Protein AF-A0AAX2A6X1-F1 (afdb_monomer)

Solvent-accessible surface area (backbone atoms only — not comparable to full-atom values): 42634 Å² total; per-residue (Å²): 133,91,47,42,78,56,53,68,67,52,49,24,65,66,42,71,34,49,75,42,68,68,59,97,81,62,62,57,66,35,48,38,71,53,71,90,78,57,49,64,35,18,26,42,40,56,68,47,89,37,85,92,40,98,81,38,64,81,74,49,68,65,52,51,54,53,39,55,76,48,44,38,46,29,38,32,33,42,67,90,61,90,76,95,70,79,56,20,34,40,34,21,89,43,41,66,58,30,40,44,43,42,14,46,50,36,44,70,72,51,82,35,49,28,36,38,30,31,55,56,47,59,42,68,59,50,54,52,50,40,48,66,34,38,50,86,80,37,48,59,48,65,69,90,84,68,65,76,46,74,67,52,55,24,26,53,37,45,34,41,38,68,78,30,48,30,34,52,45,73,62,52,93,62,59,46,69,56,39,35,54,52,29,54,52,54,50,34,44,30,39,35,45,54,35,85,61,59,72,64,21,65,78,50,39,40,67,66,51,47,47,57,33,65,53,35,44,57,80,33,46,49,71,88,15,37,40,36,36,39,64,70,39,96,56,34,70,61,50,51,62,56,53,69,72,50,80,67,65,40,76,42,34,19,27,69,49,86,89,32,44,10,20,55,44,25,67,46,81,57,92,69,14,31,44,37,31,32,35,43,69,94,37,56,47,53,36,40,44,61,44,67,50,76,59,49,69,51,52,50,34,46,37,45,42,50,38,44,77,72,72,47,65,49,64,61,24,36,59,38,34,43,77,57,76,71,54,80,91,71,40,42,54,27,42,31,35,44,96,94,30,49,30,35,36,38,43,32,18,75,52,38,46,50,69,49,51,56,49,46,31,59,26,42,42,70,62,48,74,90,81,31,72,47,34,36,37,41,32,41,43,86,52,44,57,55,64,43,40,82,49,84,76,64,30,71,61,39,23,53,40,48,62,61,20,60,63,56,36,33,37,36,21,55,60,26,76,84,50,56,73,31,44,79,66,60,83,32,55,74,52,76,39,68,47,60,85,85,46,49,65,60,60,61,66,70,60,51,66,41,19,35,42,33,34,42,15,22,65,86,44,68,48,49,54,54,59,53,49,54,64,67,37,87,78,42,46,79,41,75,64,65,66,44,71,79,68,44,61,57,56,45,50,51,51,85,43,36,53,69,54,76,83,49,47,64,66,50,37,53,35,35,47,73,69,65,63,75,58,57,89,64,27,58,67,57,53,53,30,58,30,72,45,97,55,37,40,44,30,33,41,77,58,100,81,38,37,40,41,31,31,40,27,66,63,35,72,87,51,72,53,48,70,32,32,41,38,67,34,36,53,85,41,71,72,61,41,50,52,52,45,51,32,42,23,52,57,73,67,42,59,61,39,38,28,64,40,39,46,59,67,55,52,54,54,44,56,76,75,40,83,65,56,45,79,43,83,75,54,45,30,38,28,30,53,24,67,70,60,77,77,52,68,66,76,79,32,50,65,56,51,53,38,42,55,62,50,66,73,42,86,50,60,46,80,45,75,57,54,81,84,47,38,63,55,53,50,55,42,47,53,54,42,48,57,62,46,34,77,74,67,47,84,69,90,59,58,62,32,54,52,39,44,64,75,52,47,86,75,48,56,60,65,55,42,31,46,34,32,31,26,48,77,88,37,74,44,29,38,35,33,33,24,49,40,36,93,48,30,32,32,48,73,44,78,50,45,36,76,95,48,70,50,53,53,60,44,54,53,50,50,51,36,61,76,45,38,90,26,66,30,36,24,52,38,56,58,91,40,78,67,48,41,49,56,55,52,58,68,60,52,76,46,72,53,48,29,29,27,39,38,34,55,73,120

Radius of gyration: 33.26 Å; Cα contacts (8 Å, |Δi|>4): 1577; chains: 1; bounding box: 74×71×96 Å

Nearest PDB structures (foldseek):
  4qf5-assembly2_B  TM=7.900E-01  e=6.917E-26  Acinetobacter baumannii AB307-0294
  4qdi-assembly1_A  TM=7.976E-01  e=9.636E-25  Acinetobacter baumannii AB307-0294
  3zl8-assembly1_A  TM=7.901E-01  e=6.325E-24  Thermotoga maritima
  1gg4-assembly2_B  TM=7.270E-01  e=3.144E-24  Escherichia coli
  3zm6-assembly1_A  TM=5.874E-01  e=5.101E-24  Streptococcus pneumoniae R6

Structure (mmCIF, N/CA/C/O backbone):
data_AF-A0AAX2A6X1-F1
#
_entry.id   AF-A0AAX2A6X1-F1
#
loop_
_atom_site.group_PDB
_atom_site.id
_atom_site.type_symbol
_atom_site.label_atom_id
_atom_site.label_alt_id
_atom_site.label_comp_id
_atom_site.label_asym_id
_atom_site.label_entity_id
_atom_site.label_seq_id
_atom_site.pdbx_PDB_ins_code
_atom_site.Cartn_x
_atom_site.Cartn_y
_atom_site.Cartn_z
_atom_site.occupancy
_atom_site.B_iso_or_equiv
_atom_site.auth_seq_id
_atom_site.auth_comp_id
_atom_site.auth_asym_id
_atom_site.auth_atom_id
_atom_site.pdbx_PDB_model_num
ATOM 1 N N . MET A 1 1 ? -4.797 24.936 -20.608 1.00 48.25 1 MET A N 1
ATOM 2 C CA . MET A 1 1 ? -3.598 24.442 -21.325 1.00 48.25 1 MET A CA 1
ATOM 3 C C . MET A 1 1 ? -2.477 24.290 -20.318 1.00 48.25 1 MET A C 1
ATOM 5 O O . MET A 1 1 ? -2.311 25.159 -19.477 1.00 48.25 1 MET A O 1
ATOM 9 N N . GLU A 1 2 ? -1.766 23.172 -20.358 1.00 63.31 2 GLU A N 1
ATOM 10 C CA . GLU A 1 2 ? -0.660 22.887 -19.448 1.00 63.31 2 GLU A CA 1
ATOM 11 C C . GLU A 1 2 ? 0.577 23.736 -19.800 1.00 63.31 2 GLU A C 1
ATOM 13 O O . GLU A 1 2 ? 1.133 23.542 -20.876 1.00 63.31 2 GLU A O 1
ATOM 18 N N . GLN A 1 3 ? 1.019 24.649 -18.926 1.00 70.19 3 GLN A N 1
ATOM 19 C CA . GLN A 1 3 ? 2.129 25.573 -19.218 1.00 70.19 3 GLN A CA 1
ATOM 20 C C . GLN A 1 3 ? 3.390 25.220 -18.415 1.00 70.19 3 GLN A C 1
ATOM 22 O O . GLN A 1 3 ? 3.310 24.885 -17.227 1.00 70.19 3 GLN A O 1
ATOM 27 N N . LEU A 1 4 ? 4.560 25.308 -19.059 1.00 81.75 4 LEU A N 1
ATOM 28 C CA . LEU A 1 4 ? 5.859 25.231 -18.383 1.00 81.75 4 LEU A CA 1
ATOM 29 C C . LEU A 1 4 ? 6.010 26.341 -17.327 1.00 81.75 4 LEU A C 1
ATOM 31 O O . LEU A 1 4 ? 5.259 27.317 -17.297 1.00 81.75 4 LEU A O 1
ATOM 35 N N . PHE A 1 5 ? 7.016 26.208 -16.461 1.00 77.75 5 PHE A N 1
ATOM 36 C CA . PHE A 1 5 ? 7.350 27.249 -15.479 1.00 77.75 5 PHE A CA 1
ATOM 37 C C . PHE A 1 5 ? 7.811 28.571 -16.092 1.00 77.75 5 PHE A C 1
ATOM 39 O O . PHE A 1 5 ? 7.823 29.571 -15.382 1.00 77.75 5 PHE A O 1
ATOM 46 N N . PHE A 1 6 ? 8.148 28.561 -17.378 1.00 84.69 6 PHE A N 1
ATOM 47 C CA . PHE A 1 6 ? 8.815 29.649 -18.063 1.00 84.69 6 PHE A CA 1
ATOM 48 C C . PHE A 1 6 ? 7.976 30.151 -19.236 1.00 84.69 6 PHE A C 1
ATOM 50 O O . PHE A 1 6 ? 7.383 29.362 -19.978 1.00 84.69 6 PHE A O 1
ATOM 57 N N . THR A 1 7 ? 7.996 31.455 -19.440 1.00 87.38 7 THR A N 1
ATOM 58 C CA . THR A 1 7 ? 7.742 32.104 -20.727 1.00 87.38 7 THR A CA 1
ATOM 59 C C . THR A 1 7 ? 8.997 32.029 -21.606 1.00 87.38 7 THR A C 1
ATOM 61 O O . THR A 1 7 ? 10.097 31.862 -21.076 1.00 87.38 7 THR A O 1
ATOM 64 N N . PRO A 1 8 ? 8.887 32.172 -22.939 1.00 88.50 8 PRO A N 1
ATOM 65 C CA . PRO A 1 8 ? 10.060 32.272 -23.811 1.00 88.50 8 PRO A CA 1
ATOM 66 C C . PRO A 1 8 ? 11.072 33.322 -23.327 1.00 88.50 8 PRO A C 1
ATOM 68 O O . PRO A 1 8 ? 12.269 33.040 -23.264 1.00 88.50 8 PRO A O 1
ATOM 71 N N . LYS A 1 9 ? 10.593 34.487 -22.879 1.00 89.56 9 LYS A N 1
ATOM 72 C CA . LYS A 1 9 ? 11.430 35.550 -22.313 1.00 89.56 9 LYS A CA 1
ATOM 73 C C . LYS A 1 9 ? 12.191 35.103 -21.059 1.00 89.56 9 LYS A C 1
ATOM 75 O O . LYS A 1 9 ? 13.412 35.212 -21.025 1.00 89.56 9 LYS A O 1
ATOM 80 N N . GLU A 1 10 ? 11.503 34.514 -20.079 1.00 91.12 10 GLU A N 1
ATOM 81 C CA . GLU A 1 10 ? 12.151 33.982 -18.868 1.00 91.12 10 GLU A CA 1
ATOM 82 C C . GLU A 1 10 ? 13.166 32.878 -19.199 1.00 91.12 10 GLU A C 1
ATOM 84 O O . GLU A 1 10 ? 14.199 32.784 -18.542 1.00 91.12 10 GLU A O 1
ATOM 89 N N . ILE A 1 11 ? 12.909 32.044 -20.219 1.00 92.38 11 ILE A N 1
ATOM 90 C CA . ILE A 1 11 ? 13.881 31.033 -20.664 1.00 92.38 11 ILE A CA 1
ATOM 91 C C . ILE A 1 11 ? 15.187 31.712 -21.078 1.00 92.38 11 ILE A C 1
ATOM 93 O O . ILE A 1 11 ? 16.239 31.270 -20.626 1.00 92.38 11 ILE A O 1
ATOM 97 N N . ALA A 1 12 ? 15.123 32.756 -21.910 1.00 93.44 12 ALA A N 1
ATOM 98 C CA . ALA A 1 12 ? 16.301 33.484 -22.382 1.00 93.44 12 ALA A CA 1
ATOM 99 C C . ALA A 1 12 ? 17.060 34.155 -21.226 1.00 93.44 12 ALA A C 1
ATOM 101 O O . ALA A 1 12 ? 18.274 33.986 -21.123 1.00 93.44 12 ALA A O 1
ATOM 102 N N . GLU A 1 13 ? 16.343 34.811 -20.311 1.00 93.69 13 GLU A N 1
ATOM 103 C CA . GLU A 1 13 ? 16.922 35.448 -19.121 1.00 93.69 13 GLU A CA 1
ATOM 104 C C . GLU A 1 13 ? 17.618 34.434 -18.200 1.00 93.69 13 GLU A C 1
ATOM 106 O O . GLU A 1 13 ? 18.743 34.654 -17.769 1.00 93.69 13 GLU A O 1
ATOM 111 N N . ILE A 1 14 ? 16.995 33.281 -17.928 1.00 94.25 14 ILE A N 1
ATOM 112 C CA . ILE A 1 14 ? 17.565 32.260 -17.030 1.00 94.25 14 ILE A CA 1
ATOM 113 C C . ILE A 1 14 ? 18.850 31.658 -17.594 1.00 94.25 14 ILE A C 1
ATOM 115 O O . ILE A 1 14 ? 19.725 31.248 -16.828 1.00 94.25 14 ILE A O 1
ATOM 119 N N . VAL A 1 15 ? 18.951 31.520 -18.916 1.00 94.62 15 VAL A N 1
ATOM 120 C CA . VAL A 1 15 ? 20.101 30.860 -19.547 1.00 94.62 15 VAL A CA 1
ATOM 121 C C . VAL A 1 15 ? 21.175 31.826 -20.029 1.00 94.62 15 VAL A C 1
ATOM 123 O O . VAL A 1 15 ? 22.205 31.339 -20.496 1.00 94.62 15 VAL A O 1
ATOM 126 N N . ASP A 1 16 ? 20.963 33.136 -19.877 1.00 94.50 16 ASP A N 1
ATOM 127 C CA . ASP A 1 16 ? 21.779 34.202 -20.471 1.00 94.50 16 ASP A CA 1
ATOM 128 C C . ASP A 1 16 ? 21.896 34.036 -22.001 1.00 94.50 16 ASP A C 1
ATOM 130 O O . ASP A 1 16 ? 22.985 34.038 -22.576 1.00 94.50 16 ASP A O 1
ATOM 134 N N . GLY A 1 17 ? 20.757 33.788 -22.655 1.00 94.62 17 GLY A N 1
ATOM 135 C CA . GLY A 1 17 ? 20.650 33.554 -24.097 1.00 94.62 17 GLY A CA 1
ATOM 136 C C . GLY A 1 17 ? 19.747 34.562 -24.801 1.00 94.62 17 GLY A C 1
ATOM 137 O O . GLY A 1 17 ? 19.173 35.448 -24.173 1.00 94.62 17 GLY A O 1
ATOM 138 N N . TYR A 1 18 ? 19.584 34.403 -26.114 1.00 94.75 18 TYR A N 1
ATOM 139 C CA . TYR A 1 18 ? 18.661 35.214 -26.916 1.00 94.75 18 TYR A CA 1
ATOM 140 C C . TYR A 1 18 ? 17.913 34.357 -27.941 1.00 94.75 18 TYR A C 1
ATOM 142 O O . TYR A 1 18 ? 18.422 33.334 -28.405 1.00 94.75 18 TYR A O 1
ATOM 150 N N . TRP A 1 19 ? 16.681 34.750 -28.264 1.00 95.38 19 TRP A N 1
ATOM 151 C CA . TRP A 1 19 ? 15.848 34.056 -29.245 1.00 95.38 19 TRP A CA 1
ATOM 152 C C . TRP A 1 19 ? 15.995 34.667 -30.642 1.00 95.38 19 TRP A C 1
ATOM 154 O O . TRP A 1 19 ? 15.968 35.884 -30.802 1.00 95.38 19 TRP A O 1
ATOM 164 N N . GLU A 1 20 ? 16.062 33.810 -31.653 1.00 93.81 20 GLU A N 1
ATOM 165 C CA . GLU A 1 20 ? 15.882 34.125 -33.071 1.00 93.81 20 GLU A CA 1
ATOM 166 C C . GLU A 1 20 ? 14.541 33.539 -33.534 1.00 93.81 20 GLU A C 1
ATOM 168 O O . GLU A 1 20 ? 14.147 32.460 -33.083 1.00 93.81 20 GLU A O 1
ATOM 173 N N . ASN A 1 21 ? 13.857 34.214 -34.462 1.00 88.75 21 ASN A N 1
ATOM 174 C CA . ASN A 1 21 ? 12.646 33.711 -35.126 1.00 88.75 21 ASN A CA 1
ATOM 175 C C . ASN A 1 21 ? 11.506 33.288 -34.169 1.00 88.75 21 ASN A C 1
ATOM 177 O O . ASN A 1 21 ? 10.798 32.328 -34.467 1.00 88.75 21 ASN A O 1
ATOM 181 N N . TYR A 1 22 ? 11.338 33.957 -33.019 1.00 90.44 22 TYR A N 1
ATOM 182 C CA . TYR A 1 22 ? 10.286 33.642 -32.039 1.00 90.44 22 TYR A CA 1
ATOM 183 C C . TYR A 1 22 ? 9.209 34.730 -31.946 1.00 90.44 22 TYR A C 1
ATOM 185 O O . TYR A 1 22 ? 9.465 35.896 -32.240 1.00 90.44 22 TYR A O 1
ATOM 193 N N . ASP A 1 23 ? 8.023 34.329 -31.488 1.00 86.81 23 ASP A N 1
ATOM 194 C CA . ASP A 1 23 ? 6.936 35.214 -31.074 1.00 86.81 23 ASP A CA 1
ATOM 195 C C . ASP A 1 23 ? 6.573 34.979 -29.594 1.00 86.81 23 ASP A C 1
ATOM 197 O O . ASP A 1 23 ? 6.829 33.905 -29.039 1.00 86.81 23 ASP A O 1
ATOM 201 N N . ASP A 1 24 ? 5.945 35.966 -28.950 1.00 80.94 24 ASP A N 1
ATOM 202 C CA . ASP A 1 24 ? 5.570 35.894 -27.527 1.00 80.94 24 ASP A CA 1
ATOM 203 C C . ASP A 1 24 ? 4.568 34.767 -27.200 1.00 80.94 24 ASP A C 1
ATOM 205 O O . ASP A 1 24 ? 4.448 34.349 -26.045 1.00 80.94 24 ASP A O 1
ATOM 209 N N . ASN A 1 25 ? 3.871 34.231 -28.206 1.00 83.94 25 ASN A N 1
ATOM 210 C CA . ASN A 1 25 ? 2.951 33.104 -28.075 1.00 83.94 25 ASN A CA 1
ATOM 211 C C . ASN A 1 25 ? 3.639 31.740 -28.252 1.00 83.94 25 ASN A C 1
ATOM 213 O O . ASN A 1 25 ? 2.941 30.717 -28.219 1.00 83.94 25 ASN A O 1
ATOM 217 N N . LEU A 1 26 ? 4.971 31.684 -28.398 1.00 87.75 26 LEU A N 1
ATOM 218 C CA . LEU A 1 26 ? 5.728 30.438 -28.488 1.00 87.75 26 LEU A CA 1
ATOM 219 C C . LEU A 1 26 ? 5.409 29.520 -27.300 1.00 87.75 26 LEU A C 1
ATOM 221 O O . LEU A 1 26 ? 5.718 29.799 -26.139 1.00 87.75 26 LEU A O 1
ATOM 225 N N . LYS A 1 27 ? 4.824 28.361 -27.610 1.00 87.69 27 LYS A N 1
ATOM 226 C CA . LYS A 1 27 ? 4.513 27.308 -26.641 1.00 87.69 27 LYS A CA 1
ATOM 227 C C . LYS A 1 27 ? 5.497 26.161 -26.778 1.00 87.69 27 LYS A C 1
ATOM 229 O O . LYS A 1 27 ? 5.580 25.521 -27.821 1.00 87.69 27 LYS A O 1
ATOM 234 N N . ILE A 1 28 ? 6.196 25.868 -25.687 1.00 90.31 28 ILE A N 1
ATOM 235 C CA . ILE A 1 28 ? 7.059 24.695 -25.561 1.00 90.31 28 ILE A CA 1
ATOM 236 C C . ILE A 1 28 ? 6.387 23.728 -24.588 1.00 90.31 28 ILE A C 1
ATOM 238 O O . ILE A 1 28 ? 6.059 24.096 -23.462 1.00 90.31 28 ILE A O 1
ATOM 242 N N . ASN A 1 29 ? 6.189 22.482 -25.015 1.00 88.62 29 ASN A N 1
ATOM 243 C CA . ASN A 1 29 ? 5.563 21.452 -24.184 1.00 88.62 29 ASN A CA 1
ATOM 244 C C . ASN A 1 29 ? 6.567 20.780 -23.238 1.00 88.62 29 ASN A C 1
ATOM 246 O O . ASN A 1 29 ? 6.258 20.558 -22.070 1.00 88.62 29 ASN A O 1
ATOM 250 N N . GLU A 1 30 ? 7.747 20.425 -23.757 1.00 90.88 30 GLU A N 1
ATOM 251 C CA . GLU A 1 30 ? 8.823 19.729 -23.043 1.00 90.88 30 GLU A CA 1
ATOM 252 C C . GLU A 1 30 ? 10.182 19.971 -23.718 1.00 90.88 30 GLU A C 1
ATOM 254 O O . GLU A 1 30 ? 10.246 20.228 -24.919 1.00 90.88 30 GLU A O 1
ATOM 259 N N . PHE A 1 31 ? 11.273 19.779 -22.976 1.00 91.69 31 PHE A N 1
ATOM 260 C CA . PHE A 1 31 ? 12.648 19.807 -23.482 1.00 91.69 31 PHE A CA 1
ATOM 261 C C . PHE A 1 31 ? 13.186 18.395 -23.727 1.00 91.69 31 PHE A C 1
ATOM 263 O O . PHE A 1 31 ? 13.058 17.514 -22.875 1.00 91.69 31 PHE A O 1
ATOM 270 N N . HIS A 1 32 ? 13.859 18.162 -24.851 1.00 89.56 32 HIS A N 1
ATOM 271 C CA . HIS A 1 32 ? 14.439 16.858 -25.197 1.00 89.56 32 HIS A CA 1
ATOM 272 C C . HIS A 1 32 ? 15.771 17.018 -25.917 1.00 89.56 32 HIS A C 1
ATOM 274 O O . HIS A 1 32 ? 15.915 17.904 -26.739 1.00 89.56 32 HIS A O 1
ATOM 280 N N . HIS A 1 33 ? 16.724 16.122 -25.666 1.00 86.25 33 HIS A N 1
ATOM 281 C CA . HIS A 1 33 ? 18.008 16.089 -26.387 1.00 86.25 33 HIS A CA 1
ATOM 282 C C . HIS A 1 33 ? 18.195 14.807 -27.216 1.00 86.25 33 HIS A C 1
ATOM 284 O O . HIS A 1 33 ? 19.184 14.647 -27.923 1.00 86.25 33 HIS A O 1
ATOM 290 N N . THR A 1 34 ? 17.251 13.861 -27.137 1.00 80.69 34 THR A N 1
ATOM 291 C CA . THR A 1 34 ? 17.288 12.596 -27.881 1.00 80.69 34 THR A CA 1
ATOM 292 C C . THR A 1 34 ? 16.151 12.561 -28.894 1.00 80.69 34 THR A C 1
ATOM 294 O O . THR A 1 34 ? 14.979 12.560 -28.519 1.00 80.69 34 THR A O 1
ATOM 297 N N . TYR A 1 35 ? 16.486 12.477 -30.182 1.00 76.94 35 TYR A N 1
ATOM 298 C CA . TYR A 1 35 ? 15.504 12.579 -31.265 1.00 76.94 35 TYR A CA 1
ATOM 299 C C . TYR A 1 35 ? 14.436 11.466 -31.255 1.00 76.94 35 TYR A C 1
ATOM 301 O O . TYR A 1 35 ? 13.302 11.706 -31.667 1.00 76.94 35 TYR A O 1
ATOM 309 N N . HIS A 1 36 ? 14.753 10.256 -30.771 1.00 76.69 36 HIS A N 1
ATOM 310 C CA . HIS A 1 36 ? 13.796 9.141 -30.704 1.00 76.69 36 HIS A CA 1
ATOM 311 C C . HIS A 1 36 ? 12.583 9.446 -29.815 1.00 76.69 36 HIS A C 1
ATOM 313 O O . HIS A 1 36 ? 11.477 9.019 -30.135 1.00 76.69 36 HIS A O 1
ATOM 319 N N . TYR A 1 37 ? 12.774 10.228 -28.749 1.00 79.00 37 TYR A N 1
ATOM 320 C CA . TYR A 1 37 ? 11.728 10.562 -27.773 1.00 79.00 37 TYR A CA 1
ATOM 321 C C . TYR A 1 37 ? 11.013 11.884 -28.058 1.00 79.00 37 TYR A C 1
ATOM 323 O O . TYR A 1 37 ? 10.051 12.222 -27.372 1.00 79.00 37 TYR A O 1
ATOM 331 N N . LEU A 1 38 ? 11.484 12.610 -29.068 1.00 84.88 38 LEU A N 1
ATOM 332 C CA . LEU A 1 38 ? 10.957 13.896 -29.484 1.00 84.88 38 LEU A CA 1
ATOM 333 C C . LEU A 1 38 ? 9.549 13.755 -30.076 1.00 84.88 38 LEU A C 1
ATOM 335 O O . LEU A 1 38 ? 9.321 12.876 -30.921 1.00 84.88 38 LEU A O 1
ATOM 339 N N . LYS A 1 39 ? 8.654 14.651 -29.659 1.00 88.31 39 LYS A N 1
ATOM 340 C CA . LYS A 1 39 ? 7.290 14.814 -30.171 1.00 88.31 39 LYS A CA 1
ATOM 341 C C . LYS A 1 39 ? 7.079 16.235 -30.692 1.00 88.31 39 LYS A C 1
ATOM 343 O O . LYS A 1 39 ? 7.840 17.143 -30.350 1.00 88.31 39 LYS A O 1
ATOM 348 N N . GLU A 1 40 ? 6.012 16.413 -31.459 1.00 91.56 40 GLU A N 1
ATOM 349 C CA . GLU A 1 40 ? 5.533 17.729 -31.869 1.00 91.56 40 GLU A CA 1
ATOM 350 C C . GLU A 1 40 ? 5.319 18.644 -30.647 1.00 91.56 40 GLU A C 1
ATOM 352 O O . GLU A 1 40 ? 4.914 18.199 -29.563 1.00 91.56 40 GLU A O 1
ATOM 357 N N . GLY A 1 41 ? 5.656 19.924 -30.788 1.00 90.19 41 GLY A N 1
ATOM 358 C CA . GLY A 1 41 ? 5.520 20.901 -29.708 1.00 90.19 41 GLY A CA 1
ATOM 359 C C . GLY A 1 41 ? 6.679 20.926 -28.700 1.00 90.19 41 GLY A C 1
ATOM 360 O O . GLY A 1 41 ? 6.646 21.668 -27.720 1.00 90.19 41 GLY A O 1
ATOM 361 N N . ASN A 1 42 ? 7.686 20.058 -28.844 1.00 92.81 42 ASN A N 1
ATOM 362 C CA . ASN A 1 42 ? 8.847 20.015 -27.942 1.00 92.81 42 ASN A CA 1
ATOM 363 C C . ASN A 1 42 ? 9.924 21.029 -28.353 1.00 92.81 42 ASN A C 1
ATOM 365 O O . ASN A 1 42 ? 9.988 21.439 -29.508 1.00 92.81 42 ASN A O 1
ATOM 369 N N . ALA A 1 43 ? 10.815 21.370 -27.422 1.00 93.56 43 ALA A N 1
ATOM 370 C CA . ALA A 1 43 ? 12.080 22.035 -27.711 1.00 93.56 43 ALA A CA 1
ATOM 371 C C . ALA A 1 43 ? 13.213 21.002 -27.797 1.00 93.56 43 ALA A C 1
ATOM 373 O O . ALA A 1 43 ? 13.406 20.200 -26.872 1.00 93.56 43 ALA A O 1
ATOM 374 N N . PHE A 1 44 ? 13.976 21.024 -28.892 1.00 93.50 44 PHE A N 1
ATOM 375 C CA . PHE A 1 44 ? 15.138 20.154 -29.070 1.00 93.50 44 PHE A CA 1
ATOM 376 C C . PHE A 1 44 ? 16.425 20.842 -28.607 1.00 93.50 44 PHE A C 1
ATOM 378 O O . PHE A 1 44 ? 16.817 21.875 -29.141 1.00 93.50 44 PHE A O 1
ATOM 385 N N . VAL A 1 45 ? 17.096 20.250 -27.622 1.00 91.56 45 VAL A N 1
ATOM 386 C CA . VAL A 1 45 ? 18.365 20.719 -27.060 1.00 91.56 45 VAL A CA 1
ATOM 387 C C . VAL A 1 45 ? 19.513 19.987 -27.741 1.00 91.56 45 VAL A C 1
ATOM 389 O O . VAL A 1 45 ? 19.668 18.774 -27.574 1.00 91.56 45 VAL A O 1
ATOM 392 N N . VAL A 1 46 ? 20.345 20.718 -28.477 1.00 88.69 46 VAL A N 1
ATOM 393 C CA . VAL A 1 46 ? 21.512 20.152 -29.162 1.00 88.69 46 VAL A CA 1
ATOM 394 C C . VAL A 1 46 ? 22.662 20.023 -28.167 1.00 88.69 46 VAL A C 1
ATOM 396 O O . VAL A 1 46 ? 23.220 21.016 -27.707 1.00 88.69 46 VAL A O 1
ATOM 399 N N . ILE A 1 47 ? 23.018 18.790 -27.810 1.00 78.44 47 ILE A N 1
ATOM 400 C CA . ILE A 1 47 ? 24.118 18.482 -26.883 1.00 78.44 47 ILE A CA 1
ATOM 401 C C . ILE A 1 47 ? 25.233 17.784 -27.669 1.00 78.44 47 ILE A C 1
ATOM 403 O O . ILE A 1 47 ? 24.945 16.900 -28.473 1.00 78.44 47 ILE A O 1
ATOM 407 N N . SER A 1 48 ? 26.495 18.171 -27.450 1.00 67.94 48 SER A N 1
ATOM 408 C CA . SER A 1 48 ? 27.643 17.500 -28.073 1.00 67.94 48 SER A CA 1
ATOM 409 C C . SER A 1 48 ? 27.775 16.052 -27.583 1.00 67.94 48 SER A C 1
ATOM 411 O O . SER A 1 48 ? 27.582 15.763 -26.399 1.00 67.94 48 SER A O 1
ATOM 413 N N . ASP A 1 49 ? 28.155 15.134 -28.480 1.00 54.56 49 ASP A N 1
ATOM 414 C CA . ASP A 1 49 ? 28.330 13.707 -28.148 1.00 54.56 49 ASP A CA 1
ATOM 415 C C . ASP A 1 49 ? 29.481 13.486 -27.143 1.00 54.56 49 ASP A C 1
ATOM 417 O O . ASP A 1 49 ? 29.553 12.468 -26.458 1.00 54.56 49 ASP A O 1
ATOM 421 N N . ASN A 1 50 ? 30.342 14.494 -26.982 1.00 51.84 50 ASN A N 1
ATOM 422 C CA . ASN A 1 50 ? 31.399 14.539 -25.988 1.00 51.84 50 ASN A CA 1
ATOM 423 C C . ASN A 1 50 ? 31.188 15.773 -25.093 1.00 51.84 50 ASN A C 1
ATOM 425 O O . ASN A 1 50 ? 31.753 16.838 -25.314 1.00 51.84 50 ASN A O 1
ATOM 429 N N . TRP A 1 51 ? 30.330 15.646 -24.081 1.00 51.56 51 TRP A N 1
ATOM 430 C CA . TRP A 1 51 ? 29.897 16.740 -23.192 1.00 51.56 51 TRP A CA 1
ATOM 431 C C . TRP A 1 51 ? 31.028 17.419 -22.389 1.00 51.56 51 TRP A C 1
ATOM 433 O O . TRP A 1 51 ? 30.826 18.492 -21.825 1.00 51.56 51 TRP A O 1
ATOM 443 N N . HIS A 1 52 ? 32.211 16.798 -22.334 1.00 44.44 52 HIS A N 1
ATOM 444 C CA . HIS A 1 52 ? 33.444 17.369 -21.781 1.00 44.44 52 HIS A CA 1
ATOM 445 C C . HIS A 1 52 ? 34.340 18.047 -22.828 1.00 44.44 52 HIS A C 1
ATOM 447 O O . HIS A 1 52 ? 35.284 18.737 -22.457 1.00 44.44 52 HIS A O 1
ATOM 453 N N . ASN A 1 53 ? 34.061 17.858 -24.118 1.00 45.97 53 ASN A N 1
ATOM 454 C CA . ASN A 1 53 ? 34.818 18.437 -25.218 1.00 45.97 53 ASN A CA 1
ATOM 455 C C . ASN A 1 53 ? 33.891 19.296 -26.107 1.00 45.97 53 ASN A C 1
ATOM 457 O O . ASN A 1 53 ? 33.210 18.769 -26.993 1.00 45.97 53 ASN A O 1
ATOM 461 N N . PRO A 1 54 ? 33.880 20.628 -25.915 1.00 45.22 54 PRO A N 1
ATOM 462 C CA . PRO A 1 54 ? 33.061 21.558 -26.694 1.00 45.22 54 PRO A CA 1
ATOM 463 C C . PRO A 1 54 ? 33.423 21.637 -28.190 1.00 45.22 54 PRO A C 1
ATOM 465 O O . PRO A 1 54 ? 32.794 22.404 -28.909 1.00 45.22 54 PRO A O 1
ATOM 468 N N . LYS A 1 55 ? 34.392 20.851 -28.688 1.00 41.72 55 LYS A N 1
ATOM 469 C CA . LYS A 1 55 ? 34.734 20.741 -30.119 1.00 41.72 55 LYS A CA 1
ATOM 470 C C . LYS A 1 55 ? 34.121 19.513 -30.821 1.00 41.72 55 LYS A C 1
ATOM 472 O O . LYS A 1 55 ? 34.319 19.331 -32.017 1.00 41.72 55 LYS A O 1
ATOM 477 N N . ALA A 1 56 ? 33.362 18.664 -30.121 1.00 47.22 56 ALA A N 1
ATOM 478 C CA . ALA A 1 56 ? 32.792 17.425 -30.671 1.00 47.22 56 ALA A CA 1
ATOM 479 C C . ALA A 1 56 ? 31.317 17.566 -31.118 1.00 47.22 56 ALA A C 1
ATOM 481 O O . ALA A 1 56 ? 30.442 16.862 -30.614 1.00 47.22 56 ALA A O 1
ATOM 482 N N . TYR A 1 57 ? 31.028 18.471 -32.060 1.00 53.47 57 TYR A N 1
ATOM 483 C CA . TYR A 1 57 ? 29.687 18.654 -32.653 1.00 53.47 57 TYR A CA 1
ATOM 484 C C . TYR A 1 57 ? 29.488 17.901 -33.993 1.00 53.47 57 TYR A C 1
ATOM 486 O O . TYR A 1 57 ? 28.615 18.269 -34.777 1.00 53.47 57 TYR A O 1
ATOM 494 N N . ARG A 1 58 ? 30.267 16.844 -34.281 1.00 48.78 58 ARG A N 1
ATOM 495 C CA . ARG A 1 58 ? 30.098 16.039 -35.512 1.00 48.78 58 ARG A CA 1
ATOM 496 C C . ARG A 1 58 ? 28.694 15.389 -35.543 1.00 48.78 58 ARG A C 1
ATOM 498 O O . ARG A 1 58 ? 28.248 14.867 -34.529 1.00 48.78 58 ARG A O 1
ATOM 505 N N . ASN A 1 59 ? 28.013 15.411 -36.699 1.00 56.69 59 ASN A N 1
ATOM 506 C CA . ASN A 1 59 ? 26.674 14.835 -36.980 1.00 56.69 59 ASN A CA 1
ATOM 507 C C . ASN A 1 59 ? 25.413 15.537 -36.407 1.00 56.69 59 ASN A C 1
ATOM 509 O O . ASN A 1 59 ? 24.329 14.941 -36.432 1.00 56.69 59 ASN A O 1
ATOM 513 N N . ASN A 1 60 ? 25.476 16.788 -35.931 1.00 66.88 60 ASN A N 1
ATOM 514 C CA . ASN A 1 60 ? 24.280 17.464 -35.389 1.00 66.88 60 ASN A CA 1
ATOM 515 C C . ASN A 1 60 ? 23.275 17.949 -36.438 1.00 66.88 60 ASN A C 1
ATOM 517 O O . ASN A 1 60 ? 22.080 17.927 -36.155 1.00 66.88 60 ASN A O 1
ATOM 521 N N . GLU A 1 61 ? 23.707 18.297 -37.649 1.00 72.31 61 GLU A N 1
ATOM 522 C CA . GLU A 1 61 ? 22.809 18.748 -38.727 1.00 72.31 61 GLU A CA 1
ATOM 523 C C . GLU A 1 61 ? 21.732 17.708 -39.059 1.00 72.31 61 GLU A C 1
ATOM 525 O O . GLU A 1 61 ? 20.547 18.031 -39.152 1.00 72.31 61 GLU A O 1
ATOM 530 N N . ASN A 1 62 ? 22.109 16.426 -39.119 1.00 77.25 62 ASN A N 1
ATOM 531 C CA . ASN A 1 62 ? 21.170 15.321 -39.318 1.00 77.25 62 ASN A CA 1
ATOM 532 C C . ASN A 1 62 ? 20.175 15.184 -38.155 1.00 77.25 62 ASN A C 1
ATOM 534 O O . ASN A 1 62 ? 18.990 14.920 -38.375 1.00 77.25 62 ASN A O 1
ATOM 538 N N . LYS A 1 63 ? 20.630 15.369 -36.907 1.00 81.19 63 LYS A N 1
ATOM 539 C CA . LYS A 1 63 ? 19.764 15.318 -35.715 1.00 81.19 63 LYS A CA 1
ATOM 540 C C . LYS A 1 63 ? 18.787 16.499 -35.697 1.00 81.19 63 LYS A C 1
ATOM 542 O O . LYS A 1 63 ? 17.603 16.287 -35.443 1.00 81.19 63 LYS A O 1
ATOM 547 N N . ILE A 1 64 ? 19.261 17.703 -36.016 1.00 86.25 64 ILE A N 1
ATOM 548 C CA . ILE A 1 64 ? 18.460 18.932 -36.102 1.00 86.25 64 ILE A CA 1
ATOM 549 C C . ILE A 1 64 ? 17.424 18.807 -37.219 1.00 86.25 64 ILE A C 1
ATOM 551 O O . ILE A 1 64 ? 16.239 18.985 -36.967 1.00 86.25 64 ILE A O 1
ATOM 555 N N . THR A 1 65 ? 17.830 18.389 -38.417 1.00 87.31 65 THR A N 1
ATOM 556 C CA . THR A 1 65 ? 16.920 18.186 -39.557 1.00 87.31 65 THR A CA 1
ATOM 557 C C . THR A 1 65 ? 15.813 17.190 -39.220 1.00 87.31 65 THR A C 1
ATOM 559 O O . THR A 1 65 ? 14.639 17.423 -39.507 1.00 87.31 65 THR A O 1
ATOM 562 N N . ARG A 1 66 ? 16.154 16.078 -38.556 1.00 86.69 66 ARG A N 1
ATOM 563 C CA . ARG A 1 66 ? 15.160 15.104 -38.077 1.00 86.69 66 ARG A CA 1
ATOM 564 C C . ARG A 1 66 ? 14.248 15.684 -36.996 1.00 86.69 66 ARG A C 1
ATOM 566 O O . ARG A 1 66 ? 13.067 15.357 -36.985 1.00 86.69 66 ARG A O 1
ATOM 573 N N . ALA A 1 67 ? 14.773 16.517 -36.097 1.00 89.44 67 ALA A N 1
ATOM 574 C CA . ALA A 1 67 ? 13.979 17.185 -35.071 1.00 89.44 67 ALA A CA 1
ATOM 575 C C . ALA A 1 67 ? 12.969 18.165 -35.686 1.00 89.44 67 ALA A C 1
ATOM 577 O O . ALA A 1 67 ? 11.794 18.126 -35.334 1.00 89.44 67 ALA A O 1
ATOM 578 N N . ILE A 1 68 ? 13.403 18.959 -36.667 1.00 90.50 68 ILE A N 1
ATOM 579 C CA . ILE A 1 68 ? 12.552 19.864 -37.450 1.00 90.50 68 ILE A CA 1
ATOM 580 C C . ILE A 1 68 ? 11.433 19.081 -38.146 1.00 90.50 68 ILE A C 1
ATOM 582 O O . ILE A 1 68 ? 10.263 19.409 -37.977 1.00 90.50 68 ILE A O 1
ATOM 586 N N . LYS A 1 69 ? 11.767 17.982 -38.839 1.00 90.31 69 LYS A N 1
ATOM 587 C CA . LYS A 1 69 ? 10.776 17.096 -39.486 1.00 90.31 69 LYS A CA 1
ATOM 588 C C . LYS A 1 69 ? 9.758 16.490 -38.512 1.00 90.31 69 LYS A C 1
ATOM 590 O O . LYS A 1 69 ? 8.683 16.089 -38.937 1.00 90.31 69 LYS A O 1
ATOM 595 N N . LYS A 1 70 ? 10.086 16.409 -37.220 1.00 91.06 70 LYS A N 1
ATOM 596 C CA . LYS A 1 70 ? 9.193 15.933 -36.153 1.00 91.06 70 LYS A CA 1
ATOM 597 C C . LYS A 1 70 ? 8.308 17.032 -35.538 1.00 91.06 70 LYS A C 1
ATOM 599 O O . LYS A 1 70 ? 7.575 16.733 -34.598 1.00 91.06 70 LYS A O 1
ATOM 604 N N . GLY A 1 71 ? 8.379 18.271 -36.030 1.00 92.00 71 GLY A N 1
ATOM 605 C CA . GLY A 1 71 ? 7.500 19.364 -35.601 1.00 92.00 71 GLY A CA 1
ATOM 606 C C . GLY A 1 71 ? 7.872 19.982 -34.251 1.00 92.00 71 GLY A C 1
ATOM 607 O O . GLY A 1 71 ? 7.000 20.279 -33.435 1.00 92.00 71 GLY A O 1
ATOM 608 N N . VAL A 1 72 ? 9.166 20.139 -33.959 1.00 94.25 72 VAL A N 1
ATOM 609 C CA . VAL A 1 72 ? 9.592 20.877 -32.755 1.00 94.25 72 VAL A CA 1
ATOM 610 C C . VAL A 1 72 ? 9.193 22.344 -32.825 1.00 94.25 72 VAL A C 1
ATOM 612 O O . VAL A 1 72 ? 9.310 22.975 -33.870 1.00 94.25 72 VAL A O 1
ATOM 615 N N . SER A 1 73 ? 8.790 22.895 -31.683 1.00 93.88 73 SER A N 1
ATOM 616 C CA . SER A 1 73 ? 8.460 24.318 -31.556 1.00 93.88 73 SER A CA 1
ATOM 617 C C . SER A 1 73 ? 9.690 25.198 -31.390 1.00 93.88 73 SER A C 1
ATOM 619 O O . SER A 1 73 ? 9.607 26.392 -31.636 1.00 93.88 73 SER A O 1
ATOM 621 N N . ALA A 1 74 ? 10.816 24.634 -30.944 1.00 94.75 74 ALA A N 1
ATOM 622 C CA . ALA A 1 74 ? 12.036 25.396 -30.720 1.00 94.75 74 ALA A CA 1
ATOM 623 C C . ALA A 1 74 ? 13.299 24.530 -30.797 1.00 94.75 74 ALA A C 1
ATOM 625 O O . ALA A 1 74 ? 13.275 23.326 -30.512 1.00 94.75 74 ALA A O 1
ATOM 626 N N . LEU A 1 75 ? 14.423 25.169 -31.108 1.00 94.50 75 LEU A N 1
ATOM 627 C CA . LEU A 1 75 ? 15.770 24.612 -31.006 1.00 94.50 75 LEU A CA 1
ATOM 628 C C . LEU A 1 75 ? 16.558 25.361 -29.926 1.00 94.50 75 LEU A C 1
ATOM 630 O O . LEU A 1 75 ? 16.455 26.575 -29.825 1.00 94.50 75 LEU A O 1
ATOM 634 N N . ILE A 1 76 ? 17.363 24.654 -29.134 1.00 93.94 76 ILE A N 1
ATOM 635 C CA . ILE A 1 76 ? 18.319 25.256 -28.192 1.00 93.94 76 ILE A CA 1
ATOM 636 C C . ILE A 1 76 ? 19.717 24.833 -28.614 1.00 93.94 76 ILE A C 1
ATOM 638 O O . ILE A 1 76 ? 20.044 23.639 -28.585 1.00 93.94 76 ILE A O 1
ATOM 642 N N . VAL A 1 77 ? 20.525 25.805 -29.028 1.00 92.56 77 VAL A N 1
ATOM 643 C CA . VAL A 1 77 ? 21.772 25.563 -29.764 1.00 92.56 77 VAL A CA 1
ATOM 644 C C . VAL A 1 77 ? 22.881 26.491 -29.294 1.00 92.56 77 VAL A C 1
ATOM 646 O O . VAL A 1 77 ? 22.633 27.526 -28.677 1.00 92.56 77 VAL A O 1
ATOM 649 N N . LYS A 1 78 ? 24.124 26.101 -29.577 1.00 90.56 78 LYS A N 1
ATOM 650 C CA . LYS A 1 78 ? 25.277 26.943 -29.276 1.00 90.56 78 LYS A CA 1
ATOM 651 C C . LYS A 1 78 ? 25.314 28.158 -30.216 1.00 90.56 78 LYS A C 1
ATOM 653 O O . LYS A 1 78 ? 24.925 28.034 -31.378 1.00 90.56 78 LYS A O 1
ATOM 658 N N . ASN A 1 79 ? 25.785 29.306 -29.725 1.00 86.81 79 ASN A N 1
ATOM 659 C CA . ASN A 1 79 ? 25.854 30.563 -30.485 1.00 86.81 79 ASN A CA 1
ATOM 660 C C . ASN A 1 79 ? 26.514 30.418 -31.868 1.00 86.81 79 ASN A C 1
ATOM 662 O O . ASN A 1 79 ? 26.007 30.963 -32.837 1.00 86.81 79 ASN A O 1
ATOM 666 N N . ASP A 1 80 ? 27.593 29.641 -31.971 1.00 83.12 80 ASP A N 1
ATOM 667 C CA . ASP A 1 80 ? 28.411 29.476 -33.181 1.00 83.12 80 ASP A CA 1
ATOM 668 C C . ASP A 1 80 ? 27.915 28.392 -34.158 1.00 83.12 80 ASP A C 1
ATOM 670 O O . ASP A 1 80 ? 28.586 28.110 -35.147 1.00 83.12 80 ASP A O 1
ATOM 674 N N . LEU A 1 81 ? 26.770 27.750 -33.896 1.00 83.06 81 LEU A N 1
ATOM 675 C CA . LEU A 1 81 ? 26.240 26.699 -34.770 1.00 83.06 81 LEU A CA 1
ATOM 676 C C . LEU A 1 81 ? 25.328 27.287 -35.853 1.00 83.06 81 LEU A C 1
ATOM 678 O O . LEU A 1 81 ? 24.189 27.647 -35.568 1.00 83.06 81 LEU A O 1
ATOM 682 N N . GLU A 1 82 ? 25.777 27.358 -37.100 1.00 81.88 82 GLU A N 1
ATOM 683 C CA . GLU A 1 82 ? 24.946 27.869 -38.198 1.00 81.88 82 GLU A CA 1
ATOM 684 C C . GLU A 1 82 ? 23.749 26.947 -38.486 1.00 81.88 82 GLU A C 1
ATOM 686 O O . GLU A 1 82 ? 23.893 25.740 -38.679 1.00 81.88 82 GLU A O 1
ATOM 691 N N . ILE A 1 83 ? 22.535 27.510 -38.478 1.00 84.38 83 ILE A N 1
ATOM 692 C CA . ILE A 1 83 ? 21.284 26.784 -38.728 1.00 84.38 83 ILE A CA 1
ATOM 693 C C . ILE A 1 83 ? 20.347 27.702 -39.505 1.00 84.38 83 ILE A C 1
ATOM 695 O O . ILE A 1 83 ? 19.965 28.757 -39.007 1.00 84.38 83 ILE A O 1
ATOM 699 N N . ASN A 1 84 ? 19.928 27.271 -40.693 1.00 85.31 84 ASN A N 1
ATOM 700 C CA . ASN A 1 84 ? 18.943 27.985 -41.498 1.00 85.31 84 ASN A CA 1
ATOM 701 C C . ASN A 1 84 ? 17.551 27.354 -41.321 1.00 85.31 84 ASN A C 1
ATOM 703 O O . ASN A 1 84 ? 17.268 26.287 -41.867 1.00 85.31 84 ASN A O 1
ATOM 707 N N . THR A 1 85 ? 16.688 27.976 -40.513 1.00 88.06 85 THR A N 1
ATOM 708 C CA . THR A 1 85 ? 15.301 27.533 -40.297 1.00 88.06 85 THR A CA 1
ATOM 709 C C . THR A 1 85 ? 14.412 28.685 -39.832 1.00 88.06 85 THR A C 1
ATOM 711 O O . THR A 1 85 ? 14.889 29.630 -39.214 1.00 88.06 85 THR A O 1
ATOM 714 N N . LYS A 1 86 ? 13.102 28.578 -40.088 1.00 89.44 86 LYS A N 1
ATOM 715 C CA . LYS A 1 86 ? 12.080 29.504 -39.563 1.00 89.44 86 LYS A CA 1
ATOM 716 C C . LYS A 1 86 ? 11.601 29.143 -38.152 1.00 89.44 86 LYS A C 1
ATOM 718 O O . LYS A 1 86 ? 10.823 29.886 -37.570 1.00 89.44 86 LYS A O 1
ATOM 723 N N . ILE A 1 87 ? 12.014 27.988 -37.624 1.00 93.31 87 ILE A N 1
ATOM 724 C CA . ILE A 1 87 ? 11.664 27.561 -36.264 1.00 93.31 87 ILE A CA 1
ATOM 725 C C . ILE A 1 87 ? 12.407 28.446 -35.251 1.00 93.31 87 ILE A C 1
ATOM 727 O O . ILE A 1 87 ? 13.592 28.701 -35.470 1.00 93.31 87 ILE A O 1
ATOM 731 N N . PRO A 1 88 ? 11.767 28.851 -34.139 1.00 95.12 88 PRO A N 1
ATOM 732 C CA . PRO A 1 88 ? 12.420 29.585 -33.061 1.00 95.12 88 PRO A CA 1
ATOM 733 C C . PRO A 1 88 ? 13.717 28.929 -32.571 1.00 95.12 88 PRO A C 1
ATOM 735 O O . PRO A 1 88 ? 13.751 27.728 -32.275 1.00 95.12 88 PRO A O 1
ATOM 738 N N . ILE A 1 89 ? 14.781 29.719 -32.434 1.00 95.06 89 ILE A N 1
ATOM 739 C CA . ILE A 1 89 ? 16.100 29.249 -31.990 1.00 95.06 89 ILE A CA 1
ATOM 740 C C . ILE A 1 89 ? 16.527 30.029 -30.754 1.00 95.06 89 ILE A C 1
ATOM 742 O O . ILE A 1 89 ? 16.680 31.241 -30.808 1.00 95.06 89 ILE A O 1
ATOM 746 N N . LEU A 1 90 ? 16.775 29.337 -29.648 1.00 95.69 90 LEU A N 1
ATOM 747 C CA . LEU A 1 90 ? 17.429 29.909 -28.479 1.00 95.69 90 LEU A CA 1
ATOM 748 C C . LEU A 1 90 ? 18.936 29.678 -28.572 1.00 95.69 90 LEU A C 1
ATOM 750 O O . LEU A 1 90 ? 19.413 28.537 -28.522 1.00 95.69 90 LEU A O 1
ATOM 754 N N . ARG A 1 91 ? 19.671 30.780 -28.669 1.00 94.50 91 ARG A N 1
ATOM 755 C CA . ARG A 1 91 ? 21.129 30.837 -28.736 1.00 94.50 91 ARG A CA 1
ATOM 756 C C . ARG A 1 91 ? 21.707 30.948 -27.335 1.00 94.50 91 ARG A C 1
ATOM 758 O O . ARG A 1 91 ? 21.307 31.819 -26.563 1.00 94.50 91 ARG A O 1
ATOM 765 N N . VAL A 1 92 ? 22.618 30.038 -26.999 1.00 94.31 92 VAL A N 1
ATOM 766 C CA . VAL A 1 92 ? 23.315 30.016 -25.706 1.00 94.31 92 VAL A CA 1
ATOM 767 C C . VAL A 1 92 ? 24.802 29.718 -25.867 1.00 94.31 92 VAL A C 1
ATOM 769 O O . VAL A 1 92 ? 25.225 29.026 -26.790 1.00 94.31 92 VAL A O 1
ATOM 772 N N . GLU A 1 93 ? 25.617 30.153 -24.909 1.00 90.94 93 GLU A N 1
ATOM 773 C CA . GLU A 1 93 ? 27.050 29.828 -24.886 1.00 90.94 93 GLU A CA 1
ATOM 774 C C . GLU A 1 93 ? 27.297 28.317 -24.701 1.00 90.94 93 GLU A C 1
ATOM 776 O O . GLU A 1 93 ? 28.191 27.721 -25.308 1.00 90.94 93 GLU A O 1
ATOM 781 N N . ASN A 1 94 ? 26.480 27.669 -23.860 1.00 90.00 94 ASN A N 1
ATOM 782 C CA . ASN A 1 94 ? 26.597 26.248 -23.551 1.00 90.00 94 ASN A CA 1
ATOM 783 C C . ASN A 1 94 ? 25.225 25.616 -23.278 1.00 90.00 94 ASN A C 1
ATOM 785 O O . ASN A 1 94 ? 24.612 25.843 -22.233 1.00 90.00 94 ASN A O 1
ATOM 789 N N . THR A 1 95 ? 24.773 24.751 -24.187 1.00 90.31 95 THR A N 1
ATOM 790 C CA . THR A 1 95 ? 23.445 24.117 -24.126 1.00 90.31 95 THR A CA 1
ATOM 791 C C . THR A 1 95 ? 23.250 23.219 -22.905 1.00 90.31 95 THR A C 1
ATOM 793 O O . THR A 1 95 ? 22.149 23.142 -22.358 1.00 90.31 95 THR A O 1
ATOM 796 N N . TYR A 1 96 ? 24.312 22.578 -22.409 1.00 87.31 96 TYR A N 1
ATOM 797 C CA . TYR A 1 96 ? 24.247 21.760 -21.198 1.00 87.31 96 TYR A CA 1
ATOM 798 C C . TYR A 1 96 ? 24.092 22.616 -19.935 1.00 87.31 96 TYR A C 1
ATOM 800 O O . TYR A 1 96 ? 23.306 22.266 -19.050 1.00 87.31 96 TYR A O 1
ATOM 808 N N . GLN A 1 97 ? 24.815 23.737 -19.841 1.00 89.62 97 GLN A N 1
ATOM 809 C CA . GLN A 1 97 ? 24.674 24.667 -18.716 1.00 89.62 97 GLN A CA 1
ATOM 810 C C . GLN A 1 97 ? 23.323 25.379 -18.749 1.00 89.62 97 GLN A C 1
ATOM 812 O O . GLN A 1 97 ? 22.677 25.464 -17.709 1.00 89.62 97 GLN A O 1
ATOM 817 N N . ALA A 1 98 ? 22.854 25.792 -19.929 1.00 92.50 98 ALA A N 1
ATOM 818 C CA . ALA A 1 98 ? 21.515 26.343 -20.117 1.00 92.50 98 ALA A CA 1
ATOM 819 C C . ALA A 1 98 ? 20.441 25.374 -19.597 1.00 92.50 98 ALA A C 1
ATOM 821 O O . ALA A 1 98 ? 19.628 25.723 -18.742 1.00 92.50 98 ALA A O 1
ATOM 822 N N . LEU A 1 99 ? 20.506 24.105 -20.014 1.00 91.38 99 LEU A N 1
ATOM 823 C CA . LEU A 1 99 ? 19.569 23.080 -19.561 1.00 91.38 99 LEU A CA 1
ATOM 824 C C . LEU A 1 99 ? 19.651 22.832 -18.043 1.00 91.38 99 LEU A C 1
ATOM 826 O O . LEU A 1 99 ? 18.627 22.613 -17.394 1.00 91.38 99 LEU A O 1
ATOM 830 N N . LYS A 1 100 ? 20.855 22.884 -17.459 1.00 91.12 100 LYS A N 1
ATOM 831 C CA . LYS A 1 100 ? 21.051 22.797 -16.005 1.00 91.12 100 LYS A CA 1
ATOM 832 C C . LYS A 1 100 ? 20.398 23.976 -15.275 1.00 91.12 100 LYS A C 1
ATOM 834 O O . LYS A 1 100 ? 19.700 23.726 -14.297 1.00 91.12 100 LYS A O 1
ATOM 839 N N . LYS A 1 101 ? 20.594 25.217 -15.740 1.00 92.94 101 LYS A N 1
ATOM 840 C CA . LYS A 1 101 ? 19.994 26.423 -15.140 1.00 92.94 101 LYS A CA 1
ATOM 841 C C . LYS A 1 101 ? 18.464 26.347 -15.162 1.00 92.94 101 LYS A C 1
ATOM 843 O O . LYS A 1 101 ? 17.831 26.544 -14.128 1.00 92.94 101 LYS A O 1
ATOM 848 N N . LEU A 1 102 ? 17.878 25.936 -16.291 1.00 93.44 102 LEU A N 1
ATOM 849 C CA . LEU A 1 102 ? 16.430 25.704 -16.400 1.00 93.44 102 LEU A CA 1
ATOM 850 C C . LEU A 1 102 ? 15.948 24.630 -15.413 1.00 93.44 102 LEU A C 1
ATOM 852 O O . LEU A 1 102 ? 14.963 24.827 -14.706 1.00 93.44 102 LEU A O 1
ATOM 856 N N . ALA A 1 103 ? 16.657 23.505 -15.307 1.00 92.44 103 ALA A N 1
ATOM 857 C CA . ALA A 1 103 ? 16.309 22.445 -14.361 1.00 92.44 103 ALA A CA 1
ATOM 858 C C . ALA A 1 103 ? 16.395 22.896 -12.891 1.00 92.44 103 ALA A C 1
ATOM 860 O O . ALA A 1 103 ? 15.535 22.532 -12.087 1.00 92.44 103 ALA A O 1
ATOM 861 N N . GLU A 1 104 ? 17.417 23.680 -12.534 1.00 91.94 104 GLU A N 1
ATOM 862 C CA . GLU A 1 104 ? 17.589 24.256 -11.194 1.00 91.94 104 GLU A CA 1
ATOM 863 C C . GLU A 1 104 ? 16.451 25.224 -10.863 1.00 91.94 104 GLU A C 1
ATOM 865 O O . GLU A 1 104 ? 15.840 25.105 -9.800 1.00 91.94 104 GLU A O 1
ATOM 870 N N . PHE A 1 105 ? 16.098 26.109 -11.796 1.00 91.69 105 PHE A N 1
ATOM 871 C CA . PHE A 1 105 ? 14.983 27.036 -11.628 1.00 91.69 105 PHE A CA 1
ATOM 872 C C . PHE A 1 105 ? 13.644 26.305 -11.463 1.00 91.69 105 PHE A C 1
ATOM 874 O O . PHE A 1 105 ? 12.930 26.552 -10.490 1.00 91.69 105 PHE A O 1
ATOM 881 N N . ALA A 1 106 ? 13.319 25.354 -12.349 1.00 92.88 106 ALA A N 1
ATOM 882 C CA . ALA A 1 106 ? 12.082 24.575 -12.248 1.00 92.88 106 ALA A CA 1
ATOM 883 C C . ALA A 1 106 ? 11.997 23.798 -10.924 1.00 92.88 106 ALA A C 1
ATOM 885 O O . ALA A 1 106 ? 10.948 23.773 -10.282 1.00 92.88 106 ALA A O 1
ATOM 886 N N . SER A 1 107 ? 13.107 23.202 -10.476 1.00 91.38 107 SER A N 1
ATOM 887 C CA . SER A 1 107 ? 13.166 22.462 -9.209 1.00 91.38 107 SER A CA 1
ATOM 888 C C . SER A 1 107 ? 12.932 23.348 -7.979 1.00 91.38 107 SER A C 1
ATOM 890 O O . SER A 1 107 ? 12.373 22.867 -6.988 1.00 91.38 107 SER A O 1
ATOM 892 N N . LEU A 1 108 ? 13.353 24.618 -8.033 1.00 89.62 108 LEU A N 1
ATOM 893 C CA . LEU A 1 108 ? 13.154 25.601 -6.964 1.00 89.62 108 LEU A CA 1
ATOM 894 C C . LEU A 1 108 ? 11.748 26.207 -6.964 1.00 89.62 108 LEU A C 1
ATOM 896 O O . LEU A 1 108 ? 11.214 26.471 -5.892 1.00 89.62 108 LEU A O 1
ATOM 900 N N . LYS A 1 109 ? 11.158 26.443 -8.140 1.00 90.38 109 LYS A N 1
ATOM 901 C CA . LYS A 1 109 ? 9.844 27.095 -8.276 1.00 90.38 109 LYS A CA 1
ATOM 902 C C . LYS A 1 109 ? 8.658 26.140 -8.162 1.00 90.38 109 LYS A C 1
ATOM 904 O O . LYS A 1 109 ? 7.547 26.593 -7.916 1.00 90.38 109 LYS A O 1
ATOM 909 N N . THR A 1 110 ? 8.863 24.844 -8.382 1.00 91.81 110 THR A N 1
ATOM 910 C CA . THR A 1 110 ? 7.769 23.871 -8.356 1.00 91.81 110 THR A CA 1
ATOM 911 C C . THR A 1 110 ? 7.250 23.604 -6.942 1.00 91.81 110 THR A C 1
ATOM 913 O O . THR A 1 110 ? 8.022 23.381 -6.011 1.00 9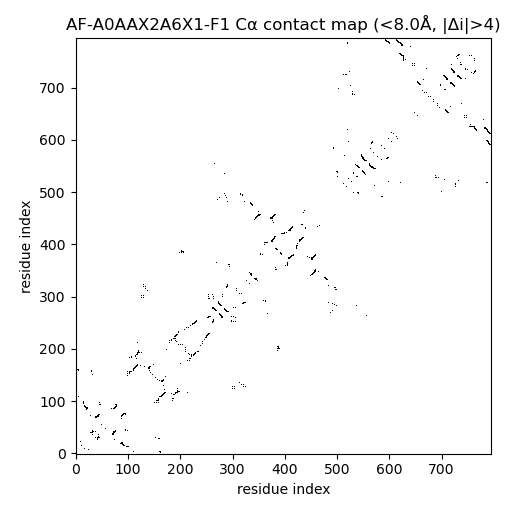1.81 110 THR A O 1
ATOM 916 N N . GLU A 1 111 ? 5.926 23.536 -6.805 1.00 91.69 111 GLU A N 1
ATOM 917 C CA . GLU A 1 111 ? 5.247 23.028 -5.606 1.00 91.69 111 GLU A CA 1
ATOM 918 C C . GLU A 1 111 ? 5.020 21.507 -5.657 1.00 91.69 111 GLU A C 1
ATOM 920 O O . GLU A 1 111 ? 4.520 20.911 -4.698 1.00 91.69 111 GLU A O 1
ATOM 925 N N . ALA A 1 112 ? 5.365 20.859 -6.778 1.00 94.38 112 ALA A N 1
ATOM 926 C CA . ALA A 1 112 ? 5.178 19.429 -6.950 1.00 94.38 112 ALA A CA 1
ATOM 927 C C . ALA A 1 112 ? 5.961 18.652 -5.887 1.00 94.38 112 ALA A C 1
ATOM 929 O O . ALA A 1 112 ? 7.145 18.906 -5.645 1.00 94.38 112 ALA A O 1
ATOM 930 N N . LYS A 1 113 ? 5.330 17.632 -5.300 1.00 95.50 113 LYS A N 1
ATOM 931 C CA . LYS A 1 113 ? 6.033 16.677 -4.446 1.00 95.50 113 LYS A CA 1
ATOM 932 C C . LYS A 1 113 ? 6.945 15.802 -5.306 1.00 95.50 113 LYS A C 1
ATOM 934 O O . LYS A 1 113 ? 6.494 15.112 -6.221 1.00 95.50 113 LYS A O 1
ATOM 939 N N . LYS A 1 114 ? 8.243 15.838 -5.020 1.00 95.00 114 LYS A N 1
ATOM 940 C CA . LYS A 1 114 ? 9.294 15.188 -5.813 1.00 95.00 114 LYS A CA 1
ATOM 941 C C . LYS A 1 114 ? 9.657 13.832 -5.212 1.00 95.00 114 LYS A C 1
ATOM 943 O O . LYS A 1 114 ? 10.060 13.758 -4.050 1.00 95.00 114 LYS A O 1
ATOM 948 N N . VAL A 1 115 ? 9.551 12.775 -6.014 1.00 96.19 115 VAL A N 1
ATOM 949 C CA . VAL A 1 115 ? 9.911 11.399 -5.650 1.00 96.19 115 VAL A CA 1
ATOM 950 C C . VAL A 1 115 ? 11.108 10.945 -6.466 1.00 96.19 115 VAL A C 1
ATOM 952 O O . VAL A 1 115 ? 11.095 11.006 -7.698 1.00 96.19 115 VAL A O 1
ATOM 955 N N . LEU A 1 116 ? 12.125 10.446 -5.770 1.00 94.19 116 LEU A N 1
ATOM 956 C CA . LEU A 1 116 ? 13.377 10.019 -6.372 1.00 94.19 116 LEU A CA 1
ATOM 957 C C . LEU A 1 116 ? 13.669 8.557 -6.051 1.00 94.19 116 LEU A C 1
ATOM 959 O O . LEU A 1 116 ? 13.824 8.169 -4.897 1.00 94.19 116 LEU A O 1
ATOM 963 N N . ILE A 1 117 ? 13.720 7.733 -7.092 1.00 93.56 117 ILE A N 1
ATOM 964 C CA . ILE A 1 117 ? 13.741 6.275 -6.981 1.00 93.56 117 ILE A CA 1
ATOM 965 C C . ILE A 1 117 ? 15.133 5.760 -7.341 1.00 93.56 117 ILE A C 1
ATOM 967 O O . ILE A 1 117 ? 15.691 6.092 -8.388 1.00 93.56 117 ILE A O 1
ATOM 971 N N . THR A 1 118 ? 15.692 4.917 -6.479 1.00 91.75 118 THR A N 1
ATOM 972 C CA . THR A 1 118 ? 16.973 4.238 -6.674 1.00 91.75 118 THR A CA 1
ATOM 973 C C . THR A 1 118 ? 16.860 2.754 -6.320 1.00 91.75 118 THR A C 1
ATOM 975 O O . THR A 1 118 ? 15.864 2.278 -5.769 1.00 91.75 118 THR A O 1
ATOM 978 N N . GLY A 1 119 ? 17.884 1.994 -6.686 1.00 89.56 119 GLY A N 1
ATOM 979 C CA . GLY A 1 119 ? 17.968 0.554 -6.464 1.00 89.56 119 GLY A CA 1
ATOM 980 C C . GLY A 1 119 ? 18.744 -0.154 -7.560 1.00 89.56 119 GLY A C 1
ATOM 981 O O . GLY A 1 119 ? 19.193 0.461 -8.532 1.00 89.56 119 GLY A O 1
ATOM 982 N N . SER A 1 120 ? 18.952 -1.446 -7.374 1.00 85.31 120 SER A N 1
ATOM 983 C CA . SER A 1 120 ? 19.550 -2.329 -8.378 1.00 85.31 120 SER A CA 1
ATOM 984 C C . SER A 1 120 ? 18.453 -2.810 -9.327 1.00 85.31 120 SER A C 1
ATOM 986 O O . SER A 1 120 ? 18.495 -2.588 -10.529 1.00 85.31 120 SER A O 1
ATOM 988 N N . TYR A 1 121 ? 17.332 -3.268 -8.778 1.00 82.38 121 TYR A N 1
ATOM 989 C CA . TYR A 1 121 ? 16.203 -3.770 -9.563 1.00 82.38 121 TYR A CA 1
ATOM 990 C C . TYR A 1 121 ? 14.907 -3.050 -9.190 1.00 82.38 121 TYR A C 1
ATOM 992 O O . TYR A 1 121 ? 14.829 -2.410 -8.149 1.00 82.38 121 TYR A O 1
ATOM 1000 N N . GLY A 1 122 ? 13.891 -3.112 -10.053 1.00 83.38 122 GLY A N 1
ATOM 1001 C CA . GLY A 1 122 ? 12.545 -2.611 -9.737 1.00 83.38 122 GLY A CA 1
ATOM 1002 C C . GLY A 1 122 ? 12.322 -1.095 -9.851 1.00 83.38 122 GLY A C 1
ATOM 1003 O O . GLY A 1 122 ? 11.180 -0.664 -9.735 1.00 83.38 122 GLY A O 1
ATOM 1004 N N . LYS A 1 123 ? 13.350 -0.285 -10.150 1.00 88.31 123 LYS A N 1
ATOM 1005 C CA . LYS A 1 123 ? 13.260 1.190 -10.288 1.00 88.31 123 LYS A CA 1
ATOM 1006 C C . LYS A 1 123 ? 12.145 1.646 -11.246 1.00 88.31 123 LYS A C 1
ATOM 1008 O O . LYS A 1 123 ? 11.223 2.360 -10.855 1.00 88.31 123 LYS A O 1
ATOM 1013 N N . THR A 1 124 ? 12.217 1.185 -12.495 1.00 85.31 124 THR A N 1
ATOM 1014 C CA . THR A 1 124 ? 11.292 1.570 -13.569 1.00 85.31 124 THR A CA 1
ATOM 1015 C C . THR A 1 124 ? 9.874 1.062 -13.301 1.00 85.31 124 THR A C 1
ATOM 1017 O O . THR A 1 124 ? 8.917 1.815 -13.473 1.00 85.31 124 THR A O 1
ATOM 1020 N N . GLY A 1 125 ? 9.748 -0.171 -12.793 1.00 87.44 125 GLY A N 1
ATOM 1021 C CA . GLY A 1 125 ? 8.471 -0.752 -12.369 1.00 87.44 125 GLY A CA 1
ATOM 1022 C C . GLY A 1 125 ? 7.819 0.084 -11.270 1.00 87.44 125 GLY A C 1
ATOM 1023 O O . GLY A 1 125 ? 6.704 0.561 -11.450 1.00 87.44 125 GLY A O 1
ATOM 1024 N N . PHE A 1 126 ? 8.548 0.380 -10.189 1.00 92.31 126 PHE A N 1
ATOM 1025 C CA . PHE A 1 126 ? 8.070 1.227 -9.092 1.00 92.31 126 PHE A CA 1
ATOM 1026 C C . PHE A 1 126 ? 7.597 2.601 -9.585 1.00 92.31 126 PHE A C 1
ATOM 1028 O O . PHE A 1 126 ? 6.488 3.018 -9.263 1.00 92.31 126 PHE A O 1
ATOM 1035 N N . LYS A 1 127 ? 8.404 3.287 -10.408 1.00 92.62 127 LYS A N 1
ATOM 1036 C CA . LYS A 1 127 ? 8.062 4.592 -11.004 1.00 92.62 127 LYS A CA 1
ATOM 1037 C C . LYS A 1 127 ? 6.769 4.515 -11.818 1.00 92.62 127 LYS A C 1
ATOM 1039 O O . LYS A 1 127 ? 5.893 5.360 -11.656 1.00 92.62 127 LYS A O 1
ATOM 1044 N N . SER A 1 128 ? 6.649 3.502 -12.676 1.00 90.56 128 SER A N 1
ATOM 1045 C CA . SER A 1 128 ? 5.478 3.313 -13.537 1.00 90.56 128 SER A CA 1
ATOM 1046 C C . SER A 1 128 ? 4.215 2.989 -12.741 1.00 90.56 128 SER A C 1
ATOM 1048 O O . SER A 1 128 ? 3.154 3.539 -13.028 1.00 90.56 128 SER A O 1
ATOM 1050 N N . HIS A 1 129 ? 4.340 2.172 -11.692 1.00 92.88 129 HIS A N 1
ATOM 1051 C CA . HIS A 1 129 ? 3.221 1.807 -10.838 1.00 92.88 129 HIS A CA 1
ATOM 1052 C C . HIS A 1 129 ? 2.759 2.987 -9.999 1.00 92.88 129 HIS A C 1
ATOM 1054 O O . HIS A 1 129 ? 1.565 3.261 -9.944 1.00 92.88 129 HIS A O 1
ATOM 1060 N N . LEU A 1 130 ? 3.702 3.728 -9.413 1.00 95.56 130 LEU A N 1
ATOM 1061 C CA . LEU A 1 130 ? 3.396 4.946 -8.677 1.00 95.56 130 LEU A CA 1
ATOM 1062 C C . LEU A 1 130 ? 2.693 5.964 -9.574 1.00 95.56 130 LEU A C 1
ATOM 1064 O O . LEU A 1 130 ? 1.645 6.468 -9.193 1.00 95.56 130 LEU A O 1
ATOM 1068 N N . TYR A 1 131 ? 3.200 6.201 -10.787 1.00 94.31 131 TYR A N 1
ATOM 1069 C CA . TYR A 1 131 ? 2.529 7.063 -11.760 1.00 94.31 131 TYR A CA 1
ATOM 1070 C C . TYR A 1 131 ? 1.100 6.595 -12.060 1.00 94.31 131 TYR A C 1
ATOM 1072 O O . TYR A 1 131 ? 0.170 7.397 -12.022 1.00 94.31 131 TYR A O 1
ATOM 1080 N N . HIS A 1 132 ? 0.914 5.299 -12.331 1.00 93.06 132 HIS A N 1
ATOM 1081 C CA . HIS A 1 132 ? -0.389 4.739 -12.681 1.00 93.06 132 HIS A CA 1
ATOM 1082 C C . HIS A 1 132 ? -1.439 4.969 -11.591 1.00 93.06 132 HIS A C 1
ATOM 1084 O O . HIS A 1 132 ? -2.575 5.305 -11.920 1.00 93.06 132 HIS A O 1
ATOM 1090 N N . VAL A 1 133 ? -1.072 4.804 -10.317 1.00 93.75 133 VAL A N 1
ATOM 1091 C CA . VAL A 1 133 ? -2.036 4.880 -9.210 1.00 93.75 133 VAL A CA 1
ATOM 1092 C C . VAL A 1 133 ? -2.339 6.304 -8.739 1.00 93.75 133 VAL A C 1
ATOM 1094 O O . VAL A 1 133 ? -3.362 6.505 -8.089 1.00 93.75 133 VAL A O 1
ATOM 1097 N N . ILE A 1 134 ? -1.493 7.289 -9.075 1.00 95.25 134 ILE A N 1
ATOM 1098 C CA . ILE A 1 134 ? -1.687 8.691 -8.654 1.00 95.25 134 ILE A CA 1
ATOM 1099 C C . ILE A 1 134 ? -2.128 9.630 -9.782 1.00 95.25 134 ILE A C 1
ATOM 1101 O O . ILE A 1 134 ? -2.671 10.693 -9.495 1.00 95.25 134 ILE A O 1
ATOM 1105 N N . LYS A 1 135 ? -1.936 9.274 -11.061 1.00 92.81 135 LYS A N 1
ATOM 1106 C CA . LYS A 1 135 ? -2.217 10.180 -12.197 1.00 92.81 135 LYS A CA 1
ATOM 1107 C C . LYS A 1 135 ? -3.672 10.667 -12.285 1.00 92.81 135 LYS A C 1
ATOM 1109 O O . LYS A 1 135 ? -3.901 11.736 -12.837 1.00 92.81 135 LYS A O 1
ATOM 1114 N N . ASN A 1 136 ? -4.631 9.895 -11.764 1.00 90.31 136 ASN A N 1
ATOM 1115 C CA . ASN A 1 136 ? -6.049 10.274 -11.735 1.00 90.31 136 ASN A CA 1
ATOM 1116 C C . ASN A 1 136 ? -6.400 11.150 -10.521 1.00 90.31 136 ASN A C 1
ATOM 1118 O O . ASN A 1 136 ? -7.402 11.852 -10.550 1.00 90.31 136 ASN A O 1
ATOM 1122 N N . GLN A 1 137 ? -5.553 11.137 -9.490 1.00 93.94 137 GLN A N 1
ATOM 1123 C CA . GLN A 1 137 ? -5.727 11.922 -8.269 1.00 93.94 137 GLN A CA 1
ATOM 1124 C C . GLN A 1 137 ? -5.069 13.296 -8.384 1.00 93.94 137 GLN A C 1
ATOM 1126 O O . GLN A 1 137 ? -5.526 14.271 -7.792 1.00 93.94 137 GLN A O 1
ATOM 1131 N N . ALA A 1 138 ? -3.960 13.379 -9.125 1.00 93.44 138 ALA A N 1
ATOM 1132 C CA . ALA A 1 138 ? -3.187 14.602 -9.233 1.00 93.44 138 ALA A CA 1
ATOM 1133 C C . ALA A 1 138 ? -2.369 14.666 -10.530 1.00 93.44 138 ALA A C 1
ATOM 1135 O O . ALA A 1 138 ? -1.781 13.671 -10.968 1.00 93.44 138 ALA A O 1
ATOM 1136 N N . SER A 1 139 ? -2.251 15.872 -11.103 1.00 93.44 139 SER A N 1
ATOM 1137 C CA . SER A 1 139 ? -1.369 16.118 -12.251 1.00 93.44 139 SER A CA 1
ATOM 1138 C C . SER A 1 139 ? 0.060 15.710 -11.888 1.00 93.44 139 SER A C 1
ATOM 1140 O O . SER A 1 139 ? 0.686 16.294 -11.004 1.00 93.44 139 SER A O 1
ATOM 1142 N N . THR A 1 140 ? 0.570 14.679 -12.552 1.00 93.25 140 THR A N 1
ATOM 1143 C CA . THR A 1 140 ? 1.855 14.062 -12.222 1.00 93.25 140 THR A CA 1
ATOM 1144 C C . THR A 1 140 ? 2.736 14.053 -13.453 1.00 93.25 140 THR A C 1
ATOM 1146 O O . THR A 1 140 ? 2.327 13.551 -14.500 1.00 93.25 140 THR A O 1
ATOM 1149 N N . TYR A 1 141 ? 3.961 14.555 -13.326 1.00 91.88 141 TYR A N 1
ATOM 1150 C CA . TYR A 1 141 ? 4.938 14.510 -14.405 1.00 91.88 141 TYR A CA 1
ATOM 1151 C C . TYR A 1 141 ? 5.984 13.422 -14.163 1.00 91.88 141 TYR A C 1
ATOM 1153 O O . TYR A 1 141 ? 6.606 13.329 -13.102 1.00 91.88 141 TYR A O 1
ATOM 1161 N N . THR A 1 142 ? 6.190 12.579 -15.169 1.00 88.88 142 THR A N 1
ATOM 1162 C CA . THR A 1 142 ? 7.286 11.614 -15.219 1.00 88.88 142 THR A CA 1
ATOM 1163 C C . THR A 1 142 ? 7.541 11.202 -16.661 1.00 88.88 142 THR A C 1
ATOM 1165 O O . THR A 1 142 ? 6.630 11.208 -17.489 1.00 88.88 142 THR A O 1
ATOM 1168 N N . ARG A 1 143 ? 8.767 10.773 -16.962 1.00 83.19 143 ARG A N 1
ATOM 1169 C CA . ARG A 1 143 ? 9.069 10.100 -18.227 1.00 83.19 143 ARG A CA 1
ATOM 1170 C C . ARG A 1 143 ? 9.158 8.607 -18.005 1.00 83.19 143 ARG A C 1
ATOM 1172 O O . ARG A 1 143 ? 10.030 8.139 -17.276 1.00 83.19 143 ARG A O 1
ATOM 1179 N N . LEU A 1 144 ? 8.279 7.859 -18.664 1.00 68.81 144 LEU A N 1
ATOM 1180 C CA . LEU A 1 144 ? 8.235 6.403 -18.536 1.00 68.81 144 LEU A CA 1
ATOM 1181 C C . LEU A 1 144 ? 9.465 5.739 -19.184 1.00 68.81 144 LEU A C 1
ATOM 1183 O O . LEU A 1 144 ? 10.060 4.864 -18.562 1.00 68.81 144 LEU A O 1
ATOM 1187 N N . ASN A 1 145 ? 9.934 6.257 -20.328 1.00 65.44 145 ASN A N 1
ATOM 1188 C CA . ASN A 1 145 ? 11.032 5.690 -21.132 1.00 65.44 145 ASN A CA 1
ATOM 1189 C C . ASN A 1 145 ? 12.377 6.431 -20.962 1.00 65.44 145 ASN A C 1
ATOM 1191 O O . ASN A 1 145 ? 13.045 6.748 -21.945 1.00 65.44 145 ASN A O 1
ATOM 1195 N N . SER A 1 146 ? 12.768 6.805 -19.742 1.00 57.09 146 SER A N 1
ATOM 1196 C CA . SER A 1 146 ? 13.970 7.631 -19.561 1.00 57.09 146 SER A CA 1
ATOM 1197 C C . SER A 1 146 ? 15.273 6.858 -19.773 1.00 57.09 146 SER A C 1
ATOM 1199 O O . SER A 1 146 ? 15.550 5.879 -19.088 1.00 57.09 146 SER A O 1
ATOM 1201 N N . ALA A 1 147 ? 16.117 7.376 -20.667 1.00 52.88 147 ALA A N 1
ATOM 1202 C CA . ALA A 1 147 ? 17.523 7.009 -20.750 1.00 52.88 147 ALA A CA 1
ATOM 1203 C C . ALA A 1 147 ? 18.297 7.537 -19.529 1.00 52.88 147 ALA A C 1
ATOM 1205 O O . ALA A 1 147 ? 18.080 8.664 -19.074 1.00 52.88 147 ALA A O 1
ATOM 1206 N N . ASN A 1 148 ? 19.244 6.739 -19.045 1.00 58.25 148 ASN A N 1
ATOM 1207 C CA . ASN A 1 148 ? 19.962 6.884 -17.776 1.00 58.25 148 ASN A CA 1
ATOM 1208 C C . ASN A 1 148 ? 21.063 7.983 -17.755 1.00 58.25 148 ASN A C 1
ATOM 1210 O O . ASN A 1 148 ? 22.061 7.873 -17.037 1.00 58.25 148 ASN A O 1
ATOM 1214 N N . TYR A 1 149 ? 20.897 9.075 -18.508 1.00 68.50 149 TYR A N 1
ATOM 1215 C CA . TYR A 1 149 ? 21.919 10.119 -18.681 1.00 68.50 149 TYR A CA 1
ATOM 1216 C C . TYR A 1 149 ? 21.603 11.423 -17.933 1.00 68.50 149 TYR A C 1
ATOM 1218 O O . TYR A 1 149 ? 20.452 11.769 -17.678 1.00 68.50 149 TYR A O 1
ATOM 1226 N N . THR A 1 150 ? 22.645 12.194 -17.589 1.00 70.88 150 THR A N 1
ATOM 1227 C CA . THR A 1 150 ? 22.494 13.467 -16.853 1.00 70.88 150 THR A CA 1
ATOM 1228 C C . THR A 1 150 ? 21.690 14.507 -17.636 1.00 70.88 150 THR A C 1
ATOM 1230 O O . THR A 1 150 ? 20.910 15.237 -17.038 1.00 70.88 150 THR A O 1
ATOM 1233 N N . ALA A 1 151 ? 21.838 14.563 -18.961 1.00 78.12 151 ALA A N 1
ATOM 1234 C CA . ALA A 1 151 ? 21.060 15.476 -19.792 1.00 78.12 151 ALA A CA 1
ATOM 1235 C C . ALA A 1 151 ? 19.555 15.159 -19.739 1.00 78.12 151 ALA A C 1
ATOM 1237 O O . ALA A 1 151 ? 18.744 16.069 -19.587 1.00 78.12 151 ALA A O 1
ATOM 1238 N N . SER A 1 152 ? 19.175 13.873 -19.755 1.00 80.81 152 SER A N 1
ATOM 1239 C CA . SER A 1 152 ? 17.776 13.440 -19.592 1.00 80.81 152 SER A CA 1
ATOM 1240 C C . SER A 1 152 ? 17.175 13.943 -18.285 1.00 80.81 152 SER A C 1
ATOM 1242 O O . SER A 1 152 ? 16.022 14.361 -18.243 1.00 80.81 152 SER A O 1
ATOM 1244 N N . ASN A 1 153 ? 17.972 13.929 -17.218 1.00 82.50 153 ASN A N 1
ATOM 1245 C CA . ASN A 1 153 ? 17.550 14.363 -15.894 1.00 82.50 153 ASN A CA 1
ATOM 1246 C C . ASN A 1 153 ? 17.200 15.853 -15.860 1.00 82.50 153 ASN A C 1
ATOM 1248 O O . ASN A 1 153 ? 16.184 16.231 -15.279 1.00 82.50 153 ASN A O 1
ATOM 1252 N N . TYR A 1 154 ? 18.015 16.686 -16.507 1.00 88.31 154 TYR A N 1
ATOM 1253 C CA . TYR A 1 154 ? 17.736 18.114 -16.601 1.00 88.31 154 TYR A CA 1
ATOM 1254 C C . TYR A 1 154 ? 16.568 18.404 -17.544 1.00 88.31 154 TYR A C 1
ATOM 1256 O O . TYR A 1 154 ? 15.702 19.191 -17.182 1.00 88.31 154 TYR A O 1
ATOM 1264 N N . CYS A 1 155 ? 16.463 17.701 -18.679 1.00 88.88 155 CYS A N 1
ATOM 1265 C CA . CYS A 1 155 ? 15.278 17.764 -19.541 1.00 88.88 155 CYS A CA 1
ATOM 1266 C C . CYS A 1 155 ? 13.991 17.472 -18.761 1.00 88.88 155 CYS A C 1
ATOM 1268 O O . CYS A 1 155 ? 13.016 18.203 -18.905 1.00 88.88 155 CYS A O 1
ATOM 1270 N N . ASN A 1 156 ? 13.984 16.436 -17.916 1.00 88.81 156 ASN A N 1
ATOM 1271 C CA . ASN A 1 156 ? 12.809 16.080 -17.122 1.00 88.81 156 ASN A CA 1
ATOM 1272 C C . ASN A 1 156 ? 12.403 17.215 -16.180 1.00 88.81 156 ASN A C 1
ATOM 1274 O O . ASN A 1 156 ? 11.245 17.611 -16.178 1.00 88.81 156 ASN A O 1
ATOM 1278 N N . LEU A 1 157 ? 13.345 17.758 -15.414 1.00 89.81 157 LEU A N 1
ATOM 1279 C CA . LEU A 1 157 ? 13.050 18.846 -14.482 1.00 89.81 157 LEU A CA 1
ATOM 1280 C C . LEU A 1 157 ? 12.646 20.136 -15.193 1.00 89.81 157 LEU A C 1
ATOM 1282 O O . LEU A 1 157 ? 11.667 20.755 -14.799 1.00 89.81 157 LEU A O 1
ATOM 1286 N N . ALA A 1 158 ? 13.349 20.513 -16.262 1.00 92.00 158 ALA A N 1
ATOM 1287 C CA . ALA A 1 158 ? 13.008 21.690 -17.057 1.00 92.00 158 ALA A CA 1
ATOM 1288 C C . ALA A 1 158 ? 11.633 21.553 -17.736 1.00 92.00 158 ALA A C 1
ATOM 1290 O O . ALA A 1 158 ? 10.995 22.547 -18.043 1.00 92.00 158 ALA A O 1
ATOM 1291 N N . SER A 1 159 ? 11.146 20.329 -17.953 1.00 91.94 159 SER A N 1
ATOM 1292 C CA . SER A 1 159 ? 9.824 20.078 -18.547 1.00 91.94 159 SER A CA 1
ATOM 1293 C C . SER A 1 159 ? 8.683 20.048 -17.523 1.00 91.94 159 SER A C 1
ATOM 1295 O O . SER A 1 159 ? 7.551 19.723 -17.881 1.00 91.94 159 SER A O 1
ATOM 1297 N N . LEU A 1 160 ? 8.962 20.338 -16.248 1.00 91.00 160 LEU A N 1
ATOM 1298 C CA . LEU A 1 160 ? 7.922 20.453 -15.235 1.00 91.00 160 LEU A CA 1
ATOM 1299 C C . LEU A 1 160 ? 6.967 21.607 -15.558 1.00 91.00 160 LEU A C 1
ATOM 1301 O O . LEU A 1 160 ? 7.362 22.657 -16.068 1.00 91.00 160 LEU A O 1
ATOM 1305 N N . LYS A 1 161 ? 5.696 21.410 -15.222 1.00 90.44 161 LYS A N 1
ATOM 1306 C CA . LYS A 1 161 ? 4.613 22.361 -15.472 1.00 90.44 161 LYS A CA 1
ATOM 1307 C C . LYS A 1 161 ? 4.061 22.896 -14.158 1.00 90.44 161 LYS A C 1
ATOM 1309 O O . LYS A 1 161 ? 4.071 22.185 -13.149 1.00 90.44 161 LYS A O 1
ATOM 1314 N N . LYS A 1 162 ? 3.539 24.126 -14.173 1.00 88.69 162 LYS A N 1
ATOM 1315 C CA . LYS A 1 162 ? 3.068 24.825 -12.958 1.00 88.69 162 LYS A CA 1
ATOM 1316 C C . LYS A 1 162 ? 2.003 24.034 -12.192 1.00 88.69 162 LYS A C 1
ATOM 1318 O O . LYS A 1 162 ? 2.030 23.984 -10.970 1.00 88.69 162 LYS A O 1
ATOM 1323 N N . GLN A 1 163 ? 1.098 23.367 -12.904 1.00 90.75 163 GLN A N 1
ATOM 1324 C CA . GLN A 1 163 ? -0.003 22.605 -12.312 1.00 90.75 163 GLN A CA 1
ATOM 1325 C C . GLN A 1 163 ? 0.380 21.208 -11.799 1.00 90.75 163 GLN A C 1
ATOM 1327 O O . GLN A 1 163 ? -0.458 20.550 -11.178 1.00 90.75 163 GLN A O 1
ATOM 1332 N N . ASN A 1 164 ? 1.601 20.723 -12.059 1.00 93.44 164 ASN A N 1
ATOM 1333 C CA . ASN A 1 164 ? 2.004 19.410 -11.566 1.00 93.44 164 ASN A CA 1
ATOM 1334 C C . ASN A 1 164 ? 2.041 19.411 -10.031 1.00 93.44 164 ASN A C 1
ATOM 1336 O O . ASN A 1 164 ? 2.650 20.268 -9.400 1.00 93.44 164 ASN A O 1
ATOM 1340 N N . LYS A 1 165 ? 1.402 18.411 -9.433 1.00 95.12 165 LYS A N 1
ATOM 1341 C CA . LYS A 1 165 ? 1.364 18.159 -7.990 1.00 95.12 165 LYS A CA 1
ATOM 1342 C C . LYS A 1 165 ? 2.358 17.086 -7.561 1.00 95.12 165 LYS A C 1
ATOM 1344 O O . LYS A 1 165 ? 2.749 17.057 -6.398 1.00 95.12 165 LYS A O 1
ATOM 1349 N N . ALA A 1 166 ? 2.811 16.245 -8.490 1.00 95.81 166 ALA A N 1
ATOM 1350 C CA . ALA A 1 166 ? 3.869 15.274 -8.244 1.00 95.81 166 ALA A CA 1
ATOM 1351 C C . ALA A 1 166 ? 4.863 15.190 -9.411 1.00 95.81 166 ALA A C 1
ATOM 1353 O O . ALA A 1 166 ? 4.504 15.347 -10.580 1.00 95.81 166 ALA A O 1
ATOM 1354 N N . PHE A 1 167 ? 6.120 14.905 -9.078 1.00 94.75 167 PHE A N 1
ATOM 1355 C CA . PHE A 1 167 ? 7.198 14.644 -10.027 1.00 94.75 167 PHE A CA 1
ATOM 1356 C C . PHE A 1 167 ? 7.909 13.350 -9.657 1.00 94.75 167 PHE A C 1
ATOM 1358 O O . PHE A 1 167 ? 8.417 13.227 -8.542 1.00 94.75 167 PHE A O 1
ATOM 1365 N N . LEU A 1 168 ? 7.970 12.394 -10.584 1.00 93.88 168 LEU A N 1
ATOM 1366 C CA . LEU A 1 168 ? 8.581 11.088 -10.334 1.00 93.88 168 LEU A CA 1
ATOM 1367 C C . LEU A 1 168 ? 9.801 10.887 -11.221 1.00 93.88 168 LEU A C 1
ATOM 1369 O O . LEU A 1 168 ? 9.726 11.036 -12.446 1.00 93.88 168 LEU A O 1
ATOM 1373 N N . MET A 1 169 ? 10.905 10.467 -10.615 1.00 90.31 169 MET A N 1
ATOM 1374 C CA . MET A 1 169 ? 12.162 10.303 -11.325 1.00 90.31 169 MET A CA 1
ATOM 1375 C C . MET A 1 169 ? 12.983 9.141 -10.777 1.00 90.31 169 MET A C 1
ATOM 1377 O O . MET A 1 169 ? 13.072 8.941 -9.570 1.00 90.31 169 MET A O 1
ATOM 1381 N N . GLU A 1 170 ? 13.620 8.384 -11.668 1.00 87.56 170 GLU A N 1
ATOM 1382 C CA . GLU A 1 170 ? 14.617 7.382 -11.287 1.00 87.56 170 GLU A CA 1
ATOM 1383 C C . GLU A 1 170 ? 16.034 7.955 -11.429 1.00 87.56 170 GLU A C 1
ATOM 1385 O O . GLU A 1 170 ? 16.318 8.709 -12.363 1.00 87.56 170 GLU A O 1
ATOM 1390 N N . ILE A 1 171 ? 16.928 7.617 -10.496 1.00 79.00 171 ILE A N 1
ATOM 1391 C CA . ILE A 1 171 ? 18.349 7.955 -10.616 1.00 79.00 171 ILE A CA 1
ATOM 1392 C C . ILE A 1 171 ? 19.085 6.814 -11.319 1.00 79.00 171 ILE A C 1
ATOM 1394 O O . ILE A 1 171 ? 19.055 5.675 -10.843 1.00 79.00 171 ILE A O 1
ATOM 1398 N N . PRO A 1 172 ? 19.835 7.120 -12.389 1.00 69.88 172 PRO A N 1
ATOM 1399 C CA . PRO A 1 172 ? 20.690 6.141 -13.026 1.00 69.88 172 PRO A CA 1
ATOM 1400 C C . PRO A 1 172 ? 21.979 5.916 -12.246 1.00 69.88 172 PRO A C 1
ATOM 1402 O O . PRO A 1 172 ? 22.477 6.821 -11.566 1.00 69.88 172 PRO A O 1
ATOM 1405 N N . VAL A 1 173 ? 22.561 4.727 -12.406 1.00 68.06 173 VAL A N 1
ATOM 1406 C CA . VAL A 1 173 ? 23.794 4.352 -11.711 1.00 68.06 173 VAL A CA 1
ATOM 1407 C C . VAL A 1 173 ? 24.929 5.304 -12.078 1.00 68.06 173 VAL A C 1
ATOM 1409 O O . VAL A 1 173 ? 25.264 5.525 -13.241 1.00 68.06 173 VAL A O 1
ATOM 1412 N N . ALA A 1 174 ? 25.526 5.901 -11.054 1.00 67.38 174 ALA A N 1
ATOM 1413 C CA . ALA A 1 174 ? 26.620 6.845 -11.186 1.00 67.38 174 ALA A CA 1
ATOM 1414 C C . ALA A 1 174 ? 27.533 6.757 -9.963 1.00 67.38 174 ALA A C 1
ATOM 1416 O O . ALA A 1 174 ? 27.186 6.148 -8.957 1.00 67.38 174 ALA A O 1
ATOM 1417 N N . ASN A 1 175 ? 28.708 7.383 -10.027 1.00 76.94 175 ASN A N 1
ATOM 1418 C CA . ASN A 1 175 ? 29.548 7.513 -8.839 1.00 76.94 175 ASN A CA 1
ATOM 1419 C C . ASN A 1 175 ? 28.851 8.372 -7.762 1.00 76.94 175 ASN A C 1
ATOM 1421 O O . ASN A 1 175 ? 27.883 9.092 -8.030 1.00 76.94 175 ASN A O 1
ATOM 1425 N N . LYS A 1 176 ? 29.355 8.281 -6.528 1.00 80.88 176 LYS A N 1
ATOM 1426 C CA . LYS A 1 176 ? 28.718 8.868 -5.340 1.00 80.88 176 LYS A CA 1
ATOM 1427 C C . LYS A 1 176 ? 28.511 10.380 -5.489 1.00 80.88 176 LYS A C 1
ATOM 1429 O O . LYS A 1 176 ? 27.412 10.877 -5.264 1.00 80.88 176 LYS A O 1
ATOM 1434 N N . SER A 1 177 ? 29.527 11.094 -5.973 1.00 81.69 177 SER A N 1
ATOM 1435 C CA . SER A 1 177 ? 29.469 12.547 -6.173 1.00 81.69 177 SER A CA 1
ATOM 1436 C C . SER A 1 177 ? 28.399 12.975 -7.187 1.00 81.69 177 SER A C 1
ATOM 1438 O O . SER A 1 177 ? 27.698 13.963 -6.964 1.00 81.69 177 SER A O 1
ATOM 1440 N N . LYS A 1 178 ? 28.198 12.218 -8.277 1.00 80.88 178 LYS A N 1
ATOM 1441 C CA . LYS A 1 178 ? 27.133 12.500 -9.255 1.00 80.88 178 LYS A CA 1
ATOM 1442 C C . LYS A 1 178 ? 25.739 12.264 -8.676 1.00 80.88 178 LYS A C 1
ATOM 1444 O O . LYS A 1 178 ? 24.850 13.065 -8.959 1.00 80.88 178 LYS A O 1
ATOM 1449 N N . ILE A 1 179 ? 25.535 11.209 -7.880 1.00 83.00 179 ILE A N 1
ATOM 1450 C CA . ILE A 1 179 ? 24.245 10.963 -7.208 1.00 83.00 179 ILE A CA 1
ATOM 1451 C C . ILE A 1 179 ? 23.935 12.109 -6.249 1.00 83.00 179 ILE A C 1
ATOM 1453 O O . ILE A 1 179 ? 22.864 12.701 -6.352 1.00 83.00 179 ILE A O 1
ATOM 1457 N N . GLN A 1 180 ? 24.893 12.497 -5.405 1.00 85.75 180 GLN A N 1
ATOM 1458 C CA . GLN A 1 180 ? 24.738 13.620 -4.478 1.00 85.75 180 GLN A CA 1
ATOM 1459 C C . GLN A 1 180 ? 24.390 14.921 -5.207 1.00 85.75 180 GLN A C 1
ATOM 1461 O O . GLN A 1 180 ? 23.428 15.592 -4.843 1.00 85.75 180 GLN A O 1
ATOM 1466 N N . ARG A 1 181 ? 25.117 15.264 -6.279 1.00 84.81 181 ARG A N 1
ATOM 1467 C CA . ARG A 1 181 ? 24.847 16.477 -7.068 1.00 84.81 181 ARG A CA 1
ATOM 1468 C C . ARG A 1 181 ? 23.451 16.461 -7.693 1.00 84.81 181 ARG A C 1
ATOM 1470 O O . ARG A 1 181 ? 22.741 17.458 -7.613 1.00 84.81 181 ARG A O 1
ATOM 1477 N N . ARG A 1 182 ? 23.043 15.339 -8.296 1.00 84.94 182 ARG A N 1
ATOM 1478 C CA . ARG A 1 182 ? 21.704 15.188 -8.894 1.00 84.94 182 ARG A CA 1
ATOM 1479 C C . ARG A 1 182 ? 20.606 15.277 -7.838 1.00 84.94 182 ARG A C 1
ATOM 1481 O O . ARG A 1 182 ? 19.617 15.964 -8.051 1.00 84.94 182 ARG A O 1
ATOM 1488 N N . SER A 1 183 ? 20.803 14.625 -6.697 1.00 86.00 183 SER A N 1
ATOM 1489 C CA . SER A 1 183 ? 19.837 14.620 -5.601 1.00 86.00 183 SER A CA 1
ATOM 1490 C C . SER A 1 183 ? 19.675 16.010 -4.982 1.00 86.00 183 SER A C 1
ATOM 1492 O O . SER A 1 183 ? 18.552 16.462 -4.784 1.00 86.00 183 SER A O 1
ATOM 1494 N N . LYS A 1 184 ? 20.778 16.746 -4.781 1.00 87.94 184 LYS A N 1
ATOM 1495 C CA . LYS A 1 184 ? 20.762 18.147 -4.321 1.00 87.94 184 LYS A CA 1
ATOM 1496 C C . LYS A 1 184 ? 20.046 19.091 -5.284 1.00 87.94 184 LYS A C 1
ATOM 1498 O O . LYS A 1 184 ? 19.402 20.029 -4.832 1.00 87.94 184 LYS A O 1
ATOM 1503 N N . LEU A 1 185 ? 20.154 18.845 -6.589 1.00 88.31 185 LEU A N 1
ATOM 1504 C CA . LEU A 1 185 ? 19.441 19.619 -7.602 1.00 88.31 185 LEU A CA 1
ATOM 1505 C C . LEU A 1 185 ? 17.936 19.313 -7.577 1.00 88.31 185 LEU A C 1
ATOM 1507 O O . LEU A 1 185 ? 17.122 20.225 -7.676 1.00 88.31 185 LEU A O 1
ATOM 1511 N N . ILE A 1 186 ? 17.555 18.045 -7.402 1.00 88.62 186 ILE A N 1
ATOM 1512 C CA . ILE A 1 186 ? 16.145 17.628 -7.354 1.00 88.62 186 ILE A CA 1
ATOM 1513 C C . ILE A 1 186 ? 15.475 18.049 -6.039 1.00 88.62 186 ILE A C 1
ATOM 1515 O O . ILE A 1 186 ? 14.322 18.461 -6.070 1.00 88.62 186 ILE A O 1
ATOM 1519 N N . LYS A 1 187 ? 16.167 17.977 -4.894 1.00 90.00 187 LYS A N 1
ATOM 1520 C CA . LYS A 1 187 ? 15.595 18.173 -3.544 1.00 90.00 187 LYS A CA 1
ATOM 1521 C C . LYS A 1 187 ? 14.309 17.345 -3.344 1.00 90.00 187 LYS A C 1
ATOM 1523 O O . LYS A 1 187 ? 13.216 17.912 -3.280 1.00 90.00 187 LYS A O 1
ATOM 1528 N N . PRO A 1 188 ? 14.406 16.004 -3.368 1.00 93.62 188 PRO A N 1
ATOM 1529 C CA . PRO A 1 188 ? 13.235 15.140 -3.279 1.00 93.62 188 PRO A CA 1
ATOM 1530 C C . PRO A 1 188 ? 12.562 15.229 -1.909 1.00 93.62 188 PRO A C 1
ATOM 1532 O O . PRO A 1 188 ? 13.240 15.254 -0.891 1.00 93.62 188 PRO A O 1
ATOM 1535 N N . ASN A 1 189 ? 11.230 15.187 -1.888 1.00 95.94 189 ASN A N 1
ATOM 1536 C CA . ASN A 1 189 ? 10.454 15.032 -0.654 1.00 95.94 189 ASN A CA 1
ATOM 1537 C C . ASN A 1 189 ? 10.411 13.567 -0.202 1.00 95.94 189 ASN A C 1
ATOM 1539 O O . ASN A 1 189 ? 10.240 13.272 0.980 1.00 95.94 189 ASN A O 1
ATOM 1543 N N . ILE A 1 190 ? 10.525 12.638 -1.154 1.00 97.25 190 ILE A N 1
ATOM 1544 C CA . ILE A 1 190 ? 10.583 11.204 -0.886 1.00 97.25 190 ILE A CA 1
ATOM 1545 C C . ILE A 1 190 ? 11.704 10.584 -1.717 1.00 97.25 190 ILE A C 1
ATOM 1547 O O . ILE A 1 190 ? 11.713 10.698 -2.943 1.00 97.25 190 ILE A O 1
ATOM 1551 N N . ALA A 1 191 ? 12.623 9.881 -1.061 1.00 96.44 191 ALA A N 1
ATOM 1552 C CA . ALA A 1 191 ? 13.538 8.955 -1.715 1.00 96.44 191 ALA A CA 1
ATOM 1553 C C . ALA A 1 191 ? 13.053 7.518 -1.515 1.00 96.44 191 ALA A C 1
ATOM 1555 O O . ALA A 1 191 ? 12.575 7.167 -0.439 1.00 96.44 191 ALA A O 1
ATOM 1556 N N . VAL A 1 192 ? 13.200 6.675 -2.533 1.00 97.00 192 VAL A N 1
ATOM 1557 C CA . VAL A 1 192 ? 12.821 5.260 -2.471 1.00 97.00 192 VAL A CA 1
ATOM 1558 C C . VAL A 1 192 ? 14.017 4.398 -2.838 1.00 97.00 192 VAL A C 1
ATOM 1560 O O . VAL A 1 192 ? 14.557 4.527 -3.937 1.00 97.00 192 VAL A O 1
ATOM 1563 N N . LEU A 1 193 ? 14.386 3.471 -1.958 1.00 95.62 193 LEU A N 1
ATOM 1564 C CA . LEU A 1 193 ? 15.231 2.334 -2.292 1.00 95.62 193 LEU A CA 1
ATOM 1565 C C . LEU A 1 193 ? 14.349 1.107 -2.548 1.00 95.62 193 LEU A C 1
ATOM 1567 O O . LEU A 1 193 ? 13.645 0.629 -1.658 1.00 95.62 193 LEU A O 1
ATOM 1571 N N . THR A 1 194 ? 14.393 0.613 -3.782 1.00 92.31 194 THR A N 1
ATOM 1572 C CA . THR A 1 194 ? 13.622 -0.559 -4.231 1.00 92.31 194 THR A CA 1
ATOM 1573 C C . THR A 1 194 ? 14.266 -1.870 -3.774 1.00 92.31 194 THR A C 1
ATOM 1575 O O . THR A 1 194 ? 13.668 -2.608 -2.997 1.00 92.31 194 THR A O 1
ATOM 1578 N N . SER A 1 195 ? 15.498 -2.149 -4.211 1.00 89.06 195 SER A N 1
ATOM 1579 C CA . SER A 1 195 ? 16.285 -3.308 -3.757 1.00 89.06 195 SER A CA 1
ATOM 1580 C C . SER A 1 195 ? 17.790 -3.131 -4.007 1.00 89.06 195 SER A C 1
ATOM 1582 O O . SER A 1 195 ? 18.197 -2.330 -4.859 1.00 89.06 195 SER A O 1
ATOM 1584 N N . ILE A 1 196 ? 18.625 -3.880 -3.286 1.00 90.00 196 ILE A N 1
ATOM 1585 C CA . ILE A 1 196 ? 20.073 -4.000 -3.487 1.00 90.00 196 ILE A CA 1
ATOM 1586 C C . ILE A 1 196 ? 20.420 -5.381 -4.055 1.00 90.00 196 ILE A C 1
ATOM 1588 O O . ILE A 1 196 ? 19.939 -6.407 -3.589 1.00 90.00 196 ILE A O 1
ATOM 1592 N N . GLY A 1 197 ? 21.308 -5.400 -5.045 1.00 84.50 197 GLY A N 1
ATOM 1593 C CA . GLY A 1 197 ? 21.886 -6.615 -5.599 1.00 84.50 197 GLY A CA 1
ATOM 1594 C C . GLY A 1 197 ? 23.194 -6.315 -6.320 1.00 84.50 197 GLY A C 1
ATOM 1595 O O . GLY A 1 197 ? 23.787 -5.257 -6.117 1.00 84.50 197 GLY A O 1
ATOM 1596 N N . HIS A 1 198 ? 23.622 -7.247 -7.166 1.00 78.38 198 HIS A N 1
ATOM 1597 C CA . HIS A 1 198 ? 24.948 -7.248 -7.791 1.00 78.38 198 HIS A CA 1
ATOM 1598 C C . HIS A 1 198 ? 25.031 -6.412 -9.084 1.00 78.38 198 HIS A C 1
ATOM 1600 O O . HIS A 1 198 ? 26.066 -6.390 -9.740 1.00 78.38 198 HIS A O 1
ATOM 1606 N N . GLU A 1 199 ? 23.966 -5.691 -9.456 1.00 73.44 199 GLU A N 1
ATOM 1607 C CA . GLU A 1 199 ? 23.993 -4.766 -10.599 1.00 73.44 199 GLU A CA 1
ATOM 1608 C C . GLU A 1 199 ? 25.120 -3.727 -10.415 1.00 73.44 199 GLU A C 1
ATOM 1610 O O . GLU A 1 199 ? 25.122 -2.966 -9.441 1.00 73.44 199 GLU A O 1
ATOM 1615 N N . HIS A 1 200 ? 26.049 -3.669 -11.373 1.00 75.44 200 HIS A N 1
ATOM 1616 C CA . HIS A 1 200 ? 27.242 -2.815 -11.373 1.00 75.44 200 HIS A CA 1
ATOM 1617 C C . HIS A 1 200 ? 28.345 -3.176 -10.369 1.00 75.44 200 HIS A C 1
ATOM 1619 O O . HIS A 1 200 ? 29.199 -2.336 -10.050 1.00 75.44 200 HIS A O 1
ATOM 1625 N N . ILE A 1 201 ? 28.354 -4.402 -9.848 1.00 80.19 201 ILE A N 1
ATOM 1626 C CA . ILE A 1 201 ? 29.387 -4.839 -8.906 1.00 80.19 201 ILE A CA 1
ATOM 1627 C C . ILE A 1 201 ? 30.787 -4.863 -9.532 1.00 80.19 201 ILE A C 1
ATOM 1629 O O . ILE A 1 201 ? 31.752 -4.558 -8.842 1.00 80.19 201 ILE A O 1
ATOM 1633 N N . GLU A 1 202 ? 30.911 -5.058 -10.844 1.00 74.44 202 GLU A N 1
ATOM 1634 C CA . GLU A 1 202 ? 32.162 -4.926 -11.603 1.00 74.44 202 GLU A CA 1
ATOM 1635 C C . GLU A 1 202 ? 32.829 -3.561 -11.429 1.00 74.44 202 GLU A C 1
ATOM 1637 O O . GLU A 1 202 ? 34.058 -3.454 -11.308 1.00 74.44 202 GLU A O 1
ATOM 1642 N N . ARG A 1 203 ? 32.001 -2.520 -11.304 1.00 79.44 203 ARG A N 1
ATOM 1643 C CA . ARG A 1 203 ? 32.425 -1.139 -11.090 1.00 79.44 203 ARG A CA 1
ATOM 1644 C C . ARG A 1 203 ? 32.660 -0.814 -9.618 1.00 79.44 203 ARG A C 1
ATOM 1646 O O . ARG A 1 203 ? 33.615 -0.110 -9.298 1.00 79.44 203 ARG A O 1
ATOM 1653 N N . PHE A 1 204 ? 31.759 -1.238 -8.731 1.00 82.56 204 PHE A N 1
ATOM 1654 C CA . PHE A 1 204 ? 31.788 -0.846 -7.314 1.00 82.56 204 PHE A CA 1
ATOM 1655 C C . PHE A 1 204 ? 32.561 -1.810 -6.416 1.00 82.56 204 PHE A C 1
ATOM 1657 O O . PHE A 1 204 ? 32.862 -1.452 -5.280 1.00 82.56 204 PHE A O 1
ATOM 1664 N N . LYS A 1 205 ? 32.924 -2.985 -6.925 1.00 82.44 205 LYS A N 1
ATOM 1665 C CA . LYS A 1 205 ? 33.674 -4.062 -6.272 1.00 82.44 205 LYS A CA 1
ATOM 1666 C C . LYS A 1 205 ? 32.979 -4.755 -5.108 1.00 82.44 205 LYS A C 1
ATOM 1668 O O . LYS A 1 205 ? 33.198 -5.935 -4.961 1.00 82.44 205 LYS A O 1
ATOM 1673 N N . THR A 1 206 ? 32.162 -4.088 -4.292 1.00 87.56 206 THR A N 1
ATOM 1674 C CA . THR A 1 206 ? 31.463 -4.747 -3.170 1.00 87.56 206 THR A CA 1
ATOM 1675 C C . THR A 1 206 ? 30.032 -4.244 -2.997 1.00 87.56 206 THR A C 1
ATOM 1677 O O . THR A 1 206 ? 29.698 -3.114 -3.371 1.00 87.56 206 THR A O 1
ATOM 1680 N N . ILE A 1 207 ? 29.180 -5.062 -2.371 1.00 89.38 207 ILE A N 1
ATOM 1681 C CA . ILE A 1 207 ? 27.793 -4.696 -2.042 1.00 89.38 207 ILE A CA 1
ATOM 1682 C C . ILE A 1 207 ? 27.741 -3.492 -1.092 1.00 89.38 207 ILE A C 1
ATOM 1684 O O . ILE A 1 207 ? 26.891 -2.620 -1.255 1.00 89.38 207 ILE A O 1
ATOM 1688 N N . GLU A 1 208 ? 28.661 -3.385 -0.134 1.00 91.69 208 GLU A N 1
ATOM 1689 C CA . GLU A 1 208 ? 28.763 -2.245 0.786 1.00 91.69 208 GLU A CA 1
ATOM 1690 C C . GLU A 1 208 ? 28.969 -0.942 0.016 1.00 91.69 208 GLU A C 1
ATOM 1692 O O . GLU A 1 208 ? 28.258 0.032 0.254 1.00 91.69 208 GLU A O 1
ATOM 1697 N N . LYS A 1 209 ? 29.873 -0.937 -0.969 1.00 90.75 209 LYS A N 1
ATOM 1698 C CA . LYS A 1 209 ? 30.122 0.238 -1.814 1.00 90.75 209 LYS A CA 1
ATOM 1699 C C . LYS A 1 209 ? 28.911 0.584 -2.681 1.00 90.75 209 LYS A C 1
ATOM 1701 O O . LYS A 1 209 ? 28.634 1.767 -2.887 1.00 90.75 209 LYS A O 1
ATOM 1706 N N . ILE A 1 210 ? 28.156 -0.413 -3.153 1.00 90.44 210 ILE A N 1
ATOM 1707 C CA . ILE A 1 210 ? 26.880 -0.195 -3.858 1.00 90.44 210 ILE A CA 1
ATOM 1708 C C . ILE A 1 210 ? 25.850 0.454 -2.923 1.00 90.44 210 ILE A C 1
ATOM 1710 O O . ILE A 1 210 ? 25.185 1.416 -3.317 1.00 90.44 210 ILE A O 1
ATOM 1714 N N . ILE A 1 211 ? 25.732 -0.038 -1.687 1.00 93.31 211 ILE A N 1
ATOM 1715 C CA . ILE A 1 211 ? 24.838 0.508 -0.659 1.00 93.31 211 ILE A CA 1
ATOM 1716 C C . ILE A 1 211 ? 25.221 1.959 -0.348 1.00 93.31 211 ILE A C 1
ATOM 1718 O O . ILE A 1 211 ? 24.383 2.845 -0.502 1.00 93.31 211 ILE A O 1
ATOM 1722 N N . GLU A 1 212 ? 26.483 2.235 -0.014 1.00 92.38 212 GLU A N 1
ATOM 1723 C CA . GLU A 1 212 ? 26.987 3.593 0.250 1.00 92.38 212 GLU A CA 1
ATOM 1724 C C . GLU A 1 212 ? 26.743 4.547 -0.926 1.00 92.38 212 GLU A C 1
ATOM 1726 O O . GLU A 1 212 ? 26.395 5.719 -0.749 1.00 92.38 212 GLU A O 1
ATOM 1731 N N . ASN A 1 213 ? 26.924 4.056 -2.154 1.00 90.69 213 ASN A N 1
ATOM 1732 C CA . ASN A 1 213 ? 26.683 4.828 -3.362 1.00 90.69 213 ASN A CA 1
ATOM 1733 C C . ASN A 1 213 ? 25.197 5.177 -3.523 1.00 90.69 213 ASN A C 1
ATOM 1735 O O . ASN A 1 213 ? 24.862 6.357 -3.653 1.00 90.69 213 ASN A O 1
ATOM 1739 N N . LYS A 1 214 ? 24.300 4.185 -3.485 1.00 90.88 214 LYS A N 1
ATOM 1740 C CA . LYS A 1 214 ? 22.857 4.397 -3.690 1.00 90.88 214 LYS A CA 1
ATOM 1741 C C . LYS A 1 214 ? 22.224 5.185 -2.546 1.00 90.88 214 LYS A C 1
ATOM 1743 O O . LYS A 1 214 ? 21.372 6.032 -2.809 1.00 90.88 214 LYS A O 1
ATOM 1748 N N . LEU A 1 215 ? 22.665 4.965 -1.307 1.00 93.00 215 LEU A N 1
ATOM 1749 C CA . LEU A 1 215 ? 22.167 5.676 -0.128 1.00 93.00 215 LEU A CA 1
ATOM 1750 C C . LEU A 1 215 ? 22.679 7.112 -0.018 1.00 93.00 215 LEU A C 1
ATOM 1752 O O . LEU A 1 215 ? 22.078 7.906 0.697 1.00 93.00 215 LEU A O 1
ATOM 1756 N N . SER A 1 216 ? 23.686 7.507 -0.803 1.00 92.19 216 SER A N 1
ATOM 1757 C CA . SER A 1 216 ? 24.125 8.909 -0.859 1.00 92.19 216 SER A CA 1
ATOM 1758 C C . SER A 1 216 ? 23.036 9.890 -1.326 1.00 92.19 216 SER A C 1
ATOM 1760 O O . SER A 1 216 ? 23.146 11.090 -1.066 1.00 92.19 216 SER A O 1
ATOM 1762 N N . ILE A 1 217 ? 21.952 9.398 -1.940 1.00 91.38 217 ILE A N 1
ATOM 1763 C CA . ILE A 1 217 ? 20.722 10.162 -2.208 1.00 91.38 217 ILE A CA 1
ATOM 1764 C C . ILE A 1 217 ? 20.136 10.788 -0.927 1.00 91.38 217 ILE A C 1
ATOM 1766 O O . ILE A 1 217 ? 19.559 11.869 -0.978 1.00 91.38 217 ILE A O 1
ATOM 1770 N N . ALA A 1 218 ? 20.345 10.156 0.234 1.00 91.62 218 ALA A N 1
ATOM 1771 C CA . ALA A 1 218 ? 19.851 10.642 1.515 1.00 91.62 218 ALA A CA 1
ATOM 1772 C C . ALA A 1 218 ? 20.502 11.966 1.948 1.00 91.62 218 ALA A C 1
ATOM 1774 O O . ALA A 1 218 ? 19.912 12.702 2.727 1.00 91.62 218 ALA A O 1
ATOM 1775 N N . THR A 1 219 ? 21.670 12.326 1.396 1.00 90.12 219 THR A N 1
ATOM 1776 C CA . THR A 1 219 ? 22.344 13.606 1.701 1.00 90.12 219 THR A CA 1
ATOM 1777 C C . THR A 1 219 ? 21.564 14.853 1.284 1.00 90.12 219 THR A C 1
ATOM 1779 O O . THR A 1 219 ? 21.932 15.953 1.687 1.00 90.12 219 THR A O 1
ATOM 1782 N N . SER A 1 220 ? 20.543 14.714 0.436 1.00 87.94 220 SER A N 1
ATOM 1783 C CA . SER A 1 220 ? 19.716 15.836 -0.017 1.00 87.94 220 SER A CA 1
ATOM 1784 C C . SER A 1 220 ? 18.323 15.859 0.611 1.00 87.94 220 SER A C 1
ATOM 1786 O O . SER A 1 220 ? 17.484 16.620 0.136 1.00 87.94 220 SER A O 1
ATOM 1788 N N . LEU A 1 221 ? 18.044 14.967 1.562 1.00 91.44 221 LEU A N 1
ATOM 1789 C CA . LEU A 1 221 ? 16.763 14.908 2.258 1.00 91.44 221 LEU A CA 1
ATOM 1790 C C . LEU A 1 221 ? 16.816 15.837 3.468 1.00 91.44 221 LEU A C 1
ATOM 1792 O O . LEU A 1 221 ? 17.805 15.844 4.200 1.00 91.44 221 LEU A O 1
ATOM 1796 N N . ASP A 1 222 ? 15.761 16.621 3.652 1.00 88.00 222 ASP A N 1
ATOM 1797 C CA . ASP A 1 222 ? 15.550 17.421 4.858 1.00 88.00 222 ASP A CA 1
ATOM 1798 C C . ASP A 1 222 ? 14.753 16.633 5.916 1.00 88.00 222 ASP A C 1
ATOM 1800 O O . ASP A 1 222 ? 14.327 15.499 5.687 1.00 88.00 222 ASP A O 1
ATOM 1804 N N . GLU A 1 223 ? 14.533 17.241 7.081 1.00 87.94 223 GLU A N 1
ATOM 1805 C CA . GLU A 1 223 ? 13.784 16.649 8.202 1.00 87.94 223 GLU A CA 1
ATOM 1806 C C . GLU A 1 223 ? 12.325 16.294 7.859 1.00 87.94 223 GLU A C 1
ATOM 1808 O O . GLU A 1 223 ? 11.739 15.381 8.444 1.00 87.94 223 GLU A O 1
ATOM 1813 N N . ASN A 1 224 ? 11.749 16.979 6.867 1.00 90.56 224 ASN A N 1
ATOM 1814 C CA . ASN A 1 224 ? 10.386 16.760 6.394 1.00 90.56 224 ASN A CA 1
ATOM 1815 C C . ASN A 1 224 ? 10.314 15.695 5.295 1.00 90.56 224 ASN A C 1
ATOM 1817 O O . ASN A 1 224 ? 9.216 15.276 4.903 1.00 90.56 224 ASN A O 1
ATOM 1821 N N . SER A 1 225 ? 11.458 15.248 4.789 1.00 94.25 225 SER A N 1
ATOM 1822 C CA . SER A 1 225 ? 11.565 14.272 3.720 1.00 94.25 225 SER A CA 1
ATOM 1823 C C . SER A 1 225 ? 11.592 12.844 4.261 1.00 94.25 225 SER A C 1
ATOM 1825 O O . SER A 1 225 ? 11.965 12.579 5.403 1.00 94.25 225 SER A O 1
ATOM 1827 N N . LYS A 1 226 ? 11.152 11.892 3.434 1.00 96.69 226 LYS A N 1
ATOM 1828 C CA . LYS A 1 226 ? 11.041 10.478 3.819 1.00 96.69 226 LYS A CA 1
ATOM 1829 C C . LYS A 1 226 ? 11.970 9.617 2.979 1.00 96.69 226 LYS A C 1
ATOM 1831 O O . LYS A 1 226 ? 12.080 9.811 1.769 1.00 96.69 226 LYS A O 1
ATOM 1836 N N . PHE A 1 227 ? 12.583 8.621 3.609 1.00 97.38 227 PHE A N 1
ATOM 1837 C CA . PHE A 1 227 ? 13.318 7.566 2.920 1.00 97.38 227 PHE A CA 1
ATOM 1838 C C . PHE A 1 227 ? 12.562 6.247 3.032 1.00 97.38 227 PHE A C 1
ATOM 1840 O O . PHE A 1 227 ? 12.456 5.679 4.118 1.00 97.38 227 PHE A O 1
ATOM 1847 N N . LEU A 1 228 ? 12.037 5.752 1.915 1.00 98.06 228 LEU A N 1
ATOM 1848 C CA . LEU A 1 228 ? 11.320 4.485 1.845 1.00 98.06 228 LEU A CA 1
ATOM 1849 C C . LEU A 1 228 ? 12.273 3.345 1.491 1.00 98.06 228 LEU A C 1
ATOM 1851 O O . LEU A 1 228 ? 13.036 3.447 0.531 1.00 98.06 228 LEU A O 1
ATOM 1855 N N . VAL A 1 229 ? 12.197 2.239 2.228 1.00 97.25 229 VAL A N 1
ATOM 1856 C CA . VAL A 1 229 ? 13.080 1.080 2.037 1.00 97.25 229 VAL A CA 1
ATOM 1857 C C . VAL A 1 229 ? 12.342 -0.248 2.202 1.00 97.25 229 VAL A C 1
ATOM 1859 O O . VAL A 1 229 ? 11.513 -0.409 3.101 1.00 97.25 229 VAL A O 1
ATOM 1862 N N . ASN A 1 230 ? 12.670 -1.207 1.334 1.00 95.81 230 ASN A N 1
ATOM 1863 C CA . ASN A 1 230 ? 12.212 -2.587 1.452 1.00 95.81 230 ASN A CA 1
ATOM 1864 C C . ASN A 1 230 ? 12.933 -3.287 2.616 1.00 95.81 230 ASN A C 1
ATOM 1866 O O . ASN A 1 230 ? 14.132 -3.554 2.542 1.00 95.81 230 ASN A O 1
ATOM 1870 N N . ALA A 1 231 ? 12.199 -3.602 3.680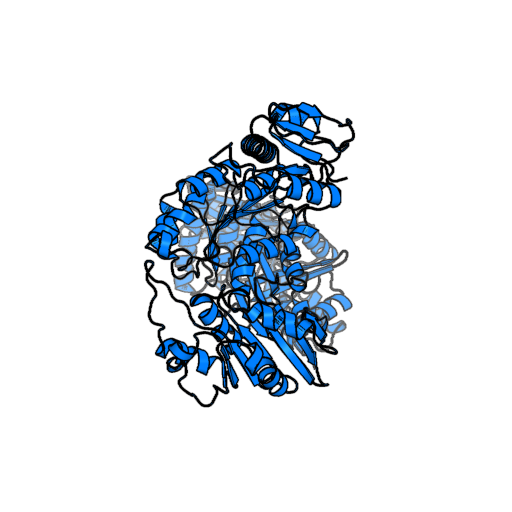 1.00 96.00 231 ALA A N 1
ATOM 1871 C CA . ALA A 1 231 ? 12.721 -4.285 4.860 1.00 96.00 231 ALA A CA 1
ATOM 1872 C C . ALA A 1 231 ? 12.852 -5.809 4.695 1.00 96.00 231 ALA A C 1
ATOM 1874 O O . ALA A 1 231 ? 13.430 -6.466 5.560 1.00 96.00 231 ALA A O 1
ATOM 1875 N N . ASP A 1 232 ? 12.333 -6.373 3.600 1.00 93.69 232 ASP A N 1
ATOM 1876 C CA . ASP A 1 232 ? 12.557 -7.775 3.229 1.00 93.69 232 ASP A CA 1
ATOM 1877 C C . ASP A 1 232 ? 13.812 -7.959 2.352 1.00 93.69 232 ASP A C 1
ATOM 1879 O O . ASP A 1 232 ? 14.125 -9.084 1.963 1.00 93.69 232 ASP A O 1
ATOM 1883 N N . ASP A 1 233 ? 14.534 -6.883 2.012 1.00 92.56 233 ASP A N 1
ATOM 1884 C CA . ASP A 1 233 ? 15.770 -6.980 1.229 1.00 92.56 233 ASP A CA 1
ATOM 1885 C C . ASP A 1 233 ? 16.840 -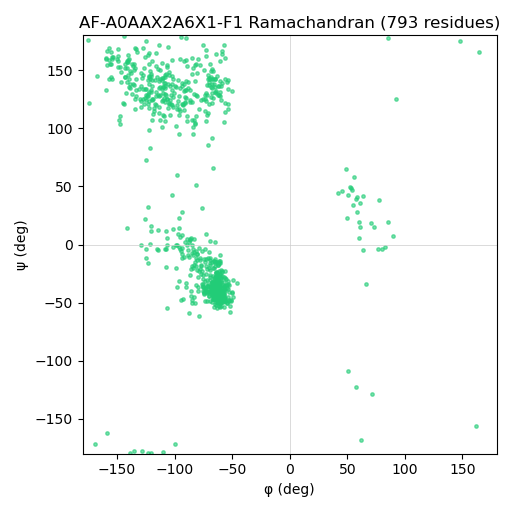7.791 1.986 1.00 92.56 233 ASP A C 1
ATOM 1887 O O . ASP A 1 233 ? 17.066 -7.591 3.184 1.00 92.56 233 ASP A O 1
ATOM 1891 N N . LYS A 1 234 ? 17.542 -8.694 1.286 1.00 91.25 234 LYS A N 1
ATOM 1892 C CA . LYS A 1 234 ? 18.569 -9.566 1.889 1.00 91.25 234 LYS A CA 1
ATOM 1893 C C . LYS A 1 234 ? 19.721 -8.782 2.530 1.00 91.25 234 LYS A C 1
ATOM 1895 O O . LYS A 1 234 ? 20.398 -9.295 3.419 1.00 91.25 234 LYS A O 1
ATOM 1900 N N . HIS A 1 235 ? 19.933 -7.534 2.114 1.00 94.31 235 HIS A N 1
ATOM 1901 C CA . HIS A 1 235 ? 20.951 -6.634 2.650 1.00 94.31 235 HIS A CA 1
ATOM 1902 C C . HIS A 1 235 ? 20.396 -5.588 3.627 1.00 94.31 235 HIS A C 1
ATOM 1904 O O . HIS A 1 235 ? 21.109 -4.643 3.972 1.00 94.31 235 HIS A O 1
ATOM 1910 N N . TYR A 1 236 ? 19.158 -5.740 4.112 1.00 95.38 236 TYR A N 1
ATOM 1911 C CA . TYR A 1 236 ? 18.493 -4.741 4.954 1.00 95.38 236 TYR A CA 1
ATOM 1912 C C . TYR A 1 236 ? 19.293 -4.335 6.201 1.00 95.38 236 TYR A C 1
ATOM 1914 O O . TYR A 1 236 ? 19.346 -3.153 6.527 1.00 95.38 236 TYR A O 1
ATOM 1922 N N . SER A 1 237 ? 20.000 -5.262 6.857 1.00 95.56 237 SER A N 1
ATOM 1923 C CA . SER A 1 237 ? 20.853 -4.936 8.013 1.00 95.56 237 SER A CA 1
ATOM 1924 C C . SER A 1 237 ? 22.002 -3.980 7.658 1.00 95.56 237 SER A C 1
ATOM 1926 O O . SER A 1 237 ? 22.268 -3.023 8.388 1.00 95.56 237 SER A O 1
ATOM 1928 N N . LYS A 1 238 ? 22.656 -4.190 6.508 1.00 96.25 238 LYS A N 1
ATOM 1929 C CA . LYS A 1 238 ? 23.719 -3.312 5.989 1.00 96.25 238 LYS A CA 1
ATOM 1930 C C . LYS A 1 238 ? 23.148 -1.958 5.559 1.00 96.25 238 LYS A C 1
ATOM 1932 O O . LYS A 1 238 ? 23.738 -0.924 5.861 1.00 96.25 238 LYS A O 1
ATOM 1937 N N . ILE A 1 239 ? 21.976 -1.964 4.920 1.00 96.12 239 ILE A N 1
ATOM 1938 C CA . ILE A 1 239 ? 21.237 -0.750 4.543 1.00 96.12 239 ILE A CA 1
ATOM 1939 C C . ILE A 1 239 ? 20.898 0.076 5.789 1.00 96.12 239 ILE A C 1
ATOM 1941 O O . ILE A 1 239 ? 21.158 1.274 5.811 1.00 96.12 239 ILE A O 1
ATOM 1945 N N . GLN A 1 240 ? 20.380 -0.553 6.846 1.00 95.06 240 GLN A N 1
ATOM 1946 C CA . GLN A 1 240 ? 20.034 0.114 8.101 1.00 95.06 240 GLN A CA 1
ATOM 1947 C C . GLN A 1 240 ? 21.265 0.743 8.770 1.00 95.06 240 GLN A C 1
ATOM 1949 O O . GLN A 1 240 ? 21.201 1.898 9.190 1.00 95.06 240 GLN A O 1
ATOM 1954 N N . LYS A 1 241 ? 22.393 0.019 8.813 1.00 95.56 241 LYS A N 1
ATOM 1955 C CA . LYS A 1 241 ? 23.672 0.524 9.345 1.00 95.56 241 LYS A CA 1
ATOM 1956 C C . LYS A 1 241 ? 24.203 1.730 8.562 1.00 95.56 241 LYS A C 1
ATOM 1958 O O . LYS A 1 241 ? 24.793 2.637 9.143 1.00 95.56 241 LYS A O 1
ATOM 1963 N N . GLU A 1 242 ? 24.027 1.749 7.246 1.00 95.25 242 GLU A N 1
ATOM 1964 C CA . GLU A 1 242 ? 24.434 2.895 6.430 1.00 95.25 242 GLU A CA 1
ATOM 1965 C C . GLU A 1 242 ? 23.469 4.076 6.604 1.00 95.25 242 GLU A C 1
ATOM 1967 O O . GLU A 1 242 ? 23.914 5.206 6.786 1.00 95.25 242 GLU A O 1
ATOM 1972 N N . LEU A 1 243 ? 22.155 3.827 6.635 1.00 93.56 243 LEU A N 1
ATOM 1973 C CA . LEU A 1 243 ? 21.145 4.866 6.861 1.00 93.56 243 LEU A CA 1
ATOM 1974 C C . LEU A 1 243 ? 21.304 5.557 8.225 1.00 93.56 243 LEU A C 1
ATOM 1976 O O . LEU A 1 243 ? 21.085 6.763 8.310 1.00 93.56 243 LEU A O 1
ATOM 1980 N N . SER A 1 244 ? 21.756 4.848 9.267 1.00 93.00 244 SER A N 1
ATOM 1981 C CA . SER A 1 244 ? 22.004 5.452 10.587 1.00 93.00 244 SER A CA 1
ATOM 1982 C C . SER A 1 244 ? 23.129 6.494 10.605 1.00 93.00 244 SER A C 1
ATOM 1984 O O . SER A 1 244 ? 23.257 7.226 11.582 1.00 93.00 244 SER A O 1
ATOM 1986 N N . LYS A 1 245 ? 23.943 6.592 9.543 1.00 93.38 245 LYS A N 1
ATOM 1987 C CA . LYS A 1 245 ? 24.975 7.636 9.410 1.00 93.38 245 LYS A CA 1
ATOM 1988 C C . LYS A 1 245 ? 24.393 9.001 9.018 1.00 93.38 245 LYS A C 1
ATOM 1990 O O . LYS A 1 245 ? 25.071 10.015 9.173 1.00 93.38 245 LYS A O 1
ATOM 1995 N N . TYR A 1 246 ? 23.163 9.043 8.506 1.00 89.69 246 TYR A N 1
ATOM 1996 C CA . TYR A 1 246 ? 22.493 10.275 8.092 1.00 89.69 246 TYR A CA 1
ATOM 1997 C C . TYR A 1 246 ? 21.636 10.809 9.247 1.00 89.69 246 TYR A C 1
ATOM 1999 O O . TYR A 1 246 ? 20.745 10.122 9.745 1.00 89.69 246 TYR A O 1
ATOM 2007 N N . LYS A 1 247 ? 21.913 12.039 9.693 1.00 83.38 247 LYS A N 1
ATOM 2008 C CA . LYS A 1 247 ? 21.152 12.700 10.766 1.00 83.38 247 LYS A CA 1
ATOM 2009 C C . LYS A 1 247 ? 19.782 13.164 10.254 1.00 83.38 247 LYS A C 1
ATOM 2011 O O . LYS A 1 247 ? 19.657 13.511 9.085 1.00 83.38 247 LYS A O 1
ATOM 2016 N N . ASN A 1 248 ? 18.789 13.207 11.146 1.00 79.81 248 ASN A N 1
ATOM 2017 C CA . ASN A 1 248 ? 17.442 13.753 10.904 1.00 79.81 248 ASN A CA 1
ATOM 2018 C C . ASN A 1 248 ? 16.664 13.096 9.748 1.00 79.81 248 ASN A C 1
ATOM 2020 O O . ASN A 1 248 ? 15.806 13.722 9.133 1.00 79.81 248 ASN A O 1
ATOM 2024 N N . LEU A 1 249 ? 16.949 11.825 9.454 1.00 89.44 249 LEU A N 1
ATOM 2025 C CA . LEU A 1 249 ? 16.284 11.099 8.381 1.00 89.44 249 LEU A CA 1
ATOM 2026 C C . LEU A 1 249 ? 15.043 10.351 8.886 1.00 89.44 249 LEU A C 1
ATOM 2028 O O . LEU A 1 249 ? 15.148 9.447 9.715 1.00 89.44 249 LEU A O 1
ATOM 2032 N N . THR A 1 250 ? 13.873 10.647 8.316 1.00 95.19 250 THR A N 1
ATOM 2033 C CA . THR A 1 250 ? 12.656 9.863 8.578 1.00 95.19 250 THR A CA 1
ATOM 2034 C C . THR A 1 250 ? 12.615 8.630 7.674 1.00 95.19 250 THR A C 1
ATOM 2036 O O . THR A 1 250 ? 12.265 8.711 6.493 1.00 95.19 250 THR A O 1
ATOM 2039 N N . ILE A 1 251 ? 12.963 7.466 8.225 1.00 96.31 251 ILE A N 1
ATOM 2040 C CA . ILE A 1 251 ? 12.941 6.184 7.506 1.00 96.31 251 ILE A CA 1
ATOM 2041 C C . ILE A 1 251 ? 11.547 5.558 7.606 1.00 96.31 251 ILE A C 1
ATOM 2043 O O . ILE A 1 251 ? 10.965 5.473 8.688 1.00 96.31 251 ILE A O 1
ATOM 2047 N N . LYS A 1 252 ? 11.023 5.091 6.472 1.00 97.81 252 LYS A N 1
ATOM 2048 C CA . LYS A 1 252 ? 9.754 4.370 6.366 1.00 97.81 252 LYS A CA 1
ATOM 2049 C C . LYS A 1 252 ? 9.973 3.026 5.691 1.00 97.81 252 LYS A C 1
ATOM 2051 O O . LYS A 1 252 ? 10.556 2.941 4.613 1.00 97.81 252 LYS A O 1
ATOM 2056 N N . THR A 1 253 ? 9.512 1.960 6.322 1.00 98.06 253 THR A N 1
ATOM 2057 C CA . THR A 1 253 ? 9.801 0.593 5.879 1.00 98.06 253 THR A CA 1
ATOM 2058 C C . THR A 1 253 ? 8.571 -0.064 5.273 1.00 98.06 253 THR A C 1
ATOM 2060 O O . THR A 1 253 ? 7.447 0.134 5.738 1.00 98.06 253 THR A O 1
ATOM 2063 N N . TYR A 1 254 ? 8.770 -0.884 4.245 1.00 98.06 254 TYR A N 1
ATOM 2064 C CA . TYR A 1 254 ? 7.728 -1.751 3.698 1.00 98.06 254 TYR A CA 1
ATOM 2065 C C . TYR A 1 254 ? 8.228 -3.191 3.570 1.00 98.06 254 TYR A C 1
ATOM 2067 O O . TYR A 1 254 ? 9.416 -3.411 3.358 1.00 98.06 254 TYR A O 1
ATOM 2075 N N . GLY A 1 255 ? 7.347 -4.179 3.737 1.00 95.19 255 GLY A N 1
ATOM 2076 C CA . GLY A 1 255 ? 7.713 -5.596 3.626 1.00 95.19 255 GLY A CA 1
ATOM 2077 C C . GLY A 1 255 ? 6.699 -6.536 4.274 1.00 95.19 255 GLY A C 1
ATOM 2078 O O . GLY A 1 255 ? 5.546 -6.186 4.479 1.00 95.19 255 GLY A O 1
ATOM 2079 N N . THR A 1 256 ? 7.103 -7.736 4.660 1.00 90.44 256 THR A N 1
ATOM 2080 C CA . THR A 1 256 ? 6.174 -8.754 5.180 1.00 90.44 256 THR A CA 1
ATOM 2081 C C . THR A 1 256 ? 5.870 -8.622 6.672 1.00 90.44 256 THR A C 1
ATOM 2083 O O . THR A 1 256 ? 4.887 -9.194 7.151 1.00 90.44 256 THR A O 1
ATOM 2086 N N . LYS A 1 257 ? 6.713 -7.934 7.450 1.00 91.19 257 LYS A N 1
ATOM 2087 C CA . LYS A 1 257 ? 6.654 -7.924 8.923 1.00 91.19 257 LYS A CA 1
ATOM 2088 C C . LYS A 1 257 ? 5.729 -6.820 9.469 1.00 91.19 257 LYS A C 1
ATOM 2090 O O . LYS A 1 257 ? 5.829 -5.692 9.000 1.00 91.19 257 LYS A O 1
ATOM 2095 N N . PRO A 1 258 ? 4.928 -7.086 10.526 1.00 89.88 258 PRO A N 1
ATOM 2096 C CA . PRO A 1 258 ? 4.083 -6.069 11.170 1.00 89.88 258 PRO A CA 1
ATOM 2097 C C . PRO A 1 258 ? 4.824 -4.877 11.792 1.00 89.88 258 PRO A C 1
ATOM 2099 O O . PRO A 1 258 ? 4.194 -3.886 12.137 1.00 89.88 258 PRO A O 1
ATOM 2102 N N . SER A 1 259 ? 6.146 -4.977 11.967 1.00 92.31 259 SER A N 1
ATOM 2103 C CA . SER A 1 259 ? 7.008 -3.873 12.404 1.00 92.31 259 SER A CA 1
ATOM 2104 C C . SER A 1 259 ? 7.228 -2.810 11.324 1.00 92.31 259 SER A C 1
ATOM 2106 O O . SER A 1 259 ? 7.791 -1.760 11.618 1.00 92.31 259 SER A O 1
ATOM 2108 N N . ASN A 1 260 ? 6.856 -3.094 10.074 1.00 96.19 260 ASN A N 1
ATOM 2109 C CA . ASN A 1 260 ? 7.035 -2.168 8.966 1.00 96.19 260 ASN A CA 1
ATOM 2110 C C . ASN A 1 260 ? 5.901 -1.136 8.915 1.00 96.19 260 ASN A C 1
ATOM 2112 O O . ASN A 1 260 ? 4.780 -1.425 9.327 1.00 96.19 260 ASN A O 1
ATOM 2116 N N . ASN A 1 261 ? 6.162 0.042 8.342 1.00 97.62 261 ASN A N 1
ATOM 2117 C CA . ASN A 1 261 ? 5.111 1.037 8.094 1.00 97.62 261 ASN A CA 1
ATOM 2118 C C . ASN A 1 261 ? 4.080 0.538 7.080 1.00 97.62 261 ASN A C 1
ATOM 2120 O O . ASN A 1 261 ? 2.902 0.839 7.218 1.00 97.62 261 ASN A O 1
ATOM 2124 N N . ALA A 1 262 ? 4.498 -0.239 6.083 1.00 98.06 262 ALA A N 1
ATOM 2125 C CA . ALA A 1 262 ? 3.589 -0.944 5.188 1.00 98.06 262 ALA A CA 1
ATOM 2126 C C . ALA A 1 262 ? 3.861 -2.448 5.207 1.00 98.06 262 ALA A C 1
ATOM 2128 O O . ALA A 1 262 ? 4.999 -2.877 4.999 1.00 98.06 262 ALA A O 1
ATOM 2129 N N . TYR A 1 263 ? 2.829 -3.261 5.428 1.00 95.62 263 TYR A N 1
ATOM 2130 C CA . TYR A 1 263 ? 2.991 -4.710 5.444 1.00 95.62 263 TYR A CA 1
ATOM 2131 C C . TYR A 1 263 ? 1.789 -5.515 4.975 1.00 95.62 263 TYR A C 1
ATOM 2133 O O . TYR A 1 263 ? 0.636 -5.100 5.085 1.00 95.62 263 TYR A O 1
ATOM 2141 N N . ILE A 1 264 ? 2.081 -6.710 4.457 1.00 92.25 264 ILE A N 1
ATOM 2142 C CA . ILE A 1 264 ? 1.071 -7.679 4.024 1.00 92.25 264 ILE A CA 1
ATOM 2143 C C . ILE A 1 264 ? 0.399 -8.299 5.253 1.00 92.25 264 ILE A C 1
ATOM 2145 O O . ILE A 1 264 ? 1.053 -8.920 6.093 1.00 92.25 264 ILE A O 1
ATOM 2149 N N . LEU A 1 265 ? -0.926 -8.185 5.311 1.00 88.81 265 LEU A N 1
ATOM 2150 C CA . LEU A 1 265 ? -1.786 -8.935 6.225 1.00 88.81 265 LEU A CA 1
ATOM 2151 C C . LEU A 1 265 ? -2.150 -10.297 5.627 1.00 88.81 265 LEU A C 1
ATOM 2153 O O . LEU A 1 265 ? -2.163 -11.297 6.338 1.00 88.81 265 LEU A O 1
ATOM 2157 N N . TYR A 1 266 ? -2.418 -10.333 4.320 1.00 87.38 266 TYR A N 1
ATOM 2158 C CA . TYR A 1 266 ? -2.740 -11.541 3.567 1.00 87.38 266 TYR A CA 1
ATOM 2159 C C . TYR A 1 266 ? -2.367 -11.370 2.091 1.00 87.38 266 TYR A C 1
ATOM 2161 O O . TYR A 1 266 ? -2.565 -10.292 1.531 1.00 87.38 266 TYR A O 1
ATOM 2169 N N . LYS A 1 267 ? -1.858 -12.428 1.451 1.00 89.44 267 LYS A N 1
ATOM 2170 C CA . LYS A 1 267 ? -1.711 -12.482 -0.007 1.00 89.44 267 LYS A CA 1
ATOM 2171 C C . LYS A 1 267 ? -2.052 -13.867 -0.544 1.00 89.44 267 LYS A C 1
ATOM 2173 O O . LYS A 1 267 ? -1.742 -14.865 0.105 1.00 89.44 267 LYS A O 1
ATOM 2178 N N . LYS A 1 268 ? -2.637 -13.937 -1.738 1.00 86.06 268 LYS A N 1
ATOM 2179 C CA . LYS A 1 268 ? -2.873 -15.197 -2.452 1.00 86.06 268 LYS A CA 1
ATOM 2180 C C . LYS A 1 268 ? -2.661 -15.022 -3.946 1.00 86.06 268 LYS A C 1
ATOM 2182 O O . LYS A 1 268 ? -3.223 -14.105 -4.535 1.00 86.06 268 LYS A O 1
ATOM 2187 N N . PHE A 1 269 ? -1.885 -15.923 -4.536 1.00 87.00 269 PHE A N 1
ATOM 2188 C CA . PHE A 1 269 ? -1.761 -16.028 -5.983 1.00 87.00 269 PHE A CA 1
ATOM 2189 C C . PHE A 1 269 ? -2.923 -16.851 -6.546 1.00 87.00 269 PHE A C 1
ATOM 2191 O O . PHE A 1 269 ? -3.233 -17.920 -6.012 1.00 87.00 269 PHE A O 1
ATOM 2198 N N . LYS A 1 270 ? -3.606 -16.326 -7.566 1.00 83.25 270 LYS A N 1
ATOM 2199 C CA . LYS A 1 270 ? -4.674 -17.012 -8.305 1.00 83.25 270 LYS A CA 1
ATOM 2200 C C . LYS A 1 270 ? -5.023 -16.261 -9.588 1.00 83.25 270 LYS A C 1
ATOM 2202 O O . LYS A 1 270 ? -5.111 -15.029 -9.567 1.00 83.25 270 LYS A O 1
ATOM 2207 N N . ASN A 1 271 ? -5.365 -16.993 -10.648 1.00 81.94 271 ASN A N 1
ATOM 2208 C CA . ASN A 1 271 ? -5.732 -16.458 -11.957 1.00 81.94 271 ASN A CA 1
ATOM 2209 C C . ASN A 1 271 ? -4.644 -15.493 -12.448 1.00 81.94 271 ASN A C 1
ATOM 2211 O O . ASN A 1 271 ? -4.944 -14.337 -12.751 1.00 81.94 271 ASN A O 1
ATOM 2215 N N . PHE A 1 272 ? -3.378 -15.910 -12.406 1.00 86.31 272 PHE A N 1
ATOM 2216 C CA . PHE A 1 272 ? -2.254 -15.089 -12.884 1.00 86.31 272 PHE A CA 1
ATOM 2217 C C . PHE A 1 272 ? -2.124 -13.708 -12.203 1.00 86.31 272 PHE A C 1
ATOM 2219 O O . PHE A 1 272 ? -1.858 -12.695 -12.845 1.00 86.31 272 PHE A O 1
ATOM 2226 N N . GLY A 1 273 ? -2.362 -13.632 -10.893 1.00 87.25 273 GLY A N 1
ATOM 2227 C CA . GLY A 1 273 ? -2.196 -12.391 -10.135 1.00 87.25 273 GLY A CA 1
ATOM 2228 C C . GLY A 1 273 ? -2.416 -12.562 -8.638 1.00 87.25 273 GLY A C 1
ATOM 2229 O O . GLY A 1 273 ? -2.802 -13.633 -8.168 1.00 87.25 273 GLY A O 1
ATOM 2230 N N . TRP A 1 274 ? -2.192 -11.487 -7.888 1.00 88.38 274 TRP A N 1
ATOM 2231 C CA . TRP A 1 274 ? -2.196 -11.494 -6.429 1.00 88.38 274 TRP A CA 1
ATOM 2232 C C . TRP A 1 274 ? -3.386 -10.751 -5.848 1.00 88.38 274 TRP A C 1
ATOM 2234 O O . TRP A 1 274 ? -3.551 -9.558 -6.085 1.00 88.38 274 TRP A O 1
ATOM 2244 N N . ASP A 1 275 ? -4.152 -11.427 -5.003 1.00 86.31 275 ASP A N 1
ATOM 2245 C CA . ASP A 1 275 ? -5.097 -10.781 -4.098 1.00 86.31 275 ASP A CA 1
ATOM 2246 C C . ASP A 1 275 ? -4.345 -10.405 -2.821 1.00 86.31 275 ASP A C 1
ATOM 2248 O O . ASP A 1 275 ? -3.729 -11.271 -2.194 1.00 86.31 275 ASP A O 1
ATOM 2252 N N . VAL A 1 276 ? -4.353 -9.123 -2.454 1.00 89.06 276 VAL A N 1
ATOM 2253 C CA . VAL A 1 276 ? -3.535 -8.567 -1.369 1.00 89.06 276 VAL A CA 1
ATOM 2254 C C . VAL A 1 276 ? -4.412 -7.803 -0.387 1.00 89.06 276 VAL A C 1
ATOM 2256 O O . VAL A 1 276 ? -5.231 -6.973 -0.771 1.00 89.06 276 VAL A O 1
ATOM 2259 N N . ILE A 1 277 ? -4.195 -8.052 0.902 1.00 89.00 277 ILE A N 1
ATOM 2260 C CA . ILE A 1 277 ? -4.667 -7.209 1.998 1.00 89.00 277 ILE A CA 1
ATOM 2261 C C . ILE A 1 277 ? -3.430 -6.723 2.732 1.00 89.00 277 ILE A C 1
ATOM 2263 O O . ILE A 1 277 ? -2.598 -7.527 3.164 1.00 89.00 277 ILE A O 1
ATOM 2267 N N . ALA A 1 278 ? -3.302 -5.412 2.868 1.00 92.00 278 ALA A N 1
ATOM 2268 C CA . ALA A 1 278 ? -2.139 -4.775 3.458 1.00 92.00 278 ALA A CA 1
ATOM 2269 C C . ALA A 1 278 ? -2.549 -3.696 4.453 1.00 92.00 278 ALA A C 1
ATOM 2271 O O . ALA A 1 278 ? -3.596 -3.068 4.297 1.00 92.00 278 ALA A O 1
ATOM 2272 N N . LYS A 1 279 ? -1.694 -3.460 5.447 1.00 92.00 279 LYS A N 1
ATOM 2273 C CA . LYS A 1 279 ? -1.756 -2.272 6.296 1.00 92.00 279 LYS A CA 1
ATOM 2274 C C . LYS A 1 279 ? -0.690 -1.286 5.828 1.00 92.00 279 LYS A C 1
ATOM 2276 O O . LYS A 1 279 ? 0.466 -1.677 5.699 1.00 92.00 279 LYS A O 1
ATOM 2281 N N . ILE A 1 280 ? -1.085 -0.049 5.548 1.00 95.38 280 ILE A N 1
ATOM 2282 C CA . ILE A 1 280 ? -0.239 1.073 5.132 1.00 95.38 280 ILE A CA 1
ATOM 2283 C C . ILE A 1 280 ? -0.405 2.166 6.190 1.00 95.38 280 ILE A C 1
ATOM 2285 O O . ILE A 1 280 ? -1.462 2.785 6.292 1.00 95.38 280 ILE A O 1
ATOM 2289 N N . GLU A 1 281 ? 0.624 2.358 7.009 1.00 93.69 281 GLU A N 1
ATOM 2290 C CA . GLU A 1 281 ? 0.592 3.152 8.239 1.00 93.69 281 GLU A CA 1
ATOM 2291 C C . GLU A 1 281 ? -0.587 2.728 9.135 1.00 93.69 281 GLU A C 1
ATOM 2293 O O . GLU A 1 281 ? -0.595 1.631 9.703 1.00 93.69 281 GLU A O 1
ATOM 2298 N N . ASN A 1 282 ? -1.609 3.570 9.252 1.00 85.69 282 ASN A N 1
ATOM 2299 C CA . ASN A 1 282 ? -2.803 3.325 10.052 1.00 85.69 282 ASN A CA 1
ATOM 2300 C C . ASN A 1 282 ? -3.995 2.791 9.245 1.00 85.69 282 ASN A C 1
ATOM 2302 O O . ASN A 1 282 ? -5.032 2.529 9.844 1.00 85.69 282 ASN A O 1
ATOM 2306 N N . LYS A 1 283 ? -3.870 2.597 7.928 1.00 88.06 283 LYS A N 1
ATOM 2307 C CA . LYS A 1 283 ? -4.991 2.226 7.055 1.00 88.06 283 LYS A CA 1
ATOM 2308 C C . LYS A 1 283 ? -4.847 0.816 6.495 1.00 88.06 283 LYS A C 1
ATOM 2310 O O . LYS A 1 283 ? -3.752 0.393 6.131 1.00 88.06 283 LYS A O 1
ATOM 2315 N N . VAL A 1 284 ? -5.954 0.092 6.374 1.00 87.12 284 VAL A N 1
ATOM 2316 C CA . VAL A 1 284 ? -6.010 -1.209 5.693 1.00 87.12 284 VAL A CA 1
ATOM 2317 C C . VAL A 1 284 ? -6.607 -1.051 4.307 1.00 87.12 284 VAL A C 1
ATOM 2319 O O . VAL A 1 284 ? -7.654 -0.433 4.131 1.00 87.12 284 VAL A O 1
ATOM 2322 N N . VAL A 1 285 ? -5.948 -1.660 3.328 1.00 87.75 285 VAL A N 1
ATOM 2323 C CA . VAL A 1 285 ? -6.361 -1.674 1.925 1.00 87.75 285 VAL A CA 1
ATOM 2324 C C . VAL A 1 285 ? -6.393 -3.103 1.406 1.00 87.75 285 VAL A C 1
ATOM 2326 O O . VAL A 1 285 ? -5.542 -3.928 1.748 1.00 87.75 285 VAL A O 1
ATOM 2329 N N . ALA A 1 286 ? -7.374 -3.387 0.557 1.00 84.69 286 ALA A N 1
ATOM 2330 C CA . ALA A 1 286 ? -7.507 -4.649 -0.150 1.00 84.69 286 ALA A CA 1
ATOM 2331 C C . ALA A 1 286 ? -7.555 -4.384 -1.652 1.00 84.69 286 ALA A C 1
ATOM 2333 O O . ALA A 1 286 ? -8.306 -3.525 -2.114 1.00 84.69 286 ALA A O 1
ATOM 2334 N N . TYR A 1 287 ? -6.731 -5.091 -2.413 1.00 87.12 287 TYR A N 1
ATOM 2335 C CA . TYR A 1 287 ? -6.553 -4.831 -3.834 1.00 87.12 287 TYR A CA 1
ATOM 2336 C C . TYR A 1 287 ? -5.999 -6.047 -4.566 1.00 87.12 287 TYR A C 1
ATOM 2338 O O . TYR A 1 287 ? -5.528 -7.006 -3.952 1.00 87.12 287 TYR A O 1
ATOM 2346 N N . ARG A 1 288 ? -6.058 -5.996 -5.898 1.00 86.69 288 ARG A N 1
ATOM 2347 C CA . ARG A 1 288 ? -5.446 -6.993 -6.770 1.00 86.69 288 ARG A CA 1
ATOM 2348 C C . ARG A 1 288 ? -4.234 -6.405 -7.469 1.00 86.69 288 ARG A C 1
ATOM 2350 O O . ARG A 1 288 ? -4.328 -5.318 -8.024 1.00 86.69 288 ARG A O 1
ATOM 2357 N N . VAL A 1 289 ? -3.143 -7.159 -7.503 1.00 89.31 289 VAL A N 1
ATOM 2358 C CA . VAL A 1 289 ? -1.960 -6.867 -8.315 1.00 89.31 289 VAL A CA 1
ATOM 2359 C C . VAL A 1 289 ? -1.915 -7.880 -9.467 1.00 89.31 289 VAL A C 1
ATOM 2361 O O . VAL A 1 289 ? -1.634 -9.054 -9.215 1.00 89.31 289 VAL A O 1
ATOM 2364 N N . PRO A 1 290 ? -2.233 -7.488 -10.714 1.00 86.62 290 PRO A N 1
ATOM 2365 C CA . PRO A 1 290 ? -2.356 -8.394 -11.861 1.00 86.62 290 PRO A CA 1
ATOM 2366 C C . PRO A 1 290 ? -0.999 -8.735 -12.488 1.00 86.62 290 PRO A C 1
ATOM 2368 O O . PRO A 1 290 ? -0.792 -8.582 -13.686 1.00 86.62 290 PRO A O 1
ATOM 2371 N N . PHE A 1 291 ? -0.067 -9.171 -11.650 1.00 87.75 291 PHE A N 1
ATOM 2372 C CA . PHE A 1 291 ? 1.302 -9.498 -12.024 1.00 87.75 291 PHE A CA 1
ATOM 2373 C C . PHE A 1 291 ? 1.652 -10.903 -11.550 1.00 87.75 291 PHE A C 1
ATOM 2375 O O . PHE A 1 291 ? 1.178 -11.340 -10.498 1.00 87.75 291 PHE A O 1
ATOM 2382 N N . LEU A 1 292 ? 2.481 -11.604 -12.322 1.00 88.31 292 LEU A N 1
ATOM 2383 C CA . LEU A 1 292 ? 2.908 -12.962 -11.990 1.00 88.31 292 LEU A CA 1
ATOM 2384 C C . LEU A 1 292 ? 3.950 -12.954 -10.869 1.00 88.31 292 LEU A C 1
ATOM 2386 O O . LEU A 1 292 ? 3.962 -13.831 -10.008 1.00 88.31 292 LEU A O 1
ATOM 2390 N N . GLU A 1 293 ? 4.810 -11.941 -10.867 1.00 87.69 293 GLU A N 1
ATOM 2391 C CA . GLU A 1 293 ? 6.057 -11.943 -10.124 1.00 87.69 293 GLU A CA 1
ATOM 2392 C C . GLU A 1 293 ? 5.836 -11.995 -8.608 1.00 87.69 293 GLU A C 1
ATOM 2394 O O . GLU A 1 293 ? 5.034 -11.250 -8.040 1.00 87.69 293 GLU A O 1
ATOM 2399 N N . GLU A 1 294 ? 6.604 -12.844 -7.920 1.00 87.19 294 GLU A N 1
ATOM 2400 C CA . GLU A 1 294 ? 6.465 -13.063 -6.472 1.00 87.19 294 GLU A CA 1
ATOM 2401 C C . GLU A 1 294 ? 6.677 -11.791 -5.635 1.00 87.19 294 GLU A C 1
ATOM 2403 O O . GLU A 1 294 ? 6.067 -11.611 -4.574 1.00 87.19 294 GLU A O 1
ATOM 2408 N N . TYR A 1 295 ? 7.522 -10.882 -6.125 1.00 87.44 295 TYR A N 1
ATOM 2409 C CA . TYR A 1 295 ? 7.811 -9.607 -5.475 1.00 87.44 295 TYR A CA 1
ATOM 2410 C C . TYR A 1 295 ? 6.716 -8.552 -5.688 1.00 87.44 295 TYR A C 1
ATOM 2412 O O . TYR A 1 295 ? 6.749 -7.511 -5.024 1.00 87.44 295 TYR A O 1
ATOM 2420 N N . ALA A 1 296 ? 5.756 -8.774 -6.595 1.00 91.19 296 ALA A N 1
ATOM 2421 C CA . ALA A 1 296 ? 4.772 -7.765 -6.977 1.00 91.19 296 ALA A CA 1
ATOM 2422 C C . ALA A 1 296 ? 3.938 -7.240 -5.788 1.00 91.19 296 ALA A C 1
ATOM 2424 O O . ALA A 1 296 ? 3.823 -6.016 -5.672 1.00 91.19 296 ALA A O 1
ATOM 2425 N N . PRO A 1 297 ? 3.458 -8.082 -4.843 1.00 93.44 297 PRO A N 1
ATOM 2426 C CA . PRO A 1 297 ? 2.794 -7.607 -3.626 1.00 93.44 297 PRO A CA 1
ATOM 2427 C C . PRO A 1 297 ? 3.678 -6.732 -2.730 1.00 93.44 297 PRO A C 1
ATOM 2429 O O . PRO A 1 297 ? 3.196 -5.784 -2.124 1.00 93.44 297 PRO A O 1
ATOM 2432 N N . THR A 1 298 ? 4.976 -7.028 -2.615 1.00 94.00 298 THR A N 1
ATOM 2433 C CA . THR A 1 298 ? 5.887 -6.216 -1.790 1.00 94.00 298 THR A CA 1
ATOM 2434 C C . THR A 1 298 ? 6.188 -4.881 -2.468 1.00 94.00 298 THR A C 1
ATOM 2436 O O . THR A 1 298 ? 6.201 -3.840 -1.813 1.00 94.00 298 THR A O 1
ATOM 2439 N N . ASN A 1 299 ? 6.364 -4.879 -3.791 1.00 94.12 299 ASN A N 1
ATOM 2440 C CA . ASN A 1 299 ? 6.540 -3.652 -4.566 1.00 94.12 299 ASN A CA 1
ATOM 2441 C C . ASN A 1 299 ? 5.301 -2.741 -4.475 1.00 94.12 299 ASN A C 1
ATOM 2443 O O . ASN A 1 299 ? 5.440 -1.530 -4.298 1.00 94.12 299 ASN A O 1
ATOM 2447 N N . SER A 1 300 ? 4.088 -3.309 -4.519 1.00 96.06 300 SER A N 1
ATOM 2448 C CA . SER A 1 300 ? 2.856 -2.528 -4.361 1.00 96.06 300 SER A CA 1
ATOM 2449 C C . SER A 1 300 ? 2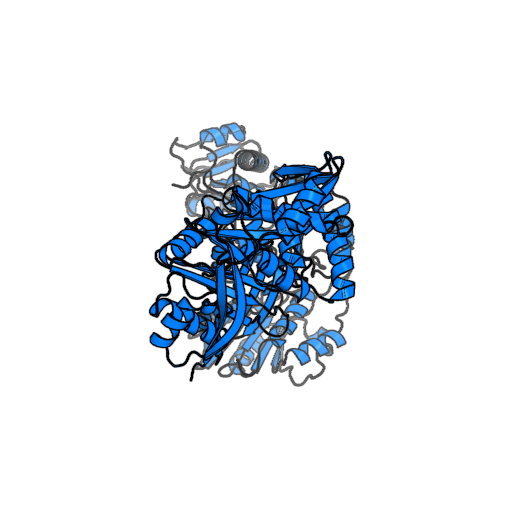.719 -1.905 -2.969 1.00 96.06 300 SER A C 1
ATOM 2451 O O . SER A 1 300 ? 2.207 -0.792 -2.872 1.00 96.06 300 SER A O 1
ATOM 2453 N N . LEU A 1 301 ? 3.239 -2.536 -1.903 1.00 97.50 301 LEU A N 1
ATOM 2454 C CA . LEU A 1 301 ? 3.314 -1.898 -0.580 1.00 97.50 301 LEU A CA 1
ATOM 2455 C C . LEU A 1 301 ? 4.136 -0.612 -0.614 1.00 97.50 301 LEU A C 1
ATOM 2457 O O . LEU A 1 301 ? 3.698 0.403 -0.080 1.00 97.50 301 LEU A O 1
ATOM 2461 N N . GLY A 1 302 ? 5.322 -0.651 -1.227 1.00 97.75 302 GLY A N 1
ATOM 2462 C CA . GLY A 1 302 ? 6.189 0.520 -1.319 1.00 97.75 302 GLY A CA 1
ATOM 2463 C C . GLY A 1 302 ? 5.537 1.648 -2.122 1.00 97.75 302 GLY A C 1
ATOM 2464 O O . GLY A 1 302 ? 5.601 2.807 -1.713 1.00 97.75 302 GLY A O 1
ATOM 2465 N N . VAL A 1 303 ? 4.840 1.312 -3.213 1.00 97.81 303 VAL A N 1
ATOM 2466 C CA . VAL A 1 303 ? 4.074 2.273 -4.027 1.00 97.81 303 VAL A CA 1
ATOM 2467 C C . VAL A 1 303 ? 2.933 2.910 -3.226 1.00 97.81 303 VAL A C 1
ATOM 2469 O O . VAL A 1 303 ? 2.791 4.134 -3.232 1.00 97.81 303 VAL A O 1
ATOM 2472 N N . LEU A 1 304 ? 2.143 2.116 -2.499 1.00 98.00 304 LEU A N 1
ATOM 2473 C CA . LEU A 1 304 ? 1.040 2.626 -1.674 1.00 98.00 304 LEU A CA 1
ATOM 2474 C C . LEU A 1 304 ? 1.541 3.429 -0.470 1.00 98.00 304 LEU A C 1
ATOM 2476 O O . LEU A 1 304 ? 0.957 4.457 -0.138 1.00 98.00 304 LEU A O 1
ATOM 2480 N N . LEU A 1 305 ? 2.652 3.021 0.146 1.00 98.50 305 LEU A N 1
ATOM 2481 C CA . LEU A 1 305 ? 3.303 3.788 1.208 1.00 98.50 305 LEU A CA 1
ATOM 2482 C C . LEU A 1 305 ? 3.820 5.131 0.684 1.00 98.50 305 LEU A C 1
ATOM 2484 O O . LEU A 1 305 ? 3.656 6.154 1.343 1.00 98.50 305 LEU A O 1
ATOM 2488 N N . CYS A 1 306 ? 4.407 5.153 -0.514 1.00 98.25 306 CYS A N 1
ATOM 2489 C CA . CYS A 1 306 ? 4.829 6.396 -1.154 1.00 98.25 306 CYS A CA 1
ATOM 2490 C C . CYS A 1 306 ? 3.623 7.301 -1.432 1.00 98.25 306 CYS A C 1
ATOM 2492 O O . CYS A 1 306 ? 3.661 8.476 -1.086 1.00 98.25 306 CYS A O 1
ATOM 2494 N N . THR A 1 307 ? 2.533 6.734 -1.953 1.00 97.94 307 THR A N 1
ATOM 2495 C CA . THR A 1 307 ? 1.263 7.438 -2.192 1.00 97.94 307 THR A CA 1
ATOM 2496 C C . THR A 1 307 ? 0.710 8.071 -0.910 1.00 97.94 307 THR A C 1
ATOM 2498 O O . THR A 1 307 ? 0.378 9.254 -0.912 1.00 97.94 307 THR A O 1
ATOM 2501 N N . TYR A 1 308 ? 0.701 7.326 0.203 1.00 96.94 308 TYR A N 1
ATOM 2502 C CA . TYR A 1 308 ? 0.287 7.833 1.516 1.00 96.94 308 TYR A CA 1
ATOM 2503 C C . TYR A 1 308 ? 1.107 9.062 1.934 1.00 96.94 308 TYR A C 1
ATOM 2505 O O . TYR A 1 308 ? 0.555 10.092 2.310 1.00 96.94 308 TYR A O 1
ATOM 2513 N N . HIS A 1 309 ? 2.439 8.980 1.831 1.00 97.19 309 HIS A N 1
ATOM 2514 C CA . HIS A 1 309 ? 3.343 10.069 2.231 1.00 97.19 309 HIS A CA 1
ATOM 2515 C C . HIS A 1 309 ? 3.354 11.258 1.263 1.00 97.19 309 HIS A C 1
ATOM 2517 O O . HIS A 1 309 ? 3.819 12.335 1.638 1.00 97.19 309 HIS A O 1
ATOM 2523 N N . LEU A 1 310 ? 2.831 11.090 0.044 1.00 96.31 310 LEU A N 1
ATOM 2524 C CA . LEU A 1 310 ? 2.536 12.193 -0.876 1.00 96.31 310 LEU A CA 1
ATOM 2525 C C . LEU A 1 310 ? 1.245 12.941 -0.508 1.00 96.31 310 LEU A C 1
ATOM 2527 O O . LEU A 1 310 ? 1.043 14.046 -1.005 1.00 96.31 310 LEU A O 1
ATOM 2531 N N . GLY A 1 311 ? 0.414 12.379 0.379 1.00 94.75 311 GLY A N 1
ATOM 2532 C CA . GLY A 1 311 ? -0.872 12.952 0.786 1.00 94.75 311 GLY A CA 1
ATOM 2533 C C . GLY A 1 311 ? -2.034 12.595 -0.143 1.00 94.75 311 GLY A C 1
ATOM 2534 O O . GLY A 1 311 ? -3.045 13.289 -0.136 1.00 94.75 311 GLY A O 1
ATOM 2535 N N . PHE A 1 312 ? -1.889 11.542 -0.951 1.00 95.06 312 PHE A N 1
ATOM 2536 C CA . PHE A 1 312 ? -2.919 11.069 -1.878 1.00 95.06 312 PHE A CA 1
ATOM 2537 C C . PHE A 1 312 ? -3.769 9.942 -1.265 1.00 95.06 312 PHE A C 1
ATOM 2539 O O . PHE A 1 312 ? -3.354 9.276 -0.310 1.00 95.06 312 PHE A O 1
ATOM 2546 N N . ASP A 1 313 ? -4.962 9.713 -1.817 1.00 91.75 313 ASP A N 1
ATOM 2547 C CA . ASP A 1 313 ? -5.893 8.687 -1.354 1.00 91.75 313 ASP A CA 1
ATOM 2548 C C . ASP A 1 313 ? -5.369 7.284 -1.700 1.00 91.75 313 ASP A C 1
ATOM 2550 O O . ASP A 1 313 ? -5.272 6.854 -2.858 1.00 91.75 313 ASP A O 1
ATOM 2554 N N . ILE A 1 314 ? -5.023 6.536 -0.653 1.00 92.44 314 ILE A N 1
ATOM 2555 C CA . ILE A 1 314 ? -4.493 5.183 -0.795 1.00 92.44 314 ILE A CA 1
ATOM 2556 C C . ILE A 1 314 ? -5.548 4.150 -1.202 1.00 92.44 314 ILE A C 1
ATOM 2558 O O . ILE A 1 314 ? -5.180 3.121 -1.762 1.00 92.44 314 ILE A O 1
ATOM 2562 N N . HIS A 1 315 ? -6.831 4.373 -0.909 1.00 87.00 315 HIS A N 1
ATOM 2563 C CA . HIS A 1 315 ? -7.915 3.474 -1.295 1.00 87.00 315 HIS A CA 1
ATOM 2564 C C . HIS A 1 315 ? -8.183 3.620 -2.791 1.00 87.00 315 HIS A C 1
ATOM 2566 O O . HIS A 1 315 ? -8.322 2.614 -3.488 1.00 87.00 315 HIS A O 1
ATOM 2572 N N . GLU A 1 316 ? -8.168 4.848 -3.314 1.00 88.69 316 GLU A N 1
ATOM 2573 C CA . GLU A 1 316 ? -8.219 5.092 -4.758 1.00 88.69 316 GLU A CA 1
ATOM 2574 C C . GLU A 1 316 ? -6.987 4.516 -5.474 1.00 88.69 316 GLU A C 1
ATOM 2576 O O . GLU A 1 316 ? -7.113 3.832 -6.496 1.00 88.69 316 GLU A O 1
ATOM 2581 N N . ALA A 1 317 ? -5.793 4.692 -4.903 1.00 92.62 317 ALA A N 1
ATOM 2582 C CA . ALA A 1 317 ? -4.569 4.114 -5.454 1.00 92.62 317 ALA A CA 1
ATOM 2583 C C . ALA A 1 317 ? -4.586 2.576 -5.443 1.00 92.62 317 ALA A C 1
ATOM 2585 O O . ALA A 1 317 ? -4.244 1.938 -6.440 1.00 92.62 317 ALA A O 1
ATOM 2586 N N . ALA A 1 318 ? -5.041 1.965 -4.345 1.00 90.06 318 ALA A N 1
ATOM 2587 C CA . ALA A 1 318 ? -5.224 0.520 -4.232 1.00 90.06 318 ALA A CA 1
ATOM 2588 C C . ALA A 1 318 ? -6.249 0.001 -5.258 1.00 90.06 318 ALA A C 1
ATOM 2590 O O . ALA A 1 318 ? -6.015 -1.018 -5.906 1.00 90.06 318 ALA A O 1
ATOM 2591 N N . ASN A 1 319 ? -7.346 0.728 -5.485 1.00 84.50 319 ASN A N 1
ATOM 2592 C CA . ASN A 1 319 ? -8.317 0.407 -6.537 1.00 84.50 319 ASN A CA 1
ATOM 2593 C C . ASN A 1 319 ? -7.730 0.549 -7.952 1.00 84.50 319 ASN A C 1
ATOM 2595 O O . ASN A 1 319 ? -8.122 -0.186 -8.859 1.00 84.50 319 ASN A O 1
ATOM 2599 N N . SER A 1 320 ? -6.777 1.456 -8.155 1.00 89.06 320 SER A N 1
ATOM 2600 C CA . SER A 1 320 ? -6.137 1.659 -9.459 1.00 89.06 320 SER A CA 1
ATOM 2601 C C . SER A 1 320 ? -5.238 0.485 -9.863 1.00 89.06 320 SER A C 1
ATOM 2603 O O . SER A 1 320 ? -5.149 0.172 -11.048 1.00 89.06 320 SER A O 1
ATOM 2605 N N . PHE A 1 321 ? -4.661 -0.252 -8.902 1.00 88.19 321 PHE A N 1
ATOM 2606 C CA . PHE A 1 321 ? -3.850 -1.448 -9.186 1.00 88.19 321 PHE A CA 1
ATOM 2607 C C . PHE A 1 321 ? -4.580 -2.522 -10.007 1.00 88.19 321 PHE A C 1
ATOM 2609 O O . PHE A 1 321 ? -3.928 -3.296 -10.693 1.00 88.19 321 PHE A O 1
ATOM 2616 N N . TYR A 1 322 ? -5.914 -2.569 -10.012 1.00 82.69 322 TYR A N 1
ATOM 2617 C CA . TYR A 1 322 ? -6.646 -3.564 -10.806 1.00 82.69 322 TYR A CA 1
ATOM 2618 C C . TYR A 1 322 ? -6.430 -3.417 -12.317 1.00 82.69 322 TYR A C 1
ATOM 2620 O O . TYR A 1 322 ? -6.518 -4.413 -13.039 1.00 82.69 322 TYR A O 1
ATOM 2628 N N . ASN A 1 323 ? -6.179 -2.194 -12.788 1.00 82.69 323 ASN A N 1
ATOM 2629 C CA . ASN A 1 323 ? -6.030 -1.861 -14.207 1.00 82.69 323 ASN A CA 1
ATOM 2630 C C . ASN A 1 323 ? -4.579 -1.553 -14.589 1.00 82.69 323 ASN A C 1
ATOM 2632 O O . ASN A 1 323 ? -4.329 -1.006 -15.663 1.00 82.69 323 ASN A O 1
ATOM 2636 N N . ILE A 1 324 ? -3.636 -1.852 -13.699 1.00 85.31 324 ILE A N 1
ATOM 2637 C CA . ILE A 1 324 ? -2.226 -1.613 -13.954 1.00 85.31 324 ILE A CA 1
ATOM 2638 C C . ILE A 1 324 ? -1.711 -2.580 -15.022 1.00 85.31 324 ILE A C 1
ATOM 2640 O O . ILE A 1 324 ? -2.100 -3.746 -15.068 1.00 85.31 324 ILE A O 1
ATOM 2644 N N . GLU A 1 325 ? -0.821 -2.083 -15.871 1.00 78.50 325 GLU A N 1
ATOM 2645 C CA . GLU A 1 325 ? -0.155 -2.860 -16.911 1.00 78.50 325 GLU A CA 1
ATOM 2646 C C . GLU A 1 325 ? 1.357 -2.741 -16.711 1.00 78.50 325 GLU A C 1
ATOM 2648 O O . GLU A 1 325 ? 1.861 -1.672 -16.348 1.00 78.50 325 GLU A O 1
ATOM 2653 N N . ASN A 1 326 ? 2.082 -3.838 -16.940 1.00 72.44 326 ASN A N 1
ATOM 2654 C CA . ASN A 1 326 ? 3.539 -3.820 -16.911 1.00 72.44 326 ASN A CA 1
ATOM 2655 C C . ASN A 1 326 ? 4.065 -3.053 -18.128 1.00 72.44 326 ASN A C 1
ATOM 2657 O O . ASN A 1 326 ? 3.562 -3.186 -19.245 1.00 72.44 326 ASN A O 1
ATOM 2661 N N . LEU A 1 327 ? 5.137 -2.287 -17.930 1.00 68.62 327 LEU A N 1
ATOM 2662 C CA . LEU A 1 327 ? 5.931 -1.798 -19.055 1.00 68.62 327 LEU A CA 1
ATOM 2663 C C . LEU A 1 327 ? 6.652 -2.980 -19.718 1.00 68.62 327 LEU A C 1
ATOM 2665 O O . LEU A 1 327 ? 7.068 -3.909 -19.026 1.00 68.62 327 LEU A O 1
ATOM 2669 N N . LYS A 1 328 ? 6.894 -2.902 -21.038 1.00 63.16 328 LYS A N 1
ATOM 2670 C CA . LYS A 1 328 ? 7.621 -3.934 -21.815 1.00 63.16 328 LYS A CA 1
ATOM 2671 C C . LYS A 1 328 ? 8.914 -4.417 -21.136 1.00 63.16 328 LYS A C 1
ATOM 2673 O O . LYS A 1 328 ? 9.278 -5.578 -21.230 1.00 63.16 328 LYS A O 1
ATOM 2678 N N . SER A 1 329 ? 9.593 -3.534 -20.405 1.00 59.31 329 SER A N 1
ATOM 2679 C CA . SER A 1 329 ? 10.852 -3.819 -19.712 1.00 59.31 329 SER A CA 1
ATOM 2680 C C . SER A 1 329 ? 10.745 -4.680 -18.442 1.00 59.31 329 SER A C 1
ATOM 2682 O O . SER A 1 329 ? 11.773 -4.926 -17.813 1.00 59.31 329 SER A O 1
ATOM 2684 N N . SER A 1 330 ? 9.543 -5.045 -17.991 1.00 63.69 330 SER A N 1
ATOM 2685 C CA . SER A 1 330 ? 9.302 -5.668 -16.676 1.00 63.69 330 SER A CA 1
ATOM 2686 C C . SER A 1 330 ? 8.659 -7.052 -16.743 1.00 63.69 330 SER A C 1
ATOM 2688 O O . SER A 1 330 ? 8.275 -7.571 -15.702 1.00 63.69 330 SER A O 1
ATOM 2690 N N . GLY A 1 331 ? 8.596 -7.647 -17.935 1.00 77.94 331 GLY A N 1
ATOM 2691 C CA . GLY A 1 331 ? 7.891 -8.897 -18.183 1.00 77.94 331 GLY A CA 1
ATOM 2692 C C . GLY A 1 331 ? 6.458 -8.635 -18.639 1.00 77.94 331 GLY A C 1
ATOM 2693 O O . GLY A 1 331 ? 5.715 -7.932 -17.949 1.00 77.94 331 GLY A O 1
ATOM 2694 N N . VAL A 1 332 ? 6.053 -9.171 -19.792 1.00 84.69 332 VAL A N 1
ATOM 2695 C CA . VAL A 1 332 ? 4.677 -9.018 -20.293 1.00 84.69 332 VAL A CA 1
ATOM 2696 C C . VAL A 1 332 ? 4.025 -10.375 -20.474 1.00 84.69 332 VAL A C 1
ATOM 2698 O O . VAL A 1 332 ? 4.606 -11.287 -21.056 1.00 84.69 332 VAL A O 1
ATOM 2701 N N . PHE A 1 333 ? 2.809 -10.499 -19.949 1.00 88.38 333 PHE A N 1
ATOM 2702 C CA . PHE A 1 333 ? 2.035 -11.726 -19.995 1.00 88.38 333 PHE A CA 1
ATOM 2703 C C . PHE A 1 333 ? 0.861 -11.580 -20.963 1.00 88.38 333 PHE A C 1
ATOM 2705 O O . PHE A 1 333 ? 0.021 -10.684 -20.820 1.00 88.38 333 PHE A O 1
ATOM 2712 N N . TYR A 1 334 ? 0.817 -12.461 -21.953 1.00 90.31 334 TYR A N 1
ATOM 2713 C CA . TYR A 1 334 ? -0.136 -12.432 -23.049 1.00 90.31 334 TYR A CA 1
ATOM 2714 C C . TYR A 1 334 ? -0.956 -13.717 -23.110 1.00 90.31 334 TYR A C 1
ATOM 2716 O O . TYR A 1 334 ? -0.468 -14.810 -22.816 1.00 90.31 334 TYR A O 1
ATOM 2724 N N . LYS A 1 335 ? -2.193 -13.579 -23.581 1.00 92.69 335 LYS A N 1
ATOM 2725 C CA . LYS A 1 335 ? -2.943 -14.650 -24.225 1.00 92.69 335 LYS A CA 1
ATOM 2726 C C . LYS A 1 335 ? -2.556 -14.615 -25.703 1.00 92.69 335 LYS A C 1
ATOM 2728 O O . LYS A 1 335 ? -2.654 -13.563 -26.336 1.00 92.69 335 LYS A O 1
ATOM 2733 N N . ALA A 1 336 ? -2.081 -15.734 -26.227 1.00 94.75 336 ALA A N 1
ATOM 2734 C CA . ALA A 1 336 ? -1.660 -15.871 -27.611 1.00 94.75 336 ALA A CA 1
ATOM 2735 C C . ALA A 1 336 ? -2.594 -16.823 -28.367 1.00 94.75 336 ALA A C 1
ATOM 2737 O O . ALA A 1 336 ? -3.164 -17.749 -27.779 1.00 94.75 336 ALA A O 1
ATOM 2738 N N . SER A 1 337 ? -2.745 -16.605 -29.672 1.00 94.88 337 SER A N 1
ATOM 2739 C CA . SER A 1 337 ? -3.385 -17.569 -30.567 1.00 94.88 337 SER A CA 1
ATOM 2740 C C . SER A 1 337 ? -2.616 -17.699 -31.874 1.00 94.88 337 SER A C 1
ATOM 2742 O O . SER A 1 337 ? -2.336 -16.681 -32.510 1.00 94.88 337 SER A O 1
ATOM 2744 N N . TYR A 1 338 ? -2.315 -18.931 -32.280 1.00 94.81 338 TYR A N 1
ATOM 2745 C CA . TYR A 1 338 ? -1.592 -19.241 -33.515 1.00 94.81 338 TYR A CA 1
ATOM 2746 C C . TYR A 1 338 ? -1.897 -20.671 -33.976 1.00 94.81 338 TYR A C 1
ATOM 2748 O O . TYR A 1 338 ? -2.049 -21.553 -33.134 1.00 94.81 338 TYR A O 1
ATOM 2756 N N . LYS A 1 339 ? -2.010 -20.912 -35.294 1.00 91.12 339 LYS A N 1
ATOM 2757 C CA . LYS A 1 339 ? -2.348 -22.229 -35.885 1.00 91.12 339 LYS A CA 1
ATOM 2758 C C . LYS A 1 339 ? -3.521 -22.944 -35.169 1.00 91.12 339 LYS A C 1
ATOM 2760 O O . LYS A 1 339 ? -3.430 -24.125 -34.852 1.00 91.12 339 LYS A O 1
ATOM 2765 N N . ASN A 1 340 ? -4.610 -22.219 -34.881 1.00 89.25 340 ASN A N 1
ATOM 2766 C CA . ASN A 1 340 ? -5.797 -22.700 -34.142 1.00 89.25 340 ASN A CA 1
ATOM 2767 C C . ASN A 1 340 ? -5.554 -23.174 -32.695 1.00 89.25 340 ASN A C 1
ATOM 2769 O O . ASN A 1 340 ? -6.428 -23.809 -32.113 1.00 89.25 340 ASN A O 1
ATOM 2773 N N . LYS A 1 341 ? -4.404 -22.843 -32.100 1.00 93.62 341 LYS A N 1
ATOM 2774 C CA . LYS A 1 341 ? -4.086 -23.100 -30.692 1.00 93.62 341 LYS A CA 1
ATOM 2775 C C . LYS A 1 341 ? -4.193 -21.801 -29.897 1.00 93.62 341 LYS A C 1
ATOM 2777 O O . LYS A 1 341 ? -3.687 -20.772 -30.350 1.00 93.62 341 LYS A O 1
ATOM 2782 N N . SER A 1 342 ? -4.794 -21.830 -28.713 1.00 95.19 342 SER A N 1
ATOM 2783 C CA . SER A 1 342 ? -4.757 -20.746 -27.731 1.00 95.19 342 SER A CA 1
ATOM 2784 C C . SER A 1 342 ? -3.852 -21.118 -26.562 1.00 95.19 342 SER A C 1
ATOM 2786 O O . SER A 1 342 ? -4.041 -22.139 -25.912 1.00 95.19 342 SER A O 1
ATOM 2788 N N . PHE A 1 343 ? -2.868 -20.277 -26.261 1.00 95.50 343 PHE A N 1
ATOM 2789 C CA . PHE A 1 343 ? -1.860 -20.538 -25.231 1.00 95.50 343 PHE A CA 1
ATOM 2790 C C . PHE A 1 343 ? -1.473 -19.241 -24.510 1.00 95.50 343 PHE A C 1
ATOM 2792 O O . PHE A 1 343 ? -2.021 -18.167 -24.779 1.00 95.50 343 PHE A O 1
ATOM 2799 N N . PHE A 1 344 ? -0.567 -19.332 -23.545 1.00 95.19 344 PHE A N 1
ATOM 2800 C CA . PHE A 1 344 ? -0.042 -18.196 -22.799 1.00 95.19 344 PHE A CA 1
ATOM 2801 C C . PHE A 1 344 ? 1.404 -17.913 -23.195 1.00 95.19 344 PHE A C 1
ATOM 2803 O O . PHE A 1 344 ? 2.201 -18.837 -23.330 1.00 95.19 344 PHE A O 1
ATOM 2810 N N . LEU A 1 345 ? 1.755 -16.637 -23.336 1.00 94.44 345 LEU A N 1
ATOM 2811 C CA . LEU A 1 345 ? 3.125 -16.193 -23.590 1.00 94.44 345 LEU A CA 1
ATOM 2812 C C . LEU A 1 345 ? 3.584 -15.281 -22.454 1.00 94.44 345 LEU A C 1
ATOM 2814 O O . LEU A 1 345 ? 2.956 -14.256 -22.189 1.00 94.44 345 LEU A O 1
ATOM 2818 N N . TYR A 1 346 ? 4.701 -15.620 -21.818 1.00 92.81 346 TYR A N 1
ATOM 2819 C CA . TYR A 1 346 ? 5.379 -14.763 -20.856 1.00 92.81 346 TYR A CA 1
ATOM 2820 C C . TYR A 1 346 ? 6.714 -14.270 -21.419 1.00 92.81 346 TYR A C 1
ATOM 2822 O O . TYR A 1 346 ? 7.714 -14.990 -21.428 1.00 92.81 346 TYR A O 1
ATOM 2830 N N . ASP A 1 347 ? 6.719 -13.028 -21.900 1.00 91.38 347 ASP A N 1
ATOM 2831 C CA . ASP A 1 347 ? 7.898 -12.364 -22.453 1.00 91.38 347 ASP A CA 1
ATOM 2832 C C . ASP A 1 347 ? 8.728 -11.711 -21.341 1.00 91.38 347 ASP A C 1
ATOM 2834 O O . ASP A 1 347 ? 8.347 -10.676 -20.795 1.00 91.38 347 ASP A O 1
ATOM 2838 N N . GLN A 1 348 ? 9.883 -12.302 -21.036 1.00 89.94 348 GLN A N 1
ATOM 2839 C CA . GLN A 1 348 ? 10.973 -11.737 -20.236 1.00 89.94 348 GLN A CA 1
ATOM 2840 C C . GLN A 1 348 ? 12.308 -11.727 -21.016 1.00 89.94 348 GLN A C 1
ATOM 2842 O O . GLN A 1 348 ? 13.391 -11.874 -20.434 1.00 89.94 348 GLN A O 1
ATOM 2847 N N . SER A 1 349 ? 12.240 -11.552 -22.335 1.00 89.38 349 SER A N 1
ATOM 2848 C CA . SER A 1 349 ? 13.401 -11.606 -23.236 1.00 89.38 349 SER A CA 1
ATOM 2849 C C . SER A 1 349 ? 14.418 -10.485 -22.994 1.00 89.38 349 SER A C 1
ATOM 2851 O O . SER A 1 349 ? 15.615 -10.693 -23.119 1.00 89.38 349 SER A O 1
ATOM 2853 N N . ASN A 1 350 ? 13.956 -9.300 -22.588 1.00 75.75 350 ASN A N 1
ATOM 2854 C CA . ASN A 1 350 ? 14.760 -8.074 -22.603 1.00 75.75 350 ASN A CA 1
ATOM 2855 C C . ASN A 1 350 ? 15.667 -7.834 -21.374 1.00 75.75 350 ASN A C 1
ATOM 2857 O O . ASN A 1 350 ? 16.289 -6.771 -21.302 1.00 75.75 350 ASN A O 1
ATOM 2861 N N . ARG A 1 351 ? 15.698 -8.717 -20.357 1.00 68.56 351 ARG A N 1
ATOM 2862 C CA . ARG A 1 351 ? 16.478 -8.505 -19.112 1.00 68.56 351 ARG A CA 1
ATOM 2863 C C . ARG A 1 351 ? 16.753 -9.795 -18.342 1.00 68.56 351 ARG A C 1
ATOM 2865 O O . ARG A 1 351 ? 15.805 -10.474 -17.953 1.00 68.56 351 ARG A O 1
ATOM 2872 N N . GLY A 1 352 ? 17.992 -10.016 -17.899 1.00 69.50 352 GLY A N 1
ATOM 2873 C CA . GLY A 1 352 ? 18.281 -11.069 -16.919 1.00 69.50 352 GLY A CA 1
ATOM 2874 C C . GLY A 1 352 ? 19.721 -11.085 -16.419 1.00 69.50 352 GLY A C 1
ATOM 2875 O O . GLY A 1 352 ? 20.638 -11.252 -17.201 1.00 69.50 352 GLY A O 1
ATOM 2876 N N . GLY A 1 353 ? 19.907 -10.947 -15.107 1.00 79.25 353 GLY A N 1
ATOM 2877 C CA . GLY A 1 353 ? 21.071 -11.497 -14.402 1.00 79.25 353 GLY A CA 1
ATOM 2878 C C . GLY A 1 353 ? 20.611 -12.658 -13.519 1.00 79.25 353 GLY A C 1
ATOM 2879 O O . GLY A 1 353 ? 19.411 -12.956 -13.481 1.00 79.25 353 GLY A O 1
ATOM 2880 N N . ILE A 1 354 ? 21.517 -13.278 -12.764 1.00 86.25 354 ILE A N 1
ATOM 2881 C CA . ILE A 1 354 ? 21.194 -14.473 -11.968 1.00 86.25 354 ILE A CA 1
ATOM 2882 C C . ILE A 1 354 ? 19.973 -14.306 -11.044 1.00 86.25 354 ILE A C 1
ATOM 2884 O O . ILE A 1 354 ? 19.097 -15.165 -11.000 1.00 86.25 354 ILE A O 1
ATOM 2888 N N . GLU A 1 355 ? 19.833 -13.151 -10.386 1.00 84.12 355 GLU A N 1
ATOM 2889 C CA . GLU A 1 355 ? 18.691 -12.837 -9.510 1.00 84.12 355 GLU A CA 1
ATOM 2890 C C . GLU A 1 355 ? 17.361 -12.768 -10.278 1.00 84.12 355 GLU A C 1
ATOM 2892 O O . GLU A 1 355 ? 16.307 -13.150 -9.764 1.00 84.12 355 GLU A O 1
ATOM 2897 N N . GLY A 1 356 ? 17.403 -12.326 -11.539 1.00 86.25 356 GLY A N 1
ATOM 2898 C CA . GLY A 1 356 ? 16.243 -12.313 -12.427 1.00 86.25 356 GLY A CA 1
ATOM 2899 C C . GLY A 1 356 ? 15.778 -13.725 -12.779 1.00 86.25 356 GLY A C 1
ATOM 2900 O O . GLY A 1 356 ? 14.580 -13.997 -12.742 1.00 86.25 356 GLY A O 1
ATOM 2901 N N . TYR A 1 357 ? 16.712 -14.642 -13.045 1.00 90.75 357 TYR A N 1
ATOM 2902 C CA . TYR A 1 357 ? 16.398 -16.056 -13.266 1.00 90.75 357 TYR A CA 1
ATOM 2903 C C . TYR A 1 357 ? 15.861 -16.740 -12.005 1.00 90.75 357 TYR A C 1
ATOM 2905 O O . TYR A 1 357 ? 14.862 -17.456 -12.071 1.00 90.75 357 TYR A O 1
ATOM 2913 N N . ILE A 1 358 ? 16.452 -16.463 -10.838 1.00 90.69 358 ILE A N 1
ATOM 2914 C CA . ILE A 1 358 ? 15.949 -16.968 -9.551 1.00 90.69 358 ILE A CA 1
ATOM 2915 C C . ILE A 1 358 ? 14.497 -16.523 -9.336 1.00 90.69 358 ILE A C 1
ATOM 2917 O O . ILE A 1 358 ? 13.636 -17.340 -9.003 1.00 90.69 358 ILE A O 1
ATOM 2921 N N . SER A 1 359 ? 14.204 -15.235 -9.545 1.00 88.88 359 SER A N 1
ATOM 2922 C CA . SER A 1 359 ? 12.842 -14.697 -9.438 1.00 88.88 359 SER A CA 1
ATOM 2923 C C . SER A 1 359 ? 11.886 -15.318 -10.460 1.00 88.88 359 SER A C 1
ATOM 2925 O O . SER A 1 359 ? 10.715 -15.543 -10.150 1.00 88.88 359 SER A O 1
ATOM 2927 N N . PHE A 1 360 ? 12.364 -15.596 -11.671 1.00 91.81 360 PHE A N 1
ATOM 2928 C CA . PHE A 1 360 ? 11.575 -16.210 -12.732 1.00 91.81 360 PHE A CA 1
ATOM 2929 C C . PHE A 1 360 ? 11.151 -17.643 -12.381 1.00 91.81 360 PHE A C 1
ATOM 2931 O O . PHE A 1 360 ? 9.957 -17.933 -12.387 1.00 91.81 360 PHE A O 1
ATOM 2938 N N . PHE A 1 361 ? 12.075 -18.514 -11.965 1.00 94.00 361 PHE A N 1
ATOM 2939 C CA . PHE A 1 361 ? 11.721 -19.891 -11.588 1.00 94.00 361 PHE A CA 1
ATOM 2940 C C . PHE A 1 361 ? 10.813 -19.950 -10.353 1.00 94.00 361 PHE A C 1
ATOM 2942 O O . PHE A 1 361 ? 9.875 -20.748 -10.306 1.00 94.00 361 PHE A O 1
ATOM 2949 N N . LYS A 1 362 ? 11.014 -19.051 -9.378 1.00 92.50 362 LYS A N 1
ATOM 2950 C CA . LYS A 1 362 ? 10.078 -18.888 -8.251 1.00 92.50 362 LYS A CA 1
ATOM 2951 C C . LYS A 1 362 ? 8.684 -18.462 -8.708 1.00 92.50 362 LYS A C 1
ATOM 2953 O O . LYS A 1 362 ? 7.701 -18.939 -8.155 1.00 92.50 362 LYS A O 1
ATOM 2958 N N . THR A 1 363 ? 8.596 -17.606 -9.724 1.00 91.06 363 THR A N 1
ATOM 2959 C CA . THR A 1 363 ? 7.321 -17.185 -10.322 1.00 91.06 363 THR A CA 1
ATOM 2960 C C . THR A 1 363 ? 6.632 -18.354 -11.023 1.00 91.06 363 THR A C 1
ATOM 2962 O O . THR A 1 363 ? 5.454 -18.599 -10.781 1.00 91.06 363 THR A O 1
ATOM 2965 N N . LEU A 1 364 ? 7.368 -19.140 -11.815 1.00 92.69 364 LEU A N 1
ATOM 2966 C CA . LEU A 1 364 ? 6.824 -20.324 -12.484 1.00 92.69 364 LEU A CA 1
ATOM 2967 C C . LEU A 1 364 ? 6.275 -21.360 -11.503 1.00 92.69 364 LEU A C 1
ATOM 2969 O O . LEU A 1 364 ? 5.224 -21.939 -11.768 1.00 92.69 364 LEU A O 1
ATOM 2973 N N . LYS A 1 365 ? 6.922 -21.552 -10.349 1.00 93.69 365 LYS A N 1
ATOM 2974 C CA . LYS A 1 365 ? 6.430 -22.439 -9.281 1.00 93.69 365 LYS A CA 1
ATOM 2975 C C . LYS A 1 365 ? 5.015 -22.084 -8.799 1.00 93.69 365 LYS A C 1
ATOM 2977 O O . LYS A 1 365 ? 4.299 -22.961 -8.325 1.00 93.69 365 LYS A O 1
ATOM 2982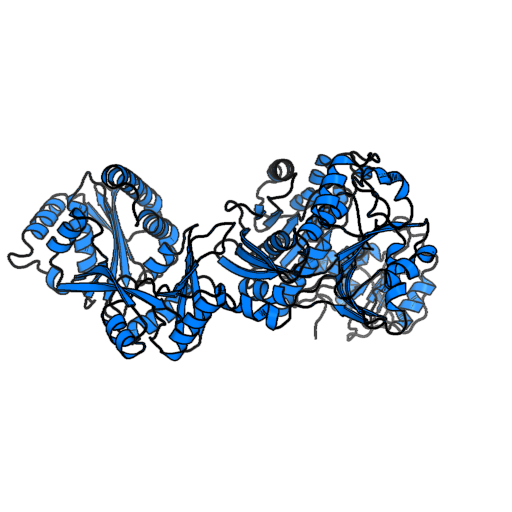 N N . LEU A 1 366 ? 4.612 -20.815 -8.880 1.00 90.50 366 LEU A N 1
ATOM 2983 C CA . LEU A 1 366 ? 3.290 -20.363 -8.431 1.00 90.50 366 LEU A CA 1
ATOM 2984 C C . LEU A 1 366 ? 2.174 -20.713 -9.414 1.00 90.50 366 LEU A C 1
ATOM 2986 O O . LEU A 1 366 ? 1.018 -20.809 -9.005 1.00 90.50 366 LEU A O 1
ATOM 2990 N N . ILE A 1 367 ? 2.517 -20.869 -10.692 1.00 89.81 367 ILE A N 1
ATOM 2991 C CA . ILE A 1 367 ? 1.566 -21.175 -11.755 1.00 89.81 367 ILE A CA 1
ATOM 2992 C C . ILE A 1 367 ? 1.245 -22.665 -11.679 1.00 89.81 367 ILE A C 1
ATOM 2994 O O . ILE A 1 367 ? 2.130 -23.513 -11.824 1.00 89.81 367 ILE A O 1
ATOM 2998 N N . SER A 1 368 ? -0.018 -22.974 -11.404 1.00 79.94 368 SER A N 1
ATOM 2999 C CA . SER A 1 368 ? -0.473 -24.347 -11.169 1.00 79.94 368 SER A CA 1
ATOM 3000 C C . SER A 1 368 ? -0.927 -25.043 -12.452 1.00 79.94 368 SER A C 1
ATOM 3002 O O . SER A 1 368 ? -1.357 -24.388 -13.400 1.00 79.94 368 SER A O 1
ATOM 3004 N N . ASN A 1 369 ? -0.938 -26.377 -12.433 1.00 75.00 369 ASN A N 1
ATOM 3005 C CA . ASN A 1 369 ? -1.470 -27.193 -13.530 1.00 75.00 369 ASN A CA 1
ATOM 3006 C C . ASN A 1 369 ? -3.009 -27.107 -13.651 1.00 75.00 369 ASN A C 1
ATOM 3008 O O . ASN A 1 369 ? -3.587 -27.637 -14.589 1.00 75.00 369 ASN A O 1
ATOM 3012 N N . GLU A 1 370 ? -3.699 -26.446 -12.709 1.00 74.69 370 GLU A N 1
ATOM 3013 C CA . GLU A 1 370 ? -5.120 -26.101 -12.873 1.00 74.69 370 GLU A CA 1
ATOM 3014 C C . GLU A 1 370 ? -5.315 -24.908 -13.827 1.00 74.69 370 GLU A C 1
ATOM 3016 O O . GLU A 1 370 ? -6.404 -24.717 -14.366 1.00 74.69 370 GLU A O 1
ATOM 3021 N N . GLU A 1 371 ? -4.288 -24.069 -14.003 1.00 78.12 371 GLU A N 1
ATOM 3022 C CA . GLU A 1 371 ? -4.346 -22.859 -14.832 1.00 78.12 371 GLU A CA 1
ATOM 3023 C C . GLU A 1 371 ? -3.802 -23.095 -16.249 1.00 78.12 371 GLU A C 1
ATOM 3025 O O . GLU A 1 371 ? -4.274 -22.465 -17.199 1.00 78.12 371 GLU A O 1
ATOM 3030 N N . ILE A 1 372 ? -2.826 -23.996 -16.392 1.00 91.00 372 ILE A N 1
ATOM 3031 C CA . ILE A 1 372 ? -2.108 -24.300 -17.639 1.00 91.00 372 ILE A CA 1
ATOM 3032 C C . ILE A 1 372 ? -1.842 -25.804 -17.773 1.00 91.00 372 ILE A C 1
ATOM 3034 O O . ILE A 1 372 ? -1.856 -26.518 -16.774 1.00 91.00 372 ILE A O 1
ATOM 3038 N N . ASN A 1 373 ? -1.525 -26.264 -18.985 1.00 93.69 373 ASN A N 1
ATOM 3039 C CA . ASN A 1 373 ? -1.187 -27.668 -19.238 1.00 93.69 373 ASN A CA 1
ATOM 3040 C C . ASN A 1 373 ? 0.304 -27.962 -19.033 1.00 93.69 373 ASN A C 1
ATOM 3042 O O . ASN A 1 373 ? 0.647 -28.806 -18.208 1.00 93.69 373 ASN A O 1
ATOM 3046 N N . ARG A 1 374 ? 1.182 -27.271 -19.773 1.00 95.62 374 ARG A N 1
ATOM 3047 C CA . ARG A 1 374 ? 2.643 -27.434 -19.691 1.00 95.62 374 ARG A CA 1
ATOM 3048 C C . ARG A 1 374 ? 3.371 -26.098 -19.672 1.00 95.62 374 ARG A C 1
ATOM 3050 O O . ARG A 1 374 ? 2.873 -25.102 -20.199 1.00 95.62 374 ARG A O 1
ATOM 3057 N N . LYS A 1 375 ? 4.578 -26.085 -19.111 1.00 97.06 375 LYS A N 1
ATOM 3058 C CA . LYS A 1 375 ? 5.513 -24.953 -19.105 1.00 97.06 375 LYS A CA 1
ATOM 3059 C C . LYS A 1 375 ? 6.653 -25.232 -20.079 1.00 97.06 375 LYS A C 1
ATOM 3061 O O . LYS A 1 375 ? 7.434 -26.161 -19.880 1.00 97.06 375 LYS A O 1
ATOM 3066 N N . ILE A 1 376 ? 6.755 -24.391 -21.100 1.00 97.94 376 ILE A N 1
ATOM 3067 C CA . ILE A 1 376 ? 7.801 -24.414 -22.123 1.00 97.94 376 ILE A CA 1
ATOM 3068 C C . ILE A 1 376 ? 8.687 -23.185 -21.907 1.00 97.94 376 ILE A C 1
ATOM 3070 O O . ILE A 1 376 ? 8.175 -22.073 -21.782 1.00 97.94 376 ILE A O 1
ATOM 3074 N N . LEU A 1 377 ? 10.005 -23.355 -21.856 1.00 97.75 377 LEU A N 1
ATOM 3075 C CA . LEU A 1 377 ? 10.965 -22.262 -21.697 1.00 97.75 377 LEU A CA 1
ATOM 3076 C C . LEU A 1 377 ? 11.910 -22.203 -22.896 1.00 97.75 377 LEU A C 1
ATOM 3078 O O . LEU A 1 377 ? 12.588 -23.181 -23.177 1.00 97.75 377 LEU A O 1
ATOM 3082 N N . LEU A 1 378 ? 11.995 -21.041 -23.541 1.00 97.56 378 LEU A N 1
ATOM 3083 C CA . LEU A 1 378 ? 13.077 -20.670 -24.451 1.00 97.56 378 LEU A CA 1
ATOM 3084 C C . LEU A 1 378 ? 14.019 -19.701 -23.728 1.00 97.56 378 LEU A C 1
ATOM 3086 O O . LEU A 1 378 ? 13.581 -18.636 -23.275 1.00 97.56 378 LEU A O 1
ATOM 3090 N N . THR A 1 379 ? 15.298 -20.059 -23.592 1.00 95.94 379 THR A N 1
ATOM 3091 C CA . THR A 1 379 ? 16.232 -19.274 -22.772 1.00 95.94 379 THR A CA 1
ATOM 3092 C C . THR A 1 379 ? 17.657 -19.177 -23.310 1.00 95.94 379 THR A C 1
ATOM 3094 O O . THR A 1 379 ? 18.092 -20.042 -24.060 1.00 95.94 379 THR A O 1
ATOM 3097 N N . SER A 1 380 ? 18.379 -18.121 -22.930 1.00 94.06 380 SER A N 1
ATOM 3098 C CA . SER A 1 380 ? 19.818 -17.967 -23.185 1.00 94.06 380 SER A CA 1
ATOM 3099 C C . SER A 1 380 ? 20.644 -18.338 -21.948 1.00 94.06 380 SER A C 1
ATOM 3101 O O . SER A 1 380 ? 20.100 -18.842 -20.966 1.00 94.06 380 SER A O 1
ATOM 3103 N N . GLU A 1 381 ? 21.953 -18.089 -21.965 1.00 92.12 381 GLU A N 1
ATOM 3104 C CA . GLU A 1 381 ? 22.862 -18.362 -20.849 1.00 92.12 381 GLU A CA 1
ATOM 3105 C C . GLU A 1 381 ? 22.508 -17.677 -19.513 1.00 92.12 381 GLU A C 1
ATOM 3107 O O . GLU A 1 381 ? 21.632 -16.810 -19.401 1.00 92.12 381 GLU A O 1
ATOM 3112 N N . PHE A 1 382 ? 23.245 -18.069 -18.469 1.00 91.19 382 PHE A N 1
ATOM 3113 C CA . PHE A 1 382 ? 23.203 -17.443 -17.155 1.00 91.19 382 PHE A CA 1
ATOM 3114 C C . PHE A 1 382 ? 24.453 -16.599 -16.933 1.00 91.19 382 PHE A C 1
ATOM 3116 O O . PHE A 1 382 ? 25.572 -17.027 -17.196 1.00 91.19 382 PHE A O 1
ATOM 3123 N N . VAL A 1 383 ? 24.269 -15.419 -16.345 1.00 86.88 383 VAL A N 1
ATOM 3124 C CA . VAL A 1 383 ? 25.376 -14.529 -15.990 1.00 86.88 383 VAL A CA 1
ATOM 3125 C C . VAL A 1 383 ? 25.272 -14.149 -14.511 1.00 86.88 383 VAL A C 1
ATOM 3127 O O . VAL A 1 383 ? 24.264 -13.577 -14.073 1.00 86.88 383 VAL A O 1
ATOM 3130 N N . ASP A 1 384 ? 26.313 -14.482 -13.741 1.00 85.19 384 ASP A N 1
ATOM 3131 C CA . ASP A 1 384 ? 26.494 -14.092 -12.336 1.00 85.19 384 ASP A CA 1
ATOM 3132 C C . ASP A 1 384 ? 27.842 -13.384 -12.145 1.00 85.19 384 ASP A C 1
ATOM 3134 O O . ASP A 1 384 ? 28.881 -13.859 -12.602 1.00 85.19 384 ASP A O 1
ATOM 3138 N N . TYR A 1 385 ? 27.820 -12.259 -11.433 1.00 76.50 385 TYR A N 1
ATOM 3139 C CA . TYR A 1 385 ? 29.006 -11.490 -11.072 1.00 76.50 385 TYR A CA 1
ATOM 3140 C C . TYR A 1 385 ? 29.036 -11.275 -9.554 1.00 76.50 385 TYR A C 1
ATOM 3142 O O . TYR A 1 385 ? 28.107 -10.705 -8.969 1.00 76.50 385 TYR A O 1
ATOM 3150 N N . LYS A 1 386 ? 30.142 -11.653 -8.904 1.00 72.69 386 LYS A N 1
ATOM 3151 C CA . LYS A 1 386 ? 30.424 -11.332 -7.493 1.00 72.69 386 LYS A CA 1
ATOM 3152 C C . LYS A 1 386 ? 31.775 -10.655 -7.392 1.00 72.69 386 LYS A C 1
ATOM 3154 O O . LYS A 1 386 ? 32.719 -11.031 -8.069 1.00 72.69 386 LYS A O 1
ATOM 3159 N N . ASP A 1 387 ? 31.795 -9.574 -6.627 1.00 71.44 387 ASP A N 1
ATOM 3160 C CA . ASP A 1 387 ? 32.929 -8.666 -6.455 1.00 71.44 387 ASP A CA 1
ATOM 3161 C C . ASP A 1 387 ? 33.599 -8.174 -7.755 1.00 71.44 387 ASP A C 1
ATOM 3163 O O . ASP A 1 387 ? 34.724 -7.676 -7.784 1.00 71.44 387 ASP A O 1
ATOM 3167 N N . GLY A 1 388 ? 32.830 -8.218 -8.844 1.00 69.25 388 GLY A N 1
ATOM 3168 C CA . GLY A 1 388 ? 33.239 -7.801 -10.174 1.00 69.25 388 GLY A CA 1
ATOM 3169 C C . GLY A 1 388 ? 33.880 -8.874 -11.038 1.00 69.25 388 GLY A C 1
ATOM 3170 O O . GLY A 1 388 ? 34.333 -8.552 -12.132 1.00 69.25 388 GLY A O 1
ATOM 3171 N N . GLU A 1 389 ? 33.875 -10.117 -10.575 1.00 74.38 389 GLU A N 1
ATOM 3172 C CA . GLU A 1 389 ? 34.360 -11.282 -11.303 1.00 74.38 389 GLU A CA 1
ATOM 3173 C C . GLU A 1 389 ? 33.190 -12.192 -11.674 1.00 74.38 389 GLU A C 1
ATOM 3175 O O . GLU A 1 389 ? 32.243 -12.352 -10.893 1.00 74.38 389 GLU A O 1
ATOM 3180 N N . MET A 1 390 ? 33.248 -12.774 -12.875 1.00 80.88 390 MET A N 1
ATOM 3181 C CA . MET A 1 390 ? 32.258 -13.750 -13.327 1.00 80.88 390 MET A CA 1
ATOM 3182 C C . MET A 1 390 ? 32.351 -14.994 -12.448 1.00 80.88 390 MET A C 1
ATOM 3184 O O . MET A 1 390 ? 33.439 -15.508 -12.200 1.00 80.88 390 MET A O 1
ATOM 3188 N N . GLN A 1 391 ? 31.211 -15.456 -11.954 1.00 83.19 391 GLN A N 1
ATOM 3189 C CA . GLN A 1 391 ? 31.142 -16.587 -11.039 1.00 83.19 391 GLN A CA 1
ATOM 3190 C C . GLN A 1 391 ? 30.595 -17.819 -11.739 1.00 83.19 391 GLN A C 1
ATOM 3192 O O . GLN A 1 391 ? 29.779 -17.728 -12.657 1.00 83.19 391 GLN A O 1
ATOM 3197 N N . LEU A 1 392 ? 30.993 -18.984 -11.234 1.00 85.56 392 LEU A N 1
ATOM 3198 C CA . LEU A 1 392 ? 30.329 -20.227 -11.589 1.00 85.56 392 LEU A CA 1
ATOM 3199 C C . LEU A 1 392 ? 28.896 -20.226 -11.053 1.00 85.56 392 LEU A C 1
ATOM 3201 O O . LEU A 1 392 ? 28.630 -19.833 -9.914 1.00 85.56 392 LEU A O 1
ATOM 3205 N N . ILE A 1 393 ? 27.980 -20.713 -11.884 1.00 90.38 393 ILE A N 1
ATOM 3206 C CA . ILE A 1 393 ? 26.579 -20.874 -11.512 1.00 90.38 393 ILE A CA 1
ATOM 3207 C C . ILE A 1 393 ? 26.453 -22.028 -10.518 1.00 90.38 393 ILE A C 1
ATOM 3209 O O . ILE A 1 393 ? 26.914 -23.143 -10.776 1.00 90.38 393 ILE A O 1
ATOM 3213 N N . ASP A 1 394 ? 25.780 -21.776 -9.394 1.00 91.50 394 ASP A N 1
ATOM 3214 C CA . ASP A 1 394 ? 25.438 -22.816 -8.425 1.00 91.50 394 ASP A CA 1
ATOM 3215 C C . ASP A 1 394 ? 24.417 -23.787 -9.037 1.00 91.50 394 ASP A C 1
ATOM 3217 O O . ASP A 1 394 ? 23.199 -23.588 -8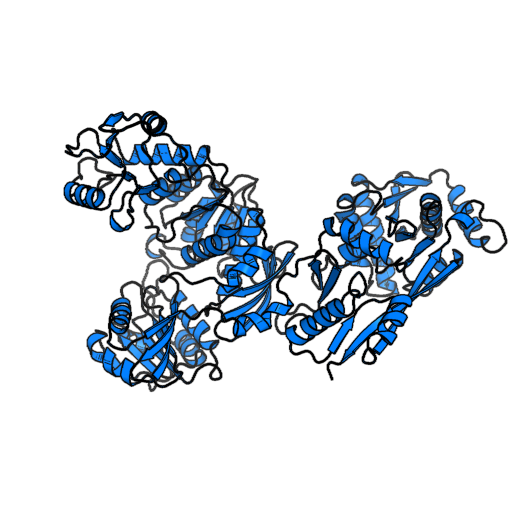.984 1.00 91.50 394 ASP A O 1
ATOM 3221 N N . SER A 1 395 ? 24.941 -24.846 -9.653 1.00 92.81 395 SER A N 1
ATOM 3222 C CA . SER A 1 395 ? 24.145 -25.811 -10.406 1.00 92.81 395 SER A CA 1
ATOM 3223 C C . SER A 1 395 ? 23.133 -26.531 -9.515 1.00 92.81 395 SER A C 1
ATOM 3225 O O . SER A 1 395 ? 21.985 -26.679 -9.918 1.00 92.81 395 SER A O 1
ATOM 3227 N N . LYS A 1 396 ? 23.492 -26.901 -8.276 1.00 94.00 396 LYS A N 1
ATOM 3228 C CA . LYS A 1 396 ? 22.579 -27.605 -7.350 1.00 94.00 396 LYS A CA 1
ATOM 3229 C C . LYS A 1 396 ? 21.400 -26.729 -6.939 1.00 94.00 396 LYS A C 1
ATOM 3231 O O . LYS A 1 396 ? 20.257 -27.193 -6.852 1.00 94.00 396 LYS A O 1
ATOM 3236 N N . TYR A 1 397 ? 21.665 -25.449 -6.695 1.00 94.88 397 TYR A N 1
ATOM 3237 C CA . TYR A 1 397 ? 20.605 -24.501 -6.389 1.00 94.88 397 TYR A CA 1
ATOM 3238 C C . TYR A 1 397 ? 19.651 -24.323 -7.579 1.00 94.88 397 TYR A C 1
ATOM 3240 O O . TYR A 1 397 ? 18.431 -24.376 -7.399 1.00 94.88 397 TYR A O 1
ATOM 3248 N N . PHE A 1 398 ? 20.177 -24.197 -8.801 1.00 95.19 398 PHE A N 1
ATOM 3249 C CA . PHE A 1 398 ? 19.345 -24.076 -10.002 1.00 95.19 398 PHE A CA 1
ATOM 3250 C C . PHE A 1 398 ? 18.580 -25.353 -10.354 1.00 95.19 398 PHE A C 1
ATOM 3252 O O . PHE A 1 398 ? 17.406 -25.249 -10.699 1.00 95.19 398 PHE A O 1
ATOM 3259 N N . GLN A 1 399 ? 19.165 -26.536 -10.164 1.00 96.50 399 GLN A N 1
ATOM 3260 C CA . GLN A 1 399 ? 18.460 -27.819 -10.278 1.00 96.50 399 GLN A CA 1
ATOM 3261 C C . GLN A 1 399 ? 17.206 -27.830 -9.396 1.00 96.50 399 GLN A C 1
ATOM 3263 O O . GLN A 1 399 ? 16.100 -28.114 -9.862 1.00 96.50 399 GLN A O 1
ATOM 3268 N N . THR A 1 400 ? 17.358 -27.412 -8.135 1.00 96.25 400 THR A N 1
ATOM 3269 C CA . THR A 1 400 ? 16.246 -27.318 -7.179 1.00 96.25 400 THR A CA 1
ATOM 3270 C C . THR A 1 400 ? 15.177 -26.327 -7.646 1.00 96.25 400 THR A C 1
ATOM 3272 O O . THR A 1 400 ? 13.982 -26.612 -7.548 1.00 96.25 400 THR A O 1
ATOM 3275 N N . LEU A 1 401 ? 15.581 -25.159 -8.158 1.00 95.50 401 LEU A N 1
ATOM 3276 C CA . LEU A 1 401 ? 14.654 -24.136 -8.650 1.00 95.50 401 LEU A CA 1
ATOM 3277 C C . LEU A 1 401 ? 13.892 -24.586 -9.902 1.00 95.50 401 LEU A C 1
ATOM 3279 O O . LEU A 1 401 ? 12.674 -24.420 -9.950 1.00 95.50 401 LEU A O 1
ATOM 3283 N N . ILE A 1 402 ? 14.586 -25.159 -10.887 1.00 95.75 402 ILE A N 1
ATOM 3284 C CA . ILE A 1 402 ? 14.006 -25.617 -12.156 1.00 95.75 402 ILE A CA 1
ATOM 3285 C C . ILE A 1 402 ? 13.025 -26.758 -11.891 1.00 95.75 402 ILE A C 1
ATOM 3287 O O . ILE A 1 402 ? 11.872 -26.678 -12.317 1.00 95.75 402 ILE A O 1
ATOM 3291 N N . LYS A 1 403 ? 13.410 -27.751 -11.083 1.00 94.81 403 LYS A N 1
ATOM 3292 C CA . LYS A 1 403 ? 12.513 -28.839 -10.670 1.00 94.81 403 LYS A CA 1
ATOM 3293 C C . LYS A 1 403 ? 11.278 -28.318 -9.944 1.00 94.81 403 LYS A C 1
ATOM 3295 O O . LYS A 1 403 ? 10.154 -28.661 -10.295 1.00 94.81 403 LYS A O 1
ATOM 3300 N N . ALA A 1 404 ? 11.465 -27.433 -8.962 1.00 94.62 404 ALA A N 1
ATOM 3301 C CA . ALA A 1 404 ? 10.353 -26.854 -8.210 1.00 94.62 404 ALA A CA 1
ATOM 3302 C C . ALA A 1 404 ? 9.454 -25.941 -9.059 1.00 94.62 404 ALA A C 1
ATOM 3304 O O . ALA A 1 404 ? 8.318 -25.682 -8.662 1.00 94.62 404 ALA A O 1
ATOM 3305 N N . SER A 1 405 ? 9.945 -25.440 -10.196 1.00 94.62 405 SER A N 1
ATOM 3306 C CA . SER A 1 405 ? 9.149 -24.650 -11.133 1.00 94.62 405 SER A CA 1
ATOM 3307 C C . SER A 1 405 ? 8.142 -25.491 -11.920 1.00 94.62 405 SER A C 1
ATOM 3309 O O . SER A 1 405 ? 7.170 -24.929 -12.425 1.00 94.62 405 SER A O 1
ATOM 3311 N N . GLY A 1 406 ? 8.327 -26.816 -11.976 1.00 93.94 406 GLY A N 1
ATOM 3312 C CA . GLY A 1 406 ? 7.507 -27.717 -12.785 1.00 93.94 406 GLY A CA 1
ATOM 3313 C C . GLY A 1 406 ? 7.647 -27.427 -14.278 1.00 93.94 406 GLY A C 1
ATOM 3314 O O . GLY A 1 406 ? 6.638 -27.327 -14.962 1.00 93.94 406 GLY A O 1
ATOM 3315 N N . LEU A 1 407 ? 8.874 -27.165 -14.739 1.00 95.69 407 LEU A N 1
ATOM 3316 C CA . LEU A 1 407 ? 9.169 -26.947 -16.152 1.00 95.69 407 LEU A CA 1
ATOM 3317 C C . LEU A 1 407 ? 9.116 -28.284 -16.903 1.00 95.69 407 LEU A C 1
ATOM 3319 O O . LEU A 1 407 ? 9.783 -29.228 -16.488 1.00 95.69 407 LEU A O 1
ATOM 3323 N N . ASP A 1 408 ? 8.364 -28.342 -18.002 1.00 96.25 408 ASP A N 1
ATOM 3324 C CA . ASP A 1 408 ? 8.167 -29.573 -18.778 1.00 96.25 408 ASP A CA 1
ATOM 3325 C C . ASP A 1 408 ? 9.097 -29.650 -19.992 1.00 96.25 408 ASP A C 1
ATOM 3327 O O . ASP A 1 408 ? 9.558 -30.726 -20.368 1.00 96.25 408 ASP A O 1
ATOM 3331 N N . VAL A 1 409 ? 9.347 -28.505 -20.634 1.00 97.62 409 VAL A N 1
ATOM 3332 C CA . VAL A 1 409 ? 10.099 -28.424 -21.890 1.00 97.62 409 VAL A CA 1
ATOM 3333 C C . VAL A 1 409 ? 11.045 -27.230 -21.863 1.00 97.62 409 VAL A C 1
ATOM 3335 O O . VAL A 1 409 ? 10.654 -26.117 -21.507 1.00 97.62 409 VAL A O 1
ATOM 3338 N N . LEU A 1 410 ? 12.285 -27.454 -22.285 1.00 98.00 410 LEU A N 1
ATOM 3339 C CA . LEU A 1 410 ? 13.327 -26.447 -22.392 1.00 98.00 410 LEU A CA 1
ATOM 3340 C C . LEU A 1 410 ? 13.944 -26.457 -23.793 1.00 98.00 410 LEU A C 1
ATOM 3342 O O . LEU A 1 410 ? 14.490 -27.464 -24.242 1.00 98.00 410 LEU A O 1
ATOM 3346 N N . TYR A 1 411 ? 13.934 -25.287 -24.413 1.00 98.25 411 TYR A N 1
ATOM 3347 C CA . TYR A 1 411 ? 14.754 -24.911 -25.553 1.00 98.25 411 TYR A CA 1
ATOM 3348 C C . TYR A 1 411 ? 15.773 -23.879 -25.101 1.00 98.25 411 TYR A C 1
ATOM 3350 O O . TYR A 1 411 ? 15.471 -23.009 -24.275 1.00 98.25 411 TYR A O 1
ATOM 3358 N N . SER A 1 412 ? 16.982 -23.949 -25.643 1.00 97.12 412 SER A N 1
ATOM 3359 C CA . SER A 1 412 ? 18.008 -22.980 -25.285 1.00 97.12 412 SER A CA 1
ATOM 3360 C C . SER A 1 412 ? 18.790 -22.457 -26.472 1.00 97.12 412 SER A C 1
ATOM 3362 O O . SER A 1 412 ? 18.930 -23.135 -27.488 1.00 97.12 412 SER A O 1
ATOM 3364 N N . VAL A 1 413 ? 19.314 -21.245 -26.321 1.00 96.56 413 VAL A N 1
ATOM 3365 C CA . VAL A 1 413 ? 20.131 -20.590 -27.337 1.00 96.56 413 VAL A CA 1
ATOM 3366 C C . VAL A 1 413 ? 21.494 -20.146 -26.810 1.00 96.56 413 VAL A C 1
ATOM 3368 O O . VAL A 1 413 ? 21.772 -20.271 -25.612 1.00 96.56 413 VAL A O 1
ATOM 3371 N N . GLU A 1 414 ? 22.333 -19.625 -27.705 1.00 94.25 414 GLU A N 1
ATOM 3372 C CA . GLU A 1 414 ? 23.573 -18.917 -27.377 1.00 94.25 414 GLU A CA 1
ATOM 3373 C C . GLU A 1 414 ? 24.531 -19.786 -26.544 1.00 94.25 414 GLU A C 1
ATOM 3375 O O . GLU A 1 414 ? 24.907 -20.872 -26.987 1.00 94.25 414 GLU A O 1
ATOM 3380 N N . LYS A 1 415 ? 24.949 -19.346 -25.351 1.00 93.81 415 LYS A N 1
ATOM 3381 C CA . LYS A 1 415 ? 25.944 -20.068 -24.534 1.00 93.81 415 LYS A CA 1
ATOM 3382 C C . LYS A 1 415 ? 25.333 -20.964 -23.464 1.00 93.81 415 LYS A C 1
ATOM 3384 O O . LYS A 1 415 ? 26.028 -21.427 -22.563 1.00 93.81 415 LYS A O 1
ATOM 3389 N N . PHE A 1 416 ? 24.033 -21.254 -23.537 1.00 94.56 416 PHE A N 1
ATOM 3390 C CA . PHE A 1 416 ? 23.380 -22.069 -22.510 1.00 94.56 416 PHE A CA 1
ATOM 3391 C C . PHE A 1 416 ? 23.983 -23.474 -22.358 1.00 94.56 416 PHE A C 1
ATOM 3393 O O . PHE A 1 416 ? 23.944 -24.036 -21.264 1.00 94.56 416 PHE A O 1
ATOM 3400 N N . SER A 1 417 ? 24.553 -24.052 -23.420 1.00 93.50 417 SER A N 1
ATOM 3401 C CA . SER A 1 417 ? 25.208 -25.367 -23.367 1.00 93.50 417 SER A CA 1
ATOM 3402 C C . SER A 1 417 ? 26.336 -25.441 -22.325 1.00 93.50 417 SER A C 1
ATOM 3404 O O . SER A 1 417 ? 26.525 -26.496 -21.717 1.00 93.50 417 SER A O 1
ATOM 3406 N N . GLU A 1 418 ? 26.994 -24.319 -22.007 1.00 93.06 418 GLU A N 1
ATOM 3407 C CA . GLU A 1 418 ? 27.986 -24.202 -20.922 1.00 93.06 418 GLU A CA 1
ATOM 3408 C C . GLU A 1 418 ? 27.370 -24.394 -19.517 1.00 93.06 418 GLU A C 1
ATOM 3410 O O . GLU A 1 418 ? 28.078 -24.615 -18.532 1.00 93.06 418 GLU A O 1
ATOM 3415 N N . HIS A 1 419 ? 26.040 -24.351 -19.404 1.00 93.06 419 HIS A N 1
ATOM 3416 C CA . HIS A 1 419 ? 25.289 -24.438 -18.153 1.00 93.06 419 HIS A CA 1
ATOM 3417 C C . HIS A 1 419 ? 24.425 -25.693 -18.034 1.00 93.06 419 HIS A C 1
ATOM 3419 O O . HIS A 1 419 ? 23.613 -25.772 -17.117 1.00 93.06 419 HIS A O 1
ATOM 3425 N N . ILE A 1 420 ? 24.600 -26.701 -18.892 1.00 92.94 420 ILE A N 1
ATOM 3426 C CA . ILE A 1 420 ? 23.778 -27.927 -18.895 1.00 92.94 420 ILE A CA 1
ATOM 3427 C C . ILE A 1 420 ? 23.631 -28.588 -17.509 1.00 92.94 420 ILE A C 1
ATOM 3429 O O . ILE A 1 420 ? 22.600 -29.179 -17.197 1.00 92.94 420 ILE A O 1
ATOM 3433 N N . ASN A 1 421 ? 24.638 -28.450 -16.642 1.00 93.62 421 ASN A N 1
ATOM 3434 C CA . ASN A 1 421 ? 24.648 -29.028 -15.297 1.00 93.62 421 ASN A CA 1
ATOM 3435 C C . ASN A 1 421 ? 23.586 -28.441 -14.353 1.00 93.62 421 ASN A C 1
ATOM 3437 O O . ASN A 1 421 ? 23.307 -29.040 -13.316 1.00 93.62 421 ASN A O 1
ATOM 3441 N N . VAL A 1 422 ? 22.957 -27.312 -14.693 1.00 94.44 422 VAL A N 1
ATOM 3442 C CA . VAL A 1 422 ? 21.812 -26.776 -13.937 1.00 94.44 422 VAL A CA 1
ATOM 3443 C C . VAL A 1 422 ? 20.553 -27.639 -14.076 1.00 94.44 422 VAL A C 1
ATOM 3445 O O . VAL A 1 422 ? 19.606 -27.451 -13.315 1.00 94.44 422 VAL A O 1
ATOM 3448 N N . LEU A 1 423 ? 20.529 -28.578 -15.026 1.00 94.50 423 LEU A N 1
ATOM 3449 C CA . LEU A 1 423 ? 19.429 -29.513 -15.243 1.00 94.50 423 LEU A CA 1
ATOM 3450 C C . LEU A 1 423 ? 19.722 -30.839 -14.539 1.00 94.50 423 LEU A C 1
ATOM 3452 O O . LEU A 1 423 ? 20.687 -31.528 -14.867 1.00 94.50 423 LEU A O 1
ATOM 3456 N N . GLU A 1 424 ? 18.882 -31.189 -13.564 1.00 93.38 424 GLU A N 1
ATOM 3457 C CA . GLU A 1 424 ? 18.924 -32.504 -12.906 1.00 93.38 424 GLU A CA 1
ATOM 3458 C C . GLU A 1 424 ? 18.362 -33.567 -13.857 1.00 93.38 424 GLU A C 1
ATOM 3460 O O . GLU A 1 424 ? 18.999 -34.586 -14.108 1.00 93.38 424 GLU A O 1
ATOM 3465 N N . ASP A 1 425 ? 17.194 -33.282 -14.437 1.00 93.38 425 ASP A N 1
ATOM 3466 C CA . ASP A 1 425 ? 16.589 -34.069 -15.502 1.00 93.38 425 ASP A CA 1
ATOM 3467 C C . ASP A 1 425 ? 16.942 -33.446 -16.855 1.00 93.38 425 ASP A C 1
ATOM 3469 O O . ASP A 1 425 ? 16.497 -32.347 -17.181 1.00 93.38 425 ASP A O 1
ATOM 3473 N N . LYS A 1 426 ? 17.763 -34.137 -17.646 1.00 94.19 426 LYS A N 1
ATOM 3474 C CA . LYS A 1 426 ? 18.160 -33.670 -18.981 1.00 94.19 426 LYS A CA 1
ATOM 3475 C C . LYS A 1 426 ? 17.100 -33.951 -20.047 1.00 94.19 426 LYS A C 1
ATOM 3477 O O . LYS A 1 426 ? 17.190 -33.383 -21.127 1.00 94.19 426 LYS A O 1
ATOM 3482 N N . SER A 1 427 ? 16.095 -34.784 -19.764 1.00 94.81 427 SER A N 1
ATOM 3483 C CA . SER A 1 427 ? 15.068 -35.166 -20.744 1.00 94.81 427 SER A CA 1
ATOM 3484 C C . SER A 1 427 ? 14.120 -34.020 -21.116 1.00 94.81 427 SER A C 1
ATOM 3486 O O . SER A 1 427 ? 13.533 -34.032 -22.202 1.00 94.81 427 SER A O 1
ATOM 3488 N N . ILE A 1 428 ? 14.009 -33.002 -20.252 1.00 95.94 428 ILE A N 1
ATOM 3489 C CA . ILE A 1 428 ? 13.239 -31.787 -20.544 1.00 95.94 428 ILE A CA 1
ATOM 3490 C C . ILE A 1 428 ? 13.933 -30.893 -21.580 1.00 95.94 428 ILE A C 1
ATOM 3492 O O . ILE A 1 428 ? 13.269 -30.066 -22.203 1.00 95.94 428 ILE A O 1
ATOM 3496 N N . TRP A 1 429 ? 15.252 -31.028 -21.771 1.00 97.19 429 TRP A N 1
ATOM 3497 C CA . TRP A 1 429 ? 16.013 -30.233 -22.734 1.00 97.19 429 TRP A CA 1
ATOM 3498 C C . TRP A 1 429 ? 15.875 -30.833 -24.129 1.00 97.19 429 TRP A C 1
ATOM 3500 O O . TRP A 1 429 ? 16.454 -31.875 -24.426 1.00 97.19 429 TRP A O 1
ATOM 3510 N N . LYS A 1 430 ? 15.063 -30.190 -24.971 1.00 97.06 430 LYS A N 1
ATOM 3511 C CA . LYS A 1 430 ? 14.710 -30.709 -26.296 1.00 97.06 430 LYS A CA 1
ATOM 3512 C C . LYS A 1 430 ? 15.763 -30.409 -27.341 1.00 97.06 430 LYS A C 1
ATOM 3514 O O . LYS A 1 430 ? 16.182 -31.318 -28.048 1.00 97.06 430 LYS A O 1
ATOM 3519 N N . ASN A 1 431 ? 16.178 -29.150 -27.431 1.00 96.81 431 ASN A N 1
ATOM 3520 C CA . ASN A 1 431 ? 17.129 -28.718 -28.441 1.00 96.81 431 ASN A CA 1
ATOM 3521 C C . ASN A 1 431 ? 17.918 -27.479 -27.987 1.00 96.81 431 ASN A C 1
ATOM 3523 O O . ASN A 1 431 ? 17.491 -26.727 -27.099 1.00 96.81 431 ASN A O 1
ATOM 3527 N N . HIS A 1 432 ? 19.068 -27.274 -28.622 1.00 96.81 432 HIS A N 1
ATOM 3528 C CA . HIS A 1 432 ? 19.943 -26.127 -28.445 1.00 96.81 432 HIS A CA 1
ATOM 3529 C C . HIS A 1 432 ? 20.497 -25.652 -29.786 1.00 96.81 432 HIS A C 1
ATOM 3531 O O . HIS A 1 432 ? 20.932 -26.457 -30.605 1.00 96.81 432 HIS A O 1
ATOM 3537 N N . SER A 1 433 ? 20.547 -24.338 -29.985 1.00 96.31 433 SER A N 1
ATOM 3538 C CA . SER A 1 433 ? 21.255 -23.735 -31.115 1.00 96.31 433 SER A CA 1
ATOM 3539 C C . SER A 1 433 ? 21.961 -22.457 -30.693 1.00 96.31 433 SER A C 1
ATOM 3541 O O . SER A 1 433 ? 21.575 -21.830 -29.724 1.00 96.31 433 SER A O 1
ATOM 3543 N N . ILE A 1 434 ? 22.980 -22.019 -31.423 1.00 93.94 434 ILE A N 1
ATOM 3544 C CA . ILE A 1 434 ? 23.605 -20.720 -31.139 1.00 93.94 434 ILE A CA 1
ATOM 3545 C C . ILE A 1 434 ? 22.626 -19.578 -31.462 1.00 93.94 434 ILE A C 1
ATOM 3547 O O . ILE A 1 434 ? 22.586 -18.590 -30.734 1.00 93.94 434 ILE A O 1
ATOM 3551 N N . ASP A 1 435 ? 21.802 -19.747 -32.500 1.00 93.12 435 ASP A N 1
ATOM 3552 C CA . ASP A 1 435 ? 20.821 -18.763 -32.962 1.00 93.12 435 ASP A CA 1
ATOM 3553 C C . ASP A 1 435 ? 19.399 -19.339 -32.897 1.00 93.12 435 ASP A C 1
ATOM 3555 O O . ASP A 1 435 ? 19.157 -20.480 -33.306 1.00 93.12 435 ASP A O 1
ATOM 3559 N N . PHE A 1 436 ? 18.446 -18.540 -32.408 1.00 93.56 436 PHE A N 1
ATOM 3560 C CA . PHE A 1 436 ? 17.042 -18.939 -32.320 1.00 93.56 436 PHE A CA 1
ATOM 3561 C C . PHE A 1 436 ? 16.440 -19.219 -33.702 1.00 93.56 436 PHE A C 1
ATOM 3563 O O . PHE A 1 436 ? 15.488 -19.993 -33.796 1.00 93.56 436 PHE A O 1
ATOM 3570 N N . GLU A 1 437 ? 16.997 -18.629 -34.766 1.00 95.00 437 GLU A N 1
ATOM 3571 C CA . GLU A 1 437 ? 16.539 -18.818 -36.145 1.00 95.00 437 GLU A CA 1
ATOM 3572 C C . GLU A 1 437 ? 16.467 -20.297 -36.556 1.00 95.00 437 GLU A C 1
ATOM 3574 O O . GLU A 1 437 ? 15.565 -20.686 -37.295 1.00 95.00 437 GLU A O 1
ATOM 3579 N N . ASN A 1 438 ? 17.345 -21.142 -36.006 1.00 96.19 438 ASN A N 1
ATOM 3580 C CA . ASN A 1 438 ? 17.411 -22.568 -36.336 1.00 96.19 438 ASN A CA 1
ATOM 3581 C C . ASN A 1 438 ? 16.393 -23.438 -35.581 1.00 96.19 438 ASN A C 1
ATOM 3583 O O . ASN A 1 438 ? 16.204 -24.595 -35.943 1.00 96.19 438 ASN A O 1
ATOM 3587 N N . ILE A 1 439 ? 15.780 -22.921 -34.510 1.00 96.56 439 ILE A N 1
ATOM 3588 C CA . ILE A 1 439 ? 14.870 -23.689 -33.637 1.00 96.56 439 ILE A CA 1
ATOM 3589 C C . ILE A 1 439 ? 13.490 -23.040 -33.479 1.00 96.56 439 ILE A C 1
ATOM 3591 O O . ILE A 1 439 ? 12.615 -23.611 -32.833 1.00 96.56 439 ILE A O 1
ATOM 3595 N N . LYS A 1 440 ? 13.265 -21.851 -34.054 1.00 95.44 440 LYS A N 1
ATOM 3596 C CA . LYS A 1 440 ? 12.026 -21.074 -33.880 1.00 95.44 440 LYS A CA 1
ATOM 3597 C C . LYS A 1 440 ? 10.767 -21.840 -34.291 1.00 95.44 440 LYS A C 1
ATOM 3599 O O . LYS A 1 440 ? 9.770 -21.772 -33.577 1.00 95.44 440 LYS A O 1
ATOM 3604 N N . ASP A 1 441 ? 10.820 -22.577 -35.399 1.00 94.31 441 ASP A N 1
ATOM 3605 C CA . ASP A 1 441 ? 9.670 -23.322 -35.916 1.00 94.31 441 ASP A CA 1
ATOM 3606 C C . ASP A 1 441 ? 9.367 -24.533 -35.029 1.00 94.31 441 ASP A C 1
ATOM 3608 O O . ASP A 1 441 ? 8.215 -24.755 -34.664 1.00 94.31 441 ASP A O 1
ATOM 3612 N N . GLU A 1 442 ? 10.409 -25.236 -34.571 1.00 96.69 442 GLU A N 1
ATOM 3613 C CA . GLU A 1 442 ? 10.281 -26.353 -33.630 1.00 96.69 442 GLU A CA 1
ATOM 3614 C C . GLU A 1 442 ? 9.655 -25.898 -32.301 1.00 96.69 442 GLU A C 1
ATOM 3616 O O . GLU A 1 442 ? 8.712 -26.519 -31.809 1.00 96.69 442 GLU A O 1
ATOM 3621 N N . VAL A 1 443 ? 10.114 -24.760 -31.759 1.00 96.44 443 VAL A N 1
ATOM 3622 C CA . VAL A 1 443 ? 9.542 -24.156 -30.545 1.00 96.44 443 VAL A CA 1
ATOM 3623 C C . VAL A 1 443 ? 8.054 -23.862 -30.732 1.00 96.44 443 VAL A C 1
ATOM 3625 O O . VAL A 1 443 ? 7.267 -24.130 -29.827 1.00 96.44 443 VAL A O 1
ATOM 3628 N N . LEU A 1 444 ? 7.651 -23.301 -31.878 1.00 95.25 444 LEU A N 1
ATOM 3629 C CA . LEU A 1 444 ? 6.252 -22.955 -32.152 1.00 95.25 444 LEU A CA 1
ATOM 3630 C C . LEU A 1 444 ? 5.369 -24.187 -32.384 1.00 95.25 444 LEU A C 1
ATOM 3632 O O . LEU A 1 444 ? 4.201 -24.187 -31.982 1.00 95.25 444 LEU A O 1
ATOM 3636 N N . ASP A 1 445 ? 5.905 -25.228 -33.013 1.00 95.00 445 ASP A N 1
ATOM 3637 C CA . ASP A 1 445 ? 5.171 -26.460 -33.293 1.00 95.00 445 ASP A CA 1
ATOM 3638 C C . ASP A 1 445 ? 4.967 -27.316 -32.033 1.00 95.00 445 ASP A C 1
ATOM 3640 O O . ASP A 1 445 ? 3.897 -27.922 -31.884 1.00 95.00 445 ASP A O 1
ATOM 3644 N N . GLU A 1 446 ? 5.907 -27.273 -31.081 1.00 96.06 446 GLU A N 1
ATOM 3645 C CA . GLU A 1 446 ? 5.819 -27.954 -29.779 1.00 96.06 446 GLU A CA 1
ATOM 3646 C C . GLU A 1 446 ? 4.670 -27.431 -28.898 1.00 96.06 446 GLU A C 1
ATOM 3648 O O . GLU A 1 446 ? 4.136 -28.175 -28.069 1.00 96.06 446 GLU A O 1
ATOM 3653 N N . ILE A 1 447 ? 4.250 -26.172 -29.068 1.00 96.69 447 ILE A N 1
ATOM 3654 C CA . ILE A 1 447 ? 3.188 -25.545 -28.262 1.00 96.69 447 ILE A CA 1
ATOM 3655 C C . ILE A 1 447 ? 1.856 -26.264 -28.490 1.00 96.69 447 ILE A C 1
ATOM 3657 O O . ILE A 1 447 ? 1.434 -26.475 -29.628 1.00 96.69 447 ILE A O 1
ATOM 3661 N N . LYS A 1 448 ? 1.143 -26.594 -27.411 1.00 95.81 448 LYS A N 1
ATOM 3662 C CA . LYS A 1 448 ? -0.219 -27.154 -27.431 1.00 95.81 448 LYS A CA 1
ATOM 3663 C C . LYS A 1 448 ? -1.224 -26.174 -26.824 1.00 95.81 448 LYS A C 1
ATOM 3665 O O . LYS A 1 448 ? -0.864 -25.134 -26.273 1.00 95.81 448 LYS A O 1
ATOM 3670 N N . GLU A 1 449 ? -2.507 -26.508 -26.952 1.00 95.12 449 GLU A N 1
ATOM 3671 C CA . GLU A 1 449 ? -3.593 -25.747 -26.332 1.00 95.12 449 GLU A CA 1
ATOM 3672 C C . GLU A 1 449 ? -3.340 -25.578 -24.826 1.00 95.12 449 GLU A C 1
ATOM 3674 O O . GLU A 1 449 ? -3.014 -26.537 -24.125 1.00 95.12 449 GLU A O 1
ATOM 3679 N N . ASN A 1 450 ? -3.517 -24.354 -24.337 1.00 94.31 450 ASN A N 1
ATOM 3680 C CA . ASN A 1 450 ? -3.380 -23.953 -22.939 1.00 94.31 450 ASN A CA 1
ATOM 3681 C C . ASN A 1 450 ? -1.983 -24.173 -22.313 1.00 94.31 450 ASN A C 1
ATOM 3683 O O . ASN A 1 450 ? -1.855 -24.184 -21.086 1.00 94.31 450 ASN A O 1
ATOM 3687 N N . ASP A 1 451 ? -0.935 -24.316 -23.130 1.00 96.75 451 ASP A N 1
ATOM 3688 C CA . ASP A 1 451 ? 0.455 -24.284 -22.662 1.00 96.75 451 ASP A CA 1
ATOM 3689 C C . ASP A 1 451 ? 0.891 -22.862 -22.266 1.00 96.75 451 ASP A C 1
ATOM 3691 O O . ASP A 1 451 ? 0.282 -21.858 -22.648 1.00 96.75 451 ASP A O 1
ATOM 3695 N N . LEU A 1 452 ? 1.978 -22.772 -21.502 1.00 96.44 452 LEU A N 1
ATOM 3696 C CA . LEU A 1 452 ? 2.682 -21.540 -21.171 1.00 96.44 452 LEU A CA 1
ATOM 3697 C C . LEU A 1 452 ? 4.064 -21.540 -21.825 1.00 96.44 452 LEU A C 1
ATOM 3699 O O . LEU A 1 452 ? 4.970 -22.218 -21.346 1.00 96.44 452 LEU A O 1
ATOM 3703 N N . LEU A 1 453 ? 4.242 -20.726 -22.865 1.00 97.06 453 LEU A N 1
ATOM 3704 C CA . LEU A 1 453 ? 5.550 -20.404 -23.423 1.00 97.06 453 LEU A CA 1
ATOM 3705 C C . LEU A 1 453 ? 6.171 -19.243 -22.643 1.00 97.06 453 LEU A C 1
ATOM 3707 O O . LEU A 1 453 ? 5.613 -18.150 -22.578 1.00 97.06 453 LEU A O 1
ATOM 3711 N N . CYS A 1 454 ? 7.355 -19.454 -22.091 1.00 95.75 454 CYS A N 1
ATOM 3712 C CA . CYS A 1 454 ? 8.171 -18.416 -21.484 1.00 95.75 454 CYS A CA 1
ATOM 3713 C C . CYS A 1 454 ? 9.398 -18.141 -22.347 1.00 95.75 454 CYS A C 1
ATOM 3715 O O . CYS A 1 454 ? 10.086 -19.074 -22.751 1.00 95.75 454 CYS A O 1
ATOM 3717 N N . VAL A 1 455 ? 9.722 -16.866 -22.554 1.00 95.50 455 VAL A N 1
ATOM 3718 C CA . VAL A 1 455 ? 10.962 -16.453 -23.224 1.00 95.50 455 VAL A CA 1
ATOM 3719 C C . VAL A 1 455 ? 11.783 -15.632 -22.242 1.00 95.50 455 VAL A C 1
ATOM 3721 O O . VAL A 1 455 ? 11.327 -14.585 -21.780 1.00 95.50 455 VAL A O 1
ATOM 3724 N N . LYS A 1 456 ? 12.977 -16.106 -21.882 1.00 93.94 456 LYS A N 1
ATOM 3725 C CA . LYS A 1 456 ? 13.813 -15.508 -20.832 1.00 93.94 456 LYS A CA 1
ATOM 3726 C C . LYS A 1 456 ? 15.261 -15.401 -21.298 1.00 93.94 456 LYS A C 1
ATOM 3728 O O . LYS A 1 456 ? 15.912 -16.419 -21.484 1.00 93.94 456 LYS A O 1
ATOM 3733 N N . GLY A 1 457 ? 15.776 -14.181 -21.402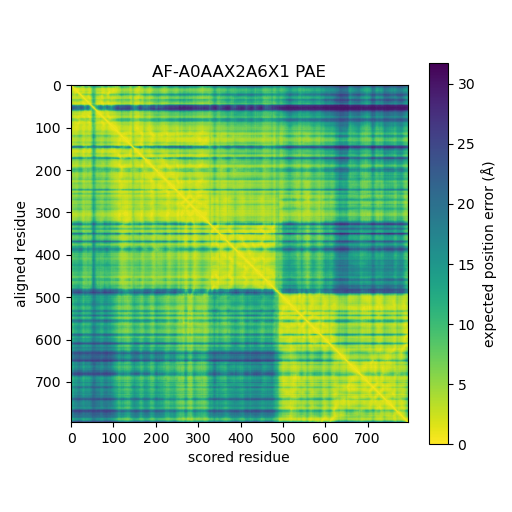 1.00 91.31 457 GLY A N 1
ATOM 3734 C CA . GLY A 1 457 ? 17.166 -13.942 -21.794 1.00 91.31 457 GLY A CA 1
ATOM 3735 C C . GLY A 1 457 ? 17.932 -13.048 -20.831 1.00 91.31 457 GLY A C 1
ATOM 3736 O O . GLY A 1 457 ? 17.343 -12.412 -19.941 1.00 91.31 457 GLY A O 1
ATOM 3737 N N . ILE A 1 458 ? 19.249 -12.999 -21.029 1.00 87.94 458 ILE A N 1
ATOM 3738 C CA . ILE A 1 458 ? 20.108 -11.919 -20.526 1.00 87.94 458 ILE A CA 1
ATOM 3739 C C . ILE A 1 458 ? 19.927 -10.653 -21.374 1.00 87.94 458 ILE A C 1
ATOM 3741 O O . ILE A 1 458 ? 19.236 -10.670 -22.392 1.00 87.94 458 ILE A O 1
ATOM 3745 N N . PHE A 1 459 ? 20.504 -9.529 -20.944 1.00 81.00 459 PHE A N 1
ATOM 3746 C CA . PHE A 1 459 ? 20.312 -8.248 -21.636 1.00 81.00 459 PHE A CA 1
ATOM 3747 C C . PHE A 1 459 ? 20.884 -8.248 -23.063 1.00 81.00 459 PHE A C 1
ATOM 3749 O O . PHE A 1 459 ? 20.318 -7.616 -23.948 1.00 81.00 459 PHE A O 1
ATOM 3756 N N . GLU A 1 460 ? 21.979 -8.970 -23.272 1.00 85.19 460 GLU A N 1
ATOM 3757 C CA . GLU A 1 460 ? 22.717 -9.080 -24.528 1.00 85.19 460 GLU A CA 1
ATOM 3758 C C . GLU A 1 460 ? 22.133 -10.128 -25.487 1.00 85.19 460 GLU A C 1
ATOM 3760 O O . GLU A 1 460 ? 22.554 -10.182 -26.639 1.00 85.19 460 GLU A O 1
ATOM 3765 N N . SER A 1 461 ? 21.172 -10.937 -25.025 1.00 88.62 461 SER A N 1
ATOM 3766 C CA . SER A 1 461 ? 20.609 -12.029 -25.822 1.00 88.62 461 SER A CA 1
ATOM 3767 C C . SER A 1 461 ? 19.795 -11.524 -27.013 1.00 88.62 461 SER A C 1
ATOM 3769 O O . SER A 1 461 ? 19.146 -10.475 -26.949 1.00 88.62 461 SER A O 1
ATOM 3771 N N . ASN A 1 462 ? 19.745 -12.320 -28.079 1.00 89.88 462 ASN A N 1
ATOM 3772 C CA . ASN A 1 462 ? 18.948 -12.048 -29.277 1.00 89.88 462 ASN A CA 1
ATOM 3773 C C . ASN A 1 462 ? 17.473 -12.488 -29.144 1.00 89.88 462 ASN A C 1
ATOM 3775 O O . ASN A 1 462 ? 16.679 -12.368 -30.074 1.00 89.88 462 ASN A O 1
ATOM 3779 N N . LEU A 1 463 ? 17.050 -12.967 -27.971 1.00 92.88 463 LEU A N 1
ATOM 3780 C CA . LEU A 1 463 ? 15.666 -13.388 -27.718 1.00 92.88 463 LEU A CA 1
ATOM 3781 C C . LEU A 1 463 ? 14.592 -12.292 -27.893 1.00 92.88 463 LEU A C 1
ATOM 3783 O O . LEU A 1 463 ? 13.451 -12.643 -28.207 1.00 92.88 463 LEU A O 1
ATOM 3787 N N . PRO A 1 464 ? 14.874 -10.981 -27.746 1.00 91.75 464 PRO A N 1
ATOM 3788 C CA . PRO A 1 464 ? 13.917 -9.950 -28.139 1.00 91.75 464 PRO A CA 1
ATOM 3789 C C . PRO A 1 464 ? 13.554 -10.009 -29.628 1.00 91.75 464 PRO A C 1
ATOM 3791 O O . PRO A 1 464 ? 12.410 -9.723 -29.982 1.00 91.75 464 PRO A O 1
ATOM 3794 N N . ALA A 1 465 ? 14.485 -10.420 -30.497 1.00 92.94 465 ALA A N 1
ATOM 3795 C CA . ALA A 1 465 ? 14.210 -10.590 -31.920 1.00 92.94 465 ALA A CA 1
ATOM 3796 C C . ALA A 1 465 ? 13.258 -11.767 -32.179 1.00 92.94 465 ALA A C 1
ATOM 3798 O O . ALA A 1 465 ? 12.362 -11.627 -33.006 1.00 92.94 465 ALA A O 1
ATOM 3799 N N . PHE A 1 466 ? 13.342 -12.859 -31.407 1.00 94.25 466 PHE A N 1
ATOM 3800 C CA . PHE A 1 466 ? 12.347 -13.940 -31.457 1.00 94.25 466 PHE A CA 1
ATOM 3801 C C . PHE A 1 466 ? 10.935 -13.431 -31.129 1.00 94.25 466 PHE A C 1
ATOM 3803 O O . PHE A 1 466 ? 9.969 -13.769 -31.812 1.00 94.25 466 PHE A O 1
ATOM 3810 N N . ILE A 1 467 ? 10.802 -12.567 -30.117 1.00 93.31 467 ILE A N 1
ATOM 3811 C CA . ILE A 1 467 ? 9.511 -11.966 -29.753 1.00 93.31 467 ILE A CA 1
ATOM 3812 C C . ILE A 1 467 ? 8.962 -11.066 -30.870 1.00 93.31 467 ILE A C 1
ATOM 3814 O O . ILE A 1 467 ? 7.753 -11.043 -31.107 1.00 93.31 467 ILE A O 1
ATOM 3818 N N . GLU A 1 468 ? 9.815 -10.305 -31.551 1.00 93.00 468 GLU A N 1
ATOM 3819 C CA . GLU A 1 468 ? 9.384 -9.497 -32.697 1.00 93.00 468 GLU A CA 1
ATOM 3820 C C . GLU A 1 468 ? 9.062 -10.369 -33.920 1.00 93.00 468 GLU A C 1
ATOM 3822 O O . GLU A 1 468 ? 8.080 -10.100 -34.608 1.00 93.00 468 GLU A O 1
ATOM 3827 N N . TYR A 1 469 ? 9.800 -11.459 -34.140 1.00 94.56 469 TYR A N 1
ATOM 3828 C CA . TYR A 1 469 ? 9.499 -12.453 -35.170 1.00 94.56 469 TYR A CA 1
ATOM 3829 C C . TYR A 1 469 ? 8.095 -13.043 -34.985 1.00 94.56 469 TYR A C 1
ATOM 3831 O O . TYR A 1 469 ? 7.273 -12.930 -35.892 1.00 94.56 469 TYR A O 1
ATOM 3839 N N . ILE A 1 470 ? 7.766 -13.577 -33.800 1.00 93.75 470 ILE A N 1
ATOM 3840 C CA . ILE A 1 470 ? 6.444 -14.188 -33.569 1.00 93.75 470 ILE A CA 1
ATOM 3841 C C . ILE A 1 470 ? 5.301 -13.175 -33.703 1.00 93.75 470 ILE A C 1
ATOM 3843 O O . ILE A 1 470 ? 4.224 -13.530 -34.167 1.00 93.75 470 ILE A O 1
ATOM 3847 N N . LYS A 1 471 ? 5.521 -11.902 -33.347 1.00 91.62 471 LYS A N 1
ATOM 3848 C CA . LYS A 1 471 ? 4.514 -10.838 -33.516 1.00 91.62 471 LYS A CA 1
ATOM 3849 C C . LYS A 1 471 ? 4.213 -10.522 -34.977 1.00 91.62 471 LYS A C 1
ATOM 3851 O O . LYS A 1 471 ? 3.119 -10.044 -35.260 1.00 91.62 471 LYS A O 1
ATOM 3856 N N . ASN A 1 472 ? 5.177 -10.751 -35.865 1.00 94.19 472 ASN A N 1
ATOM 3857 C CA . ASN A 1 472 ? 5.063 -10.470 -37.293 1.00 94.19 472 ASN A CA 1
ATOM 3858 C C . ASN A 1 472 ? 4.591 -11.686 -38.105 1.00 94.19 472 ASN A C 1
ATOM 3860 O O . ASN A 1 472 ? 4.403 -11.564 -39.314 1.00 94.19 472 ASN A O 1
ATOM 3864 N N . LEU A 1 473 ? 4.391 -12.846 -37.469 1.00 94.25 473 LEU A N 1
ATOM 3865 C CA . LEU A 1 473 ? 3.849 -14.027 -38.133 1.00 94.25 473 LEU A CA 1
ATOM 3866 C C . LEU A 1 473 ? 2.385 -13.825 -38.524 1.00 94.25 473 LEU A C 1
ATOM 3868 O O . LEU A 1 473 ? 1.554 -13.377 -37.728 1.00 94.25 473 LEU A O 1
ATOM 3872 N N . GLU A 1 474 ? 2.053 -14.229 -39.747 1.00 92.56 474 GLU A N 1
ATOM 3873 C CA . GLU A 1 474 ? 0.681 -14.194 -40.232 1.00 92.56 474 GLU A CA 1
ATOM 3874 C C . GLU A 1 474 ? -0.230 -15.072 -39.356 1.00 92.56 474 GLU A C 1
ATOM 3876 O O . GLU A 1 474 ? 0.086 -16.214 -39.018 1.00 92.56 474 GLU A O 1
ATOM 3881 N N . GLY A 1 475 ? -1.367 -14.513 -38.935 1.00 89.88 475 GLY A N 1
ATOM 3882 C CA . GLY A 1 475 ? -2.333 -15.199 -38.074 1.00 89.88 475 GLY A CA 1
ATOM 3883 C C . GLY A 1 475 ? -1.949 -15.291 -36.591 1.00 89.88 475 GLY A C 1
ATOM 3884 O O . GLY A 1 475 ? -2.777 -15.744 -35.796 1.00 89.88 475 GLY A O 1
ATOM 3885 N N . PHE A 1 476 ? -0.758 -14.838 -36.184 1.00 94.25 476 PHE A N 1
ATOM 3886 C CA . PHE A 1 476 ? -0.369 -14.775 -34.775 1.00 94.25 476 PHE A CA 1
ATOM 3887 C C . PHE A 1 476 ? -1.035 -13.575 -34.095 1.00 94.25 476 PHE A C 1
ATOM 3889 O O . PHE A 1 476 ? -0.907 -12.433 -34.536 1.00 94.25 476 PHE A O 1
ATOM 3896 N N . LYS A 1 477 ? -1.767 -13.812 -33.003 1.00 94.06 477 LYS A N 1
ATOM 3897 C CA . LYS A 1 477 ? -2.437 -12.744 -32.241 1.00 94.06 477 LYS A CA 1
ATOM 3898 C C . LYS A 1 477 ? -1.972 -12.749 -30.796 1.00 94.06 477 LYS A C 1
ATOM 3900 O O . LYS A 1 477 ? -1.883 -13.808 -30.178 1.00 94.06 477 LYS A O 1
ATOM 3905 N N . LEU A 1 478 ? -1.739 -11.554 -30.256 1.00 91.38 478 LEU A N 1
ATOM 3906 C CA . LEU A 1 478 ? -1.420 -11.327 -28.849 1.00 91.38 478 LEU A CA 1
ATOM 3907 C C . LEU A 1 478 ? -2.435 -10.387 -28.216 1.00 91.38 478 LEU A C 1
ATOM 3909 O O . LEU A 1 478 ? -2.671 -9.283 -28.705 1.00 91.38 478 LEU A O 1
ATOM 3913 N N . GLU A 1 479 ? -2.950 -10.793 -27.066 1.00 88.56 479 GLU A N 1
ATOM 3914 C CA . GLU A 1 479 ? -3.743 -9.949 -26.188 1.00 88.56 479 GLU A CA 1
ATOM 3915 C C . GLU A 1 479 ? -3.076 -9.897 -24.813 1.00 88.56 479 GLU A C 1
ATOM 3917 O O . GLU A 1 479 ? -2.833 -10.927 -24.184 1.00 88.56 479 GLU A O 1
ATOM 3922 N N . THR A 1 480 ? -2.754 -8.699 -24.322 1.00 82.00 480 THR A N 1
ATOM 3923 C CA . THR A 1 480 ? -2.243 -8.545 -22.953 1.00 82.00 480 THR A CA 1
ATOM 3924 C C . THR A 1 480 ? -3.306 -9.007 -21.966 1.00 82.00 480 THR A C 1
ATOM 3926 O O . THR A 1 480 ? -4.441 -8.530 -22.006 1.00 82.00 480 THR A O 1
ATOM 3929 N N . ILE A 1 481 ? -2.939 -9.886 -21.033 1.00 76.00 481 ILE A N 1
ATOM 3930 C CA . ILE A 1 481 ? -3.888 -10.367 -20.028 1.00 76.00 481 ILE A CA 1
ATOM 3931 C C . ILE A 1 481 ? -4.147 -9.251 -19.024 1.00 76.00 481 ILE A C 1
ATOM 3933 O O . ILE A 1 481 ? -3.315 -8.929 -18.178 1.00 76.00 481 ILE A O 1
ATOM 3937 N N . LYS A 1 482 ? -5.331 -8.651 -19.126 1.00 66.69 482 LYS A N 1
ATOM 3938 C CA . LYS A 1 482 ? -5.825 -7.666 -18.162 1.00 66.69 482 LYS A CA 1
ATOM 3939 C C . LYS A 1 482 ? -6.647 -8.361 -17.083 1.00 66.69 482 LYS A C 1
ATOM 3941 O O . LYS A 1 482 ? -7.236 -9.418 -17.306 1.00 66.69 482 LYS A O 1
ATOM 3946 N N . SER A 1 483 ? -6.784 -7.723 -15.920 1.00 58.97 483 SER A N 1
ATOM 3947 C CA . SER A 1 483 ? -7.793 -8.135 -14.937 1.00 58.97 483 SER A CA 1
ATOM 3948 C C . SER A 1 483 ? -9.188 -8.092 -15.569 1.00 58.97 483 SER A C 1
ATOM 3950 O O . SER A 1 483 ? -9.757 -7.008 -15.740 1.00 58.97 483 SER A O 1
ATOM 3952 N N . THR A 1 484 ? -9.768 -9.252 -15.882 1.00 53.50 484 THR A N 1
ATOM 3953 C CA . THR A 1 484 ? -11.136 -9.346 -16.420 1.00 53.50 484 THR A CA 1
ATOM 3954 C C . THR A 1 484 ? -12.176 -8.978 -15.353 1.00 53.50 484 THR A C 1
ATOM 3956 O O . THR A 1 484 ? -11.912 -9.164 -14.164 1.00 53.50 484 THR A O 1
ATOM 3959 N N . PRO A 1 485 ? -13.391 -8.517 -15.708 1.00 48.16 485 PRO A N 1
ATOM 3960 C CA . PRO A 1 485 ? -14.476 -8.303 -14.741 1.00 48.16 485 PRO A CA 1
ATOM 3961 C C . PRO A 1 485 ? -14.771 -9.528 -13.861 1.00 48.16 485 PRO A C 1
ATOM 3963 O O . PRO A 1 485 ? -15.018 -9.394 -12.666 1.00 48.16 485 PRO A O 1
ATOM 3966 N N . ARG A 1 486 ? -14.632 -10.742 -14.411 1.00 51.81 486 ARG A N 1
ATOM 3967 C CA . ARG A 1 486 ? -14.753 -12.005 -13.662 1.00 51.81 486 ARG A CA 1
ATOM 3968 C C . ARG A 1 486 ? -13.615 -12.215 -12.653 1.00 51.81 486 ARG A C 1
ATOM 3970 O O . ARG A 1 486 ? -13.836 -12.788 -11.589 1.00 51.81 486 ARG A O 1
ATOM 3977 N N . MET A 1 487 ? -12.407 -11.747 -12.966 1.00 50.34 487 MET A N 1
ATOM 3978 C CA . MET A 1 487 ? -11.278 -11.700 -12.027 1.00 50.34 487 MET A CA 1
ATOM 3979 C C . MET A 1 487 ? -11.433 -10.567 -11.000 1.00 50.34 487 MET A C 1
ATOM 3981 O O . MET A 1 487 ? -10.933 -10.695 -9.886 1.00 50.34 487 MET A O 1
ATOM 3985 N N . ARG A 1 488 ? -12.163 -9.492 -11.338 1.00 52.81 488 ARG A N 1
ATOM 3986 C CA . ARG A 1 488 ? -12.491 -8.374 -10.434 1.00 52.81 488 ARG A CA 1
ATOM 3987 C C . ARG A 1 488 ? -13.564 -8.754 -9.403 1.00 52.81 488 ARG A C 1
ATOM 3989 O O . ARG A 1 488 ? -13.395 -8.439 -8.229 1.00 52.81 488 ARG A O 1
ATOM 3996 N N . SER A 1 489 ? -14.614 -9.479 -9.801 1.00 49.91 489 SER A N 1
ATOM 3997 C CA . SER A 1 489 ? -15.819 -9.711 -8.980 1.00 49.91 489 SER A CA 1
ATOM 3998 C C . SER A 1 489 ? -15.602 -10.510 -7.688 1.00 49.91 489 SER A C 1
ATOM 4000 O O . SER A 1 489 ? -16.351 -10.344 -6.728 1.00 49.91 489 SER A O 1
ATOM 4002 N N . LYS A 1 490 ? -14.558 -11.348 -7.600 1.00 49.22 490 LYS A N 1
ATOM 4003 C CA . LYS A 1 490 ? -14.231 -12.086 -6.359 1.00 49.22 490 LYS A CA 1
ATOM 4004 C C . LYS A 1 490 ? -13.523 -11.233 -5.299 1.00 49.22 490 LYS A C 1
ATOM 4006 O O . LYS A 1 490 ? -13.593 -11.572 -4.124 1.00 49.22 490 LYS A O 1
ATOM 4011 N N . ASN A 1 491 ? -12.906 -10.121 -5.700 1.00 54.12 491 ASN A N 1
ATOM 4012 C CA . ASN A 1 491 ? -12.248 -9.164 -4.805 1.00 54.12 491 ASN A CA 1
ATOM 4013 C C . ASN A 1 491 ? -13.099 -7.910 -4.530 1.00 54.12 491 ASN A C 1
ATOM 4015 O O . ASN A 1 491 ? -12.705 -7.051 -3.739 1.00 54.12 491 ASN A O 1
ATOM 4019 N N . GLU A 1 492 ? -14.284 -7.801 -5.140 1.00 63.28 492 GLU A N 1
ATOM 4020 C CA . GLU A 1 492 ? -15.202 -6.681 -4.911 1.00 63.28 492 GLU A CA 1
ATOM 4021 C C . GLU A 1 492 ? -15.667 -6.577 -3.463 1.00 63.28 492 GLU A C 1
ATOM 4023 O O . GLU A 1 492 ? -16.018 -5.489 -3.019 1.00 63.28 492 GLU A O 1
ATOM 4028 N N . SER A 1 493 ? -15.625 -7.666 -2.693 1.00 75.69 493 SER A N 1
ATOM 4029 C CA . SER A 1 493 ? -16.188 -7.663 -1.347 1.00 75.69 493 SER A CA 1
ATOM 4030 C C . SER A 1 493 ? -15.483 -6.712 -0.380 1.00 75.69 493 SER A C 1
ATOM 4032 O O . SER A 1 493 ? -16.100 -6.280 0.587 1.00 75.69 493 SER A O 1
ATOM 4034 N N . LEU A 1 494 ? -14.218 -6.362 -0.629 1.00 76.19 494 LEU A N 1
ATOM 4035 C CA . LEU A 1 494 ? -13.501 -5.332 0.135 1.00 76.19 494 LEU A CA 1
ATOM 4036 C C . LEU A 1 494 ? -13.308 -4.027 -0.653 1.00 76.19 494 LEU A C 1
ATOM 4038 O O . LEU A 1 494 ? -12.746 -3.068 -0.132 1.00 76.19 494 LEU A O 1
ATOM 4042 N N . ARG A 1 495 ? -13.779 -3.971 -1.901 1.00 75.38 495 ARG A N 1
ATOM 4043 C CA . ARG A 1 495 ? -13.692 -2.779 -2.747 1.00 75.38 495 ARG A CA 1
ATOM 4044 C C . ARG A 1 495 ? -14.569 -1.668 -2.176 1.00 75.38 495 ARG A C 1
ATOM 4046 O O . ARG A 1 495 ? -15.652 -1.957 -1.670 1.00 75.38 495 ARG A O 1
ATOM 4053 N N . GLN A 1 496 ? -14.081 -0.428 -2.281 1.00 76.12 496 GLN A N 1
ATOM 4054 C CA . GLN A 1 496 ? -14.678 0.805 -1.729 1.00 76.12 496 GLN A CA 1
ATOM 4055 C C . GLN A 1 496 ? -14.776 0.860 -0.199 1.00 76.12 496 GLN A C 1
ATOM 4057 O O . GLN A 1 496 ? -15.115 1.908 0.343 1.00 76.12 496 GLN A O 1
ATOM 4062 N N . LEU A 1 497 ? -14.425 -0.218 0.506 1.00 85.94 497 LEU A N 1
ATOM 4063 C CA . LEU A 1 497 ? -14.313 -0.171 1.951 1.00 85.94 497 LEU A CA 1
ATOM 4064 C C . LEU A 1 497 ? -13.053 0.611 2.329 1.00 85.94 497 LEU A C 1
ATOM 4066 O O . LEU A 1 497 ? -11.959 0.328 1.824 1.00 85.94 497 LEU A O 1
ATOM 4070 N N . ARG A 1 498 ? -13.198 1.572 3.239 1.00 88.62 498 ARG A N 1
ATOM 4071 C CA . ARG A 1 498 ? -12.066 2.315 3.808 1.00 88.62 498 ARG A CA 1
ATOM 4072 C C . ARG A 1 498 ? -11.932 2.072 5.300 1.00 88.62 498 ARG A C 1
ATOM 4074 O O . ARG A 1 498 ? -12.840 1.536 5.916 1.00 88.62 498 ARG A O 1
ATOM 4081 N N . THR A 1 499 ? -10.790 2.418 5.882 1.00 89.19 499 THR A N 1
ATOM 4082 C CA . THR A 1 499 ? -10.625 2.327 7.345 1.00 89.19 499 THR A CA 1
ATOM 4083 C C . THR A 1 499 ? -11.508 3.372 8.034 1.00 89.19 499 THR A C 1
ATOM 4085 O O . THR A 1 499 ? -11.697 4.458 7.487 1.00 89.19 499 THR A O 1
ATOM 4088 N N . LEU A 1 500 ? -12.067 3.032 9.200 1.00 92.19 500 LEU A N 1
ATOM 4089 C CA . LEU A 1 500 ? -12.806 3.969 10.051 1.00 92.19 500 LEU A CA 1
ATOM 4090 C C . LEU A 1 500 ? -11.890 5.114 10.510 1.00 92.19 500 LEU A C 1
ATOM 4092 O O . LEU A 1 500 ? -10.817 4.865 11.062 1.00 92.19 500 LEU A O 1
ATOM 4096 N N . GLU A 1 501 ? -12.328 6.355 10.328 1.00 92.00 501 GLU A N 1
ATOM 4097 C CA . GLU A 1 501 ? -11.594 7.564 10.714 1.00 92.00 501 GLU A CA 1
ATOM 4098 C C . GLU A 1 501 ? -12.419 8.409 11.686 1.00 92.00 501 GLU A C 1
ATOM 4100 O O . GLU A 1 501 ? -13.642 8.351 11.669 1.00 92.00 501 GLU A O 1
ATOM 4105 N N . VAL A 1 502 ? -11.773 9.235 12.517 1.00 93.12 502 VAL A N 1
ATOM 4106 C CA . VAL A 1 502 ? -12.477 10.044 13.535 1.00 93.12 502 VAL A CA 1
ATOM 4107 C C . VAL A 1 502 ? -13.544 10.958 12.927 1.00 93.12 502 VAL A C 1
ATOM 4109 O O . VAL A 1 502 ? -14.630 11.085 13.483 1.00 93.12 502 VAL A O 1
ATOM 4112 N N . ASN A 1 503 ? -13.286 11.502 11.735 1.00 92.69 503 ASN A N 1
ATOM 4113 C CA . ASN A 1 503 ? -14.220 12.371 11.015 1.00 92.69 503 ASN A CA 1
ATOM 4114 C C . ASN A 1 503 ? -15.558 11.691 10.660 1.00 92.69 503 ASN A C 1
ATOM 4116 O O . ASN A 1 503 ? -16.530 12.388 10.372 1.00 92.69 503 ASN A O 1
ATOM 4120 N N . ASP A 1 504 ? -15.636 10.356 10.721 1.00 94.12 504 ASP A N 1
ATOM 4121 C CA . ASP A 1 504 ? -16.873 9.600 10.497 1.00 94.12 504 ASP A CA 1
ATOM 4122 C C . ASP A 1 504 ? -17.894 9.762 11.632 1.00 94.12 504 ASP A C 1
ATOM 4124 O O . ASP A 1 504 ? -19.057 9.383 11.466 1.00 94.12 504 ASP A O 1
ATOM 4128 N N . ILE A 1 505 ? -17.495 10.339 12.773 1.00 95.19 505 ILE A N 1
ATOM 4129 C CA . ILE A 1 505 ? -18.364 10.522 13.941 1.00 95.19 505 ILE A CA 1
ATOM 4130 C C . ILE A 1 505 ? -19.628 11.322 13.616 1.00 95.19 505 ILE A C 1
ATOM 4132 O O . ILE A 1 505 ? -20.697 10.993 14.128 1.00 95.19 505 ILE A O 1
ATOM 4136 N N . LYS A 1 506 ? -19.541 12.316 12.721 1.00 92.62 506 LYS A N 1
ATOM 4137 C CA . LYS A 1 506 ? -20.677 13.176 12.348 1.00 92.62 506 LYS A CA 1
ATOM 4138 C C . LYS A 1 506 ? -21.787 12.381 11.665 1.00 92.62 506 LYS A C 1
ATOM 4140 O O . LYS A 1 506 ? -22.942 12.431 12.088 1.00 92.62 506 LYS A O 1
ATOM 4145 N N . ASP A 1 507 ? -21.437 11.612 10.635 1.00 92.62 507 ASP A N 1
ATOM 4146 C CA . ASP A 1 507 ? -22.403 10.770 9.922 1.00 92.62 507 ASP A CA 1
ATOM 4147 C C . ASP A 1 507 ? -22.896 9.618 10.792 1.00 92.62 507 ASP A C 1
ATOM 4149 O O . ASP A 1 507 ? -24.069 9.257 10.738 1.00 92.62 507 ASP A O 1
ATOM 4153 N N . PHE A 1 508 ? -22.013 9.053 11.617 1.00 95.31 508 PHE A N 1
ATOM 4154 C CA . PHE A 1 508 ? -22.382 7.991 12.539 1.00 95.31 508 PHE A CA 1
ATOM 4155 C C . PHE A 1 508 ? -23.439 8.482 13.540 1.00 95.31 508 PHE A C 1
ATOM 4157 O O . PHE A 1 508 ? -24.520 7.898 13.618 1.00 95.31 508 PHE A O 1
ATOM 4164 N N . LYS A 1 509 ? -23.187 9.604 14.232 1.00 94.12 509 LYS A N 1
ATOM 4165 C CA . LYS A 1 509 ? -24.123 10.209 15.197 1.00 94.12 509 LYS A CA 1
ATOM 4166 C C . LYS A 1 509 ? -25.474 10.556 14.582 1.00 94.12 509 LYS A C 1
ATOM 4168 O O . LYS A 1 509 ? -26.497 10.313 15.217 1.00 94.12 509 LYS A O 1
ATOM 4173 N N . LYS A 1 510 ? -25.498 11.043 13.335 1.00 94.25 510 LYS A N 1
ATOM 4174 C CA . LYS A 1 510 ? -26.746 11.297 12.594 1.00 94.25 510 LYS A CA 1
ATOM 4175 C C . LYS A 1 510 ? -27.665 10.068 12.602 1.00 94.25 510 LYS A C 1
ATOM 4177 O O . LYS A 1 510 ? -28.851 10.205 12.896 1.00 94.25 510 LYS A O 1
ATOM 4182 N N . TYR A 1 511 ? -27.137 8.878 12.310 1.00 94.44 511 TYR A N 1
ATOM 4183 C CA . TYR A 1 511 ? -27.941 7.652 12.285 1.00 94.44 511 TYR A CA 1
ATOM 4184 C C . TYR A 1 511 ? -28.283 7.130 13.685 1.00 94.44 511 TYR A C 1
ATOM 4186 O O . TYR A 1 511 ? -29.408 6.688 13.903 1.00 94.44 511 TYR A O 1
ATOM 4194 N N . ILE A 1 512 ? -27.369 7.258 14.653 1.00 94.75 512 ILE A N 1
ATOM 4195 C CA . ILE A 1 512 ? -27.639 6.912 16.061 1.00 94.75 512 ILE A CA 1
ATOM 4196 C C . ILE A 1 512 ? -28.808 7.737 16.619 1.00 94.75 512 ILE A C 1
ATOM 4198 O O . ILE A 1 512 ? -29.687 7.168 17.268 1.00 94.75 512 ILE A O 1
ATOM 4202 N N . ASN A 1 513 ? -28.860 9.039 16.318 1.00 94.25 513 ASN A N 1
ATOM 4203 C CA . ASN A 1 513 ? -29.972 9.919 16.688 1.00 94.25 513 ASN A CA 1
ATOM 4204 C C . ASN A 1 513 ? -31.271 9.529 15.967 1.00 94.25 513 ASN A C 1
ATOM 4206 O O . ASN A 1 513 ? -32.313 9.394 16.610 1.00 94.25 513 ASN A O 1
ATOM 4210 N N . LEU A 1 514 ? -31.209 9.300 14.648 1.00 92.06 514 LEU A N 1
ATOM 4211 C CA . LEU A 1 514 ? -32.368 8.916 13.833 1.00 92.06 514 LEU A CA 1
ATOM 4212 C C . LEU A 1 514 ? -33.035 7.630 14.348 1.00 92.06 514 LEU A C 1
ATOM 4214 O O . LEU A 1 514 ? -34.257 7.560 14.454 1.00 92.06 514 LEU A O 1
ATOM 4218 N N . GLU A 1 515 ? -32.232 6.628 14.699 1.00 91.06 515 GLU A N 1
ATOM 4219 C CA . GLU A 1 515 ? -32.705 5.327 15.183 1.00 91.06 515 GLU A CA 1
ATOM 4220 C C . GLU A 1 515 ? -32.850 5.255 16.710 1.00 91.06 515 GLU A C 1
ATOM 4222 O O . GLU A 1 515 ? -33.198 4.202 17.248 1.00 91.06 515 GLU A O 1
ATOM 4227 N N . LYS A 1 516 ? -32.585 6.362 17.420 1.00 92.56 516 LYS A N 1
ATOM 4228 C CA . LYS A 1 516 ? -32.652 6.474 18.887 1.00 92.56 516 LYS A CA 1
ATOM 4229 C C . LYS A 1 516 ? -31.870 5.366 19.604 1.00 92.56 516 LYS A C 1
ATOM 4231 O O . LYS A 1 516 ? -32.345 4.783 20.584 1.00 92.56 516 LYS A O 1
ATOM 4236 N N . LYS A 1 517 ? -30.672 5.049 19.103 1.00 93.06 517 LYS A N 1
ATOM 4237 C CA . LYS A 1 517 ? -29.811 3.985 19.639 1.00 93.06 517 LYS A CA 1
ATOM 4238 C C . LYS A 1 517 ? -29.299 4.336 21.034 1.00 93.06 517 LYS A C 1
ATOM 4240 O O . LYS A 1 517 ? -28.891 5.464 21.290 1.00 93.06 517 LYS A O 1
ATOM 4245 N N . ARG A 1 518 ? -29.291 3.348 21.941 1.00 92.00 518 ARG A N 1
ATOM 4246 C CA . ARG A 1 518 ? -28.997 3.570 23.376 1.00 92.00 518 ARG A CA 1
ATOM 4247 C C . ARG A 1 518 ? -27.872 2.726 23.962 1.00 92.00 518 ARG A C 1
ATOM 4249 O O . ARG A 1 518 ? -27.437 2.999 25.079 1.00 92.00 518 ARG A O 1
ATOM 4256 N N . ALA A 1 519 ? -27.415 1.710 23.238 1.00 93.62 519 ALA A N 1
ATOM 4257 C CA . ALA A 1 519 ? -26.394 0.791 23.723 1.00 93.62 519 ALA A CA 1
ATOM 4258 C C . ALA A 1 519 ? -24.974 1.360 23.583 1.00 93.62 519 ALA A C 1
ATOM 4260 O O . ALA A 1 519 ? -24.653 2.005 22.588 1.00 93.62 519 ALA A O 1
ATOM 4261 N N . TRP A 1 520 ? -24.074 1.002 24.503 1.00 93.00 520 TRP A N 1
ATOM 4262 C CA . TRP A 1 520 ? -22.663 1.431 24.473 1.00 93.00 520 TRP A CA 1
ATOM 4263 C C . TRP A 1 520 ? -21.900 1.022 23.200 1.00 93.00 520 TRP A C 1
ATOM 4265 O O . TRP A 1 520 ? -20.905 1.649 22.845 1.00 93.00 520 TRP A O 1
ATOM 4275 N N . ILE A 1 521 ? -22.354 -0.026 22.502 1.00 93.69 521 ILE A N 1
ATOM 4276 C CA . ILE A 1 521 ? -21.785 -0.479 21.220 1.00 93.69 521 ILE A CA 1
ATOM 4277 C C . ILE A 1 521 ? -21.911 0.582 20.115 1.00 93.69 521 ILE A C 1
ATOM 4279 O O . ILE A 1 521 ? -21.219 0.476 19.108 1.00 93.69 521 ILE A O 1
ATOM 4283 N N . TYR A 1 522 ? -22.769 1.588 20.320 1.00 95.31 522 TYR A N 1
ATOM 4284 C CA . TYR A 1 522 ? -22.969 2.750 19.457 1.00 95.31 522 TYR A CA 1
ATOM 4285 C C . TYR A 1 522 ? -22.185 3.983 19.928 1.00 95.31 522 TYR A C 1
ATOM 4287 O O . TYR A 1 522 ? -22.366 5.071 19.394 1.00 95.31 522 TYR A O 1
ATOM 4295 N N . TYR A 1 523 ? -21.296 3.855 20.914 1.00 96.00 523 TYR A N 1
ATOM 4296 C CA . TYR A 1 523 ? -20.425 4.959 21.297 1.00 96.00 523 TYR A CA 1
ATOM 4297 C C . TYR A 1 523 ? -19.203 5.022 20.378 1.00 96.00 523 TYR A C 1
ATOM 4299 O O . TYR A 1 523 ? -18.304 4.182 20.451 1.00 96.00 523 TYR A O 1
ATOM 4307 N N . PHE A 1 524 ? -19.169 6.016 19.489 1.00 96.69 524 PHE A N 1
ATOM 4308 C CA . PHE A 1 524 ? -18.162 6.099 18.431 1.00 96.69 524 PHE A CA 1
ATOM 4309 C C . PHE A 1 524 ? -16.706 6.091 18.945 1.00 96.69 524 PHE A C 1
ATOM 4311 O O . PHE A 1 524 ? -15.919 5.295 18.420 1.00 96.69 524 PHE A O 1
ATOM 4318 N N . PRO A 1 525 ? -16.319 6.861 19.989 1.00 96.62 525 PRO A N 1
ATOM 4319 C CA . PRO A 1 525 ? -14.958 6.795 20.526 1.00 96.62 525 PRO A CA 1
ATOM 4320 C C . PRO A 1 525 ? -14.563 5.389 20.987 1.00 96.62 525 PRO A C 1
ATOM 4322 O O . PRO A 1 525 ? -13.434 4.958 20.746 1.00 96.62 525 PRO A O 1
ATOM 4325 N N . PHE A 1 526 ? -15.494 4.618 21.568 1.00 95.06 526 PHE A N 1
ATOM 4326 C CA . PHE A 1 526 ? -15.232 3.213 21.884 1.00 95.06 526 PHE A CA 1
ATOM 4327 C C . PHE A 1 526 ? -14.914 2.406 20.619 1.00 95.06 526 PHE A C 1
ATOM 4329 O O . PHE A 1 526 ? -13.892 1.717 20.592 1.00 95.06 526 PHE A O 1
ATOM 4336 N N . ILE A 1 527 ? -15.747 2.498 19.576 1.00 95.31 527 ILE A N 1
ATOM 4337 C CA . ILE A 1 527 ? -15.554 1.753 18.319 1.00 95.31 527 ILE A CA 1
ATOM 4338 C C . ILE A 1 527 ? -14.187 2.085 17.712 1.00 95.31 527 ILE A C 1
ATOM 4340 O O . ILE A 1 527 ? -13.437 1.171 17.360 1.00 95.31 527 ILE A O 1
ATOM 4344 N N . TYR A 1 528 ? -13.841 3.373 17.650 1.00 95.00 528 TYR A N 1
ATOM 4345 C CA . TYR A 1 528 ? -12.574 3.854 17.107 1.00 95.00 528 TYR A CA 1
ATOM 4346 C C . TYR A 1 528 ? -11.371 3.358 17.922 1.00 95.00 528 TYR A C 1
ATOM 4348 O O . TYR A 1 528 ? -10.490 2.681 17.397 1.00 95.00 528 TYR A O 1
ATOM 4356 N N . PHE A 1 529 ? -11.325 3.582 19.238 1.00 94.50 529 PHE A N 1
ATOM 4357 C CA . PHE A 1 529 ? -10.181 3.115 20.035 1.00 94.50 529 PHE A CA 1
ATOM 4358 C C . PHE A 1 529 ? -10.078 1.589 20.099 1.00 94.50 529 PHE A C 1
ATOM 4360 O O . PHE A 1 529 ? -8.978 1.043 20.244 1.00 94.50 529 PHE A O 1
ATOM 4367 N N . TRP A 1 530 ? -11.208 0.888 19.992 1.00 92.25 530 TRP A N 1
ATOM 4368 C CA . TRP A 1 530 ? -11.247 -0.564 19.900 1.00 92.25 530 TRP A CA 1
ATOM 4369 C C . TRP A 1 530 ? -10.732 -1.069 18.548 1.00 92.25 530 TRP A C 1
ATOM 4371 O O . TRP A 1 530 ? -10.088 -2.127 18.534 1.00 92.25 530 TRP A O 1
ATOM 4381 N N . SER A 1 531 ? -10.964 -0.344 17.447 1.00 89.75 531 SER A N 1
ATOM 4382 C CA . SER A 1 531 ? -10.473 -0.700 16.108 1.00 89.75 531 SER A CA 1
ATOM 4383 C C . SER A 1 531 ? -8.954 -0.563 15.983 1.00 89.75 531 SER A C 1
ATOM 4385 O O . SER A 1 531 ? -8.349 -1.387 15.303 1.00 89.75 531 SER A O 1
ATOM 4387 N N . LEU A 1 532 ? -8.328 0.363 16.725 1.00 86.00 532 LEU A N 1
ATOM 4388 C CA . LEU A 1 532 ? -6.871 0.568 16.805 1.00 86.00 532 LEU A CA 1
ATOM 4389 C C . LEU A 1 532 ? -6.128 -0.617 17.469 1.00 86.00 532 LEU A C 1
ATOM 4391 O O . LEU A 1 532 ? -5.550 -0.521 18.555 1.00 86.00 532 LEU A O 1
ATOM 4395 N N . SER A 1 533 ? -6.140 -1.779 16.818 1.00 80.62 533 SER A N 1
ATOM 4396 C CA . SER A 1 533 ? -5.486 -3.015 17.244 1.00 80.62 533 SER A CA 1
ATOM 4397 C C . SER A 1 533 ? -4.755 -3.661 16.069 1.00 80.62 533 SER A C 1
ATOM 4399 O O . SER A 1 533 ? -5.183 -3.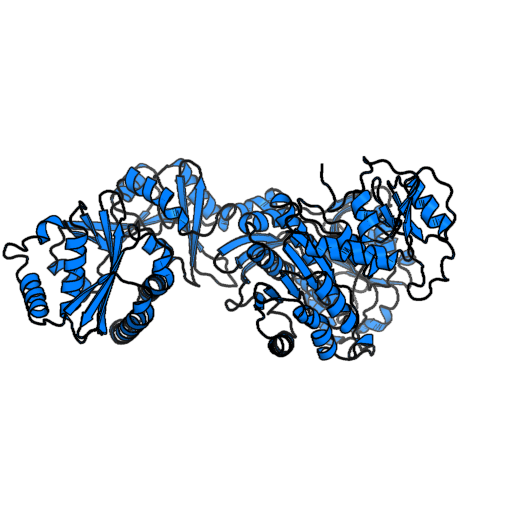603 14.926 1.00 80.62 533 SER A O 1
ATOM 4401 N N . SER A 1 534 ? -3.667 -4.375 16.353 1.00 73.56 534 SER A N 1
ATOM 4402 C CA . SER A 1 534 ? -2.947 -5.173 15.351 1.00 73.56 534 SER A CA 1
ATOM 4403 C C . SER A 1 534 ? -3.710 -6.414 14.863 1.00 73.56 534 SER A C 1
ATOM 4405 O O . SER A 1 534 ? -3.288 -7.059 13.911 1.00 73.56 534 SER A O 1
ATOM 4407 N N . SER A 1 535 ? -4.805 -6.791 15.529 1.00 81.31 535 SER A N 1
ATOM 4408 C CA . SER A 1 535 ? -5.517 -8.059 15.300 1.00 81.31 535 SER A CA 1
ATOM 4409 C C . SER A 1 535 ? -6.875 -7.918 14.610 1.00 81.31 535 SER A C 1
ATOM 4411 O O . SER A 1 535 ? -7.553 -8.928 14.407 1.00 81.31 535 SER A O 1
ATOM 4413 N N . ARG A 1 536 ? -7.316 -6.685 14.350 1.00 88.62 536 ARG A N 1
ATOM 4414 C CA . ARG A 1 536 ? -8.618 -6.368 13.755 1.00 88.62 536 ARG A CA 1
ATOM 4415 C C . ARG A 1 536 ? -8.605 -4.975 13.139 1.00 88.62 536 ARG A C 1
ATOM 4417 O O . ARG A 1 536 ? -7.772 -4.167 13.524 1.00 88.62 536 ARG A O 1
ATOM 4424 N N . GLU A 1 537 ? -9.544 -4.720 12.246 1.00 91.00 537 GLU A N 1
ATOM 4425 C CA . GLU A 1 537 ? -9.794 -3.416 11.644 1.00 91.00 537 GLU A CA 1
ATOM 4426 C C . GLU A 1 537 ? -11.301 -3.222 11.457 1.00 91.00 537 GLU A C 1
ATOM 4428 O O . GLU A 1 537 ? -12.012 -4.186 11.152 1.00 91.00 537 GLU A O 1
ATOM 4433 N N . ILE A 1 538 ? -11.784 -1.990 11.636 1.00 93.81 538 ILE A N 1
ATOM 4434 C CA . ILE A 1 538 ? -13.140 -1.619 11.221 1.00 93.81 538 ILE A CA 1
ATOM 4435 C C . ILE A 1 538 ? -13.047 -0.934 9.866 1.00 93.81 538 ILE A C 1
ATOM 4437 O O . ILE A 1 538 ? -12.387 0.094 9.714 1.00 93.81 538 ILE A O 1
ATOM 4441 N N . LEU A 1 539 ? -13.716 -1.531 8.889 1.00 92.88 539 LEU A N 1
ATOM 4442 C CA . LEU A 1 539 ? -13.871 -0.991 7.557 1.00 92.88 539 LEU A CA 1
ATOM 4443 C C . LEU A 1 539 ? -15.266 -0.390 7.406 1.00 92.88 539 LEU A C 1
ATOM 4445 O O . LEU A 1 539 ? -16.247 -0.988 7.838 1.00 92.88 539 LEU A O 1
ATOM 4449 N N . ILE A 1 540 ? -15.356 0.767 6.773 1.00 93.19 540 ILE A N 1
ATOM 4450 C CA . ILE A 1 540 ? -16.595 1.509 6.587 1.00 93.19 540 ILE A CA 1
ATOM 4451 C C . ILE A 1 540 ? -16.967 1.551 5.105 1.00 93.19 540 ILE A C 1
ATOM 4453 O O . ILE A 1 540 ? -16.122 1.787 4.236 1.00 93.19 540 ILE A O 1
ATOM 4457 N N . GLU A 1 541 ? -18.240 1.294 4.831 1.00 93.12 541 GLU A N 1
ATOM 4458 C CA . GLU A 1 541 ? -18.905 1.563 3.557 1.00 93.12 541 GLU A CA 1
ATOM 4459 C C . GLU A 1 541 ? -19.899 2.689 3.815 1.00 93.12 541 GLU A C 1
ATOM 4461 O O . GLU A 1 541 ? -20.743 2.574 4.706 1.00 93.12 541 GLU A O 1
ATOM 4466 N N . LYS A 1 542 ? -19.773 3.784 3.068 1.00 90.00 542 LYS A N 1
ATOM 4467 C CA . LYS A 1 542 ? -20.608 4.969 3.239 1.00 90.00 542 LYS A CA 1
ATOM 4468 C C . LYS A 1 542 ? -21.176 5.383 1.891 1.00 90.00 542 LYS A C 1
ATOM 4470 O O . LYS A 1 542 ? -20.417 5.666 0.967 1.00 90.00 542 LYS A O 1
ATOM 4475 N N . GLU A 1 543 ? -22.495 5.495 1.830 1.00 87.81 543 GLU A N 1
ATOM 4476 C CA . GLU A 1 543 ? -23.217 6.193 0.765 1.00 87.81 543 GLU A CA 1
ATOM 4477 C C . GLU A 1 543 ? -24.090 7.293 1.389 1.00 87.81 543 GLU A C 1
ATOM 4479 O O . GLU A 1 543 ? -24.078 7.498 2.604 1.00 87.81 543 GLU A O 1
ATOM 4484 N N . LYS A 1 544 ? -24.833 8.037 0.561 1.00 84.06 544 LYS A N 1
ATOM 4485 C CA . LYS A 1 544 ? -25.642 9.186 0.999 1.00 84.06 544 LYS A CA 1
ATOM 4486 C C . LYS A 1 544 ? -26.623 8.840 2.133 1.00 84.06 544 LYS A C 1
ATOM 4488 O O . LYS A 1 544 ? -26.818 9.660 3.029 1.00 84.06 544 LYS A O 1
ATOM 4493 N N . ASP A 1 545 ? -27.166 7.620 2.108 1.00 90.38 545 ASP A N 1
ATOM 4494 C CA . ASP A 1 545 ? -28.330 7.235 2.916 1.00 90.38 545 ASP A CA 1
ATOM 4495 C C . ASP A 1 545 ? -28.077 6.055 3.872 1.00 90.38 545 ASP A C 1
ATOM 4497 O O . ASP A 1 545 ? -28.994 5.638 4.577 1.00 90.38 545 ASP A O 1
ATOM 4501 N N . PHE A 1 546 ? -26.860 5.495 3.909 1.00 93.81 546 PHE A N 1
ATOM 4502 C CA . PHE A 1 546 ? -26.519 4.449 4.878 1.00 93.81 546 PHE A CA 1
ATOM 4503 C C . PHE A 1 546 ? -25.021 4.359 5.191 1.00 93.81 546 PHE A C 1
ATOM 4505 O O . PHE A 1 546 ? -24.160 4.866 4.465 1.00 93.81 546 PHE A O 1
ATOM 4512 N N . LEU A 1 547 ? -24.736 3.632 6.268 1.00 95.31 547 LEU A N 1
ATOM 4513 C CA . LEU A 1 547 ? -23.416 3.281 6.755 1.00 95.31 547 LEU A CA 1
ATOM 4514 C C . LEU A 1 547 ? -23.364 1.787 7.097 1.00 95.31 547 LEU A C 1
ATOM 4516 O O . LEU A 1 547 ? -24.175 1.298 7.884 1.00 95.31 547 LEU A O 1
ATOM 4520 N N . ASN A 1 548 ? -22.383 1.062 6.561 1.00 96.25 548 ASN A N 1
ATOM 4521 C CA . ASN A 1 548 ? -22.027 -0.270 7.057 1.00 96.25 548 ASN A CA 1
ATOM 4522 C C . ASN A 1 548 ? -20.669 -0.219 7.748 1.00 96.25 548 ASN A C 1
ATOM 4524 O O . ASN A 1 548 ? -19.705 0.329 7.213 1.00 96.25 548 ASN A O 1
ATOM 4528 N N . LEU A 1 549 ? -20.579 -0.860 8.913 1.00 96.88 549 LEU A N 1
ATOM 4529 C CA . LEU A 1 549 ? -19.322 -1.086 9.614 1.00 96.88 549 LEU A CA 1
ATOM 4530 C C . LEU A 1 549 ? -18.989 -2.571 9.520 1.00 96.88 549 LEU A C 1
ATOM 4532 O O . LEU A 1 549 ? -19.643 -3.403 10.144 1.00 96.88 549 LEU A O 1
ATOM 4536 N N . PHE A 1 550 ? -17.959 -2.916 8.761 1.00 95.62 550 PHE A N 1
ATOM 4537 C CA . PHE A 1 550 ? -17.434 -4.267 8.651 1.00 95.62 550 PHE A CA 1
ATOM 4538 C C . PHE A 1 550 ? -16.258 -4.471 9.608 1.00 95.62 550 PHE A C 1
ATOM 4540 O O . PHE A 1 550 ? -15.338 -3.665 9.674 1.00 95.62 550 PHE A O 1
ATOM 4547 N N . LEU A 1 551 ? -16.248 -5.591 10.323 1.00 94.81 551 LEU A N 1
ATOM 4548 C CA . LEU A 1 551 ? -15.105 -6.065 11.090 1.00 94.81 551 LEU A CA 1
ATOM 4549 C C . LEU A 1 551 ? -14.270 -7.008 10.227 1.00 94.81 551 LEU A C 1
ATOM 4551 O O . LEU A 1 551 ? -14.753 -8.065 9.813 1.00 94.81 551 LEU A O 1
ATOM 4555 N N . LEU A 1 552 ? -13.007 -6.647 10.023 1.00 91.31 552 LEU A N 1
ATOM 4556 C CA . LEU A 1 552 ? -11.986 -7.525 9.471 1.00 91.31 552 LEU A CA 1
ATOM 4557 C C . LEU A 1 552 ? -11.074 -7.992 10.611 1.00 91.31 552 LEU A C 1
ATOM 4559 O O . LEU A 1 552 ? -10.351 -7.183 11.183 1.00 91.31 552 LEU A O 1
ATOM 4563 N N . ASP A 1 553 ? -11.108 -9.270 10.984 1.00 89.44 553 ASP A N 1
ATOM 4564 C CA . ASP A 1 553 ? -10.327 -9.796 12.114 1.00 89.44 553 ASP A CA 1
ATOM 4565 C C . ASP A 1 553 ? -9.619 -11.125 11.806 1.00 89.44 553 ASP A C 1
ATOM 4567 O O . ASP A 1 553 ? -9.642 -11.628 10.681 1.00 89.44 553 ASP A O 1
ATOM 4571 N N . LYS A 1 554 ? -8.921 -11.684 12.805 1.00 83.62 554 LYS A N 1
ATOM 4572 C CA . LYS A 1 554 ? -8.144 -12.935 12.682 1.00 83.62 554 LYS A CA 1
ATOM 4573 C C . LYS A 1 554 ? -7.061 -12.872 11.597 1.00 83.62 554 LYS A C 1
ATOM 4575 O O . LYS A 1 554 ? -6.848 -13.843 10.863 1.00 83.62 554 LYS A O 1
ATOM 4580 N N . PHE A 1 555 ? -6.367 -11.735 11.510 1.00 80.50 555 PHE A N 1
ATOM 4581 C CA . PHE A 1 555 ? -5.234 -11.566 10.604 1.00 80.50 555 PHE A CA 1
ATOM 4582 C C . PHE A 1 555 ? -4.202 -12.674 10.812 1.00 80.50 555 PHE A C 1
ATOM 4584 O O . PHE A 1 555 ? -3.670 -12.854 11.907 1.00 80.50 555 PHE A O 1
ATOM 4591 N N . ASN A 1 556 ? -3.934 -13.421 9.748 1.00 76.81 556 ASN A N 1
ATOM 4592 C CA . ASN A 1 556 ? -2.860 -14.394 9.690 1.00 76.81 556 ASN A CA 1
ATOM 4593 C C . ASN A 1 556 ? -2.372 -14.496 8.235 1.00 76.81 556 ASN A C 1
ATOM 4595 O O . ASN A 1 556 ? -3.091 -14.134 7.305 1.00 76.81 556 ASN A O 1
ATOM 4599 N N . ARG A 1 557 ? -1.150 -14.998 8.044 1.00 71.50 557 ARG A N 1
ATOM 4600 C CA . ARG A 1 557 ? -0.514 -15.053 6.720 1.00 71.50 557 ARG A CA 1
ATOM 4601 C C . ARG A 1 557 ? -1.030 -16.184 5.820 1.00 71.50 557 ARG A C 1
ATOM 4603 O O . ARG A 1 557 ? -0.831 -16.113 4.614 1.00 71.50 557 ARG A O 1
ATOM 4610 N N . THR A 1 558 ? -1.670 -17.204 6.386 1.00 74.31 558 THR A N 1
ATOM 4611 C CA . THR A 1 558 ? -2.041 -18.457 5.704 1.00 74.31 558 THR A CA 1
ATOM 4612 C C . THR A 1 558 ? -3.471 -18.424 5.165 1.00 74.31 558 THR A C 1
ATOM 4614 O O . THR A 1 558 ? -3.736 -18.748 4.011 1.00 74.31 558 THR A O 1
ATOM 4617 N N . TYR A 1 559 ? -4.410 -17.997 5.999 1.00 77.50 559 TYR A N 1
ATOM 4618 C CA . TYR A 1 559 ? -5.824 -17.871 5.701 1.00 77.50 559 TYR A CA 1
ATOM 4619 C C . TYR A 1 559 ? -6.192 -16.395 5.656 1.00 77.50 559 TYR A C 1
ATOM 4621 O O . TYR A 1 559 ? -5.717 -15.632 6.499 1.00 77.50 559 TYR A O 1
ATOM 4629 N N . PRO A 1 560 ? -7.099 -15.983 4.757 1.00 76.50 560 PRO A N 1
ATOM 4630 C CA . PRO A 1 560 ? -7.515 -14.594 4.745 1.00 76.50 560 PRO A CA 1
ATOM 4631 C C . PRO A 1 560 ? -8.161 -14.228 6.093 1.00 76.50 560 PRO A C 1
ATOM 4633 O O . PRO A 1 560 ? -8.674 -15.121 6.783 1.00 76.50 560 PRO A O 1
ATOM 4636 N N . PRO A 1 561 ? -8.202 -12.946 6.473 1.00 86.44 561 PRO A N 1
ATOM 4637 C CA . PRO A 1 561 ? -8.948 -12.517 7.649 1.00 86.44 561 PRO A CA 1
ATOM 4638 C C . PRO A 1 561 ? -10.435 -12.884 7.535 1.00 86.44 561 PRO A C 1
ATOM 4640 O O . PRO A 1 561 ? -10.920 -13.269 6.468 1.00 86.44 561 PRO A O 1
ATOM 4643 N N . LYS A 1 562 ? -11.168 -12.853 8.646 1.00 89.19 562 LYS A N 1
ATOM 4644 C CA . LYS A 1 562 ? -12.620 -13.045 8.642 1.00 89.19 562 LYS A CA 1
ATOM 4645 C C . LYS A 1 562 ? -13.285 -11.680 8.477 1.00 89.19 562 LYS A C 1
ATOM 4647 O O . LYS A 1 562 ? -12.922 -10.737 9.165 1.00 89.19 562 LYS A O 1
ATOM 4652 N N . LEU A 1 563 ? -14.262 -11.610 7.575 1.00 92.12 563 LEU A N 1
ATOM 4653 C CA . LEU A 1 563 ? -15.132 -10.450 7.392 1.00 92.12 563 LEU A CA 1
ATOM 4654 C C . LEU A 1 563 ? -16.468 -10.697 8.106 1.00 92.12 563 LEU A C 1
ATOM 4656 O O . LEU A 1 563 ? -17.020 -11.800 8.054 1.00 92.12 563 LEU A O 1
ATOM 4660 N N . SER A 1 564 ? -16.977 -9.706 8.822 1.00 95.00 564 SER A N 1
ATOM 4661 C CA . SER A 1 564 ? -18.276 -9.730 9.511 1.00 95.00 564 SER A CA 1
ATOM 4662 C C . SER A 1 564 ? -18.858 -8.320 9.549 1.00 95.00 564 SER A C 1
ATOM 4664 O O . SER A 1 564 ? -18.112 -7.365 9.375 1.00 95.00 564 SER A O 1
ATOM 4666 N N . LEU A 1 565 ? -20.155 -8.167 9.797 1.00 96.62 565 LEU A N 1
ATOM 4667 C CA . LEU A 1 565 ? -20.724 -6.862 10.138 1.00 96.62 565 LEU A CA 1
ATOM 4668 C C . LEU A 1 565 ? -20.466 -6.592 11.620 1.00 96.62 565 LEU A C 1
ATOM 4670 O O . LEU A 1 565 ? -20.736 -7.447 12.458 1.00 96.62 565 LEU A O 1
ATOM 4674 N N . TYR A 1 566 ? -19.899 -5.442 11.961 1.00 97.06 566 TYR A N 1
ATOM 4675 C CA . TYR A 1 566 ? -19.681 -5.041 13.348 1.00 97.06 566 TYR A CA 1
ATOM 4676 C C . TYR A 1 566 ? -21.009 -4.669 14.021 1.00 97.06 566 TYR A C 1
ATOM 4678 O O . TYR A 1 566 ? -21.323 -5.210 15.082 1.00 97.06 566 TYR A O 1
ATOM 4686 N N . LEU A 1 567 ? -21.790 -3.830 13.341 1.00 96.50 567 LEU A N 1
ATOM 4687 C CA . LEU A 1 567 ? -23.148 -3.401 13.680 1.00 96.50 567 LEU A CA 1
ATOM 4688 C C . LEU A 1 567 ? -24.096 -3.724 12.513 1.00 96.50 567 LEU A C 1
ATOM 4690 O O . LEU A 1 567 ? -23.611 -3.974 11.402 1.00 96.50 567 LEU A O 1
ATOM 4694 N N . PRO A 1 568 ? -25.423 -3.739 12.735 1.00 94.38 568 PRO A N 1
ATOM 4695 C CA . PRO A 1 568 ? -26.377 -3.682 11.632 1.00 94.38 568 PRO A CA 1
ATOM 4696 C C . PRO A 1 568 ? -26.129 -2.430 10.776 1.00 94.38 568 PRO A C 1
ATOM 4698 O O . PRO A 1 568 ? -25.484 -1.481 11.225 1.00 94.38 568 PRO A O 1
ATOM 4701 N N . THR A 1 569 ? -26.622 -2.437 9.535 1.00 94.75 569 THR A N 1
ATOM 4702 C CA . THR A 1 569 ? -26.601 -1.238 8.686 1.00 94.75 569 THR A CA 1
ATOM 4703 C C . THR A 1 569 ? -27.264 -0.074 9.419 1.00 94.75 569 THR A C 1
ATOM 4705 O O . THR A 1 569 ? -28.269 -0.287 10.092 1.00 94.75 569 THR A O 1
ATOM 4708 N N . LEU A 1 570 ? -26.697 1.129 9.303 1.00 94.62 570 LEU A N 1
ATOM 4709 C CA . LEU A 1 570 ? -27.208 2.350 9.926 1.00 94.62 570 LEU A CA 1
ATOM 4710 C C . LEU A 1 570 ? -27.683 3.320 8.821 1.00 94.62 570 LEU A C 1
ATOM 4712 O O . LEU A 1 570 ? -26.839 3.775 8.049 1.00 94.62 570 LEU A O 1
ATOM 4716 N N . PRO A 1 571 ? -28.988 3.625 8.693 1.00 93.94 571 PRO A N 1
ATOM 4717 C CA . PRO A 1 571 ? -30.080 3.020 9.441 1.00 93.94 571 PRO A CA 1
ATOM 4718 C C . PRO A 1 571 ? -30.346 1.584 8.966 1.00 93.94 571 PRO A C 1
ATOM 4720 O O . PRO A 1 571 ? -29.852 1.160 7.914 1.00 93.94 571 PRO A O 1
ATOM 4723 N N . LEU A 1 572 ? -31.136 0.826 9.724 1.00 92.00 572 LEU A N 1
ATOM 4724 C CA . LEU A 1 572 ? -31.433 -0.574 9.440 1.00 92.00 572 LEU A CA 1
ATOM 4725 C C . LEU A 1 572 ? -32.340 -0.725 8.207 1.00 92.00 572 LEU A C 1
ATOM 4727 O O . LEU A 1 572 ? -33.559 -0.839 8.297 1.00 92.00 572 LEU A O 1
ATOM 4731 N N . LEU A 1 573 ? -31.719 -0.757 7.026 1.00 91.31 573 LEU A N 1
ATOM 4732 C CA . LEU A 1 573 ? -32.382 -0.910 5.729 1.00 91.31 573 LEU A CA 1
ATOM 4733 C C . LEU A 1 573 ? -32.206 -2.334 5.188 1.00 91.31 573 LEU A C 1
ATOM 4735 O O . LEU A 1 573 ? -31.078 -2.793 4.995 1.00 91.31 573 LEU A O 1
ATOM 4739 N N . LYS A 1 574 ? -33.315 -3.023 4.870 1.00 89.00 574 LYS A N 1
ATOM 4740 C CA . LYS A 1 574 ? -33.307 -4.436 4.430 1.00 89.00 574 LYS A CA 1
ATOM 4741 C C . LYS A 1 574 ? -32.396 -4.685 3.234 1.00 89.00 574 LYS A C 1
ATOM 4743 O O . LYS A 1 574 ? -31.566 -5.588 3.259 1.00 89.00 574 LYS A O 1
ATOM 4748 N N . GLU A 1 575 ? -32.543 -3.876 2.191 1.00 91.19 575 GLU A N 1
ATOM 4749 C CA . GLU A 1 575 ? -31.785 -4.028 0.947 1.00 91.19 575 GLU A CA 1
ATOM 4750 C C . GLU A 1 575 ? -30.281 -3.850 1.171 1.00 91.19 575 GLU A C 1
ATOM 4752 O O . GLU A 1 575 ? -29.469 -4.622 0.656 1.00 91.19 575 GLU A O 1
ATOM 4757 N N . LYS A 1 576 ? -29.902 -2.863 1.989 1.00 93.19 576 LYS A N 1
ATOM 4758 C CA . LYS A 1 576 ? -28.500 -2.555 2.281 1.00 93.19 576 LYS A CA 1
ATOM 4759 C C . LYS A 1 576 ? -27.872 -3.598 3.205 1.00 93.19 576 LYS A C 1
ATOM 4761 O O . LYS A 1 576 ? -26.736 -4.005 2.964 1.00 93.19 576 LYS A O 1
ATOM 4766 N N . LEU A 1 577 ? -28.628 -4.114 4.173 1.00 92.12 577 LEU A N 1
ATOM 4767 C CA . LEU A 1 577 ? -28.199 -5.237 5.005 1.00 92.12 577 LEU A CA 1
ATOM 4768 C C . LEU A 1 577 ? -27.997 -6.514 4.173 1.00 92.12 577 LEU A C 1
ATOM 4770 O O . LEU A 1 577 ? -26.980 -7.192 4.317 1.00 92.12 577 LEU A O 1
ATOM 4774 N N . ASN A 1 578 ? -28.922 -6.818 3.258 1.00 90.75 578 ASN A N 1
ATOM 4775 C CA . ASN A 1 578 ? -28.798 -7.960 2.349 1.00 90.75 578 ASN A CA 1
ATOM 4776 C C . ASN A 1 578 ? -27.581 -7.821 1.428 1.00 90.75 578 ASN A C 1
ATOM 4778 O O . ASN A 1 578 ? -26.824 -8.778 1.267 1.00 90.75 578 ASN A O 1
ATOM 4782 N N . SER A 1 579 ? -27.337 -6.623 0.889 1.00 91.44 579 SER A N 1
ATOM 4783 C CA . SER A 1 579 ? -26.121 -6.324 0.121 1.00 91.44 579 SER A CA 1
ATOM 4784 C C . SER A 1 579 ? -24.852 -6.569 0.949 1.00 91.44 579 SER A C 1
ATOM 4786 O O . SER A 1 579 ? -23.911 -7.220 0.484 1.00 91.44 579 SER A O 1
ATOM 4788 N N . ALA A 1 580 ? -24.843 -6.144 2.216 1.00 92.44 580 ALA A N 1
ATOM 4789 C CA . ALA A 1 580 ? -23.730 -6.387 3.128 1.00 92.44 580 ALA A CA 1
ATOM 4790 C C . ALA A 1 580 ? -23.520 -7.883 3.435 1.00 92.44 580 ALA A C 1
ATOM 4792 O O . ALA A 1 580 ? -22.377 -8.348 3.501 1.00 92.44 580 ALA A O 1
ATOM 4793 N N . PHE A 1 581 ? -24.589 -8.671 3.573 1.00 91.88 581 PHE A N 1
ATOM 4794 C CA . PHE A 1 581 ? -24.481 -10.125 3.716 1.00 91.88 581 PHE A CA 1
ATOM 4795 C C . PHE A 1 581 ? -23.958 -10.797 2.447 1.00 91.88 581 PHE A C 1
ATOM 4797 O O . PHE A 1 581 ? -23.029 -11.602 2.536 1.00 91.88 581 PHE A O 1
ATOM 4804 N N . GLU A 1 582 ? -24.457 -10.423 1.269 1.00 90.06 582 GLU A N 1
ATOM 4805 C CA . GLU A 1 582 ? -23.942 -10.915 -0.013 1.00 90.06 582 GLU A CA 1
ATOM 4806 C C . GLU A 1 582 ? -22.457 -10.597 -0.190 1.00 90.06 582 GLU A C 1
ATOM 4808 O O . GLU A 1 582 ? -21.673 -11.453 -0.614 1.00 90.06 582 GLU A O 1
ATOM 4813 N N . ARG A 1 583 ? -22.029 -9.400 0.221 1.00 90.69 583 ARG A N 1
ATOM 4814 C CA . ARG A 1 583 ? -20.617 -9.007 0.269 1.00 90.69 583 ARG A CA 1
ATOM 4815 C C . ARG A 1 583 ? -19.796 -9.966 1.143 1.00 90.69 583 ARG A C 1
ATOM 4817 O O . ARG A 1 583 ? -18.748 -10.448 0.705 1.00 90.69 583 ARG A O 1
ATOM 4824 N N . ILE A 1 584 ? -20.279 -10.308 2.341 1.00 90.56 584 ILE A N 1
ATOM 4825 C CA . ILE A 1 584 ? -19.624 -11.274 3.245 1.00 90.56 584 ILE A CA 1
ATOM 4826 C C . ILE A 1 584 ? -19.584 -12.678 2.632 1.00 90.56 584 ILE A C 1
ATOM 4828 O O . ILE A 1 584 ? -18.541 -13.338 2.672 1.00 90.56 584 ILE A O 1
ATOM 4832 N N . PHE A 1 585 ? -20.685 -13.140 2.038 1.00 87.94 585 PHE A N 1
ATOM 4833 C CA . PHE A 1 585 ? -20.746 -14.446 1.388 1.00 87.94 585 PHE A CA 1
ATOM 4834 C C . PHE A 1 585 ? -19.771 -14.535 0.212 1.00 87.94 585 PHE A C 1
ATOM 4836 O O . PHE A 1 585 ? -19.072 -15.542 0.077 1.00 87.94 585 PHE A O 1
ATOM 4843 N N . LYS A 1 586 ? -19.645 -13.479 -0.599 1.00 84.56 586 LYS A N 1
ATOM 4844 C CA . LYS A 1 586 ? -18.718 -13.429 -1.742 1.00 84.56 586 LYS A CA 1
ATOM 4845 C C . LYS A 1 586 ? -17.246 -13.440 -1.331 1.00 84.56 586 LYS A C 1
ATOM 4847 O O . LYS A 1 586 ? -16.466 -14.105 -2.006 1.00 84.56 586 LYS A O 1
ATOM 4852 N N . TYR A 1 587 ? -16.874 -12.811 -0.212 1.00 79.06 587 TYR A N 1
ATOM 4853 C CA . TYR A 1 587 ? -15.471 -12.665 0.208 1.00 79.06 587 TYR A CA 1
ATOM 4854 C C . TYR A 1 587 ? -14.687 -13.989 0.281 1.00 79.06 587 TYR A C 1
ATOM 4856 O O . TYR A 1 587 ? -13.498 -14.019 -0.030 1.00 79.06 587 TYR A O 1
ATOM 4864 N N . LYS A 1 588 ? -15.339 -15.102 0.657 1.00 71.94 588 LYS A N 1
ATOM 4865 C CA . LYS A 1 588 ? -14.726 -16.450 0.649 1.00 71.94 588 LYS A CA 1
ATOM 4866 C C . LYS A 1 588 ? -15.647 -17.583 0.200 1.00 71.94 588 LYS A C 1
ATOM 4868 O O . LYS A 1 588 ? -15.359 -18.745 0.480 1.00 71.94 588 LYS A O 1
ATOM 4873 N N . GLY A 1 589 ? -16.787 -17.276 -0.412 1.00 72.69 589 GLY A N 1
ATOM 4874 C CA . GLY A 1 589 ? -17.863 -18.265 -0.526 1.00 72.69 589 GLY A CA 1
ATOM 4875 C C . GLY A 1 589 ? -18.353 -18.716 0.854 1.00 72.69 589 GLY A C 1
ATOM 4876 O O . GLY A 1 589 ? -18.636 -19.897 1.060 1.00 72.69 589 GLY A O 1
ATOM 4877 N N . TYR A 1 590 ? -18.382 -17.803 1.833 1.00 78.75 590 TYR A N 1
ATOM 4878 C CA . TYR A 1 590 ? -18.862 -18.129 3.168 1.00 78.75 590 TYR A CA 1
ATOM 4879 C C . TYR A 1 590 ? -20.305 -18.618 3.101 1.00 78.75 590 TYR A C 1
ATOM 4881 O O . TYR A 1 590 ? -21.135 -18.070 2.383 1.00 78.75 590 TYR A O 1
ATOM 4889 N N . LYS A 1 591 ? -20.599 -19.652 3.891 1.00 83.69 591 LYS A N 1
ATOM 4890 C CA . LYS A 1 591 ? -21.969 -20.129 4.111 1.00 83.69 591 LYS A CA 1
ATOM 4891 C C . LYS A 1 591 ? -22.654 -19.392 5.259 1.00 83.69 591 LYS A C 1
ATOM 4893 O O . LYS A 1 591 ? -23.842 -19.567 5.452 1.00 83.69 591 LYS A O 1
ATOM 4898 N N . LYS A 1 592 ? -21.905 -18.603 6.038 1.00 87.00 592 LYS A N 1
ATOM 4899 C CA . LYS A 1 592 ? -22.412 -17.894 7.214 1.00 87.00 592 LYS A CA 1
ATOM 4900 C C . LYS A 1 592 ? -21.920 -16.454 7.245 1.00 87.00 592 LYS A C 1
ATOM 4902 O O . LYS A 1 592 ? -20.734 -16.210 7.024 1.00 87.00 592 LYS A O 1
ATOM 4907 N N . ALA A 1 593 ? -22.816 -15.536 7.575 1.00 92.38 593 ALA A N 1
ATOM 4908 C CA . ALA A 1 593 ? -22.514 -14.147 7.890 1.00 92.38 593 ALA A CA 1
ATOM 4909 C C . ALA A 1 593 ? -22.891 -13.866 9.350 1.00 92.38 593 ALA A C 1
ATOM 4911 O O . ALA A 1 593 ? -23.732 -14.557 9.925 1.00 92.38 593 ALA A O 1
ATOM 4912 N N . SER A 1 594 ? -22.244 -12.887 9.981 1.00 94.75 594 SER A N 1
ATOM 4913 C CA . SER A 1 594 ? -22.526 -12.538 11.377 1.00 94.75 594 SER A CA 1
ATOM 4914 C C . SER A 1 594 ? -22.514 -11.036 11.601 1.00 94.75 594 SER A C 1
ATOM 4916 O O . SER A 1 594 ? -21.636 -10.365 11.054 1.00 94.75 594 SER A O 1
ATOM 4918 N N . ILE A 1 595 ? -23.422 -10.561 12.458 1.00 96.69 595 ILE A N 1
ATOM 4919 C CA . ILE A 1 595 ? -23.408 -9.214 13.039 1.00 96.69 595 ILE A CA 1
ATOM 4920 C C . ILE A 1 595 ? -22.890 -9.330 14.475 1.00 96.69 595 ILE A C 1
ATOM 4922 O O . ILE A 1 595 ? -23.465 -10.067 15.278 1.00 96.69 595 ILE A O 1
ATOM 4926 N N . ILE A 1 596 ? -21.777 -8.666 14.792 1.00 96.62 596 ILE A N 1
ATOM 4927 C CA . ILE A 1 596 ? -21.041 -8.865 16.051 1.00 96.62 596 ILE A CA 1
ATOM 4928 C C . ILE A 1 596 ? -21.788 -8.301 17.261 1.00 96.62 596 ILE A C 1
ATOM 4930 O O . ILE A 1 596 ? -21.697 -8.897 18.347 1.00 96.62 596 ILE A O 1
ATOM 4934 N N . TRP A 1 597 ? -22.485 -7.181 17.075 1.00 96.50 597 TRP A N 1
ATOM 4935 C CA . TRP A 1 597 ? -23.223 -6.473 18.111 1.00 96.50 597 TRP A CA 1
ATOM 4936 C C . TRP A 1 597 ? -24.567 -5.961 17.594 1.00 96.50 597 TRP A C 1
ATOM 4938 O O . TRP A 1 597 ? -24.649 -5.411 16.500 1.00 96.50 597 TRP A O 1
ATOM 4948 N N . LEU A 1 598 ? -25.600 -6.161 18.407 1.00 94.81 598 LEU A N 1
ATOM 4949 C CA . LEU A 1 598 ? -26.983 -5.740 18.193 1.00 94.81 598 LEU A CA 1
ATOM 4950 C C . LEU A 1 598 ? -27.604 -5.408 19.546 1.00 94.81 598 LEU A C 1
ATOM 4952 O O . LEU A 1 598 ? -27.276 -6.074 20.536 1.00 94.81 598 LEU A O 1
ATOM 4956 N N . ASP A 1 599 ? -28.536 -4.463 19.583 1.00 94.19 599 ASP A N 1
ATOM 4957 C CA . ASP A 1 599 ? -29.407 -4.268 20.739 1.00 94.19 599 ASP A CA 1
ATOM 4958 C C . ASP A 1 599 ? -30.747 -5.013 20.600 1.00 94.19 599 ASP A C 1
ATOM 4960 O O . ASP A 1 599 ? -30.982 -5.754 19.643 1.00 94.19 599 ASP A O 1
ATOM 4964 N N . LYS A 1 600 ? -31.610 -4.919 21.618 1.00 92.44 600 LYS A N 1
ATOM 4965 C CA . LYS A 1 600 ? -32.884 -5.655 21.651 1.00 92.44 600 LYS A CA 1
ATOM 4966 C C . LYS A 1 600 ? -33.861 -5.159 20.574 1.00 92.44 600 LYS A C 1
ATOM 4968 O O . LYS A 1 600 ? -34.642 -5.954 20.045 1.00 92.44 600 LYS A O 1
ATOM 4973 N N . GLU A 1 601 ? -33.849 -3.867 20.294 1.00 92.06 601 GLU A N 1
ATOM 4974 C CA . GLU A 1 601 ? -34.691 -3.195 19.316 1.00 92.06 601 GLU A CA 1
ATOM 4975 C C . GLU A 1 601 ? -34.320 -3.687 17.910 1.00 92.06 601 GLU A C 1
ATOM 4977 O O . GLU A 1 601 ? -35.199 -4.165 17.192 1.00 92.06 601 GLU A O 1
ATOM 4982 N N . ASP A 1 602 ? -33.025 -3.758 17.584 1.00 93.44 602 ASP A N 1
ATOM 4983 C CA . ASP A 1 602 ? -32.529 -4.357 16.335 1.00 93.44 602 ASP A CA 1
ATOM 4984 C C . ASP A 1 602 ? -32.928 -5.820 16.174 1.00 93.44 602 ASP A C 1
ATOM 4986 O O . ASP A 1 602 ? -33.326 -6.245 15.093 1.00 93.44 602 ASP A O 1
ATOM 4990 N N . VAL A 1 603 ? -32.844 -6.616 17.245 1.00 93.25 603 VAL A N 1
ATOM 4991 C CA . VAL A 1 603 ? -33.275 -8.024 17.203 1.00 93.25 603 VAL A CA 1
ATOM 4992 C C . VAL A 1 603 ? -34.756 -8.138 16.854 1.00 93.25 603 VAL A C 1
ATOM 4994 O O . VAL A 1 603 ? -35.139 -9.058 16.134 1.00 93.25 603 VAL A O 1
ATOM 4997 N N . SER A 1 604 ? -35.588 -7.236 17.373 1.00 91.31 604 SER A N 1
ATOM 4998 C CA . SER A 1 604 ? -37.033 -7.261 17.124 1.00 91.31 604 SER A CA 1
ATOM 4999 C C . SER A 1 604 ? -37.321 -6.964 15.652 1.00 91.31 604 SER A C 1
ATOM 5001 O O . SER A 1 604 ? -38.000 -7.749 14.998 1.00 91.31 604 SER A O 1
ATOM 5003 N N . ILE A 1 605 ? -36.681 -5.926 15.108 1.00 90.12 605 ILE A N 1
ATOM 5004 C CA . ILE A 1 605 ? -36.800 -5.534 13.700 1.00 90.12 605 ILE A CA 1
ATOM 5005 C C . ILE A 1 605 ? -36.255 -6.639 12.771 1.00 90.12 605 ILE A C 1
ATOM 5007 O O . ILE A 1 605 ? -36.923 -7.069 11.834 1.00 90.12 605 ILE A O 1
ATOM 5011 N N . LEU A 1 606 ? -35.066 -7.183 13.053 1.00 91.06 606 LEU A N 1
ATOM 5012 C CA . LEU A 1 606 ? -34.448 -8.221 12.220 1.00 91.06 606 LEU A CA 1
ATOM 5013 C C . LEU A 1 606 ? -35.241 -9.533 12.188 1.00 91.06 606 LEU A C 1
ATOM 5015 O O . LEU A 1 606 ? -35.254 -10.199 11.153 1.00 91.06 606 LEU A O 1
ATOM 5019 N N . LYS A 1 607 ? -35.905 -9.908 13.290 1.00 89.19 607 LYS A N 1
ATOM 5020 C CA . LYS A 1 607 ? -36.784 -11.090 13.331 1.00 89.19 607 LYS A CA 1
ATOM 5021 C C . LYS A 1 607 ? -37.958 -10.973 12.364 1.00 89.19 607 LYS A C 1
ATOM 5023 O O . LYS A 1 607 ? -38.364 -11.980 11.789 1.00 89.19 607 LYS A O 1
ATOM 5028 N N . GLU A 1 608 ? -38.493 -9.768 12.199 1.00 83.81 608 GLU A N 1
ATOM 5029 C CA . GLU A 1 608 ? -39.564 -9.486 11.242 1.00 83.81 608 GLU A CA 1
ATOM 5030 C C . GLU A 1 608 ? -39.026 -9.445 9.804 1.00 83.81 608 GLU A C 1
ATOM 5032 O O . GLU A 1 608 ? -39.678 -9.928 8.879 1.00 83.81 608 GLU A O 1
ATOM 5037 N N . MET A 1 609 ? -37.809 -8.925 9.611 1.00 79.94 609 MET A N 1
ATOM 5038 C CA . MET A 1 609 ? -37.209 -8.752 8.285 1.00 79.94 609 MET A CA 1
ATOM 5039 C C . MET A 1 609 ? -36.699 -10.048 7.641 1.00 79.94 609 MET A C 1
ATOM 5041 O O . MET A 1 609 ? -36.835 -10.185 6.419 1.00 79.94 609 MET A O 1
ATOM 5045 N N . GLU A 1 610 ? -36.080 -10.952 8.415 1.00 76.75 610 GLU A N 1
ATOM 5046 C CA . GLU A 1 610 ? -35.385 -12.147 7.909 1.00 76.75 610 GLU A CA 1
ATOM 5047 C C . GLU A 1 610 ? -35.448 -13.332 8.895 1.00 76.75 610 GLU A C 1
ATOM 5049 O O . GLU A 1 610 ? -34.750 -13.378 9.912 1.00 76.75 610 GLU A O 1
ATOM 5054 N N . LYS A 1 611 ? -36.250 -14.352 8.559 1.00 73.19 611 LYS A N 1
ATOM 5055 C CA . LYS A 1 611 ? -36.499 -15.519 9.428 1.00 73.19 611 LYS A CA 1
ATOM 5056 C C . LYS A 1 611 ? -35.283 -16.437 9.590 1.00 73.19 611 LYS A C 1
ATOM 5058 O O . LYS A 1 611 ? -35.247 -17.232 10.526 1.00 73.19 611 LYS A O 1
ATOM 5063 N N . LYS A 1 612 ? -34.288 -16.342 8.702 1.00 84.12 612 LYS A N 1
ATOM 5064 C CA . LYS A 1 612 ? -33.072 -17.175 8.739 1.00 84.12 612 LYS A CA 1
ATOM 5065 C C . LYS A 1 612 ? -32.007 -16.683 9.726 1.00 84.12 612 LYS A C 1
ATOM 5067 O O . LYS A 1 612 ? -30.983 -17.348 9.903 1.00 84.12 612 LYS A O 1
ATOM 5072 N N . ILE A 1 613 ? -32.209 -15.528 10.364 1.00 89.06 613 ILE A N 1
ATOM 5073 C CA . ILE A 1 613 ? -31.258 -14.993 11.340 1.00 89.06 613 ILE A CA 1
ATOM 5074 C C . ILE A 1 613 ? -31.462 -15.655 12.705 1.00 89.06 613 ILE A C 1
ATOM 5076 O O . ILE A 1 613 ? -32.548 -15.663 13.278 1.00 89.06 613 ILE A O 1
ATOM 5080 N N . THR A 1 614 ? -30.365 -16.157 13.266 1.00 93.31 614 THR A N 1
ATOM 5081 C CA . THR A 1 614 ? -30.297 -16.672 14.639 1.00 93.31 614 THR A CA 1
ATOM 5082 C C . THR A 1 614 ? -29.630 -15.656 15.556 1.00 93.31 614 THR A C 1
ATOM 5084 O O . THR A 1 614 ? -28.690 -14.973 15.144 1.00 93.31 614 THR A O 1
ATOM 5087 N N . PHE A 1 615 ? -30.085 -15.572 16.809 1.00 95.31 615 PHE A N 1
ATOM 5088 C CA . PHE A 1 615 ? -29.610 -14.586 17.780 1.00 95.31 615 PHE A CA 1
ATOM 5089 C C . PHE A 1 615 ? -29.006 -15.259 19.012 1.00 95.31 615 PHE A C 1
ATOM 5091 O O . PHE A 1 615 ? -29.601 -16.154 19.606 1.00 95.31 615 PHE A O 1
ATOM 5098 N N . GLU A 1 616 ? -27.832 -14.787 19.411 1.00 96.19 616 GLU A N 1
ATOM 5099 C CA . GLU A 1 616 ? -27.065 -15.260 20.561 1.00 96.19 616 GLU A CA 1
ATOM 5100 C C . GLU A 1 616 ? -26.960 -14.112 21.572 1.00 96.19 616 GLU A C 1
ATOM 5102 O O . GLU A 1 616 ? -26.445 -13.040 21.247 1.00 96.19 616 GLU A O 1
ATOM 5107 N N . TYR A 1 617 ? -27.470 -14.306 22.791 1.00 95.19 617 TYR A N 1
ATOM 5108 C CA . TYR A 1 617 ? -27.325 -13.321 23.864 1.00 95.19 617 TYR A CA 1
ATOM 5109 C C . TYR A 1 617 ? -25.860 -13.221 24.297 1.00 95.19 617 TYR A C 1
ATOM 5111 O O . TYR A 1 617 ? -25.228 -14.238 24.576 1.00 95.19 617 TYR A O 1
ATOM 5119 N N . LYS A 1 618 ? -25.326 -11.998 24.385 1.00 92.81 618 LYS A N 1
ATOM 5120 C CA . LYS A 1 618 ? -23.932 -11.768 24.793 1.00 92.81 618 LYS A CA 1
ATOM 5121 C C . LYS A 1 618 ? -23.830 -11.200 26.196 1.00 92.81 618 LYS A C 1
ATOM 5123 O O . LYS A 1 618 ? -23.070 -11.706 27.012 1.00 92.81 618 LYS A O 1
ATOM 5128 N N . THR A 1 619 ? -24.517 -10.087 26.441 1.00 92.25 619 THR A N 1
ATOM 5129 C CA . THR A 1 619 ? -24.395 -9.313 27.682 1.00 92.25 619 THR A CA 1
ATOM 5130 C C . THR A 1 619 ? -25.499 -8.254 27.764 1.00 92.25 619 THR A C 1
ATOM 5132 O O . THR A 1 619 ? -26.413 -8.234 26.941 1.00 92.25 619 THR A O 1
ATOM 5135 N N . PHE A 1 620 ? -25.419 -7.367 28.747 1.00 91.88 620 PHE A N 1
ATOM 5136 C CA . PHE A 1 620 ? -26.244 -6.173 28.866 1.00 91.88 620 PHE A CA 1
ATOM 5137 C C . PHE A 1 620 ? -25.410 -5.009 29.401 1.00 91.88 620 PHE A C 1
ATOM 5139 O O . PHE A 1 620 ? -24.396 -5.235 30.062 1.00 91.88 620 PHE A O 1
ATOM 5146 N N . ASP A 1 621 ? -25.839 -3.778 29.149 1.00 92.25 621 ASP A N 1
ATOM 5147 C CA . ASP A 1 621 ? -25.271 -2.586 29.777 1.00 92.25 621 ASP A CA 1
ATOM 5148 C C . ASP A 1 621 ? -26.193 -1.993 30.850 1.00 92.25 621 ASP A C 1
ATOM 5150 O O . ASP A 1 621 ? -27.338 -2.422 31.041 1.00 92.25 621 ASP A O 1
ATOM 5154 N N . TYR A 1 622 ? -25.642 -1.044 31.603 1.00 94.44 622 TYR A N 1
ATOM 5155 C CA . TYR A 1 622 ? -26.342 -0.309 32.646 1.00 94.44 622 TYR A CA 1
ATOM 5156 C C . TYR A 1 622 ? -26.603 1.127 32.192 1.00 94.44 622 TYR A C 1
ATOM 5158 O O . TYR A 1 622 ? -25.673 1.827 31.791 1.00 94.44 622 TYR A O 1
ATOM 5166 N N . LEU A 1 623 ? -27.859 1.553 32.313 1.00 94.44 623 LEU A N 1
ATOM 5167 C CA . LEU A 1 623 ? -28.311 2.913 32.035 1.00 94.44 623 LEU A CA 1
ATOM 5168 C C . LEU A 1 623 ? -28.711 3.593 33.344 1.00 94.44 623 LEU A C 1
ATOM 5170 O O . LEU A 1 623 ? -29.448 3.011 34.150 1.00 94.44 623 LEU A O 1
ATOM 5174 N N . TYR A 1 624 ? -28.253 4.824 33.530 1.00 95.12 624 TYR A N 1
ATOM 5175 C CA . TYR A 1 624 ? -28.576 5.670 34.675 1.00 95.12 624 TYR A CA 1
ATOM 5176 C C . TYR A 1 624 ? -29.359 6.891 34.215 1.00 95.12 624 TYR A C 1
ATOM 5178 O O . TYR A 1 624 ? -29.085 7.423 33.147 1.00 95.12 624 TYR A O 1
ATOM 5186 N N . ASP A 1 625 ? -30.305 7.327 35.034 1.00 94.50 625 ASP A N 1
ATOM 5187 C CA . ASP A 1 625 ? -30.939 8.636 34.907 1.00 94.50 625 ASP A CA 1
ATOM 5188 C C . ASP A 1 625 ? -30.101 9.621 35.732 1.00 94.50 625 ASP A C 1
ATOM 5190 O O . ASP A 1 625 ? -30.043 9.467 36.951 1.00 94.50 625 ASP A O 1
ATOM 5194 N N . PRO A 1 626 ? -29.376 10.574 35.135 1.00 93.88 626 PRO A N 1
ATOM 5195 C CA . PRO A 1 626 ? -28.462 11.411 35.900 1.00 93.88 626 PRO A CA 1
ATOM 5196 C C . PRO A 1 626 ? -29.192 12.403 36.833 1.00 93.88 626 PRO A C 1
ATOM 5198 O O . PRO A 1 626 ? -28.617 12.806 37.848 1.00 93.88 626 PRO A O 1
ATOM 5201 N N . SER A 1 627 ? -30.472 12.713 36.584 1.00 90.56 627 SER A N 1
ATOM 5202 C CA . SER A 1 627 ? -31.264 13.654 37.397 1.00 90.56 627 SER A CA 1
ATOM 5203 C C . SER A 1 627 ? -31.449 13.192 38.850 1.00 90.56 627 SER A C 1
ATOM 5205 O O . SER A 1 627 ? -31.465 13.996 39.782 1.00 90.56 627 SER A O 1
ATOM 5207 N N . ILE A 1 628 ? -31.493 11.876 39.095 1.00 90.50 628 ILE A N 1
ATOM 5208 C CA . ILE A 1 628 ? -31.715 11.334 40.447 1.00 90.50 628 ILE A CA 1
ATOM 5209 C C . ILE A 1 628 ? -30.478 11.415 41.359 1.00 90.50 628 ILE A C 1
ATOM 5211 O O . ILE A 1 628 ? -30.574 11.064 42.540 1.00 90.50 628 ILE A O 1
ATOM 5215 N N . TYR A 1 629 ? -29.320 11.846 40.843 1.00 90.69 629 TYR A N 1
ATOM 5216 C CA . TYR A 1 629 ? -28.072 11.953 41.610 1.00 90.69 629 TYR A CA 1
ATOM 5217 C C . TYR A 1 629 ? -27.811 13.350 42.171 1.00 90.69 629 TYR A C 1
ATOM 5219 O O . TYR A 1 629 ? -26.858 13.502 42.930 1.00 90.69 629 TYR A O 1
ATOM 5227 N N . GLU A 1 630 ? -28.647 14.346 41.871 1.00 84.06 630 GLU A N 1
ATOM 5228 C CA . GLU A 1 630 ? -28.445 15.720 42.350 1.00 84.06 630 GLU A CA 1
ATOM 5229 C C . GLU A 1 630 ? -28.488 15.805 43.884 1.00 84.06 630 GLU A C 1
ATOM 5231 O O . GLU A 1 630 ? -27.569 16.326 44.509 1.00 84.06 630 GLU A O 1
ATOM 5236 N N . ASN A 1 631 ? -29.499 15.178 44.496 1.00 83.25 631 ASN A N 1
ATOM 5237 C CA . ASN A 1 631 ? -29.726 15.233 45.946 1.00 83.25 631 ASN A CA 1
ATOM 5238 C C . ASN A 1 631 ? -29.394 13.926 46.685 1.00 83.25 631 ASN A C 1
ATOM 5240 O O . ASN A 1 631 ? -29.509 13.859 47.909 1.00 83.25 631 ASN A O 1
ATOM 5244 N N . LEU A 1 632 ? -29.026 12.863 45.953 1.00 89.12 632 LEU A N 1
ATOM 5245 C CA . LEU A 1 632 ? -28.726 11.525 46.489 1.00 89.12 632 LEU A CA 1
ATOM 5246 C C . LEU A 1 632 ? -29.714 11.074 47.582 1.00 89.12 632 LEU A C 1
ATOM 5248 O O . LEU A 1 632 ? -29.299 10.549 48.615 1.00 89.12 632 LEU A O 1
ATOM 5252 N N . SER A 1 633 ? -31.020 11.275 47.397 1.00 87.12 633 SER A N 1
ATOM 5253 C CA . SER A 1 633 ? -32.022 11.090 48.454 1.00 87.12 633 SER A CA 1
ATOM 5254 C C . SER A 1 633 ? -32.497 9.633 48.617 1.00 87.12 633 SER A C 1
ATOM 5256 O O . SER A 1 633 ? -32.485 8.810 47.700 1.00 87.12 633 SER A O 1
ATOM 5258 N N . GLY A 1 634 ? -32.919 9.273 49.833 1.00 88.19 634 GLY A N 1
ATOM 5259 C CA . GLY A 1 634 ? -33.495 7.957 50.135 1.00 88.19 634 GLY A CA 1
ATOM 5260 C C . GLY A 1 634 ? -32.487 6.845 50.467 1.00 88.19 634 GLY A C 1
ATOM 5261 O O . GLY A 1 634 ? -31.264 7.034 50.492 1.00 88.19 634 GLY A O 1
ATOM 5262 N N . LYS A 1 635 ? -33.014 5.651 50.783 1.00 87.62 635 LYS A N 1
ATOM 5263 C CA . LYS A 1 635 ? -32.221 4.498 51.265 1.00 87.62 635 LYS A CA 1
ATOM 5264 C C . LYS A 1 635 ? -31.287 3.920 50.193 1.00 87.62 635 LYS A C 1
ATOM 5266 O O . LYS A 1 635 ? -30.192 3.482 50.534 1.00 87.62 635 LYS A O 1
ATOM 5271 N N . LYS A 1 636 ? -31.678 3.975 48.913 1.00 87.75 636 LYS A N 1
ATOM 5272 C CA . LYS A 1 636 ? -30.929 3.382 47.788 1.00 87.75 636 LYS A CA 1
ATOM 5273 C C . LYS A 1 636 ? -29.518 3.965 47.599 1.00 87.75 636 LYS A C 1
ATOM 5275 O O . LYS A 1 636 ? -28.600 3.230 47.264 1.00 87.75 636 LYS A O 1
ATOM 5280 N N . PHE A 1 637 ? -29.311 5.245 47.926 1.00 91.00 637 PHE A N 1
ATOM 5281 C CA . PHE A 1 637 ? -28.003 5.909 47.819 1.00 91.00 637 PHE A CA 1
ATOM 5282 C C . PHE A 1 637 ? -27.166 5.886 49.107 1.00 91.00 637 PHE A C 1
ATOM 5284 O O . PHE A 1 637 ? -26.127 6.540 49.162 1.00 91.00 637 PHE A O 1
ATOM 5291 N N . ARG A 1 638 ? -27.570 5.145 50.154 1.00 89.94 638 ARG A N 1
ATOM 5292 C CA . ARG A 1 638 ? -26.846 5.110 51.443 1.00 89.94 638 ARG A CA 1
ATOM 5293 C C . ARG A 1 638 ? -25.359 4.788 51.272 1.00 89.94 638 ARG A C 1
ATOM 5295 O O . ARG A 1 638 ? -24.527 5.511 51.810 1.00 89.94 638 ARG A O 1
ATOM 5302 N N . ASN A 1 639 ? -25.041 3.746 50.508 1.00 87.06 639 ASN A N 1
ATOM 5303 C CA . ASN A 1 639 ? -23.658 3.312 50.292 1.00 87.06 639 ASN A CA 1
ATOM 5304 C C . ASN A 1 639 ? -22.866 4.343 49.479 1.00 87.06 639 ASN A C 1
ATOM 5306 O O . ASN A 1 639 ? -21.738 4.668 49.832 1.00 87.06 639 ASN A O 1
ATOM 5310 N N . LEU A 1 640 ? -23.483 4.922 48.443 1.00 89.25 640 LEU A N 1
ATOM 5311 C CA . LEU A 1 640 ? -22.847 5.964 47.641 1.00 89.25 640 LEU A CA 1
ATOM 5312 C C . LEU A 1 640 ? -22.537 7.212 48.483 1.00 89.25 640 LEU A C 1
ATOM 5314 O O . LEU A 1 640 ? -21.426 7.725 48.417 1.00 89.25 640 LEU A O 1
ATOM 5318 N N . ARG A 1 641 ? -23.463 7.658 49.344 1.00 91.25 641 ARG A N 1
ATOM 5319 C CA . ARG A 1 641 ? -23.206 8.768 50.278 1.00 91.25 641 ARG A CA 1
ATOM 5320 C C . ARG A 1 641 ? -22.050 8.463 51.230 1.00 91.25 641 ARG A C 1
ATOM 5322 O O . ARG A 1 641 ? -21.236 9.339 51.485 1.00 91.25 641 ARG A O 1
ATOM 5329 N N . GLN A 1 642 ? -21.952 7.235 51.741 1.00 89.00 642 GLN A N 1
ATOM 5330 C CA . GLN A 1 642 ? -20.830 6.831 52.597 1.00 89.00 642 GLN A CA 1
ATOM 5331 C C . GLN A 1 642 ? -19.487 6.904 51.857 1.00 89.00 642 GLN A C 1
ATOM 5333 O O . GLN A 1 642 ? -18.519 7.430 52.410 1.00 89.00 642 GLN A O 1
ATOM 5338 N N . ASP A 1 643 ? -19.437 6.432 50.609 1.00 89.25 643 ASP A N 1
ATOM 5339 C CA . ASP A 1 643 ? -18.236 6.520 49.777 1.00 89.25 643 ASP A CA 1
ATOM 5340 C C . ASP A 1 643 ? -17.839 7.975 49.504 1.00 89.25 643 ASP A C 1
ATOM 5342 O O . ASP A 1 643 ? -16.682 8.346 49.706 1.00 89.25 643 ASP A O 1
ATOM 5346 N N . LEU A 1 644 ? -18.799 8.814 49.104 1.00 90.06 644 LEU A N 1
ATOM 5347 C CA . LEU A 1 644 ? -18.559 10.225 48.795 1.00 90.06 644 LEU A CA 1
ATOM 5348 C C . LEU A 1 644 ? -18.143 11.022 50.034 1.00 90.06 644 LEU A C 1
ATOM 5350 O O . LEU A 1 644 ? -17.161 11.754 49.970 1.00 90.06 644 LEU A O 1
ATOM 5354 N N . ASN A 1 645 ? -18.801 10.819 51.179 1.00 89.00 645 ASN A N 1
ATOM 5355 C CA . ASN A 1 645 ? -18.436 11.472 52.440 1.00 89.00 645 ASN A CA 1
ATOM 5356 C C . ASN A 1 645 ? -17.027 11.083 52.899 1.00 89.00 645 ASN A C 1
ATOM 5358 O O . ASN A 1 645 ? -16.325 11.887 53.506 1.00 89.00 645 ASN A O 1
ATOM 5362 N N . SER A 1 646 ? -16.588 9.855 52.611 1.00 87.44 646 SER A N 1
ATOM 5363 C CA . SER A 1 646 ? -15.218 9.437 52.904 1.00 87.44 646 SER A CA 1
ATOM 5364 C C . SER A 1 646 ? -14.180 10.158 52.050 1.00 87.44 646 SER A C 1
ATOM 5366 O O . SER A 1 646 ? -13.063 10.341 52.524 1.00 87.44 646 SER A O 1
ATOM 5368 N N . ILE A 1 647 ? -14.510 10.500 50.804 1.00 87.56 647 ILE A N 1
ATOM 5369 C CA . ILE A 1 647 ? -13.616 11.251 49.917 1.00 87.56 647 ILE A CA 1
ATOM 5370 C C . ILE A 1 647 ? -13.663 12.742 50.254 1.00 87.56 647 ILE A C 1
ATOM 5372 O O . ILE A 1 647 ? -12.614 13.368 50.323 1.00 87.56 647 ILE A O 1
ATOM 5376 N N . ALA A 1 648 ? -14.846 13.287 50.551 1.00 81.50 648 ALA A N 1
ATOM 5377 C CA . ALA A 1 648 ? -15.044 14.697 50.890 1.00 81.50 648 ALA A CA 1
ATOM 5378 C C . ALA A 1 648 ? -14.275 15.144 52.146 1.00 81.50 648 ALA A C 1
ATOM 5380 O O . ALA A 1 648 ? -13.889 16.300 52.242 1.00 81.50 648 ALA A O 1
ATOM 5381 N N . LYS A 1 649 ? -14.006 14.231 53.091 1.00 82.56 649 LYS A N 1
ATOM 5382 C CA . LYS A 1 649 ? -13.152 14.499 54.265 1.00 82.56 649 LYS A CA 1
ATOM 5383 C C . LYS A 1 649 ? -11.675 14.723 53.922 1.00 82.56 649 LYS A C 1
ATOM 5385 O O . LYS A 1 649 ? -10.919 15.165 54.779 1.00 82.56 649 LYS A O 1
ATOM 5390 N N . ASN A 1 650 ? -11.242 14.366 52.715 1.00 80.19 650 ASN A N 1
ATOM 5391 C CA . ASN A 1 650 ? -9.887 14.615 52.253 1.00 80.19 650 ASN A CA 1
ATOM 5392 C C . ASN A 1 650 ? -9.866 15.914 51.436 1.00 80.19 650 ASN A C 1
ATOM 5394 O O . ASN A 1 650 ? -10.109 15.894 50.231 1.00 80.19 650 ASN A O 1
ATOM 5398 N N . GLU A 1 651 ? -9.527 17.027 52.090 1.00 72.50 651 GLU A N 1
ATOM 5399 C CA . GLU A 1 651 ? -9.453 18.374 51.486 1.00 72.50 651 GLU A CA 1
ATOM 5400 C C . GLU A 1 651 ? -8.438 18.490 50.338 1.00 72.50 651 GLU A C 1
ATOM 5402 O O . GLU A 1 651 ? -8.390 19.492 49.635 1.00 72.50 651 GLU A O 1
ATOM 5407 N N . LYS A 1 652 ? -7.620 17.458 50.123 1.00 85.81 652 LYS A N 1
ATOM 5408 C CA . LYS A 1 652 ? -6.553 17.438 49.118 1.00 85.81 652 LYS A CA 1
ATOM 5409 C C . LYS A 1 652 ? -6.983 16.802 47.796 1.00 85.81 652 LYS A C 1
ATOM 5411 O O . LYS A 1 652 ? -6.121 16.541 46.952 1.00 85.81 652 LYS A O 1
ATOM 5416 N N . ILE A 1 653 ? -8.274 16.479 47.658 1.00 91.19 653 ILE A N 1
ATOM 5417 C CA . ILE A 1 653 ? -8.858 15.877 46.460 1.00 91.19 653 ILE A CA 1
ATOM 5418 C C . ILE A 1 653 ? -9.368 16.963 45.515 1.00 91.19 653 ILE A C 1
ATOM 5420 O O . ILE A 1 653 ? -10.262 17.727 45.862 1.00 91.19 653 ILE A O 1
ATOM 5424 N N . GLU A 1 654 ? -8.858 16.960 44.287 1.00 93.81 654 GLU A N 1
ATOM 5425 C CA . GLU A 1 654 ? -9.278 17.870 43.219 1.00 93.81 654 GLU A CA 1
ATOM 5426 C C . GLU A 1 654 ? -9.819 17.069 42.029 1.00 93.81 654 GLU A C 1
ATOM 5428 O O . GLU A 1 654 ? -9.326 15.980 41.728 1.00 93.81 654 GLU A O 1
ATOM 5433 N N . PHE A 1 655 ? -10.829 17.606 41.345 1.00 94.75 655 PHE A N 1
ATOM 5434 C CA . PHE A 1 655 ? -11.396 17.037 40.123 1.00 94.75 655 PHE A CA 1
ATOM 5435 C C . PHE A 1 655 ? -11.215 18.040 38.987 1.00 94.75 655 PHE A C 1
ATOM 5437 O O . PHE A 1 655 ? -11.828 19.106 39.014 1.00 94.75 655 PHE A O 1
ATOM 5444 N N . LEU A 1 656 ? -10.369 17.708 38.013 1.00 96.25 656 LEU A N 1
ATOM 5445 C CA . LEU A 1 656 ? -9.969 18.619 36.940 1.00 96.25 656 LEU A CA 1
ATOM 5446 C C . LEU A 1 656 ? -10.201 17.982 35.562 1.00 96.25 656 LEU A C 1
ATOM 5448 O O . LEU A 1 656 ? -10.130 16.753 35.442 1.00 96.25 656 LEU A O 1
ATOM 5452 N N . PRO A 1 657 ? -10.449 18.785 34.510 1.00 95.50 657 PRO A N 1
ATOM 5453 C CA . PRO A 1 657 ? -10.428 18.298 33.137 1.00 95.50 657 PRO A CA 1
ATOM 5454 C C . PRO A 1 657 ? -9.084 17.643 32.804 1.00 95.50 657 PRO A C 1
ATOM 5456 O O . PRO A 1 657 ? -8.021 18.088 33.237 1.00 95.50 657 PRO A O 1
ATOM 5459 N N . TYR A 1 658 ? -9.127 16.570 32.026 1.00 95.00 658 TYR A N 1
ATOM 5460 C CA . TYR A 1 658 ? -7.931 15.931 31.504 1.00 95.00 658 TYR A CA 1
ATOM 5461 C C . TYR A 1 658 ? -7.283 16.828 30.446 1.00 95.00 658 TYR A C 1
ATOM 5463 O O . TYR A 1 658 ? -7.944 17.359 29.557 1.00 95.00 658 TYR A O 1
ATOM 5471 N N . SER A 1 659 ? -5.960 16.922 30.506 1.00 92.06 659 SER A N 1
ATOM 5472 C CA . SER A 1 659 ? -5.121 17.577 29.513 1.00 92.06 659 SER A CA 1
ATOM 5473 C C . SER A 1 659 ? -3.941 16.657 29.173 1.00 92.06 659 SER A C 1
ATOM 5475 O O . SER A 1 659 ? -3.648 15.686 29.884 1.00 92.06 659 SER A O 1
ATOM 5477 N N . LEU A 1 660 ? -3.226 16.957 28.084 1.00 90.94 660 LEU A N 1
ATOM 5478 C CA . LEU A 1 660 ? -2.067 16.164 27.661 1.00 90.94 660 LEU A CA 1
ATOM 5479 C C . LEU A 1 660 ? -0.922 16.161 28.690 1.00 90.94 660 LEU A C 1
ATOM 5481 O O . LEU A 1 660 ? -0.089 15.255 28.649 1.00 90.94 660 LEU A O 1
ATOM 5485 N N . GLU A 1 661 ? -0.895 17.102 29.639 1.00 94.81 661 GLU A N 1
ATOM 5486 C CA . GLU A 1 661 ? 0.104 17.125 30.715 1.00 94.81 661 GLU A CA 1
ATOM 5487 C C . GLU A 1 661 ? -0.050 15.924 31.667 1.00 94.81 661 GLU A C 1
ATOM 5489 O O . GLU A 1 661 ? 0.939 15.350 32.127 1.00 94.81 661 GLU A O 1
ATOM 5494 N N . TYR A 1 662 ? -1.284 15.449 31.871 1.00 96.19 662 TYR A N 1
ATOM 5495 C CA . TYR A 1 662 ? -1.591 14.309 32.738 1.00 96.19 662 TYR A CA 1
ATOM 5496 C C . TYR A 1 662 ? -1.426 12.957 32.040 1.00 96.19 662 TYR A C 1
ATOM 5498 O O . TYR A 1 662 ? -1.564 11.909 32.679 1.00 96.19 662 TYR A O 1
ATOM 5506 N N . LYS A 1 663 ? -1.110 12.943 30.737 1.00 96.38 663 LYS A N 1
ATOM 5507 C CA . LYS A 1 663 ? -0.962 11.726 29.924 1.00 96.38 663 LYS A CA 1
ATOM 5508 C C . LYS A 1 663 ? -0.028 10.707 30.560 1.00 96.38 663 LYS A C 1
ATOM 5510 O O . LYS A 1 663 ? -0.390 9.536 30.670 1.00 96.38 663 LYS A O 1
ATOM 5515 N N . LYS A 1 664 ? 1.152 11.148 31.004 1.00 96.94 664 LYS A N 1
ATOM 5516 C CA . LYS A 1 664 ? 2.148 10.269 31.630 1.00 96.94 664 LYS A CA 1
ATOM 5517 C C . LYS A 1 664 ? 1.607 9.652 32.923 1.00 96.94 664 LYS A C 1
ATOM 5519 O O . LYS A 1 664 ? 1.623 8.434 33.065 1.00 96.94 664 LYS A O 1
ATOM 5524 N N . SER A 1 665 ? 1.051 10.466 33.818 1.00 96.75 665 SER A N 1
ATOM 5525 C CA . SER A 1 665 ? 0.512 9.997 35.101 1.00 96.75 665 SER A CA 1
ATOM 5526 C C . SER A 1 665 ? -0.689 9.060 34.936 1.00 96.75 665 SER A C 1
ATOM 5528 O O . SER A 1 665 ? -0.805 8.073 35.660 1.00 96.75 665 SER A O 1
ATOM 5530 N N . CYS A 1 666 ? -1.561 9.306 33.955 1.00 96.81 666 CYS A N 1
ATOM 5531 C CA . CYS A 1 666 ? -2.684 8.413 33.661 1.00 96.81 666 CYS A CA 1
ATOM 5532 C C . CYS A 1 666 ? -2.209 7.044 33.153 1.00 96.81 666 CYS A C 1
ATOM 5534 O O . CYS A 1 666 ? -2.745 6.020 33.579 1.00 96.81 666 CYS A O 1
ATOM 5536 N N . LEU A 1 667 ? -1.179 7.006 32.296 1.00 96.81 667 LEU A N 1
ATOM 5537 C CA . LEU A 1 667 ? -0.558 5.748 31.861 1.00 96.81 667 LEU A CA 1
ATOM 5538 C C . LEU A 1 667 ? 0.057 4.985 33.040 1.00 96.81 667 LEU A C 1
ATOM 5540 O O . LEU A 1 667 ? -0.158 3.783 33.152 1.00 96.81 667 LEU A O 1
ATOM 5544 N N . GLU A 1 668 ? 0.742 5.671 33.958 1.00 95.25 668 GLU A N 1
ATOM 5545 C CA . GLU A 1 668 ? 1.328 5.046 35.154 1.00 95.25 668 GLU A CA 1
ATOM 5546 C C . GLU A 1 668 ? 0.265 4.412 36.068 1.00 95.25 668 GLU A C 1
ATOM 5548 O O . GLU A 1 668 ? 0.436 3.280 36.531 1.00 95.25 668 GLU A O 1
ATOM 5553 N N . ILE A 1 669 ? -0.851 5.108 36.317 1.00 94.44 669 ILE A N 1
ATOM 5554 C CA . ILE A 1 669 ? -1.990 4.550 37.070 1.00 94.44 669 ILE A CA 1
ATOM 5555 C C . ILE A 1 669 ? -2.559 3.344 36.340 1.00 94.44 669 ILE A C 1
ATOM 5557 O O . ILE A 1 669 ? -2.844 2.316 36.955 1.00 94.44 669 ILE A O 1
ATOM 5561 N N . PHE A 1 670 ? -2.733 3.464 35.027 1.00 95.19 670 PHE A N 1
ATOM 5562 C CA . PHE A 1 670 ? -3.319 2.410 34.225 1.00 95.19 670 PHE A CA 1
ATOM 5563 C C . PHE A 1 670 ? -2.452 1.148 34.198 1.00 95.19 670 PHE A C 1
ATOM 5565 O O . PHE A 1 670 ? -2.980 0.051 34.359 1.00 95.19 670 PHE A O 1
ATOM 5572 N N . ASP A 1 671 ? -1.133 1.285 34.082 1.00 93.50 671 ASP A N 1
ATOM 5573 C CA . ASP A 1 671 ? -0.200 0.156 34.099 1.00 93.50 671 ASP A CA 1
ATOM 5574 C C . ASP A 1 671 ? -0.197 -0.550 35.465 1.00 93.50 671 ASP A C 1
ATOM 5576 O O . ASP A 1 671 ? -0.264 -1.782 35.526 1.00 93.50 671 ASP A O 1
ATOM 5580 N N . LYS A 1 672 ? -0.231 0.205 36.574 1.00 91.50 672 LYS A N 1
ATOM 5581 C CA . LYS A 1 672 ? -0.424 -0.369 37.921 1.00 91.50 672 LYS A CA 1
ATOM 5582 C C . LYS A 1 672 ? -1.752 -1.111 38.032 1.00 91.50 672 LYS A C 1
ATOM 5584 O O . LYS A 1 672 ? -1.797 -2.230 38.549 1.00 91.50 672 LYS A O 1
ATOM 5589 N N . TRP A 1 673 ? -2.825 -0.505 37.527 1.00 90.81 673 TRP A N 1
ATOM 5590 C CA . TRP A 1 673 ? -4.159 -1.094 37.530 1.00 90.81 673 TRP A CA 1
ATOM 5591 C C . TRP A 1 673 ? -4.188 -2.409 36.742 1.00 90.81 673 TRP A C 1
ATOM 5593 O O . TRP A 1 673 ? -4.678 -3.416 37.254 1.00 90.81 673 TRP A O 1
ATOM 5603 N N . ILE A 1 674 ? -3.602 -2.435 35.540 1.00 90.06 674 ILE A N 1
ATOM 5604 C CA . ILE A 1 674 ? -3.485 -3.634 34.699 1.00 90.06 674 ILE A CA 1
ATOM 5605 C C . ILE A 1 674 ? -2.734 -4.736 35.437 1.00 90.06 674 ILE A C 1
ATOM 5607 O O . ILE A 1 674 ? -3.204 -5.870 35.446 1.00 90.06 674 ILE A O 1
ATOM 5611 N N . ASN A 1 675 ? -1.591 -4.430 36.054 1.00 88.94 675 ASN A N 1
ATOM 5612 C CA . ASN A 1 675 ? -0.774 -5.436 36.736 1.00 88.94 675 ASN A CA 1
ATOM 5613 C C . ASN A 1 675 ? -1.553 -6.136 37.859 1.00 88.94 675 ASN A C 1
ATOM 5615 O O . ASN A 1 675 ? -1.539 -7.364 37.947 1.00 88.94 675 ASN A O 1
ATOM 5619 N N . ILE A 1 676 ? -2.305 -5.371 38.656 1.00 87.75 676 ILE A N 1
ATOM 5620 C CA . ILE A 1 676 ? -3.153 -5.904 39.734 1.00 87.75 676 ILE A CA 1
ATOM 5621 C C . ILE A 1 676 ? -4.340 -6.702 39.178 1.00 87.75 676 ILE A C 1
ATOM 5623 O O . ILE A 1 676 ? -4.730 -7.727 39.728 1.00 87.75 676 ILE A O 1
ATOM 5627 N N . GLN A 1 677 ? -4.952 -6.250 38.087 1.00 86.00 677 GLN A N 1
ATOM 5628 C CA . GLN A 1 677 ? -6.111 -6.939 37.515 1.00 86.00 677 GLN A CA 1
ATOM 5629 C C . GLN A 1 677 ? -5.719 -8.207 36.750 1.00 86.00 677 GLN A C 1
ATOM 5631 O O . GLN A 1 677 ? -6.447 -9.198 36.804 1.00 86.00 677 GLN A O 1
ATOM 5636 N N . ARG A 1 678 ? -4.556 -8.216 36.087 1.00 85.62 678 ARG A N 1
ATOM 5637 C CA . ARG A 1 678 ? -4.024 -9.390 35.383 1.00 85.62 678 ARG A CA 1
ATOM 5638 C C . ARG A 1 678 ? -3.700 -10.534 36.330 1.00 85.62 678 ARG A C 1
ATOM 5640 O O . ARG A 1 678 ? -3.993 -11.674 35.986 1.00 85.62 678 ARG A O 1
ATOM 5647 N N . SER A 1 679 ? -3.155 -10.248 37.514 1.00 84.25 679 SER A N 1
ATOM 5648 C CA . SER A 1 679 ? -2.906 -11.296 38.512 1.00 84.25 679 SER A CA 1
ATOM 5649 C C . SER A 1 679 ? -4.202 -11.958 38.992 1.00 84.25 679 SER A C 1
ATOM 5651 O O . SER A 1 679 ? -4.198 -13.139 39.319 1.00 84.25 679 SER A O 1
ATOM 5653 N N . LYS A 1 680 ? -5.324 -11.225 38.980 1.00 83.00 680 LYS A N 1
ATOM 5654 C CA . LYS A 1 680 ? -6.623 -11.719 39.449 1.00 83.00 680 LYS A CA 1
ATOM 5655 C C . LYS A 1 680 ? -7.475 -12.391 38.368 1.00 83.00 680 LYS A C 1
ATOM 5657 O O . LYS A 1 680 ? -8.196 -13.338 38.670 1.00 83.00 680 LYS A O 1
ATOM 5662 N N . TYR A 1 681 ? -7.443 -11.886 37.136 1.00 81.56 681 TYR A N 1
ATOM 5663 C CA . TYR A 1 681 ? -8.382 -12.285 36.076 1.00 81.56 681 TYR A CA 1
ATOM 5664 C C . TYR A 1 681 ? -7.708 -12.689 34.756 1.00 81.56 681 TYR A C 1
ATOM 5666 O O . TYR A 1 681 ? -8.394 -13.035 33.795 1.00 81.56 681 TYR A O 1
ATOM 5674 N N . GLY A 1 682 ? -6.376 -12.644 34.674 1.00 82.75 682 GLY A N 1
ATOM 5675 C CA . GLY A 1 682 ? -5.640 -12.933 33.448 1.00 82.75 682 GLY A CA 1
ATOM 5676 C C . GLY A 1 682 ? -5.798 -11.831 32.398 1.00 82.75 682 GLY A C 1
ATOM 5677 O O . GLY A 1 682 ? -5.540 -10.657 32.657 1.00 82.75 682 GLY A O 1
ATOM 5678 N N . ARG A 1 683 ? -6.169 -12.195 31.167 1.00 76.94 683 ARG A N 1
ATOM 5679 C CA . ARG A 1 683 ? -6.218 -11.254 30.038 1.00 76.94 683 ARG A CA 1
ATOM 5680 C C . ARG A 1 683 ? -7.437 -10.329 30.124 1.00 76.94 683 ARG A C 1
ATOM 5682 O O . ARG A 1 683 ? -8.571 -10.792 30.114 1.00 76.94 683 ARG A O 1
ATOM 5689 N N . LEU A 1 684 ? -7.194 -9.020 30.095 1.00 80.00 684 LEU A N 1
ATOM 5690 C CA . LEU A 1 684 ? -8.232 -7.991 30.183 1.00 80.00 684 LEU A CA 1
ATOM 5691 C C . LEU A 1 684 ? -8.682 -7.539 28.787 1.00 80.00 684 LEU A C 1
ATOM 5693 O O . LEU A 1 684 ? -7.863 -7.333 27.888 1.00 80.00 684 LEU A O 1
ATOM 5697 N N . SER A 1 685 ? -9.993 -7.389 28.588 1.00 78.25 685 SER A N 1
ATOM 5698 C CA . SER A 1 685 ? -10.569 -6.995 27.295 1.00 78.25 685 SER A CA 1
ATOM 5699 C C . SER A 1 685 ? -10.471 -5.496 27.008 1.00 78.25 685 SER A C 1
ATOM 5701 O O . SER A 1 685 ? -10.526 -5.105 25.840 1.00 78.25 685 SER A O 1
ATOM 5703 N N . ASP A 1 686 ? -10.336 -4.671 28.048 1.00 84.50 686 ASP A N 1
ATOM 5704 C CA . ASP A 1 686 ? -10.352 -3.208 27.976 1.00 84.50 686 ASP A CA 1
ATOM 5705 C C . ASP A 1 686 ? -8.978 -2.549 27.857 1.00 84.50 686 ASP A C 1
ATOM 5707 O O . ASP A 1 686 ? -8.869 -1.369 27.531 1.00 84.50 686 ASP A O 1
ATOM 5711 N N . GLU A 1 687 ? -7.920 -3.342 28.005 1.00 88.19 687 GLU A N 1
ATOM 5712 C CA . GLU A 1 687 ? -6.546 -2.861 28.071 1.00 88.19 687 GLU A CA 1
ATOM 5713 C C . GLU A 1 687 ? -6.157 -1.939 26.901 1.00 88.19 687 GLU A C 1
ATOM 5715 O O . GLU A 1 687 ? -5.666 -0.824 27.086 1.00 88.19 687 GLU A O 1
ATOM 5720 N N . LYS A 1 688 ? -6.389 -2.411 25.671 1.00 88.75 688 LYS A N 1
ATOM 5721 C CA . LYS A 1 688 ? -5.926 -1.716 24.464 1.00 88.75 688 LYS A CA 1
ATOM 5722 C C . LYS A 1 688 ? -6.673 -0.409 24.229 1.00 88.75 688 LYS A C 1
ATOM 5724 O O . LYS A 1 688 ? -6.035 0.611 23.992 1.00 88.75 688 LYS A O 1
ATOM 5729 N N . TYR A 1 689 ? -8.007 -0.433 24.291 1.00 92.38 689 TYR A N 1
ATOM 5730 C CA . TYR A 1 689 ? -8.786 0.764 23.983 1.00 92.38 689 TYR A CA 1
ATOM 5731 C C . TYR A 1 689 ? -8.667 1.815 25.089 1.00 92.38 689 TYR A C 1
ATOM 5733 O O . TYR A 1 689 ? -8.668 2.998 24.775 1.00 92.38 689 TYR A O 1
ATOM 5741 N N . THR A 1 690 ? -8.480 1.418 26.356 1.00 94.56 690 THR A N 1
ATOM 5742 C CA . THR A 1 690 ? -8.189 2.381 27.425 1.00 94.56 690 THR A CA 1
ATOM 5743 C C . THR A 1 690 ? -6.837 3.052 27.217 1.00 94.56 690 THR A C 1
ATOM 5745 O O . THR A 1 690 ? -6.753 4.274 27.312 1.00 94.56 690 THR A O 1
ATOM 5748 N N . ARG A 1 691 ? -5.789 2.297 26.853 1.00 95.00 691 ARG A N 1
ATOM 5749 C CA . ARG A 1 691 ? -4.492 2.900 26.510 1.00 95.00 691 ARG A CA 1
ATOM 5750 C C . ARG A 1 691 ? -4.619 3.869 25.333 1.00 95.00 691 ARG A C 1
ATOM 5752 O O . ARG A 1 691 ? -4.107 4.980 25.407 1.00 95.00 691 ARG A O 1
ATOM 5759 N N . ASN A 1 692 ? -5.317 3.463 24.272 1.00 94.25 692 ASN A N 1
ATOM 5760 C CA . ASN A 1 692 ? -5.526 4.292 23.085 1.00 94.25 692 ASN A CA 1
ATOM 5761 C C . ASN A 1 692 ? -6.290 5.585 23.409 1.00 94.25 692 ASN A C 1
ATOM 5763 O O . ASN A 1 692 ? -5.890 6.638 22.926 1.00 94.25 692 ASN A O 1
ATOM 5767 N N . ALA A 1 693 ? -7.313 5.529 24.267 1.00 95.31 693 ALA A N 1
ATOM 5768 C CA . ALA A 1 693 ? -8.045 6.717 24.703 1.00 95.31 693 ALA A CA 1
ATOM 5769 C C . ALA A 1 693 ? -7.136 7.737 25.409 1.00 95.31 693 ALA A C 1
ATOM 5771 O O . ALA A 1 693 ? -7.199 8.917 25.098 1.00 95.31 693 ALA A O 1
ATOM 5772 N N . ILE A 1 694 ? -6.218 7.290 26.279 1.00 96.12 694 ILE A N 1
ATOM 5773 C CA . ILE A 1 694 ? -5.239 8.182 26.933 1.00 96.12 694 ILE A CA 1
ATOM 5774 C C . ILE A 1 694 ? -4.253 8.770 25.910 1.00 96.12 694 ILE A C 1
ATOM 5776 O O . ILE A 1 694 ? -3.837 9.921 26.015 1.00 96.12 694 ILE A O 1
ATOM 5780 N N . LEU A 1 695 ? -3.821 7.974 24.928 1.00 93.06 695 LEU A N 1
ATOM 5781 C CA . LEU A 1 695 ? -2.801 8.395 23.964 1.00 93.06 695 LEU A CA 1
ATOM 5782 C C . LEU A 1 695 ? -3.324 9.369 22.906 1.00 93.06 695 LEU A C 1
ATOM 5784 O O . LEU A 1 695 ? -2.546 10.222 22.471 1.00 93.06 695 LEU A O 1
ATOM 5788 N N . TYR A 1 696 ? -4.586 9.203 22.507 1.00 92.56 696 TYR A N 1
ATOM 5789 C CA . TYR A 1 696 ? -5.214 9.832 21.343 1.00 92.56 696 TYR A CA 1
ATOM 5790 C C . TYR A 1 696 ? -6.500 10.596 21.698 1.00 92.56 696 TYR A C 1
ATOM 5792 O O . TYR A 1 696 ? -7.346 10.808 20.832 1.00 92.56 696 TYR A O 1
ATOM 5800 N N . TYR A 1 697 ? -6.654 10.993 22.965 1.00 93.38 697 TYR A N 1
ATOM 5801 C CA . TYR A 1 697 ? -7.777 11.796 23.463 1.00 93.38 697 TYR A CA 1
ATOM 5802 C C . TYR A 1 697 ? -8.035 13.033 22.592 1.00 93.38 697 TYR A C 1
ATOM 5804 O O . TYR A 1 697 ? -9.156 13.286 22.173 1.00 93.38 697 TYR A O 1
ATOM 5812 N N . ASN A 1 698 ? -6.960 13.739 22.236 1.00 93.62 698 ASN A N 1
ATOM 5813 C CA . ASN A 1 698 ? -6.975 14.993 21.487 1.00 93.62 698 ASN A CA 1
ATOM 5814 C C . ASN A 1 698 ? -7.412 14.870 20.015 1.00 93.62 698 ASN A C 1
ATOM 5816 O O . ASN A 1 698 ? -7.322 15.853 19.286 1.00 93.62 698 ASN A O 1
ATOM 5820 N N . LEU A 1 699 ? -7.792 13.675 19.551 1.00 93.12 699 LEU A N 1
ATOM 5821 C CA . LEU A 1 699 ? -8.380 13.503 18.222 1.00 93.12 699 LEU A CA 1
ATOM 5822 C C . LEU A 1 699 ? -9.875 13.841 18.188 1.00 93.12 699 LEU A C 1
ATOM 5824 O O . LEU A 1 699 ? -10.408 14.022 17.099 1.00 93.12 699 LEU A O 1
ATOM 5828 N N . PHE A 1 700 ? -10.537 13.870 19.343 1.00 94.81 700 PHE A N 1
ATOM 5829 C CA . PHE A 1 700 ? -11.969 14.113 19.468 1.00 94.81 700 PHE A CA 1
ATOM 5830 C C . PHE A 1 700 ? -12.237 15.522 19.989 1.00 94.81 700 PHE A C 1
ATOM 5832 O O . PHE A 1 700 ? -11.457 16.052 20.783 1.00 94.81 700 PHE A O 1
ATOM 5839 N N . ASP A 1 701 ? -13.362 16.094 19.567 1.00 92.12 701 ASP A N 1
ATOM 5840 C CA . ASP A 1 701 ? -13.898 17.298 20.190 1.00 92.12 701 ASP A CA 1
ATOM 5841 C C . ASP A 1 701 ? -14.338 16.975 21.626 1.00 92.12 701 ASP A C 1
ATOM 5843 O O . ASP A 1 701 ? -14.762 15.852 21.920 1.00 92.12 701 ASP A O 1
ATOM 5847 N N . ASN A 1 702 ? -14.260 17.959 22.528 1.00 86.38 702 ASN A N 1
ATOM 5848 C CA . ASN A 1 702 ? -14.571 17.742 23.946 1.00 86.38 702 ASN A CA 1
ATOM 5849 C C . ASN A 1 702 ? -15.993 17.202 24.159 1.00 86.38 702 ASN A C 1
ATOM 5851 O O . ASN A 1 702 ? -16.187 16.404 25.059 1.00 86.38 702 ASN A O 1
ATOM 5855 N N . GLU A 1 703 ? -16.970 17.569 23.323 1.00 87.06 703 GLU A N 1
ATOM 5856 C CA . GLU A 1 703 ? -18.338 17.035 23.428 1.00 87.06 703 GLU A CA 1
ATOM 5857 C C . GLU A 1 703 ? -18.420 15.535 23.097 1.00 87.06 703 GLU A C 1
ATOM 5859 O O . GLU A 1 703 ? -19.258 14.811 23.637 1.00 87.06 703 GLU A O 1
ATOM 5864 N N . ASP A 1 704 ? -17.566 15.048 22.194 1.00 93.19 704 ASP A N 1
ATOM 5865 C CA . ASP A 1 704 ? -17.547 13.651 21.761 1.00 93.19 704 ASP A CA 1
ATOM 5866 C C . ASP A 1 704 ? -16.794 12.757 22.742 1.00 93.19 704 ASP A C 1
ATOM 5868 O O . ASP A 1 704 ? -17.162 11.595 22.911 1.00 93.19 704 ASP A O 1
ATOM 5872 N N . LEU A 1 705 ? -15.739 13.286 23.363 1.00 95.38 705 LEU A N 1
ATOM 5873 C CA . LEU A 1 705 ? -14.926 12.601 24.356 1.00 95.38 705 LEU A CA 1
ATOM 5874 C C . LEU A 1 705 ? -14.411 13.611 25.386 1.00 95.38 705 LEU A C 1
ATOM 5876 O O . LEU A 1 705 ? -13.434 14.317 25.156 1.00 95.38 705 LEU A O 1
ATOM 5880 N N . GLU A 1 706 ? -15.025 13.607 26.557 1.00 94.69 706 GLU A N 1
ATOM 5881 C CA . GLU A 1 706 ? -14.614 14.383 27.718 1.00 94.69 706 GLU A CA 1
ATOM 5882 C C . GLU A 1 706 ? -13.677 13.544 28.584 1.00 94.69 706 GLU A C 1
ATOM 5884 O O . GLU A 1 706 ? -13.914 12.357 28.817 1.00 94.69 706 GLU A O 1
ATOM 5889 N N . GLY A 1 707 ? -12.607 14.143 29.094 1.00 95.31 707 GLY A N 1
ATOM 5890 C CA . GLY A 1 707 ? -11.679 13.482 30.001 1.00 95.31 707 GLY A CA 1
ATOM 5891 C C . GLY A 1 707 ? -11.564 14.232 31.315 1.00 95.31 707 GLY A C 1
ATOM 5892 O O . GLY A 1 707 ? -11.575 15.459 31.336 1.00 95.31 707 GLY A O 1
ATOM 5893 N N . TYR A 1 708 ? -11.389 13.496 32.410 1.00 96.50 708 TYR A N 1
ATOM 5894 C CA . TYR A 1 708 ? -11.174 14.084 33.731 1.00 96.50 708 TYR A CA 1
ATOM 5895 C C . TYR A 1 708 ? -10.178 13.282 34.558 1.00 96.50 708 TYR A C 1
ATOM 5897 O O . TYR A 1 708 ? -10.065 12.059 34.426 1.00 96.50 708 TYR A O 1
ATOM 5905 N N . VAL A 1 709 ? -9.488 13.982 35.453 1.00 97.19 709 VAL A N 1
ATOM 5906 C CA . VAL A 1 709 ? -8.552 13.429 36.430 1.00 97.19 709 VAL A CA 1
ATOM 5907 C C . VAL A 1 709 ? -8.992 13.775 37.848 1.00 97.19 709 VAL A C 1
ATOM 5909 O O . VAL A 1 709 ? -9.538 14.843 38.114 1.00 97.19 709 VAL A O 1
ATOM 5912 N N . VAL A 1 710 ? -8.724 12.858 38.773 1.00 96.25 710 VAL A N 1
ATOM 5913 C CA . VAL A 1 710 ? -8.806 13.108 40.212 1.00 96.25 710 VAL A CA 1
ATOM 5914 C C . VAL A 1 710 ? -7.388 13.187 40.742 1.00 96.25 710 VAL A C 1
ATOM 5916 O O . VAL A 1 710 ? -6.609 12.247 40.548 1.00 96.25 710 VAL A O 1
ATOM 5919 N N . LEU A 1 711 ? -7.059 14.278 41.420 1.00 95.06 711 LEU A N 1
ATOM 5920 C CA . LEU A 1 711 ? -5.770 14.474 42.065 1.00 95.06 711 LEU A CA 1
ATOM 5921 C C . LEU A 1 711 ? -5.920 14.292 43.574 1.00 95.06 711 LEU A C 1
ATOM 5923 O O . LEU A 1 711 ? -6.951 14.633 44.136 1.00 95.06 711 LEU A O 1
ATOM 5927 N N . ASN A 1 712 ? -4.889 13.760 44.223 1.00 93.31 712 ASN A N 1
ATOM 5928 C CA . ASN A 1 712 ? -4.713 13.781 45.672 1.00 93.31 712 ASN A CA 1
ATOM 5929 C C . ASN A 1 712 ? -3.309 14.317 45.954 1.00 93.31 712 ASN A C 1
ATOM 5931 O O . ASN A 1 712 ? -2.338 13.702 45.509 1.00 93.31 712 ASN A O 1
ATOM 5935 N N . ASN A 1 713 ? -3.174 15.446 46.656 1.00 91.56 713 ASN A N 1
ATOM 5936 C CA . ASN A 1 713 ? -1.880 16.135 46.819 1.00 91.56 713 ASN A CA 1
ATOM 5937 C C . ASN A 1 713 ? -1.183 16.416 45.467 1.00 91.56 713 ASN A C 1
ATOM 5939 O O . ASN A 1 713 ? -0.016 16.065 45.290 1.00 91.56 713 ASN A O 1
ATOM 5943 N N . LYS A 1 714 ? -1.902 16.979 44.482 1.00 90.88 714 LYS A N 1
ATOM 5944 C CA . LYS A 1 714 ? -1.404 17.252 43.110 1.00 90.88 714 LYS A CA 1
ATOM 5945 C C . LYS A 1 714 ? -0.942 16.026 42.306 1.00 90.88 714 LYS A C 1
ATOM 5947 O O . LYS A 1 714 ? -0.441 16.165 41.194 1.00 90.88 714 LYS A O 1
ATOM 5952 N N . LYS A 1 715 ? -1.120 14.812 42.828 1.00 93.25 715 LYS A N 1
ATOM 5953 C CA . LYS A 1 715 ? -0.809 13.568 42.125 1.00 93.25 715 LYS A CA 1
ATOM 5954 C C . LYS A 1 715 ? -2.085 12.961 41.573 1.00 93.25 715 LYS A C 1
ATOM 5956 O O . LYS A 1 715 ? -3.039 12.779 42.322 1.00 93.25 715 LYS A O 1
ATOM 5961 N N . VAL A 1 716 ? -2.091 12.593 40.294 1.00 95.62 716 VAL A N 1
ATOM 5962 C CA . VAL A 1 716 ? -3.226 11.874 39.701 1.00 95.62 716 VAL A CA 1
ATOM 5963 C C . VAL A 1 716 ? -3.416 10.542 40.441 1.00 95.62 716 VAL A C 1
ATOM 5965 O O . VAL A 1 716 ? -2.469 9.771 40.606 1.00 95.62 716 VAL A O 1
ATOM 5968 N N . VAL A 1 717 ? -4.639 10.284 40.901 1.00 95.00 717 VAL A N 1
ATOM 5969 C CA . VAL A 1 717 ? -5.052 9.048 41.591 1.00 95.00 717 VAL A CA 1
ATOM 5970 C C . VAL A 1 717 ? -6.221 8.351 40.904 1.00 95.00 717 VAL A C 1
ATOM 5972 O O . VAL A 1 717 ? -6.465 7.174 41.154 1.00 95.00 717 VAL A O 1
ATOM 5975 N N . ALA A 1 718 ? -6.930 9.035 40.011 1.00 95.94 718 ALA A N 1
ATOM 5976 C CA . ALA A 1 718 ? -7.873 8.413 39.094 1.00 95.94 718 ALA A CA 1
ATOM 5977 C C . ALA A 1 718 ? -8.021 9.247 37.828 1.00 95.94 718 ALA A C 1
ATOM 5979 O O . ALA A 1 718 ? -7.693 10.431 37.809 1.00 95.94 718 ALA A O 1
ATOM 5980 N N . PHE A 1 719 ? -8.531 8.621 36.780 1.00 97.06 719 PHE A N 1
ATOM 5981 C CA . PHE A 1 719 ? -8.924 9.295 35.557 1.00 97.06 719 PHE A CA 1
ATOM 5982 C C . PHE A 1 719 ? -10.086 8.553 34.911 1.00 97.06 719 PHE A C 1
ATOM 5984 O O . PHE A 1 719 ? -10.293 7.353 35.132 1.00 97.06 719 PHE A O 1
ATOM 5991 N N . GLY A 1 720 ? -10.830 9.254 34.074 1.00 95.50 720 GLY A N 1
ATOM 5992 C CA . GLY A 1 720 ? -11.854 8.635 33.261 1.00 95.50 720 GLY A CA 1
ATOM 5993 C C . GLY A 1 720 ? -12.180 9.451 32.029 1.00 95.50 720 GLY A C 1
ATOM 5994 O O . GLY A 1 720 ? -11.763 10.602 31.908 1.00 95.50 720 GLY A O 1
ATOM 5995 N N . PHE A 1 721 ? -12.941 8.823 31.145 1.00 95.75 721 PHE A N 1
ATOM 5996 C CA . PHE A 1 721 ? -13.455 9.442 29.939 1.00 95.75 721 PHE A CA 1
ATOM 5997 C C . PHE A 1 721 ? -14.963 9.207 29.840 1.00 95.75 721 PHE A C 1
ATOM 5999 O O . PHE A 1 721 ? -15.430 8.086 30.079 1.00 95.75 721 PHE A O 1
ATOM 6006 N N . SER A 1 722 ? -15.693 10.251 29.475 1.00 94.81 722 SER A N 1
ATOM 6007 C CA . SER A 1 722 ? -17.119 10.261 29.145 1.00 94.81 722 SER A CA 1
ATOM 6008 C C . SER A 1 722 ? -17.331 10.936 27.790 1.00 94.81 722 SER A C 1
ATOM 6010 O O . SER A 1 722 ? -16.359 11.279 27.127 1.00 94.81 722 SER A O 1
ATOM 6012 N N . GLY A 1 723 ? -18.569 11.091 27.337 1.00 93.94 723 GLY A N 1
ATOM 6013 C CA . GLY A 1 723 ? -18.865 11.915 26.168 1.00 93.94 723 GLY A CA 1
ATOM 6014 C C . GLY A 1 723 ? -20.249 11.665 25.596 1.00 93.94 723 GLY A C 1
ATOM 6015 O O . GLY A 1 723 ? -20.913 10.670 25.915 1.00 93.94 723 GLY A O 1
ATOM 6016 N N . LYS A 1 724 ? -20.687 12.575 24.730 1.00 93.75 724 LYS A N 1
ATOM 6017 C CA . LYS A 1 724 ? -21.988 12.527 24.066 1.00 93.75 724 LYS A CA 1
ATOM 6018 C C . LYS A 1 724 ? -22.057 11.350 23.094 1.00 93.75 724 LYS A C 1
ATOM 6020 O O . LYS A 1 724 ? -21.287 11.291 22.134 1.00 93.75 724 LYS A O 1
ATOM 6025 N N . MET A 1 725 ? -23.020 10.449 23.279 1.00 93.00 725 MET A N 1
ATOM 6026 C CA . MET A 1 725 ? -23.290 9.346 22.346 1.00 93.00 725 MET A CA 1
ATOM 6027 C C . MET A 1 725 ? -24.360 9.729 21.315 1.00 93.00 725 MET A C 1
ATOM 6029 O O . MET A 1 725 ? -24.148 9.529 20.120 1.00 93.00 725 MET A O 1
ATOM 6033 N N . SER A 1 726 ? -25.464 10.319 21.777 1.00 91.88 726 SER A N 1
ATOM 6034 C CA . SER A 1 726 ? -26.594 10.853 20.998 1.00 91.88 726 SER A CA 1
ATOM 6035 C C . SER A 1 726 ? -27.043 12.191 21.599 1.00 91.88 726 SER A C 1
ATOM 6037 O O . SER A 1 726 ? -26.460 12.658 22.577 1.00 91.88 726 SER A O 1
ATOM 6039 N N . ASP A 1 727 ? -28.069 12.829 21.040 1.00 91.12 727 ASP A N 1
ATOM 6040 C CA . ASP A 1 727 ? -28.619 14.081 21.587 1.00 91.12 727 ASP A CA 1
ATOM 6041 C C . ASP A 1 727 ? -29.206 13.933 22.996 1.00 91.12 727 ASP A C 1
ATOM 6043 O O . ASP A 1 727 ? -29.206 14.893 23.757 1.00 91.12 727 ASP A O 1
ATOM 6047 N N . ASP A 1 728 ? -29.649 12.732 23.362 1.00 92.56 728 ASP A N 1
ATOM 6048 C CA . ASP A 1 728 ? -30.295 12.427 24.639 1.00 92.56 728 ASP A CA 1
ATOM 6049 C C . ASP A 1 728 ? -29.485 11.479 25.543 1.00 92.56 728 ASP A C 1
ATOM 6051 O O . ASP A 1 728 ? -29.892 11.235 26.681 1.00 92.56 728 ASP A O 1
ATOM 6055 N N . ILE A 1 729 ? -28.348 10.938 25.082 1.00 94.38 729 ILE A N 1
ATOM 6056 C CA . ILE A 1 729 ? -27.559 9.949 25.834 1.00 94.38 729 ILE A CA 1
ATOM 6057 C C . ILE A 1 729 ? -26.069 10.282 25.839 1.00 94.38 729 ILE A C 1
ATOM 6059 O O . ILE A 1 729 ? -25.447 10.466 24.790 1.00 94.38 729 ILE A O 1
ATOM 6063 N N . ALA A 1 730 ? -25.471 10.217 27.027 1.00 95.06 730 ALA A N 1
ATOM 6064 C CA . ALA A 1 730 ? -24.025 10.210 27.217 1.00 95.06 730 ALA A CA 1
ATOM 6065 C C . ALA A 1 730 ? -23.493 8.799 27.510 1.00 95.06 730 ALA A C 1
ATOM 6067 O O . ALA A 1 730 ? -24.220 7.910 27.966 1.00 95.06 730 ALA A O 1
ATOM 6068 N N . ASN A 1 731 ? -22.201 8.580 27.280 1.00 95.38 731 ASN A N 1
ATOM 6069 C CA . ASN A 1 731 ? -21.505 7.352 27.642 1.00 95.38 731 ASN A CA 1
ATOM 6070 C C . ASN A 1 731 ? -20.423 7.626 28.690 1.00 95.38 731 ASN A C 1
ATOM 6072 O O . ASN A 1 731 ? -19.548 8.461 28.503 1.00 95.38 731 ASN A O 1
ATOM 6076 N N . MET A 1 732 ? -20.455 6.870 29.780 1.00 94.06 732 MET A N 1
ATOM 6077 C CA . MET A 1 732 ? -19.352 6.685 30.709 1.00 94.06 732 MET A CA 1
ATOM 6078 C C . MET A 1 732 ? -18.428 5.591 30.176 1.00 94.06 732 MET A C 1
ATOM 6080 O O . MET A 1 732 ? -18.645 4.398 30.395 1.00 94.06 732 MET A O 1
ATOM 6084 N N . PHE A 1 733 ? -17.385 6.005 29.470 1.00 89.88 733 PHE A N 1
ATOM 6085 C CA . PHE A 1 733 ? -16.575 5.100 28.670 1.00 89.88 733 PHE A CA 1
ATOM 6086 C C . PHE A 1 733 ? -15.475 4.401 29.476 1.00 89.88 733 PHE A C 1
ATOM 6088 O O . PHE A 1 733 ? -15.315 3.178 29.412 1.00 89.88 733 PHE A O 1
ATOM 6095 N N . ILE A 1 734 ? -14.689 5.166 30.235 1.00 92.06 734 ILE A N 1
ATOM 6096 C CA . ILE A 1 734 ? -13.527 4.663 30.979 1.00 92.06 734 ILE A CA 1
ATOM 6097 C C . ILE A 1 734 ? -13.527 5.268 32.377 1.00 92.06 734 ILE A C 1
ATOM 6099 O O . ILE A 1 734 ? -13.710 6.465 32.545 1.00 92.06 734 ILE A O 1
ATOM 6103 N N . GLY A 1 735 ? -13.222 4.448 33.379 1.00 91.88 735 GLY A N 1
ATOM 6104 C CA . GLY A 1 735 ? -12.875 4.914 34.718 1.00 91.88 735 GLY A CA 1
ATOM 6105 C C . GLY A 1 735 ? -11.822 4.000 35.326 1.00 91.88 735 GLY A C 1
ATOM 6106 O O . GLY A 1 735 ? -12.043 2.789 35.436 1.00 91.88 735 GLY A O 1
ATOM 6107 N N . LYS A 1 736 ? -10.669 4.564 35.690 1.00 92.75 736 LYS A N 1
ATOM 6108 C CA . LYS A 1 736 ? -9.542 3.855 36.307 1.00 92.75 736 LYS A CA 1
ATOM 6109 C C . LYS A 1 736 ? -9.033 4.644 37.502 1.00 92.75 736 LYS A C 1
ATOM 6111 O O . LYS A 1 736 ? -8.978 5.868 37.472 1.00 92.75 736 LYS A O 1
ATOM 6116 N N . ASN A 1 737 ? -8.649 3.933 38.549 1.00 92.62 737 ASN A N 1
ATOM 6117 C CA . ASN A 1 737 ? -8.177 4.524 39.791 1.00 92.62 737 ASN A CA 1
ATOM 6118 C C . ASN A 1 737 ? -7.006 3.731 40.365 1.00 92.62 737 ASN A C 1
ATOM 6120 O O . ASN A 1 737 ? -6.836 2.544 40.086 1.00 92.62 737 ASN A O 1
ATOM 6124 N N . ASP A 1 738 ? -6.238 4.400 41.211 1.00 89.75 738 ASP A N 1
ATOM 6125 C CA . ASP A 1 738 ? -5.283 3.776 42.107 1.00 89.75 738 ASP A CA 1
ATOM 6126 C C . ASP A 1 738 ? -6.045 2.968 43.174 1.00 89.75 738 ASP A C 1
ATOM 6128 O O . ASP A 1 738 ? -6.951 3.477 43.844 1.00 89.75 738 ASP A O 1
ATOM 6132 N N . PHE A 1 739 ? -5.698 1.687 43.322 1.00 86.50 739 PHE A N 1
ATOM 6133 C CA . PHE A 1 739 ? -6.339 0.788 44.286 1.00 86.50 739 PHE A CA 1
ATOM 6134 C C . PHE A 1 739 ? -6.024 1.131 45.746 1.00 86.50 739 PHE A C 1
ATOM 6136 O O . PHE A 1 739 ? -6.757 0.686 46.627 1.00 86.50 739 PHE A O 1
ATOM 6143 N N . SER A 1 740 ? -4.996 1.944 46.013 1.00 84.44 740 SER A N 1
ATOM 6144 C CA . SER A 1 740 ? -4.728 2.477 47.358 1.00 84.44 740 SER A CA 1
ATOM 6145 C C . SER A 1 740 ? -5.827 3.424 47.859 1.00 84.44 740 SER A C 1
ATOM 6147 O O . SER A 1 740 ? -5.958 3.628 49.063 1.00 84.44 740 SER A O 1
ATOM 6149 N N . LEU A 1 741 ? -6.661 3.960 46.957 1.00 84.56 741 LEU A N 1
ATOM 6150 C CA . LEU A 1 741 ? -7.794 4.830 47.277 1.00 84.56 741 LEU A CA 1
ATOM 6151 C C . LEU A 1 741 ? -9.097 4.269 46.675 1.00 84.56 741 LEU A C 1
ATOM 6153 O O . LEU A 1 741 ? -9.640 4.823 45.715 1.00 84.56 741 LEU A O 1
ATOM 6157 N N . PRO A 1 742 ? -9.642 3.171 47.231 1.00 73.00 742 PRO A N 1
ATOM 6158 C CA . PRO A 1 742 ? -10.705 2.390 46.592 1.00 73.00 742 PRO A CA 1
ATOM 6159 C C . PRO A 1 742 ? -12.015 3.164 46.361 1.00 73.00 742 PRO A C 1
ATOM 6161 O O . PRO A 1 742 ? -12.735 2.875 45.409 1.00 73.00 742 PRO A O 1
ATOM 6164 N N . ARG A 1 743 ? -12.319 4.181 47.179 1.00 88.12 743 ARG A N 1
ATOM 6165 C CA . ARG A 1 743 ? -13.553 4.989 47.072 1.00 88.12 743 ARG A CA 1
ATOM 6166 C C . ARG A 1 743 ? -13.495 6.092 46.009 1.00 88.12 743 ARG A C 1
ATOM 6168 O O . ARG A 1 743 ? -14.532 6.646 45.648 1.00 88.12 743 ARG A O 1
ATOM 6175 N N . VAL A 1 744 ? -12.313 6.391 45.461 1.00 90.12 744 VAL A N 1
ATOM 6176 C CA . VAL A 1 744 ? -12.157 7.426 44.421 1.00 90.12 744 VAL A CA 1
ATOM 6177 C C . VAL A 1 744 ? -12.883 7.036 43.131 1.00 90.12 744 VAL A C 1
ATOM 6179 O O . VAL A 1 744 ? -13.370 7.907 42.418 1.00 90.12 744 VAL A O 1
ATOM 6182 N N . GLN A 1 745 ? -13.037 5.739 42.849 1.00 88.19 745 GLN A N 1
ATOM 6183 C CA . GLN A 1 745 ? -13.810 5.284 41.692 1.00 88.19 745 GLN A CA 1
ATOM 6184 C C . GLN A 1 745 ? -15.287 5.699 41.784 1.00 88.19 745 GLN A C 1
ATOM 6186 O O . GLN A 1 745 ? -15.853 6.173 40.797 1.00 88.19 745 GLN A O 1
ATOM 6191 N N . SER A 1 746 ? -15.899 5.558 42.967 1.00 90.38 746 SER A N 1
ATOM 6192 C CA . SER A 1 746 ? -17.273 6.006 43.215 1.00 90.38 746 SER A CA 1
ATOM 6193 C C . SER A 1 746 ? -17.390 7.525 43.044 1.00 90.38 746 SER A C 1
ATOM 6195 O O . SER A 1 746 ? -18.336 8.003 42.422 1.00 90.38 746 SER A O 1
ATOM 6197 N N . TYR A 1 747 ? -16.399 8.280 43.526 1.00 92.25 747 TYR A N 1
ATOM 6198 C CA . TYR A 1 747 ? -16.343 9.735 43.363 1.00 92.25 747 TYR A CA 1
ATOM 6199 C C . TYR A 1 747 ? -16.249 10.165 41.893 1.00 92.25 747 TYR A C 1
ATOM 6201 O O . TYR A 1 747 ? -17.059 10.973 41.443 1.00 92.25 747 TYR A O 1
ATOM 6209 N N . LEU A 1 748 ? -15.329 9.575 41.123 1.00 92.62 748 LEU A N 1
ATOM 6210 C CA . LEU A 1 748 ? -15.172 9.839 39.689 1.00 92.62 748 LEU A CA 1
ATOM 6211 C C . LEU A 1 748 ? -16.473 9.568 38.920 1.00 92.62 748 LEU A C 1
ATOM 6213 O O . LEU A 1 748 ? -16.931 10.402 38.144 1.00 92.62 748 LEU A O 1
ATOM 6217 N N . LYS A 1 749 ? -17.105 8.417 39.171 1.00 91.75 749 LYS A N 1
ATOM 6218 C CA . LYS A 1 749 ? -18.364 8.044 38.519 1.00 91.75 749 LYS A CA 1
ATOM 6219 C C . LYS A 1 749 ? -19.515 8.978 38.882 1.00 91.75 749 LYS A C 1
ATOM 6221 O O . LYS A 1 749 ? -20.294 9.353 38.011 1.00 91.75 749 LYS A O 1
ATOM 6226 N N . PHE A 1 750 ? -19.618 9.365 40.150 1.00 93.38 750 PHE A N 1
ATOM 6227 C CA . PHE A 1 750 ? -20.601 10.349 40.585 1.00 93.38 750 PHE A CA 1
ATOM 6228 C C . PHE A 1 750 ? -20.403 11.690 39.870 1.00 93.38 750 PHE A C 1
ATOM 6230 O O . PHE A 1 750 ? -21.372 12.250 39.366 1.00 93.38 750 PHE A O 1
ATOM 6237 N N . LYS A 1 751 ? -19.157 12.163 39.739 1.00 93.31 751 LYS A N 1
ATOM 6238 C CA . LYS A 1 751 ? -18.852 13.393 38.997 1.00 93.31 751 LYS A CA 1
ATOM 6239 C C . LYS A 1 751 ? -19.277 13.320 37.532 1.00 93.31 751 LYS A C 1
ATOM 6241 O O . LYS A 1 751 ? -19.887 14.270 37.057 1.00 93.31 751 LYS A O 1
ATOM 6246 N N . PHE A 1 752 ? -19.070 12.194 36.848 1.00 92.56 752 PHE A N 1
ATOM 6247 C CA . PHE A 1 752 ? -19.576 12.020 35.478 1.00 92.56 752 PHE A CA 1
ATOM 6248 C C . PHE A 1 752 ? -21.092 12.113 35.377 1.00 92.56 752 PHE A C 1
ATOM 6250 O O . PHE A 1 752 ? -21.586 12.765 34.462 1.00 92.56 752 PHE A O 1
ATOM 6257 N N . LEU A 1 753 ? -21.829 11.529 36.323 1.00 93.00 753 LEU A N 1
ATOM 6258 C CA . LEU A 1 753 ? -23.288 11.657 36.355 1.00 93.00 753 LEU A CA 1
ATOM 6259 C C . LEU A 1 753 ? -23.730 13.108 36.598 1.00 93.00 753 LEU A C 1
ATOM 6261 O O . LEU A 1 753 ? -24.688 13.546 35.975 1.00 93.00 753 LEU A O 1
ATOM 6265 N N . GLN A 1 754 ? -23.018 13.866 37.440 1.00 91.75 754 GLN A N 1
ATOM 6266 C CA . GLN A 1 754 ? -23.314 15.289 37.664 1.00 91.75 754 GLN A CA 1
ATOM 6267 C C . GLN A 1 754 ? -23.042 16.155 36.427 1.00 91.75 754 GLN A C 1
ATOM 6269 O O . GLN A 1 754 ? -23.819 17.057 36.132 1.00 91.75 754 GLN A O 1
ATOM 6274 N N . ILE A 1 755 ? -21.940 15.898 35.720 1.00 90.31 755 ILE A N 1
ATOM 6275 C CA . ILE A 1 755 ? -21.559 16.646 34.511 1.00 90.31 755 ILE A CA 1
ATOM 6276 C C . ILE A 1 755 ? -22.543 16.366 33.377 1.00 90.31 755 ILE A C 1
ATOM 6278 O O . ILE A 1 755 ? -22.922 17.270 32.647 1.00 90.31 755 ILE A O 1
ATOM 6282 N N . ASN A 1 756 ? -23.023 15.127 33.285 1.00 90.75 756 ASN A N 1
ATOM 6283 C CA . ASN A 1 756 ? -23.957 14.691 32.254 1.00 90.75 756 ASN A CA 1
ATOM 6284 C C . ASN A 1 756 ? -25.428 14.798 32.703 1.00 90.75 756 ASN A C 1
ATOM 6286 O O . ASN A 1 756 ? -26.261 14.030 32.230 1.00 90.75 756 ASN A O 1
ATOM 6290 N N . LYS A 1 757 ? -25.761 15.720 33.619 1.00 91.06 757 LYS A N 1
ATOM 6291 C CA . LYS A 1 757 ? -27.116 15.865 34.188 1.00 91.06 757 LYS A CA 1
ATOM 6292 C C . LYS A 1 757 ? -28.194 16.266 33.181 1.00 91.06 757 LYS A C 1
ATOM 6294 O O . LYS A 1 757 ? -29.359 15.961 33.405 1.00 91.06 757 LYS A O 1
ATOM 6299 N N . ASP A 1 758 ? -27.795 16.914 32.091 1.00 90.56 758 ASP A N 1
ATOM 6300 C CA . ASP A 1 758 ? -28.715 17.405 31.063 1.00 90.56 758 ASP A CA 1
ATOM 6301 C C . ASP A 1 758 ? -29.096 16.312 30.044 1.00 90.56 758 ASP A C 1
ATOM 6303 O O . ASP A 1 758 ? -29.974 16.514 29.207 1.00 90.56 758 ASP A O 1
ATOM 6307 N N . TYR A 1 759 ? -28.472 15.129 30.124 1.00 93.38 759 TYR A N 1
ATOM 6308 C CA . TYR A 1 759 ? -28.835 13.973 29.306 1.00 93.38 759 TYR A CA 1
ATOM 6309 C C . TYR A 1 759 ? -29.978 13.178 29.932 1.00 93.38 759 TYR A C 1
ATOM 6311 O O . TYR A 1 759 ? -30.054 13.008 31.147 1.00 93.38 759 TYR A O 1
ATOM 6319 N N . LEU A 1 760 ? -30.828 12.589 29.088 1.00 94.44 760 LEU A N 1
ATOM 6320 C CA . LEU A 1 760 ? -31.911 11.718 29.543 1.00 94.44 760 LEU A CA 1
ATOM 6321 C C . LEU A 1 760 ? -31.362 10.456 30.217 1.00 94.44 760 LEU A C 1
ATOM 6323 O O . LEU A 1 760 ? -31.906 9.993 31.219 1.00 94.44 760 LEU A O 1
ATOM 6327 N N . LE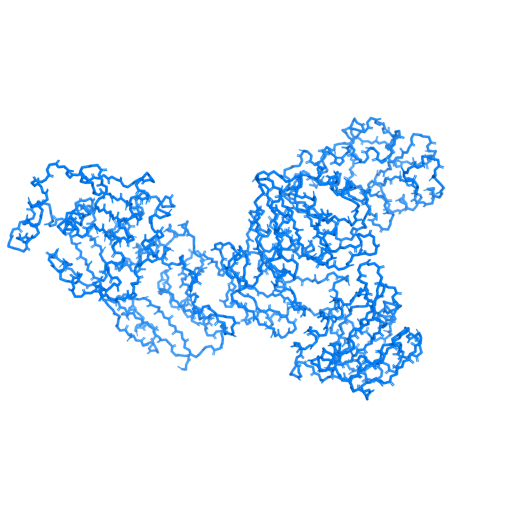U A 1 761 ? -30.308 9.864 29.646 1.00 95.38 761 LEU A N 1
ATOM 6328 C CA . LEU A 1 761 ? -29.650 8.683 30.201 1.00 95.38 761 LEU A CA 1
ATOM 6329 C C . LEU A 1 761 ? -28.129 8.752 30.046 1.00 95.38 761 LEU A C 1
ATOM 6331 O O . LEU A 1 761 ? -27.599 9.286 29.076 1.00 95.38 761 LEU A O 1
ATOM 6335 N N . VAL A 1 762 ? -27.425 8.097 30.965 1.00 95.75 762 VAL A N 1
ATOM 6336 C CA . VAL A 1 762 ? -25.983 7.849 30.887 1.00 95.75 762 VAL A CA 1
ATOM 6337 C C . VAL A 1 762 ? -25.732 6.345 30.824 1.00 95.75 762 VAL A C 1
ATOM 6339 O O . VAL A 1 762 ? -26.124 5.597 31.723 1.00 95.75 762 VAL A O 1
ATOM 6342 N N . ASN A 1 763 ? -25.081 5.887 29.757 1.00 95.69 763 ASN A N 1
ATOM 6343 C CA . ASN A 1 763 ? -24.715 4.488 29.547 1.00 95.69 763 ASN A CA 1
ATOM 6344 C C . ASN A 1 763 ? -23.316 4.198 30.106 1.00 95.69 763 ASN A C 1
ATOM 6346 O O . ASN A 1 763 ? -22.383 4.930 29.821 1.00 95.69 763 ASN A O 1
ATOM 6350 N N . ASP A 1 764 ? -23.138 3.114 30.856 1.00 92.31 764 ASP A N 1
ATOM 6351 C CA . ASP A 1 764 ? -21.854 2.732 31.474 1.00 92.31 764 ASP A CA 1
ATOM 6352 C C . ASP A 1 764 ? -21.371 1.347 31.008 1.00 92.31 764 ASP A C 1
ATOM 6354 O O . ASP A 1 764 ? -20.527 0.714 31.635 1.00 92.31 764 ASP A O 1
ATOM 6358 N N . GLY A 1 765 ? -21.921 0.806 29.924 1.00 90.00 765 GLY A N 1
ATOM 6359 C CA . GLY A 1 765 ? -21.509 -0.485 29.378 1.00 90.00 765 GLY A CA 1
ATOM 6360 C C . GLY A 1 765 ? -21.729 -1.674 30.335 1.00 90.00 765 GLY A C 1
ATOM 6361 O O . GLY A 1 765 ? -22.419 -1.566 31.358 1.00 90.00 765 GLY A O 1
ATOM 6362 N N . PRO A 1 766 ? -21.165 -2.850 30.007 1.00 87.12 766 PRO A N 1
ATOM 6363 C CA . PRO A 1 766 ? -21.397 -4.084 30.751 1.00 87.12 766 PRO A CA 1
ATOM 6364 C C . PRO A 1 766 ? -20.537 -4.204 32.018 1.00 87.12 766 PRO A C 1
ATOM 6366 O O . PRO A 1 766 ? -19.437 -3.657 32.121 1.00 87.12 766 PRO A O 1
ATOM 6369 N N . GLY A 1 767 ? -21.005 -4.992 32.990 1.00 79.19 767 GLY A N 1
ATOM 6370 C CA . GLY A 1 767 ? -20.184 -5.439 34.117 1.00 79.19 767 GLY A CA 1
ATOM 6371 C C . GLY A 1 767 ? -19.337 -6.652 33.729 1.00 79.19 767 GLY A C 1
ATOM 6372 O O . GLY A 1 767 ? -19.835 -7.766 33.645 1.00 79.19 767 GLY A O 1
ATOM 6373 N N . LEU A 1 768 ? -18.040 -6.448 33.485 1.00 71.62 768 LEU A N 1
ATOM 6374 C CA . LEU A 1 768 ? -17.130 -7.504 33.004 1.00 71.62 768 LEU A CA 1
ATOM 6375 C C . LEU A 1 768 ? -16.648 -8.477 34.103 1.00 71.62 768 LEU A C 1
ATOM 6377 O O . LEU A 1 768 ? -15.906 -9.414 33.820 1.00 71.62 768 LEU A O 1
ATOM 6381 N N . SER A 1 769 ? -17.034 -8.259 35.364 1.00 71.12 769 SER A N 1
ATOM 6382 C CA . SER A 1 769 ? -16.704 -9.125 36.503 1.00 71.12 769 SER A CA 1
ATOM 6383 C C . SER A 1 769 ? -17.751 -8.997 37.611 1.00 71.12 769 SER A C 1
ATOM 6385 O O . SER A 1 769 ? -18.441 -7.979 37.693 1.00 71.12 769 SER A O 1
ATOM 6387 N N . LYS A 1 770 ? -17.820 -9.978 38.528 1.00 71.25 770 LYS A N 1
ATOM 6388 C CA . LYS A 1 770 ? -18.739 -9.938 39.688 1.00 71.25 770 LYS A CA 1
ATOM 6389 C C . LYS A 1 770 ? -18.596 -8.647 40.511 1.00 71.25 770 LYS A C 1
ATOM 6391 O O . LYS A 1 770 ? -19.598 -8.098 40.962 1.00 71.25 770 LYS A O 1
ATOM 6396 N N . GLY A 1 771 ? -17.365 -8.152 40.679 1.00 73.56 771 GLY A N 1
ATOM 6397 C CA . GLY A 1 771 ? -17.083 -6.912 41.408 1.00 73.56 771 GLY A CA 1
ATOM 6398 C C . GLY A 1 771 ? -17.565 -5.659 40.672 1.00 73.56 771 GLY A C 1
ATOM 6399 O O . GLY A 1 771 ? -18.216 -4.808 41.275 1.00 73.56 771 GLY A O 1
ATOM 6400 N N . LEU A 1 772 ? -17.320 -5.569 39.360 1.00 76.62 772 LEU A N 1
ATOM 6401 C CA . LEU A 1 772 ? -17.815 -4.460 38.533 1.00 76.62 772 LEU A CA 1
ATOM 6402 C C . LEU A 1 772 ? -19.345 -4.449 38.470 1.00 76.62 772 LEU A C 1
ATOM 6404 O O . LEU A 1 772 ? -19.956 -3.396 38.614 1.00 76.62 772 LEU A O 1
ATOM 6408 N N . ASP A 1 773 ? -19.971 -5.615 38.326 1.00 81.44 773 ASP A N 1
ATOM 6409 C CA . ASP A 1 773 ? -21.429 -5.751 38.362 1.00 81.44 773 ASP A CA 1
ATOM 6410 C C . ASP A 1 773 ? -22.029 -5.322 39.702 1.00 81.44 773 ASP A C 1
ATOM 6412 O O . ASP A 1 773 ? -23.139 -4.790 39.758 1.00 81.44 773 ASP A O 1
ATOM 6416 N N . HIS A 1 774 ? -21.332 -5.589 40.807 1.00 81.31 774 HIS A N 1
ATOM 6417 C CA . HIS A 1 774 ? -21.755 -5.120 42.120 1.00 81.31 774 HIS A CA 1
ATOM 6418 C C . HIS A 1 774 ? -21.652 -3.591 42.217 1.00 81.31 774 HIS A C 1
ATOM 6420 O O . HIS A 1 774 ? -22.639 -2.939 42.553 1.00 81.31 774 HIS A O 1
ATOM 6426 N N . SER A 1 775 ? -20.510 -3.015 41.825 1.00 81.50 775 SER A N 1
ATOM 6427 C CA . SER A 1 775 ? -20.298 -1.560 41.800 1.00 81.50 775 SER A CA 1
ATOM 6428 C C . SER A 1 775 ? -21.342 -0.837 40.940 1.00 81.50 775 SER A C 1
ATOM 6430 O O . SER A 1 775 ? -21.973 0.114 41.396 1.00 81.50 775 SER A O 1
ATOM 6432 N N . LYS A 1 776 ? -21.623 -1.325 39.726 1.00 87.69 776 LYS A N 1
ATOM 6433 C CA . LYS A 1 776 ? -22.642 -0.733 38.843 1.00 87.69 776 LYS A CA 1
ATOM 6434 C C . LYS A 1 776 ? -24.046 -0.783 39.449 1.00 87.69 776 LYS A C 1
ATOM 6436 O O . LYS A 1 776 ? -24.785 0.189 39.344 1.00 87.69 776 LYS A O 1
ATOM 6441 N N . ARG A 1 777 ? -24.400 -1.861 40.158 1.00 86.38 777 ARG A N 1
ATOM 6442 C CA . ARG A 1 777 ? -25.690 -1.975 40.863 1.00 86.38 777 ARG A CA 1
ATOM 6443 C C . ARG A 1 777 ? -25.824 -1.030 42.054 1.00 86.38 777 ARG A C 1
ATOM 6445 O O . ARG A 1 777 ? -26.915 -0.504 42.253 1.00 86.38 777 ARG A O 1
ATOM 6452 N N . ILE A 1 778 ? -24.748 -0.781 42.806 1.00 84.88 778 ILE A N 1
ATOM 6453 C CA . ILE A 1 778 ? -24.747 0.205 43.907 1.00 84.88 778 ILE A CA 1
ATOM 6454 C C . ILE A 1 778 ? -25.135 1.592 43.390 1.00 84.88 778 ILE A C 1
ATOM 6456 O O . ILE A 1 778 ? -25.849 2.332 44.064 1.00 84.88 778 ILE A O 1
ATOM 6460 N N . PHE A 1 779 ? -24.733 1.913 42.162 1.00 88.88 779 PHE A N 1
ATOM 6461 C CA . PHE A 1 779 ? -25.119 3.151 41.506 1.00 88.88 779 PHE A CA 1
ATOM 6462 C C . PHE A 1 779 ? -26.579 3.182 41.049 1.00 88.88 779 PHE A C 1
ATOM 6464 O O . PHE A 1 779 ? -26.931 4.139 40.403 1.00 88.88 779 PHE A O 1
ATOM 6471 N N . CYS A 1 780 ? -27.461 2.241 41.398 1.00 89.06 780 CYS A N 1
ATOM 6472 C CA . CYS A 1 780 ? -28.912 2.347 41.151 1.00 89.06 780 CYS A CA 1
ATOM 6473 C C . CYS A 1 780 ? -29.305 2.597 39.671 1.00 89.06 780 CYS A C 1
ATOM 6475 O O . CYS A 1 780 ? -29.974 3.587 39.376 1.00 89.06 780 CYS A O 1
ATOM 6477 N N . PRO A 1 781 ? -28.918 1.712 38.736 1.00 92.00 781 PRO A N 1
ATOM 6478 C CA . PRO A 1 781 ? -29.298 1.819 37.326 1.00 92.00 781 PRO A CA 1
ATOM 6479 C C . PRO A 1 781 ? -30.820 1.762 37.153 1.00 92.00 781 PRO A C 1
ATOM 6481 O O . PRO A 1 781 ? -31.488 0.952 37.798 1.00 92.00 781 PRO A O 1
ATOM 6484 N N . VAL A 1 782 ? -31.359 2.573 36.243 1.00 93.06 782 VAL A N 1
ATOM 6485 C CA . VAL A 1 782 ? -32.804 2.626 35.947 1.00 93.06 782 VAL A CA 1
ATOM 6486 C C . VAL A 1 782 ? -33.223 1.595 34.905 1.00 93.06 782 VAL A C 1
ATOM 6488 O O . VAL A 1 782 ? -34.366 1.144 34.891 1.00 93.06 782 VAL A O 1
ATOM 6491 N N . LYS A 1 783 ? -32.297 1.183 34.031 1.00 91.38 783 LYS A N 1
ATOM 6492 C CA . LYS A 1 783 ? -32.564 0.206 32.971 1.00 91.38 783 LYS A CA 1
ATOM 6493 C C . LYS A 1 783 ? -31.325 -0.641 32.682 1.00 91.38 783 LYS A C 1
ATOM 6495 O O . LYS A 1 783 ? -30.189 -0.211 32.876 1.00 91.38 783 LYS A O 1
ATOM 6500 N N . LYS A 1 784 ? -31.567 -1.861 32.199 1.00 91.19 784 LYS A N 1
ATOM 6501 C CA . LYS A 1 784 ? -30.556 -2.726 31.581 1.00 91.19 784 LYS A CA 1
ATOM 6502 C C . LYS A 1 784 ? -30.896 -2.933 30.114 1.00 91.19 784 LYS A C 1
ATOM 6504 O O . LYS A 1 784 ? -32.026 -3.330 29.811 1.00 91.19 784 LYS A O 1
ATOM 6509 N N . HIS A 1 785 ? -29.948 -2.704 29.214 1.00 90.19 785 HIS A N 1
ATOM 6510 C CA . HIS A 1 785 ? -30.152 -2.906 27.778 1.00 90.19 785 HIS A CA 1
ATOM 6511 C C . HIS A 1 785 ? -29.443 -4.180 27.325 1.00 90.19 785 HIS A C 1
ATOM 6513 O O . HIS A 1 785 ? -28.244 -4.330 27.530 1.00 90.19 785 HIS A O 1
ATOM 6519 N N . LYS A 1 786 ? -30.183 -5.148 26.770 1.00 93.88 786 LYS A N 1
ATOM 6520 C CA . LYS A 1 786 ? -29.625 -6.452 26.371 1.00 93.88 786 LYS A CA 1
ATOM 6521 C C . LYS A 1 786 ? -28.968 -6.367 24.997 1.00 93.88 786 LYS A C 1
ATOM 6523 O O . LYS A 1 786 ? -29.540 -5.774 24.089 1.00 93.88 786 LYS A O 1
ATOM 6528 N N . LEU A 1 787 ? -27.840 -7.056 24.846 1.00 95.31 787 LEU A N 1
ATOM 6529 C CA . LEU A 1 787 ? -27.036 -7.087 23.631 1.00 95.31 787 LEU A CA 1
ATOM 6530 C C . LEU A 1 787 ? -26.854 -8.503 23.104 1.00 95.31 787 LEU A C 1
ATOM 6532 O O . LEU A 1 787 ? -26.684 -9.465 23.864 1.00 95.31 787 LEU A O 1
ATOM 6536 N N . TYR A 1 788 ? -26.830 -8.604 21.783 1.00 96.56 788 TYR A N 1
ATOM 6537 C CA . TYR A 1 788 ? -26.849 -9.862 21.054 1.00 96.56 788 TYR A CA 1
ATOM 6538 C C . TYR A 1 788 ? -25.804 -9.880 19.937 1.00 96.56 788 TYR A C 1
ATOM 6540 O O . TYR A 1 788 ? -25.197 -8.868 19.583 1.00 96.56 788 TYR A O 1
ATOM 6548 N N . LYS A 1 789 ? -25.604 -11.069 19.381 1.00 96.69 789 LYS A N 1
ATOM 6549 C CA . LYS A 1 789 ? -24.934 -11.334 18.108 1.00 96.69 789 LYS A CA 1
ATOM 6550 C C . LYS A 1 789 ? -25.935 -12.020 17.190 1.00 96.69 789 LYS A C 1
ATOM 6552 O O . LYS A 1 789 ? -26.684 -12.877 17.654 1.00 96.69 789 LYS A O 1
ATOM 6557 N N . ALA A 1 790 ? -25.911 -11.692 15.905 1.00 95.56 790 ALA A N 1
ATOM 6558 C CA . ALA A 1 790 ? -26.695 -12.401 14.899 1.00 95.56 790 ALA A CA 1
ATOM 6559 C C . ALA A 1 790 ? -25.805 -13.269 14.017 1.00 95.56 790 ALA A C 1
ATOM 6561 O O . ALA A 1 790 ? -24.672 -12.892 13.702 1.00 95.56 790 ALA A O 1
ATOM 6562 N N . ASN A 1 791 ? -26.339 -14.403 13.572 1.00 93.12 791 ASN A N 1
ATOM 6563 C CA . ASN A 1 791 ? -25.743 -15.221 12.523 1.00 93.12 791 ASN A CA 1
ATOM 6564 C C . ASN A 1 791 ? -26.804 -15.565 11.475 1.00 93.12 791 ASN A C 1
ATOM 6566 O O . ASN A 1 791 ? -27.897 -16.005 11.825 1.00 93.12 791 ASN A O 1
ATOM 6570 N N . LEU A 1 792 ? -26.443 -15.408 10.206 1.00 90.88 792 LEU A N 1
ATOM 6571 C CA . LEU A 1 792 ? -27.245 -15.783 9.048 1.00 90.88 792 LEU A CA 1
ATOM 6572 C C . LEU A 1 792 ? -26.554 -16.941 8.324 1.00 90.88 792 LEU A C 1
ATOM 6574 O O . LEU A 1 792 ? -25.362 -16.839 8.020 1.00 90.88 792 LEU A O 1
ATOM 6578 N N . ASP A 1 793 ? -27.282 -18.023 8.051 1.00 85.19 793 ASP A N 1
ATOM 6579 C CA . ASP A 1 793 ? -26.837 -19.070 7.124 1.00 85.19 793 ASP A CA 1
ATOM 6580 C C . ASP A 1 793 ? -27.329 -18.733 5.711 1.00 85.19 793 ASP A C 1
ATOM 6582 O O . ASP A 1 793 ? -28.431 -18.220 5.536 1.00 85.19 793 ASP A O 1
ATOM 6586 N N . LYS A 1 794 ? -26.492 -18.984 4.705 1.00 78.12 794 LYS A N 1
ATOM 6587 C CA . LYS A 1 794 ? -26.809 -18.704 3.302 1.00 78.12 794 LYS A CA 1
ATOM 6588 C C . LYS A 1 794 ? -27.905 -19.634 2.763 1.00 78.12 794 LYS A C 1
ATOM 6590 O O . LYS A 1 794 ? -28.557 -19.278 1.784 1.00 78.12 794 LYS A O 1
ATOM 6595 N N . ARG A 1 795 ? -28.046 -20.834 3.339 1.00 68.38 795 ARG A N 1
ATOM 6596 C CA . ARG A 1 795 ? -28.994 -21.859 2.870 1.00 68.38 795 ARG A CA 1
ATOM 6597 C C . ARG A 1 795 ? -30.442 -21.473 3.125 1.00 68.38 795 ARG A C 1
ATOM 6599 O O . ARG A 1 795 ? -30.748 -20.850 4.161 1.00 68.38 795 ARG A O 1
#

pLDDT: mean 88.52, std 9.48, range [41.72, 98.5]

Foldseek 3Di:
DFAFPDFPVRLCVLQVWDKDLDDRPQAAQFEDQDLVPAAARHEHQPAFPPNVDPVRNPPVVVSVVSNVVRHYQEYEDEQPDDDDDNRMYIYHPHSQVSLLSLLLVLLVLEQAQEEEEEELDCRLVLLQLLCLLCVVVAPEFDDSDADQDPSSLSRRSSSDTRRGNHYYYYHHDDFQVVLLVSLLSNLHLEYEYDAFDCRCLLPQLASLSVLLRRCSSLVSYDLNHEYEYECPHPCNVSNVVNNVVRPNYHYAYFYDDPVGQKHWLEWDDDPQWIFTWMHHRPKIETAIQNHLWPCSRRSVRSSLNVCVSSVHDSLSSRHSNQFDADDLQPWFKWFKDDPNATEIEIEAQQADAPVRVLRVLVSLLNDDCVQAPAEEEEEEAHFDDHSSDTDDDPLVVLCVSNVSSRHQAYEYEAPNVVNCSNHPDNVRYDYYYNDCVVCLVVSVVPDHHRYYYYYHYHNPDPSVVSVVVQVPDPPMDIDGDHCDVVNVQLRCLCRQWIFDDPVCLVVLQVLCQVVVPAAPLLQVLLVVLLQSDPFKTWTWDDDPQKIWTWIFGPRDHPDGTQIATQAAIRVNDLVVNVVNVVSNCSNVVDQKHKHNKDWPVRVVVVVVRDVQKDKAFDFKWFKAQLQCLPVLDDDLLPVLVVLVVVVVVQPQKDKFWDDLVCLVLAVVQLVVQCVVVCVVPNDDPCNRSSNSCSVCVVSDDCQSKTKMFIDGNNHTFKIFIKHDSHPQEIEREDITGRVVSVSVSSVVVSVVSVVCNRHRIYIHHGQPDPVSVVVSVSSPGPDMIIMIMMMGGND

Sequence (795 aa):
MEQLFFTPKEIAEIVDGYWENYDDNLKINEFHHTYHYLKEGNAFVVISDNWHNPKAYRNNENKITRAIKKGVSALIVKNDLEINTKIPILRVENTYQALKKLAEFASLKTEAKKVLITGSYGKTGFKSHLYHVIKNQASTYTRLNSANYTASNYCNLASLKKQNKAFLMEIPVANKSKIQRRSKLIKPNIAVLTSIGHEHIERFKTIEKIIENKLSIATSLDENSKFLVNADDKHYSKIQKELSKYKNLTIKTYGTKPSNNAYILYKKFKNFGWDVIAKIENKVVAYRVPFLEEYAPTNSLGVLLCTYHLGFDIHEAANSFYNIENLKSSGVFYKASYKNKSFFLYDQSNRGGIEGYISFFKTLKLISNEEINRKILLTSEFVDYKDGEMQLIDSKYFQTLIKASGLDVLYSVEKFSEHINVLEDKSIWKNHSIDFENIKDEVLDEIKENDLLCVKGIFESNLPAFIEYIKNLEGFKLETIKSTPRMRSKNESLRQLRTLEVNDIKDFKKYINLEKKRAWIYYFPFIYFWSLSSSREILIEKEKDFLNLFLLDKFNRTYPPKLSLYLPTLPLLKEKLNSAFERIFKYKGYKKASIIWLDKEDVSILKEMEKKITFEYKTFDYLYDPSIYENLSGKKFRNLRQDLNSIAKNEKIEFLPYSLEYKKSCLEIFDKWINIQRSKYGRLSDEKYTRNAILYYNLFDNEDLEGYVVLNNKKVVAFGFSGKMSDDIANMFIGKNDFSLPRVQSYLKFKFLQINKDYLLVNDGPGLSKGLDHSKRIFCPVKKHKLYKANLDKR

InterPro domains:
  IPR013221 Mur ligase, central [PF08245] (117-305)
  IPR016181 Acyl-CoA N-acyltransferase [SSF55729] (634-791)
  IPR024320 Phosphatidylglycerol lysyltransferase, C-terminal [PF09924] (598-720)
  IPR035911 MurE/MurF, N-terminal [SSF63418] (6-104)
  IPR036565 Mur-like, catalytic domain superfamily [G3DSA:3.40.1190.10] (105-325)
  IPR036565 Mur-like, catalytic domain superfamily [SSF53623] (113-323)
  IPR051046 MurCDEF Family: Cell Wall and Coenzyme F430 Synthesis [PTHR43024] (6-471)

Secondary structure (DSSP, 8-state):
---BS--HHHHHHHHT-EEES--TT-----EES-GGG--TTPEEE---SSTT-TT--TTHHHHHHHHHHTT-SEEEEETT-----SS-EEEES-HHHHHHHHHHHHHHH--SEEEEEE-SSSHHHHHHHHHHHHTTTS-EE--TT--SSHHHHHHHHHT-BTT-SEEEEEPPP--HHHHHHHHHHH--SEEEE----STTHHHH-SHHHHHHHHHGGGGG--TT-EEEEETTSTTHHHHHHHHTTSTT-EEEEEESSTTSSEEEEEEEE-SSSEEEEEEETTEEEEEEE----TTHHHHHHHHHHHHHHHT--HHHHHHHGGG----GGG-EEEEEEETTEEEEEEEETT---HHHHHHHHHHHHHS-TTT-S-EEEEE-----EETTEE----HHHHHHHHHHHT--EEEEETTGGGGGGG-S-GGGEEEEESSGGGTHHHHHHH--TT-EEEEE--TT-SHHHHHHHHHHSTT-EEEE----HHHHTTTGGGTT-EE--GGGHHHHHHHHHHTT--SGGG-HHHHHHHH-BTTEEEEEEEETTEEEEEEEE---SSSPPEEEESS--BS--HHHHHHHHHHHHHHHT-SEEEEEEEEHHHHHHHHHH-TTEEEEEEEEEEEE-GGGGSS--SGGGHHHHHHHHHHHT-TTEEEEE--GGGHHHHHHHHHHHHHHHHHHHSS-SSHHHHHHHHHHGGGS-TTTSEEEEEEETTEEEEEEEEEESSSSEEEEEEEEE-TTSTTHHHHHHHHHHHHTTTSSEEE-----SHHHHHHHHHT--SEEEEEEEEEEE--

Mean predicted aligned error: 9.77 Å

Organism: NCBI:txid663364